Protein AF-0000000066938805 (afdb_homodimer)

pLDDT: mean 71.46, std 30.14, range [12.84, 98.56]

Nearest PDB structures (foldseek):
  2pu8-assembly1_B  TM=1.704E-01  e=6.527E+00  Bacillus subtilis
  2pu8-assembly1_B  TM=1.738E-01  e=5.780E+00  Bacillus subtilis

Sequence (1362 aa):
MWCHLALTVESNSSAASTFCGMSAHVGRLLPENTRTILTVGRYADLLSRHFRLSHFQLRDVVPVEESKEDLHELSDFDGNRTTTDDPDLFFDPQLFMQDMLPPTLFDSDTNVPFTFVSARSQPPGPTDFPHFSSHLPDLDGAERQQSTDEDHGGAFTDHTRILPWSFSESAYEGFCLEVESYSAVLPHDWRLPSRNSLSRNLESYFRCAQESLPFLHSATFSVAKSDIELLLAAAATGALNRFETSCSSSLYHMSKAILLENLGRHELESSSDILSSQNQPAPQRRNGLGKIQTLILLVAYASWAQKDMLPDAIFLGQRLSTLVIQFGITDTLESTYVDGSLMSVTAKEQAWCKWVAAEERRRTLFSAYVLHNLQHFAYDVPLELKSGDICLALPSCEESWKASSPSQWLRSNFHGRRGLQATLMSLLHGRVYPVSSFANYVLIHSLLQEFTLLNGDGIRRPLDPGTANTLETALRTWQLSWERTYESTLDPLSEKGPLGLNATALLRWAYIRLSSNMAPCRILWSREVNDLVLERSCLDRSSRLDRAILHAAHALSIPVRLGLELISHIRLPFRSIEYSLSSLECALLLRDWLAMIATITKSCGPDALRKTERKLLDIISGIIKETSLAETLDVPEDESSRYQRMATTTLRLWAQVFQGVHVLEIDTVIGSGLRLLVQTPMWCHLALTVESNSSAASTFCGMSAHVGRLLPENTRTILTVGRYADLLSRHFRLSHFQLRDVVPVEESKEDLHELSDFDGNRTTTDDPDLFFDPQLFMQDMLPPTLFDSDTNVPFTFVSARSQPPGPTDFPHFSSHLPDLDGAERQQSTDEDHGGAFTDHTRILPWSFSESAYEGFCLEVESYSAVLPHDWRLPSRNSLSRNLESYFRCAQESLPFLHSATFSVAKSDIELLLAAAATGALNRFETSCSSSLYHMSKAILLENLGRHELESSSDILSSQNQPAPQRRNGLGKIQTLILLVAYASWAQKDMLPDAIFLGQRLSTLVIQFGITDTLESTYVDGSLMSVTAKEQAWCKWVAAEERRRTLFSAYVLHNLQHFAYDVPLELKSGDICLALPSCEESWKASSPSQWLRSNFHGRRGLQATLMSLLHGRVYPVSSFANYVLIHSLLQEFTLLNGDGIRRPLDPGTANTLETALRTWQLSWERTYESTLDPLSEKGPLGLNATALLRWAYIRLSSNMAPCRILWSREVNDLVLERSCLDRSSRLDRAILHAAHALSIPVRLGLELISHIRLPFRSIEYSLSSLECALLLRDWLAMIATITKSCGPDALRKTERKLLDIISGIIKETSLAETLDVPEDESSRYQRMATTTLRLWAQVFQGVHVLEIDTVIGSGLRLLVQTP

Secondary structure (DSSP, 8-state):
--------------------------------------------------------------------------------------------GGGGSS----S-GGG----------------------TTS-SS---HHHHHHTTSS-----S-----S---TTPPPHHHHHHHHHHHHTTTTTS-TT--PPPHHHHHHHHHHHHHTGGGGS--S-STT--TTTS-HHHHHHHHHHHHHHTT-HHHHHHHHHHHHHHHHHHHHHHHHHHHHHHHH------STTHHHHHHHHHHHHHHHHHHTS-GGGHHHHHHHHHHHHHHHHHH-SB--S------GGG--HHHHHHHHHHHHHHHHHHHHHHHHHHHHHHHHHHH-----S-GGG-B-BPP--HHHHT--SHHHHHHS------BHHHHHHHHHTT------HHHHHHHHHHHHHHHHHHH-SSS-----HHHHHHHHHHHHHHHHHHHH-TT--S-TT-TT-SHHHHHHHHHHHHHHHHH--PPPPHHHHH--GGGGTT--------HHHHHHHHHHHHHHHHHHHH-HHHHTTS--TT--HHHHHHHHHHHHHHHHHHHHHHHHHHHH-GGGS-HHHHHHHHHHHHHHHTSTTGGGG-S---HHHHHHHHHHHHHHHHHHHTTS--SSHHHHHHHHHHHHHHH--/--------------------------------------------------------------------------------------------GGGGG---S-S-GGG---------------------SS---SS---HHHHHHTTSS-----S-----S---TTPPPHHHHHHHHHHHHTTTTTS-TT--PPPHHHHHHHHHHHHHTGGGGS--S-STT--TTTS-HHHHHHHHHHHHHHTT-HHHHHHHHHHHHHHHHHHHHHHHHHHHHHHHHT-----STTHHHHHHHHHHHHHHHHHHTS-GGGHHHHHHHHHHHHHHHHHH-SB--S------GGG--HHHHHHHHHHHHHHHHHHHHHHHHHHHHHHHHHHH-----S-GGG-B-BPP--HHHHT--SHHHHHHS------BHHHHHHHHHTT------HHHHHHHHHHHHHHHHHHH-SSS-----HHHHHHHHHHHHHHHHHHHH-TT--S-TT-TT-SHHHHHHHHHHHHHHHHH--PPPPHHHHH--GGGGTT--------HHHHHHHHHHHHHHHHHHHH-HHHHTTS--TT--HHHHHHHHHHHHHHHHHHHHHHHHHHHH-GGGS-HHHHHHHHHHHHHHHTSTTGGGG-----HHHHHHHHHHHHHHHHHHHTTS--SSHHHHHHHHHHHHHHH--

Organism: NCBI:txid1442368

Solvent-accessible surface area (backbone atoms only — not comparable to full-atom values): 79645 Å² total; per-residue (Å²): 143,87,82,89,78,88,78,90,77,85,82,87,80,88,83,89,83,90,82,85,80,89,86,77,90,78,83,85,75,88,82,83,88,81,82,82,69,92,79,84,83,92,93,84,81,79,96,73,88,85,86,95,84,91,81,83,84,84,88,91,83,88,88,81,85,81,90,76,82,85,78,81,70,87,78,76,89,79,78,81,72,77,76,72,70,68,74,72,74,69,67,36,79,53,8,60,14,61,80,82,90,81,90,58,74,91,57,85,74,84,66,70,74,66,73,71,70,74,73,65,71,66,65,81,62,81,75,43,62,55,75,52,54,71,63,73,90,55,74,69,66,44,60,67,44,20,72,72,79,75,79,46,61,43,51,79,70,53,83,26,66,76,49,40,52,52,61,49,73,68,54,42,52,52,49,52,52,57,53,55,73,46,53,86,66,37,61,90,86,68,77,80,69,53,66,65,57,46,22,48,15,31,43,38,15,69,74,50,61,30,58,78,58,71,30,73,55,65,70,80,37,46,63,85,78,47,58,67,36,36,53,28,22,42,23,14,55,8,20,34,74,36,58,36,54,68,62,12,53,52,30,39,52,40,15,50,37,49,44,54,51,52,53,48,52,51,53,51,50,53,51,45,36,66,70,55,75,57,78,68,75,74,78,61,64,78,59,47,55,54,51,50,52,25,39,45,45,47,24,62,55,23,61,38,37,55,78,86,34,36,64,56,15,54,54,46,43,50,51,40,52,52,50,46,62,73,70,50,52,58,69,79,62,81,72,71,86,70,78,61,88,80,46,50,71,67,53,38,44,52,51,42,51,53,39,48,54,41,51,30,52,46,31,39,54,50,46,46,48,52,51,52,48,49,44,24,63,54,65,68,45,82,83,80,76,52,67,87,70,44,50,36,57,44,49,71,39,66,67,39,64,69,32,75,42,44,71,50,35,65,70,32,72,76,71,81,76,48,40,46,60,61,49,50,51,31,18,55,71,57,46,72,61,86,51,23,37,61,28,50,33,51,49,52,52,43,52,44,49,52,51,48,63,71,42,55,81,70,62,81,54,82,68,54,67,68,60,47,50,40,51,49,40,20,52,52,24,46,50,52,28,48,60,68,21,84,50,39,44,59,47,66,85,46,89,65,51,43,42,30,41,38,35,50,26,49,50,43,42,44,35,39,53,73,41,27,87,66,69,65,57,60,30,70,71,70,66,39,48,70,51,50,67,70,62,73,72,76,77,62,96,44,76,52,35,50,52,25,49,51,42,33,49,49,59,53,40,52,52,52,70,72,31,49,52,33,47,30,50,27,64,57,80,49,74,38,71,47,38,51,55,33,48,53,51,29,45,53,49,50,30,47,49,29,42,50,52,17,51,46,28,64,73,62,34,73,82,66,55,52,72,68,56,53,51,50,51,49,52,50,50,53,52,40,54,68,43,95,59,32,67,74,73,68,61,93,65,54,68,30,58,48,33,42,48,48,22,48,48,52,33,46,52,54,22,43,58,41,59,26,54,69,76,48,47,48,50,53,45,51,20,52,22,36,48,50,43,58,71,53,131,138,72,83,66,63,83,65,90,77,78,69,83,65,80,85,77,92,88,83,82,81,89,78,82,88,80,84,84,86,87,91,90,88,88,92,87,91,92,88,91,92,87,90,94,89,93,98,90,98,88,95,85,91,98,84,94,85,89,95,83,85,89,80,86,84,83,83,87,85,77,86,82,78,88,82,78,88,79,81,81,75,77,76,73,71,70,75,72,76,65,69,35,81,55,13,66,7,78,80,77,88,80,90,56,78,85,54,84,74,83,65,71,75,68,71,67,72,77,75,63,70,67,67,81,66,83,76,34,58,100,51,57,55,66,60,71,90,58,77,70,68,38,65,66,38,21,72,72,78,74,80,44,64,46,51,80,73,63,82,36,64,77,39,39,54,53,63,50,72,68,54,43,52,52,49,51,53,57,55,54,74,45,54,85,65,38,61,90,86,69,77,80,71,53,66,66,54,46,22,48,16,31,43,39,16,70,74,51,60,29,58,77,57,71,30,73,54,65,69,79,39,44,64,84,80,46,56,66,37,35,52,28,23,43,23,13,54,8,20,34,74,34,57,34,53,70,61,13,52,51,29,39,53,42,14,50,38,50,43,54,51,53,53,50,51,50,52,52,50,51,51,46,35,66,68,57,74,56,77,69,76,71,78,61,63,78,59,47,56,54,52,49,53,26,38,46,47,46,24,63,55,23,62,39,38,55,77,87,33,35,63,56,14,54,55,44,42,51,52,41,52,53,49,46,62,72,70,51,54,57,70,79,63,81,70,70,87,69,79,61,87,81,47,49,71,66,53,37,44,51,51,41,51,53,39,49,54,42,50,32,51,46,31,38,54,51,46,46,47,53,50,51,48,50,45,24,61,52,65,67,44,82,83,80,75,53,67,87,70,42,49,35,57,44,50,71,38,65,66,38,65,68,32,72,42,46,69,47,33,68,70,32,73,75,72,80,77,49,41,47,59,61,51,52,52,30,18,54,70,57,46,71,60,88,52,25,39,62,27,51,33,50,50,51,52,43,52,44,49,52,51,48,62,71,43,55,80,70,62,83,53,83,68,55,67,68,61,48,51,39,52,50,40,20,53,52,26,45,50,53,28,49,61,68,20,84,50,38,44,61,46,65,85,46,90,66,50,42,43,30,43,38,34,50,26,49,49,41,43,44,36,40,51,74,41,26,86,69,69,66,57,58,31,72,70,70,65,38,49,68,51,50,66,69,61,74,74,76,80,62,98,44,73,51,34,51,51,26,48,51,42,34,49,48,58,55,41,52,53,51,71,71,31,49,54,35,46,28,50,28,64,55,80,48,74,38,70,48,40,52,56,32,48,54,52,29,45,52,50,48,30,47,48,28,43,48,52,16,50,46,27,64,75,62,35,72,81,66,56,51,72,68,56,52,51,51,50,49,52,50,51,54,51,41,55,68,44,96,60,31,69,72,74,70,58,95,65,55,68,32,58,47,32,44,47,47,21,48,49,53,34,45,52,54,22,43,57,41,58,25,54,69,76,49,47,48,48,52,47,51,20,53,20,37,48,51,42,58,71,52,130

InterPro domains:
  IPR007219 Xylanolytic transcriptional activator, regulatory domain [PF04082] (202-413)
  IPR051059 Transcription factor verF-like [PTHR40626] (97-602)

Structure (mmCIF, N/CA/C/O backbone):
data_AF-0000000066938805-model_v1
#
loop_
_entity.id
_entity.type
_entity.pdbx_description
1 polymer 'Unplaced genomic scaffold supercont1.1, whole genome shotgun sequence'
#
loop_
_atom_site.group_PDB
_atom_site.id
_atom_site.type_symbol
_atom_site.label_atom_id
_atom_site.label_alt_id
_atom_site.label_comp_id
_atom_site.label_asym_id
_atom_site.label_entity_id
_atom_site.label_seq_id
_atom_site.pdbx_PDB_ins_code
_atom_site.Cartn_x
_atom_site.Cartn_y
_atom_site.Cartn_z
_atom_site.occupancy
_atom_site.B_iso_or_equiv
_atom_site.auth_seq_id
_atom_site.auth_comp_id
_atom_site.auth_asym_id
_atom_site.auth_atom_id
_atom_site.pdbx_PDB_model_num
ATOM 1 N N . MET A 1 1 ? 32.781 2.477 -44.875 1 15.27 1 MET A N 1
ATOM 2 C CA . MET A 1 1 ? 32.562 3.221 -46.125 1 15.27 1 MET A CA 1
ATOM 3 C C . MET A 1 1 ? 31.156 3.807 -46.156 1 15.27 1 MET A C 1
ATOM 5 O O . MET A 1 1 ? 30.219 3.215 -45.625 1 15.27 1 MET A O 1
ATOM 9 N N . TRP A 1 2 ? 30.875 4.996 -46.906 1 16.75 2 TRP A N 1
ATOM 10 C CA . TRP A 1 2 ? 30.5 6.398 -46.75 1 16.75 2 TRP A CA 1
ATOM 11 C C . TRP A 1 2 ? 28.984 6.57 -46.844 1 16.75 2 TRP A C 1
ATOM 13 O O . TRP A 1 2 ? 28.359 7.18 -45.969 1 16.75 2 TRP A O 1
ATOM 23 N N . CYS A 1 3 ? 28.297 6.449 -48.156 1 14.7 3 CYS A N 1
ATOM 24 C CA . CYS A 1 3 ? 27.984 7.695 -48.844 1 14.7 3 CYS A CA 1
ATOM 25 C C . CYS A 1 3 ? 26.562 8.156 -48.531 1 14.7 3 CYS A C 1
ATOM 27 O O . CYS A 1 3 ? 26.344 9.305 -48.156 1 14.7 3 CYS A O 1
ATOM 29 N N . HIS A 1 4 ? 25.484 7.613 -49.156 1 15.26 4 HIS A N 1
ATOM 30 C CA . HIS A 1 4 ? 24.688 8.25 -50.188 1 15.26 4 HIS A CA 1
ATOM 31 C C . HIS A 1 4 ? 23.297 8.617 -49.656 1 15.26 4 HIS A C 1
ATOM 33 O O . HIS A 1 4 ? 22.453 7.75 -49.469 1 15.26 4 HIS A O 1
ATOM 39 N N . LEU A 1 5 ? 23.016 9.586 -48.594 1 17.02 5 LEU A N 1
ATOM 40 C CA . LEU A 1 5 ? 22.141 10.156 -47.562 1 17.02 5 LEU A CA 1
ATOM 41 C C . LEU A 1 5 ? 20.969 10.891 -48.219 1 17.02 5 LEU A C 1
ATOM 43 O O . LEU A 1 5 ? 21.109 12.023 -48.656 1 17.02 5 LEU A O 1
ATOM 47 N N . ALA A 1 6 ? 20.156 10.266 -49.188 1 15.69 6 ALA A N 1
ATOM 48 C CA . ALA A 1 6 ? 19.516 10.969 -50.312 1 15.69 6 ALA A CA 1
ATOM 49 C C . ALA A 1 6 ? 18.422 11.906 -49.812 1 15.69 6 ALA A C 1
ATOM 51 O O . ALA A 1 6 ? 17.547 11.492 -49.062 1 15.69 6 ALA A O 1
ATOM 52 N N . LEU A 1 7 ? 18.406 13.438 -50.031 1 15.28 7 LEU A N 1
ATOM 53 C CA . LEU A 1 7 ? 18.156 14.836 -49.688 1 15.28 7 LEU A CA 1
ATOM 54 C C . LEU A 1 7 ? 16.766 15.266 -50.125 1 15.28 7 LEU A C 1
ATOM 56 O O . LEU A 1 7 ? 16.219 16.25 -49.594 1 15.28 7 LEU A O 1
ATOM 60 N N . THR A 1 8 ? 16.047 14.75 -51.25 1 14.55 8 THR A N 1
ATOM 61 C CA . THR A 1 8 ? 15.664 15.758 -52.219 1 14.55 8 THR A CA 1
ATOM 62 C C . THR A 1 8 ? 14.461 16.562 -51.75 1 14.55 8 THR A C 1
ATOM 64 O O . THR A 1 8 ? 13.578 16.016 -51.062 1 14.55 8 THR A O 1
ATOM 67 N N . VAL A 1 9 ? 14.43 18.078 -51.875 1 15.52 9 VAL A N 1
ATOM 68 C CA . VAL A 1 9 ? 13.992 19.453 -51.625 1 15.52 9 VAL A CA 1
ATOM 69 C C . VAL A 1 9 ? 12.688 19.719 -52.375 1 15.52 9 VAL A C 1
ATOM 71 O O . VAL A 1 9 ? 12.016 20.719 -52.125 1 15.52 9 VAL A O 1
ATOM 74 N N . GLU A 1 10 ? 12.25 18.938 -53.375 1 14.45 10 GLU A N 1
ATOM 75 C CA . GLU A 1 10 ? 11.82 19.766 -54.5 1 14.45 10 GLU A CA 1
ATOM 76 C C . GLU A 1 10 ? 10.617 20.625 -54.125 1 14.45 10 GLU A C 1
ATOM 78 O O . GLU A 1 10 ? 9.906 20.312 -53.156 1 14.45 10 GLU A O 1
ATOM 83 N N . SER A 1 11 ? 10.141 21.391 -55.25 1 14.16 11 SER A N 1
ATOM 84 C CA . SER A 1 11 ? 9.797 22.688 -55.844 1 14.16 11 SER A CA 1
ATOM 85 C C . SER A 1 11 ? 8.305 22.969 -55.719 1 14.16 11 SER A C 1
ATOM 87 O O . SER A 1 11 ? 7.91 24.078 -55.344 1 14.16 11 SER A O 1
ATOM 89 N N . ASN A 1 12 ? 7.336 22.219 -56.312 1 14.01 12 ASN A N 1
ATOM 90 C CA . ASN A 1 12 ? 6.684 22.797 -57.469 1 14.01 12 ASN A CA 1
ATOM 91 C C . ASN A 1 12 ? 5.5 23.688 -57.062 1 14.01 12 ASN A C 1
ATOM 93 O O . ASN A 1 12 ? 5.004 23.578 -55.938 1 14.01 12 ASN A O 1
ATOM 97 N N . SER A 1 13 ? 4.48 23.641 -57.969 1 13.95 13 SER A N 1
ATOM 98 C CA . SER A 1 13 ? 3.898 24.531 -58.969 1 13.95 13 SER A CA 1
ATOM 99 C C . SER A 1 13 ? 2.627 25.188 -58.469 1 13.95 13 SER A C 1
ATOM 101 O O . SER A 1 13 ? 2.494 26.422 -58.531 1 13.95 13 SER A O 1
ATOM 103 N N . SER A 1 14 ? 1.451 24.719 -58.906 1 14.31 14 SER A N 1
ATOM 104 C CA . SER A 1 14 ? 0.65 25.344 -59.938 1 14.31 14 SER A CA 1
ATOM 105 C C . SER A 1 14 ? -0.413 26.266 -59.344 1 14.31 14 SER A C 1
ATOM 107 O O . SER A 1 14 ? -0.757 26.141 -58.188 1 14.31 14 SER A O 1
ATOM 109 N N . ALA A 1 15 ? -1.276 26.75 -60.312 1 13.64 15 ALA A N 1
ATOM 110 C CA . ALA A 1 15 ? -1.88 27.922 -60.938 1 13.64 15 ALA A CA 1
ATOM 111 C C . ALA A 1 15 ? -3.229 28.25 -60.312 1 13.64 15 ALA A C 1
ATOM 113 O O . ALA A 1 15 ? -3.48 29.406 -59.938 1 13.64 15 ALA A O 1
ATOM 114 N N . ALA A 1 16 ? -4.383 27.578 -60.781 1 13.8 16 ALA A N 1
ATOM 115 C CA . ALA A 1 16 ? -5.312 28.297 -61.656 1 13.8 16 ALA A CA 1
ATOM 116 C C . ALA A 1 16 ? -6.309 29.125 -60.844 1 13.8 16 ALA A C 1
ATOM 118 O O . ALA A 1 16 ? -6.539 28.844 -59.656 1 13.8 16 ALA A O 1
ATOM 119 N N . SER A 1 17 ? -7.445 29.594 -61.594 1 13.42 17 SER A N 1
ATOM 120 C CA . SER A 1 17 ? -8.07 30.797 -62.094 1 13.42 17 SER A CA 1
ATOM 121 C C . SER A 1 17 ? -9.273 31.203 -61.25 1 13.42 17 SER A C 1
ATOM 123 O O . SER A 1 17 ? -9.375 32.344 -60.812 1 13.42 17 SER A O 1
ATOM 125 N N . THR A 1 18 ? -10.492 30.625 -61.531 1 13.71 18 THR A N 1
ATOM 126 C CA . THR A 1 18 ? -11.5 31.422 -62.188 1 13.71 18 THR A CA 1
ATOM 127 C C . THR A 1 18 ? -12.344 32.188 -61.188 1 13.71 18 THR A C 1
ATOM 129 O O . THR A 1 18 ? -12.438 31.812 -60.031 1 13.71 18 THR A O 1
ATOM 132 N N . PHE A 1 19 ? -13.508 32.781 -61.75 1 13.34 19 PHE A N 1
ATOM 133 C CA . PHE A 1 19 ? -14.117 34.062 -61.969 1 13.34 19 PHE A CA 1
ATOM 134 C C . PHE A 1 19 ? -15.141 34.406 -60.906 1 13.34 19 PHE A C 1
ATOM 136 O O . PHE A 1 19 ? -15.086 35.469 -60.281 1 13.34 19 PHE A O 1
ATOM 143 N N . CYS A 1 20 ? -16.469 33.969 -61.094 1 13.12 20 CYS A N 1
ATOM 144 C CA . CYS A 1 20 ? -17.406 35 -61.531 1 13.12 20 CYS A CA 1
ATOM 145 C C . CYS A 1 20 ? -18.062 35.688 -60.312 1 13.12 20 CYS A C 1
ATOM 147 O O . CYS A 1 20 ? -17.812 35.312 -59.188 1 13.12 20 CYS A O 1
ATOM 149 N N . GLY A 1 21 ? -19.406 35.656 -60.344 1 13.1 21 GLY A N 1
ATOM 150 C CA . GLY A 1 21 ? -20.328 36.75 -60.625 1 13.1 21 GLY A CA 1
ATOM 151 C C . GLY A 1 21 ? -20.828 37.438 -59.344 1 13.1 21 GLY A C 1
ATOM 152 O O . GLY A 1 21 ? -20.219 38.375 -58.875 1 13.1 21 GLY A O 1
ATOM 153 N N . MET A 1 22 ? -22.203 37.219 -59.125 1 13.48 22 MET A N 1
ATOM 154 C CA . MET A 1 22 ? -23.125 38.375 -59.219 1 13.48 22 MET A CA 1
ATOM 155 C C . MET A 1 22 ? -23.219 39.094 -57.875 1 13.48 22 MET A C 1
ATOM 157 O O . MET A 1 22 ? -22.844 38.531 -56.844 1 13.48 22 MET A O 1
ATOM 161 N N . SER A 1 23 ? -24.312 39.781 -57.75 1 13.01 23 SER A N 1
ATOM 162 C CA . SER A 1 23 ? -24.844 41.125 -57.656 1 13.01 23 SER A CA 1
ATOM 163 C C . SER A 1 23 ? -25.188 41.469 -56.219 1 13.01 23 SER A C 1
ATOM 165 O O . SER A 1 23 ? -25.422 40.594 -55.375 1 13.01 23 SER A O 1
ATOM 167 N N . ALA A 1 24 ? -25.266 42.812 -55.938 1 13.48 24 ALA A N 1
ATOM 168 C CA . ALA A 1 24 ? -25.094 43.938 -55 1 13.48 24 ALA A CA 1
ATOM 169 C C . ALA A 1 24 ? -26.312 44.094 -54.094 1 13.48 24 ALA A C 1
ATOM 171 O O . ALA A 1 24 ? -26.219 44.688 -53 1 13.48 24 ALA A O 1
ATOM 172 N N . HIS A 1 25 ? -27.531 43.656 -54.438 1 12.91 25 HIS A N 1
ATOM 173 C CA . HIS A 1 25 ? -28.438 44.812 -54.312 1 12.91 25 HIS A CA 1
ATOM 174 C C . HIS A 1 25 ? -28.609 45.188 -52.844 1 12.91 25 HIS A C 1
ATOM 176 O O . HIS A 1 25 ? -28.547 44.344 -51.938 1 12.91 25 HIS A O 1
ATOM 182 N N . VAL A 1 26 ? -28.797 46.625 -52.656 1 13.52 26 VAL A N 1
ATOM 183 C CA . VAL A 1 26 ? -28.734 47.844 -51.812 1 13.52 26 VAL A CA 1
ATOM 184 C C . VAL A 1 26 ? -29.906 47.812 -50.812 1 13.52 26 VAL A C 1
ATOM 186 O O . VAL A 1 26 ? -29.719 48.125 -49.625 1 13.52 26 VAL A O 1
ATOM 189 N N . GLY A 1 27 ? -31.188 47.875 -51.344 1 12.92 27 GLY A N 1
ATOM 190 C CA . GLY A 1 27 ? -31.875 49.125 -51.062 1 12.92 27 GLY A CA 1
ATOM 191 C C . GLY A 1 27 ? -32.281 49.25 -49.625 1 12.92 27 GLY A C 1
ATOM 192 O O . GLY A 1 27 ? -31.781 50.125 -48.906 1 12.92 27 GLY A O 1
ATOM 193 N N . ARG A 1 28 ? -33.719 49.469 -49.531 1 13.83 28 ARG A N 1
ATOM 194 C CA . ARG A 1 28 ? -34.531 50.625 -49.219 1 13.83 28 ARG A CA 1
ATOM 195 C C . ARG A 1 28 ? -34.906 50.688 -47.75 1 13.83 28 ARG A C 1
ATOM 197 O O . ARG A 1 28 ? -34.781 49.688 -47.031 1 13.83 28 ARG A O 1
ATOM 204 N N . LEU A 1 29 ? -36.188 51.156 -47.594 1 13.23 29 LEU A N 1
ATOM 205 C CA . LEU A 1 29 ? -36.844 52.281 -46.938 1 13.23 29 LEU A CA 1
ATOM 206 C C . LEU A 1 29 ? -37.375 51.875 -45.562 1 13.23 29 LEU A C 1
ATOM 208 O O . LEU A 1 29 ? -37.375 52.688 -44.625 1 13.23 29 LEU A O 1
ATOM 212 N N . LEU A 1 30 ? -37.969 50.719 -45.406 1 12.88 30 LEU A N 1
ATOM 213 C CA . LEU A 1 30 ? -39.312 51.062 -44.906 1 12.88 30 LEU A CA 1
ATOM 214 C C . LEU A 1 30 ? -39.25 51.625 -43.5 1 12.88 30 LEU A C 1
ATOM 216 O O . LEU A 1 30 ? -38.375 51.281 -42.719 1 12.88 30 LEU A O 1
ATOM 220 N N . PRO A 1 31 ? -40.406 52.344 -43.125 1 13.67 31 PRO A N 1
ATOM 221 C CA . PRO A 1 31 ? -41 53.5 -42.438 1 13.67 31 PRO A CA 1
ATOM 222 C C . PRO A 1 31 ? -41.094 53.281 -40.906 1 13.67 31 PRO A C 1
ATOM 224 O O . PRO A 1 31 ? -40.594 54.125 -40.156 1 13.67 31 PRO A O 1
ATOM 227 N N . GLU A 1 32 ? -42.375 53 -40.469 1 13.54 32 GLU A N 1
ATOM 228 C CA . GLU A 1 32 ? -43.312 53.906 -39.812 1 13.54 32 GLU A CA 1
ATOM 229 C C . GLU A 1 32 ? -43.156 53.875 -38.312 1 13.54 32 GLU A C 1
ATOM 231 O O . GLU A 1 32 ? -42.969 54.938 -37.656 1 13.54 32 GLU A O 1
ATOM 236 N N . ASN A 1 33 ? -44.281 53.562 -37.625 1 13.66 33 ASN A N 1
ATOM 237 C CA . ASN A 1 33 ? -45.156 54.438 -36.875 1 13.66 33 ASN A CA 1
ATOM 238 C C . ASN A 1 33 ? -44.812 54.438 -35.375 1 13.66 33 ASN A C 1
ATOM 240 O O . ASN A 1 33 ? -44.094 53.531 -34.906 1 13.66 33 ASN A O 1
ATOM 244 N N . THR A 1 34 ? -45.875 54.438 -34.594 1 13.68 34 THR A N 1
ATOM 245 C CA . THR A 1 34 ? -46.531 55.438 -33.75 1 13.68 34 THR A CA 1
ATOM 246 C C . THR A 1 34 ? -46.156 55.25 -32.281 1 13.68 34 THR A C 1
ATOM 248 O O . THR A 1 34 ? -45.719 56.219 -31.656 1 13.68 34 THR A O 1
ATOM 251 N N . ARG A 1 35 ? -47.219 55.031 -31.344 1 14.76 35 ARG A N 1
ATOM 252 C CA . ARG A 1 35 ? -47.781 56.031 -30.438 1 14.76 35 ARG A CA 1
ATOM 253 C C . ARG A 1 35 ? -47.125 55.938 -29.047 1 14.76 35 ARG A C 1
ATOM 255 O O . ARG A 1 35 ? -46.656 56.938 -28.516 1 14.76 35 ARG A O 1
ATOM 262 N N . THR A 1 36 ? -48.031 55.625 -28.109 1 13.31 36 THR A N 1
ATOM 263 C CA . THR A 1 36 ? -48.562 56.562 -27.141 1 13.31 36 THR A CA 1
ATOM 264 C C . THR A 1 36 ? -47.812 56.469 -25.828 1 13.31 36 THR A C 1
ATOM 266 O O . THR A 1 36 ? -47.312 57.5 -25.297 1 13.31 36 THR A O 1
ATOM 269 N N . ILE A 1 37 ? -48.469 55.812 -24.734 1 13.42 37 ILE A N 1
ATOM 270 C CA . ILE A 1 37 ? -49.094 56.594 -23.672 1 13.42 37 ILE A CA 1
ATOM 271 C C . ILE A 1 37 ? -48.156 56.625 -22.453 1 13.42 37 ILE A C 1
ATOM 273 O O . ILE A 1 37 ? -48.188 57.594 -21.672 1 13.42 37 ILE A O 1
ATOM 277 N N . LEU A 1 38 ? -47.406 55.5 -22.219 1 12.84 38 LEU A N 1
ATOM 278 C CA . LEU A 1 38 ? -47.656 55.25 -20.797 1 12.84 38 LEU A CA 1
ATOM 279 C C . LEU A 1 38 ? -46.875 56.219 -19.922 1 12.84 38 LEU A C 1
ATOM 281 O O . LEU A 1 38 ? -45.656 56.25 -19.953 1 12.84 38 LEU A O 1
ATOM 285 N N . THR A 1 39 ? -47.406 57.344 -19.609 1 13.15 39 THR A N 1
ATOM 286 C CA . THR A 1 39 ? -47.062 58.562 -18.906 1 13.15 39 THR A CA 1
ATOM 287 C C . THR A 1 39 ? -46.281 58.25 -17.625 1 13.15 39 THR A C 1
ATOM 289 O O . THR A 1 39 ? -46.281 57.125 -17.172 1 13.15 39 THR A O 1
ATOM 292 N N . VAL A 1 40 ? -46.062 59.375 -16.719 1 13.95 40 VAL A N 1
ATOM 293 C CA . VAL A 1 40 ? -45.156 60.312 -16.047 1 13.95 40 VAL A CA 1
ATOM 294 C C . VAL A 1 40 ? -45.094 60 -14.562 1 13.95 40 VAL A C 1
ATOM 296 O O . VAL A 1 40 ? -44.031 59.938 -13.969 1 13.95 40 VAL A O 1
ATOM 299 N N . GLY A 1 41 ? -46.25 60.094 -13.703 1 13.25 41 GLY A N 1
ATOM 300 C CA . GLY A 1 41 ? -46.344 61.219 -12.758 1 13.25 41 GLY A CA 1
ATOM 301 C C . GLY A 1 41 ? -45.531 61 -11.508 1 13.25 41 GLY A C 1
ATOM 302 O O . GLY A 1 41 ? -44.688 61.844 -11.148 1 13.25 41 GLY A O 1
ATOM 303 N N . ARG A 1 42 ? -46.156 60.594 -10.289 1 14.19 42 ARG A N 1
ATOM 304 C CA . ARG A 1 42 ? -46.469 61.469 -9.156 1 14.19 42 ARG A CA 1
ATOM 305 C C . ARG A 1 42 ? -45.312 61.5 -8.164 1 14.19 42 ARG A C 1
ATOM 307 O O . ARG A 1 42 ? -44.469 60.625 -8.141 1 14.19 42 ARG A O 1
ATOM 314 N N . TYR A 1 43 ? -45.531 62.281 -6.797 1 13.82 43 TYR A N 1
ATOM 315 C CA . TYR A 1 43 ? -45.344 63.375 -5.848 1 13.82 43 TYR A CA 1
ATOM 316 C C . TYR A 1 43 ? -44.406 62.938 -4.699 1 13.82 43 TYR A C 1
ATOM 318 O O . TYR A 1 43 ? -44.156 61.75 -4.523 1 13.82 43 TYR A O 1
ATOM 326 N N . ALA A 1 44 ? -44.75 63.469 -3.379 1 13.68 44 ALA A N 1
ATOM 327 C CA . ALA A 1 44 ? -44.375 64.5 -2.398 1 13.68 44 ALA A CA 1
ATOM 328 C C . ALA A 1 44 ? -43.594 63.906 -1.245 1 13.68 44 ALA A C 1
ATOM 330 O O . ALA A 1 44 ? -42.5 64.375 -0.921 1 13.68 44 ALA A O 1
ATOM 331 N N . ASP A 1 45 ? -44.156 63.906 0.007 1 13.58 45 ASP A N 1
ATOM 332 C CA . ASP A 1 45 ? -44.062 64.812 1.136 1 13.58 45 ASP A CA 1
ATOM 333 C C . ASP A 1 45 ? -43.062 64.312 2.168 1 13.58 45 ASP A C 1
ATOM 335 O O . ASP A 1 45 ? -42.156 65 2.611 1 13.58 45 ASP A O 1
ATOM 339 N N . LEU A 1 46 ? -43.531 63.531 3.264 1 13.55 46 LEU A N 1
ATOM 340 C CA . LEU A 1 46 ? -43.656 64.125 4.586 1 13.55 46 LEU A CA 1
ATOM 341 C C . LEU A 1 46 ? -42.375 63.969 5.398 1 13.55 46 LEU A C 1
ATOM 343 O O . LEU A 1 46 ? -41.875 64.938 5.984 1 13.55 46 LEU A O 1
ATOM 347 N N . LEU A 1 47 ? -42.188 62.969 6.391 1 13.84 47 LEU A N 1
ATOM 348 C CA . LEU A 1 47 ? -42.188 63.312 7.805 1 13.84 47 LEU A CA 1
ATOM 349 C C . LEU A 1 47 ? -40.781 63.625 8.273 1 13.84 47 LEU A C 1
ATOM 351 O O . LEU A 1 47 ? -39.812 62.906 7.918 1 13.84 47 LEU A O 1
ATOM 355 N N . SER A 1 48 ? -40.406 64.75 9.18 1 13.3 48 SER A N 1
ATOM 356 C CA . SER A 1 48 ? -39.688 65.875 9.797 1 13.3 48 SER A CA 1
ATOM 357 C C . SER A 1 48 ? -38.688 65.375 10.812 1 13.3 48 SER A C 1
ATOM 359 O O . SER A 1 48 ? -37.656 66.062 11.047 1 13.3 48 SER A O 1
ATOM 361 N N . ARG A 1 49 ? -38.75 64.438 11.719 1 14.3 49 ARG A N 1
ATOM 362 C CA . ARG A 1 49 ? -38.562 65 13.055 1 14.3 49 ARG A CA 1
ATOM 363 C C . ARG A 1 49 ? -37.125 65.438 13.242 1 14.3 49 ARG A C 1
ATOM 365 O O . ARG A 1 49 ? -36.188 64.938 12.617 1 14.3 49 ARG A O 1
ATOM 372 N N . HIS A 1 50 ? -36.781 66.375 14.328 1 13.91 50 HIS A N 1
ATOM 373 C CA . HIS A 1 50 ? -36.219 67.562 14.852 1 13.91 50 HIS A CA 1
ATOM 374 C C . HIS A 1 50 ? -34.75 67.438 15.211 1 13.91 50 HIS A C 1
ATOM 376 O O . HIS A 1 50 ? -34.219 66.312 15.25 1 13.91 50 HIS A O 1
ATOM 382 N N . PHE A 1 51 ? -34.312 68 16.547 1 13.98 51 PHE A N 1
ATOM 383 C CA . PHE A 1 51 ? -33.719 69.25 16.984 1 13.98 51 PHE A CA 1
ATOM 384 C C . PHE A 1 51 ? -32.25 69.062 17.328 1 13.98 51 PHE A C 1
ATOM 386 O O . PHE A 1 51 ? -31.75 67.938 17.312 1 13.98 51 PHE A O 1
ATOM 393 N N . ARG A 1 52 ? -31.656 69.312 18.703 1 14.98 52 ARG A N 1
ATOM 394 C CA . ARG A 1 52 ? -30.969 70.5 19.172 1 14.98 52 ARG A CA 1
ATOM 395 C C . ARG A 1 52 ? -29.469 70.312 19.281 1 14.98 52 ARG A C 1
ATOM 397 O O . ARG A 1 52 ? -29.031 69.125 19.344 1 14.98 52 ARG A O 1
ATOM 404 N N . LEU A 1 53 ? -28.578 71.188 20.266 1 14.55 53 LEU A N 1
ATOM 405 C CA . LEU A 1 53 ? -27.703 72.375 20.344 1 14.55 53 LEU A CA 1
ATOM 406 C C . LEU A 1 53 ? -26.344 72 20.922 1 14.55 53 LEU A C 1
ATOM 408 O O . LEU A 1 53 ? -25.328 72.625 20.531 1 14.55 53 LEU A O 1
ATOM 412 N N . SER A 1 54 ? -26 71.125 22.016 1 15.34 54 SER A N 1
ATOM 413 C CA . SER A 1 54 ? -25.359 71.75 23.125 1 15.34 54 SER A CA 1
ATOM 414 C C . SER A 1 54 ? -23.859 71.938 22.891 1 15.34 54 SER A C 1
ATOM 416 O O . SER A 1 54 ? -23.25 71.062 22.234 1 15.34 54 SER A O 1
ATOM 418 N N . HIS A 1 55 ? -23.047 73 23.484 1 15.06 55 HIS A N 1
ATOM 419 C CA . HIS A 1 55 ? -21.969 73.938 23.453 1 15.06 55 HIS A CA 1
ATOM 420 C C . HIS A 1 55 ? -20.688 73.375 24.078 1 15.06 55 HIS A C 1
ATOM 422 O O . HIS A 1 55 ? -20.703 72.938 25.219 1 15.06 55 HIS A O 1
ATOM 428 N N . PHE A 1 56 ? -19.688 73 23.391 1 14.99 56 PHE A N 1
ATOM 429 C CA . PHE A 1 56 ? -18.375 72.438 23.75 1 14.99 56 PHE A CA 1
ATOM 430 C C . PHE A 1 56 ? -17.469 73.5 24.312 1 14.99 56 PHE A C 1
ATOM 432 O O . PHE A 1 56 ? -16.766 74.188 23.562 1 14.99 56 PHE A O 1
ATOM 439 N N . GLN A 1 57 ? -17.734 74.062 25.391 1 14.56 57 GLN A N 1
ATOM 440 C CA . GLN A 1 57 ? -16.938 75.25 25.688 1 14.56 57 GLN A CA 1
ATOM 441 C C . GLN A 1 57 ? -15.461 74.875 25.844 1 14.56 57 GLN A C 1
ATOM 443 O O . GLN A 1 57 ? -15.117 73.688 26.031 1 14.56 57 GLN A O 1
ATOM 448 N N . LEU A 1 58 ? -14.539 75.75 26.875 1 15.13 58 LEU A N 1
ATOM 449 C CA . LEU A 1 58 ? -13.57 76.812 26.812 1 15.13 58 LEU A CA 1
ATOM 450 C C . LEU A 1 58 ? -12.195 76.375 27.266 1 15.13 58 LEU A C 1
ATOM 452 O O . LEU A 1 58 ? -11.172 76.812 26.719 1 15.13 58 LEU A O 1
ATOM 456 N N . ARG A 1 59 ? -11.781 75.625 28.453 1 15.4 59 ARG A N 1
ATOM 457 C CA . ARG A 1 59 ? -10.938 76.375 29.359 1 15.4 59 ARG A CA 1
ATOM 458 C C . ARG A 1 59 ? -9.469 76.312 28.953 1 15.4 59 ARG A C 1
ATOM 460 O O . ARG A 1 59 ? -9.07 75.375 28.266 1 15.4 59 ARG A O 1
ATOM 467 N N . ASP A 1 60 ? -8.438 76.938 29.812 1 15.56 60 ASP A N 1
ATOM 468 C CA . ASP A 1 60 ? -7.309 77.875 29.797 1 15.56 60 ASP A CA 1
ATOM 469 C C . ASP A 1 60 ? -5.984 77.125 29.656 1 15.56 60 ASP A C 1
ATOM 471 O O . ASP A 1 60 ? -5.934 75.875 29.828 1 15.56 60 ASP A O 1
ATOM 475 N N . VAL A 1 61 ? -4.828 77.562 30.516 1 15.59 61 VAL A N 1
ATOM 476 C CA . VAL A 1 61 ? -3.635 78.375 30.266 1 15.59 61 VAL A CA 1
ATOM 477 C C . VAL A 1 61 ? -2.391 77.438 30.359 1 15.59 61 VAL A C 1
ATOM 479 O O . VAL A 1 61 ? -1.508 77.562 29.5 1 15.59 61 VAL A O 1
ATOM 482 N N . VAL A 1 62 ? -1.963 76.625 31.5 1 16.5 62 VAL A N 1
ATOM 483 C CA . VAL A 1 62 ? -0.757 77.188 32.125 1 16.5 62 VAL A CA 1
ATOM 484 C C . VAL A 1 62 ? 0.478 76.625 31.391 1 16.5 62 VAL A C 1
ATOM 486 O O . VAL A 1 62 ? 0.442 75.562 30.812 1 16.5 62 VAL A O 1
ATOM 489 N N . PRO A 1 63 ? 1.836 77.125 31.844 1 16.25 63 PRO A N 1
ATOM 490 C CA . PRO A 1 63 ? 3.107 77.562 31.281 1 16.25 63 PRO A CA 1
ATOM 491 C C . PRO A 1 63 ? 4.113 76.438 31.109 1 16.25 63 PRO A C 1
ATOM 493 O O . PRO A 1 63 ? 4.016 75.438 31.781 1 16.25 63 PRO A O 1
ATOM 496 N N . VAL A 1 64 ? 5.129 76.562 30.25 1 16.14 64 VAL A N 1
ATOM 497 C CA . VAL A 1 64 ? 6.133 76 29.359 1 16.14 64 VAL A CA 1
ATOM 498 C C . VAL A 1 64 ? 7.406 75.688 30.125 1 16.14 64 VAL A C 1
ATOM 500 O O . VAL A 1 64 ? 8.367 75.188 29.578 1 16.14 64 VAL A O 1
ATOM 503 N N . GLU A 1 65 ? 7.586 76 31.469 1 15.45 65 GLU A N 1
ATOM 504 C CA . GLU A 1 65 ? 8.961 76.5 31.516 1 15.45 65 GLU A CA 1
ATOM 505 C C . GLU A 1 65 ? 9.953 75.438 31.188 1 15.45 65 GLU A C 1
ATOM 507 O O . GLU A 1 65 ? 9.586 74.25 31.125 1 15.45 65 GLU A O 1
ATOM 512 N N . GLU A 1 66 ? 11.164 75.312 32.062 1 15.69 66 GLU A N 1
ATOM 513 C CA . GLU A 1 66 ? 12.562 75.688 31.938 1 15.69 66 GLU A CA 1
ATOM 514 C C . GLU A 1 66 ? 13.469 74.5 31.703 1 15.69 66 GLU A C 1
ATOM 516 O O . GLU A 1 66 ? 14.305 74.5 30.797 1 15.69 66 GLU A O 1
ATOM 521 N N . SER A 1 67 ? 13.703 73.5 32.781 1 16.62 67 SER A N 1
ATOM 522 C CA . SER A 1 67 ? 15.086 73.5 33.25 1 16.62 67 SER A CA 1
ATOM 523 C C . SER A 1 67 ? 15.93 72.5 32.406 1 16.62 67 SER A C 1
ATOM 525 O O . SER A 1 67 ? 15.461 71.438 32.031 1 16.62 67 SER A O 1
ATOM 527 N N . LYS A 1 68 ? 17.219 72.875 32.062 1 16.91 68 LYS A N 1
ATOM 528 C CA . LYS A 1 68 ? 18.375 72.75 31.188 1 16.91 68 LYS A CA 1
ATOM 529 C C . LYS A 1 68 ? 19.25 71.625 31.594 1 16.91 68 LYS A C 1
ATOM 531 O O . LYS A 1 68 ? 20.359 71.438 31.062 1 16.91 68 LYS A O 1
ATOM 536 N N . GLU A 1 69 ? 18.922 70.75 32.562 1 16.53 69 GLU A N 1
ATOM 537 C CA . GLU A 1 69 ? 20.172 70.312 33.188 1 16.53 69 GLU A CA 1
ATOM 538 C C . GLU A 1 69 ? 21.078 69.625 32.219 1 16.53 69 GLU A C 1
ATOM 540 O O . GLU A 1 69 ? 20.625 69.125 31.188 1 16.53 69 GLU A O 1
ATOM 545 N N . ASP A 1 70 ? 22.266 69 32.781 1 16.66 70 ASP A N 1
ATOM 546 C CA . ASP A 1 70 ? 23.719 68.938 32.656 1 16.66 70 ASP A CA 1
ATOM 547 C C . ASP A 1 70 ? 24.125 67.75 31.797 1 16.66 70 ASP A C 1
ATOM 549 O O . ASP A 1 70 ? 23.594 66.625 31.938 1 16.66 70 ASP A O 1
ATOM 553 N N . LEU A 1 71 ? 24.844 68 30.734 1 16.17 71 LEU A N 1
ATOM 554 C CA . LEU A 1 71 ? 25.469 67.5 29.531 1 16.17 71 LEU A CA 1
ATOM 555 C C . LEU A 1 71 ? 26.641 66.562 29.906 1 16.17 71 LEU A C 1
ATOM 557 O O . LEU A 1 71 ? 27.469 66.25 29.062 1 16.17 71 LEU A O 1
ATOM 561 N N . HIS A 1 72 ? 26.641 65.812 31.094 1 16.77 72 HIS A N 1
ATOM 562 C CA . HIS A 1 72 ? 28 65.375 31.406 1 16.77 72 HIS A CA 1
ATOM 563 C C . HIS A 1 72 ? 28.562 64.562 30.266 1 16.77 72 HIS A C 1
ATOM 565 O O . HIS A 1 72 ? 27.828 63.812 29.594 1 16.77 72 HIS A O 1
ATOM 571 N N . GLU A 1 73 ? 29.875 64.688 29.984 1 16.97 73 GLU A N 1
ATOM 572 C CA . GLU A 1 73 ? 30.953 64.562 29.016 1 16.97 73 GLU A CA 1
ATOM 573 C C . GLU A 1 73 ? 31.453 63.125 28.938 1 16.97 73 GLU A C 1
ATOM 575 O O . GLU A 1 73 ? 32.594 62.875 28.5 1 16.97 73 GLU A O 1
ATOM 580 N N . LEU A 1 74 ? 30.688 62.062 29.047 1 16.59 74 LEU A N 1
ATOM 581 C CA . LEU A 1 74 ? 31.391 60.812 29.281 1 16.59 74 LEU A CA 1
ATOM 582 C C . LEU A 1 74 ? 32.375 60.531 28.141 1 16.59 74 LEU A C 1
ATOM 584 O O . LEU A 1 74 ? 31.953 60.469 26.969 1 16.59 74 LEU A O 1
ATOM 588 N N . SER A 1 75 ? 33.656 60.688 28.375 1 16.03 75 SER A N 1
ATOM 589 C CA . SER A 1 75 ? 34.938 60.75 27.703 1 16.03 75 SER A CA 1
ATOM 590 C C . SER A 1 75 ? 35.156 59.469 26.859 1 16.03 75 SER A C 1
ATOM 592 O O . SER A 1 75 ? 34.375 58.562 26.906 1 16.03 75 SER A O 1
ATOM 594 N N . ASP A 1 76 ? 36.5 58.844 26.891 1 16.86 76 ASP A N 1
ATOM 595 C CA . ASP A 1 76 ? 37.656 58.688 26 1 16.86 76 ASP A CA 1
ATOM 596 C C . ASP A 1 76 ? 37.781 57.25 25.516 1 16.86 76 ASP A C 1
ATOM 598 O O . ASP A 1 76 ? 38.688 56.906 24.766 1 16.86 76 ASP A O 1
ATOM 602 N N . PHE A 1 77 ? 37.156 56.188 26.078 1 18.38 77 PHE A N 1
ATOM 603 C CA . PHE A 1 77 ? 37.969 54.969 26.078 1 18.38 77 PHE A CA 1
ATOM 604 C C . PHE A 1 77 ? 38.344 54.562 24.672 1 18.38 77 PHE A C 1
ATOM 606 O O . PHE A 1 77 ? 37.5 54.594 23.766 1 18.38 77 PHE A O 1
ATOM 613 N N . ASP A 1 78 ? 39.625 54.281 24.406 1 17.83 78 ASP A N 1
ATOM 614 C CA . ASP A 1 78 ? 40.656 54.031 23.406 1 17.83 78 ASP A CA 1
ATOM 615 C C . ASP A 1 78 ? 40.344 52.75 22.609 1 17.83 78 ASP A C 1
ATOM 617 O O . ASP A 1 78 ? 39.75 51.812 23.156 1 17.83 78 ASP A O 1
ATOM 621 N N . GLY A 1 79 ? 40.531 52.75 21.188 1 17.12 79 GLY A N 1
ATOM 622 C CA . GLY A 1 79 ? 40.219 52.094 19.922 1 17.12 79 GLY A CA 1
ATOM 623 C C . GLY A 1 79 ? 40.969 50.781 19.734 1 17.12 79 GLY A C 1
ATOM 624 O O . GLY A 1 79 ? 41.031 50.281 18.625 1 17.12 79 GLY A O 1
ATOM 625 N N . ASN A 1 80 ? 41.688 50.281 20.828 1 19.16 80 ASN A N 1
ATOM 626 C CA . ASN A 1 80 ? 42.719 49.406 20.344 1 19.16 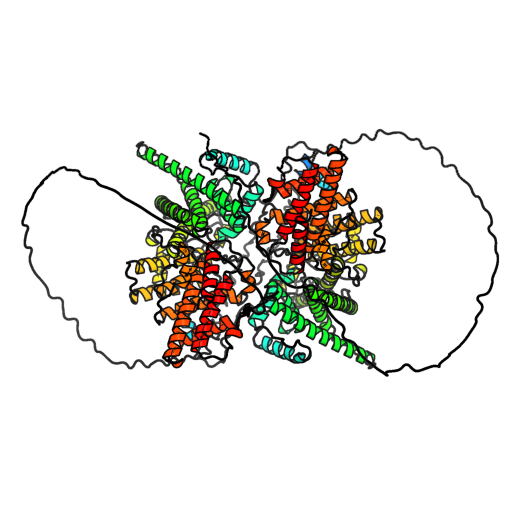80 ASN A CA 1
ATOM 627 C C . ASN A 1 80 ? 42.188 48.312 19.438 1 19.16 80 ASN A C 1
ATOM 629 O O . ASN A 1 80 ? 41.156 47.719 19.75 1 19.16 80 ASN A O 1
ATOM 633 N N . ARG A 1 81 ? 42.781 48.188 18.172 1 17.88 81 ARG A N 1
ATOM 634 C CA . ARG A 1 81 ? 42.562 47.562 16.859 1 17.88 81 ARG A CA 1
ATOM 635 C C . ARG A 1 81 ? 42.719 46.062 16.938 1 17.88 81 ARG A C 1
ATOM 637 O O . ARG A 1 81 ? 43.719 45.5 16.469 1 17.88 81 ARG A O 1
ATOM 644 N N . THR A 1 82 ? 42.469 45.438 18.156 1 18.73 82 THR A N 1
ATOM 645 C CA . THR A 1 82 ? 43 44.094 18.141 1 18.73 82 THR A CA 1
ATOM 646 C C . THR A 1 82 ? 42.5 43.344 16.922 1 18.73 82 THR A C 1
ATOM 648 O O . THR A 1 82 ? 41.312 43.406 16.562 1 18.73 82 THR A O 1
ATOM 651 N N . THR A 1 83 ? 43.5 43.031 16 1 19.23 83 THR A N 1
ATOM 652 C CA . THR A 1 83 ? 43.625 42.344 14.727 1 19.23 83 THR A CA 1
ATOM 653 C C . THR A 1 83 ? 42.875 41 14.75 1 19.23 83 THR A C 1
ATOM 655 O O . THR A 1 83 ? 43.219 40.094 15.508 1 19.23 83 THR A O 1
ATOM 658 N N . THR A 1 84 ? 41.531 41.156 14.734 1 19.02 84 THR A N 1
ATOM 659 C CA . THR A 1 84 ? 40.656 39.969 14.859 1 19.02 84 THR A CA 1
ATOM 660 C C . THR A 1 84 ? 41 38.906 13.836 1 19.02 84 THR A C 1
ATOM 662 O O . THR A 1 84 ? 40.938 39.156 12.625 1 19.02 84 THR A O 1
ATOM 665 N N . ASP A 1 85 ? 42.156 38.25 14.172 1 19.67 85 ASP A N 1
ATOM 666 C CA . ASP A 1 85 ? 42.625 37.094 13.406 1 19.67 85 ASP A CA 1
ATOM 667 C C . ASP A 1 85 ? 41.469 36.25 12.875 1 19.67 85 ASP A C 1
ATOM 669 O O . ASP A 1 85 ? 40.625 35.812 13.648 1 19.67 85 ASP A O 1
ATOM 673 N N . ASP A 1 86 ? 41.156 36.656 11.703 1 19.12 86 ASP A N 1
ATOM 674 C CA . ASP A 1 86 ? 40.062 36.188 10.875 1 19.12 86 ASP A CA 1
ATOM 675 C C . ASP A 1 86 ? 40.031 34.656 10.844 1 19.12 86 ASP A C 1
ATOM 677 O O . ASP A 1 86 ? 40.969 34.031 10.375 1 19.12 86 ASP A O 1
ATOM 681 N N . PRO A 1 87 ? 39.688 34.125 12.094 1 20.61 87 PRO A N 1
ATOM 682 C CA . PRO A 1 87 ? 39.781 32.688 12.164 1 20.61 87 PRO A CA 1
ATOM 683 C C . PRO A 1 87 ? 39.281 31.984 10.898 1 20.61 87 PRO A C 1
ATOM 685 O O . PRO A 1 87 ? 38.219 32.344 10.375 1 20.61 87 PRO A O 1
ATOM 688 N N . ASP A 1 88 ? 40.344 31.766 10.039 1 20.02 88 ASP A N 1
ATOM 689 C CA . ASP A 1 88 ? 40.344 31.125 8.734 1 20.02 88 ASP A CA 1
ATOM 690 C C . ASP A 1 88 ? 39.375 29.953 8.695 1 20.02 88 ASP A C 1
ATOM 692 O O . ASP A 1 88 ? 39.406 29.062 9.547 1 20.02 88 ASP A O 1
ATOM 696 N N . LEU A 1 89 ? 38.281 30.344 8.219 1 20.06 89 LEU A N 1
ATOM 697 C CA . LEU A 1 89 ? 37 29.656 8.055 1 20.06 89 LEU A CA 1
ATOM 698 C C . LEU A 1 89 ? 37.188 28.328 7.332 1 20.06 89 LEU A C 1
ATOM 700 O O . LEU A 1 89 ? 37.344 28.297 6.105 1 20.06 89 LEU A O 1
ATOM 704 N N . PHE A 1 90 ? 38.312 27.656 7.906 1 20.8 90 PHE A N 1
ATOM 705 C CA . PHE A 1 90 ? 38.75 26.422 7.262 1 20.8 90 PHE A CA 1
ATOM 706 C C . PHE A 1 90 ? 37.562 25.5 6.973 1 20.8 90 PHE A C 1
ATOM 708 O O . PHE A 1 90 ? 37.031 24.875 7.883 1 20.8 90 PHE A O 1
ATOM 715 N N . PHE A 1 91 ? 36.75 26.078 6.164 1 21.48 91 PHE A N 1
ATOM 716 C CA . PHE A 1 91 ? 35.531 25.453 5.691 1 21.48 91 PHE A CA 1
ATOM 717 C C . PHE A 1 91 ? 35.812 24.125 5.008 1 21.48 91 PHE A C 1
ATOM 719 O O . PHE A 1 91 ? 36.312 24.094 3.883 1 21.48 91 PHE A O 1
ATOM 726 N N . ASP A 1 92 ? 36.531 23.312 5.762 1 22.55 92 ASP A N 1
ATOM 727 C CA . ASP A 1 92 ? 36.812 22.094 5.02 1 22.55 92 ASP A CA 1
ATOM 728 C C . ASP A 1 92 ? 35.531 21.453 4.488 1 22.55 92 ASP A C 1
ATOM 730 O O . ASP A 1 92 ? 34.656 21.094 5.262 1 22.55 92 ASP A O 1
ATOM 734 N N . PRO A 1 93 ? 35.188 21.719 3.258 1 22.11 93 PRO A N 1
ATOM 735 C CA . PRO A 1 93 ? 33.969 21.281 2.592 1 22.11 93 PRO A CA 1
ATOM 736 C C . PRO A 1 93 ? 33.625 19.828 2.895 1 22.11 93 PRO A C 1
ATOM 738 O O . PRO A 1 93 ? 32.531 19.359 2.551 1 22.11 93 PRO A O 1
ATOM 741 N N . GLN A 1 94 ? 34.656 19.078 3.232 1 25.23 94 GLN A N 1
ATOM 742 C CA . GLN A 1 94 ? 34.562 17.641 3.387 1 25.23 94 GLN A CA 1
ATOM 743 C C . GLN A 1 94 ? 33.688 17.266 4.59 1 25.23 94 GLN A C 1
ATOM 745 O O . GLN A 1 94 ? 33.406 16.094 4.816 1 25.23 94 GLN A O 1
ATOM 750 N N . LEU A 1 95 ? 33.656 18.188 5.496 1 22.64 95 LEU A N 1
ATOM 751 C CA . LEU A 1 95 ? 33.156 18.016 6.848 1 22.64 95 LEU A CA 1
ATOM 752 C C . LEU A 1 95 ? 31.656 17.688 6.82 1 22.64 95 LEU A C 1
ATOM 754 O O . LEU A 1 95 ? 31.094 17.312 7.84 1 22.64 95 LEU A O 1
ATOM 758 N N . PHE A 1 96 ? 30.984 18.312 5.969 1 21.84 96 PHE A N 1
ATOM 759 C CA . PHE A 1 96 ? 29.562 18.016 6.02 1 21.84 96 PHE A CA 1
ATOM 760 C C . PHE A 1 96 ? 29.312 16.531 5.785 1 21.84 96 PHE A C 1
ATOM 762 O O . PHE A 1 96 ? 28.156 16.109 5.645 1 21.84 96 PHE A O 1
ATOM 769 N N . MET A 1 97 ? 30.312 15.641 5.422 1 25.16 97 MET A N 1
ATOM 770 C CA . MET A 1 97 ? 30.391 14.211 5.121 1 25.16 97 MET A CA 1
ATOM 771 C C . MET A 1 97 ? 30.312 13.383 6.395 1 25.16 97 MET A C 1
ATOM 773 O O . MET A 1 97 ? 29.875 12.227 6.363 1 25.16 97 MET A O 1
ATOM 777 N N . GLN A 1 98 ? 31.125 13.484 7.629 1 21.91 98 GLN A N 1
ATOM 778 C CA . GLN A 1 98 ? 31.688 12.555 8.602 1 21.91 98 GLN A CA 1
ATOM 779 C C . GLN A 1 98 ? 30.641 12.109 9.617 1 21.91 98 GLN A C 1
ATOM 781 O O . GLN A 1 98 ? 30.438 10.906 9.836 1 21.91 98 GLN A O 1
ATOM 786 N N . ASP A 1 99 ? 30.891 12.617 11.086 1 21.28 99 ASP A N 1
ATOM 787 C CA . ASP A 1 99 ? 30.984 12.102 12.445 1 21.28 99 ASP A CA 1
ATOM 788 C C . ASP A 1 99 ? 29.594 11.711 12.969 1 21.28 99 ASP A C 1
ATOM 790 O O . ASP A 1 99 ? 29.438 10.648 13.578 1 21.28 99 ASP A O 1
ATOM 794 N N . MET A 1 100 ? 28.812 12.383 13.961 1 23.34 100 MET A N 1
ATOM 795 C CA . MET A 1 100 ? 29.328 12.656 15.297 1 23.34 100 MET A CA 1
ATOM 796 C C . MET A 1 100 ? 29.109 11.453 16.219 1 23.34 100 MET A C 1
ATOM 798 O O . MET A 1 100 ? 29.953 11.141 17.047 1 23.34 100 MET A O 1
ATOM 802 N N . LEU A 1 101 ? 27.812 10.914 17 1 21.59 101 LEU A N 1
ATOM 803 C CA . LEU A 1 101 ? 27.875 10.602 18.422 1 21.59 101 LEU A CA 1
ATOM 804 C C . LEU A 1 101 ? 28.531 9.242 18.656 1 21.59 101 LEU A C 1
ATOM 806 O O . LEU A 1 101 ? 28.5 8.375 17.781 1 21.59 101 LEU A O 1
ATOM 810 N N . PRO A 1 102 ? 29.391 9.086 19.953 1 22.42 102 PRO A N 1
ATOM 811 C CA . PRO A 1 102 ? 30.156 7.945 20.469 1 22.42 102 PRO A CA 1
ATOM 812 C C . PRO A 1 102 ? 29.281 6.707 20.688 1 22.42 102 PRO A C 1
ATOM 814 O O . PRO A 1 102 ? 28.078 6.828 20.891 1 22.42 102 PRO A O 1
ATOM 817 N N . PRO A 1 103 ? 29.797 5.477 20.578 1 23.59 103 PRO A N 1
ATOM 818 C CA . PRO A 1 103 ? 29.234 4.129 20.703 1 23.59 103 PRO A CA 1
ATOM 819 C C . PRO A 1 103 ? 28.75 3.82 22.125 1 23.59 103 PRO A C 1
ATOM 821 O O . PRO A 1 103 ? 28.219 2.742 22.375 1 23.59 103 PRO A O 1
ATOM 824 N N . THR A 1 104 ? 29.312 4.508 23.266 1 22.22 104 THR A N 1
ATOM 825 C CA . THR A 1 104 ? 29.391 3.934 24.609 1 22.22 104 THR A CA 1
ATOM 826 C C . THR A 1 104 ? 28 3.908 25.25 1 22.22 104 THR A C 1
ATOM 828 O O . THR A 1 104 ? 27.828 3.34 26.328 1 22.22 104 THR A O 1
ATOM 831 N N . LEU A 1 105 ? 27.359 4.961 25.172 1 21.52 105 LEU A N 1
ATOM 832 C CA . LEU A 1 105 ? 26.531 5.121 26.375 1 21.52 105 LEU A CA 1
ATOM 833 C C . LEU A 1 105 ? 25.578 3.938 26.531 1 21.52 105 LEU A C 1
ATOM 835 O O . LEU A 1 105 ? 24.953 3.775 27.578 1 21.52 105 LEU A O 1
ATOM 839 N N . PHE A 1 106 ? 24.984 3.395 25.625 1 23.2 106 PHE A N 1
ATOM 840 C CA . PHE A 1 106 ? 24 2.461 26.172 1 23.2 106 PHE A CA 1
ATOM 841 C C . PHE A 1 106 ? 24.688 1.193 26.672 1 23.2 106 PHE A C 1
ATOM 843 O O . PHE A 1 106 ? 24.609 0.144 26.031 1 23.2 106 PHE A O 1
ATOM 850 N N . ASP A 1 107 ? 25.953 1.389 27.312 1 22.23 107 ASP A N 1
ATOM 851 C CA . ASP A 1 107 ? 26.688 0.268 27.906 1 22.23 107 ASP A CA 1
ATOM 852 C C . ASP A 1 107 ? 25.906 -0.351 29.062 1 22.23 107 ASP A C 1
ATOM 854 O O . ASP A 1 107 ? 26.375 -1.306 29.688 1 22.23 107 ASP A O 1
ATOM 858 N N . SER A 1 108 ? 25.344 0.477 30.109 1 20.67 108 SER A N 1
ATOM 859 C CA . SER A 1 108 ? 25.234 -0.092 31.453 1 20.67 108 SER A CA 1
ATOM 860 C C . SER A 1 108 ? 24.609 -1.488 31.406 1 20.67 108 SER A C 1
ATOM 862 O O . SER A 1 108 ? 23.688 -1.741 30.641 1 20.67 108 SER A O 1
ATOM 864 N N . ASP A 1 109 ? 25.375 -2.553 32.094 1 22.36 109 ASP A N 1
ATOM 865 C CA . ASP A 1 109 ? 25.266 -3.881 32.688 1 22.36 109 ASP A CA 1
ATOM 866 C C . ASP A 1 109 ? 24.062 -3.975 33.625 1 22.36 109 ASP A C 1
ATOM 868 O O . ASP A 1 109 ? 23.969 -4.906 34.406 1 22.36 109 ASP A O 1
ATOM 872 N N . THR A 1 110 ? 23.641 -2.881 34.344 1 21.38 110 THR A N 1
ATOM 873 C CA . THR A 1 110 ? 22.859 -3.223 35.531 1 21.38 110 THR A CA 1
ATOM 874 C C . THR A 1 110 ? 21.75 -4.223 35.188 1 21.38 110 THR A C 1
ATOM 876 O O . THR A 1 110 ? 21.031 -4.035 34.219 1 21.38 110 THR A O 1
ATOM 879 N N . ASN A 1 111 ? 21.859 -5.422 35.812 1 21.16 111 ASN A N 1
ATOM 880 C CA . ASN A 1 111 ? 21.234 -6.719 36.031 1 21.16 111 ASN A CA 1
ATOM 881 C C . ASN A 1 111 ? 19.781 -6.566 36.438 1 21.16 111 ASN A C 1
ATOM 883 O O . ASN A 1 111 ? 19.219 -7.434 37.125 1 21.16 111 ASN A O 1
ATOM 887 N N . VAL A 1 112 ? 19.328 -5.316 36.656 1 21.86 112 VAL A N 1
ATOM 888 C CA . VAL A 1 112 ? 18.141 -5.531 37.469 1 21.86 112 VAL A CA 1
ATOM 889 C C . VAL A 1 112 ? 17.266 -6.605 36.844 1 21.86 112 VAL A C 1
ATOM 891 O O . VAL A 1 112 ? 17.094 -6.637 35.594 1 21.86 112 VAL A O 1
ATOM 894 N N . PRO A 1 113 ? 17 -7.621 37.688 1 20.06 113 PRO A N 1
ATOM 895 C CA . PRO A 1 113 ? 16.281 -8.852 37.344 1 20.06 113 PRO A CA 1
ATOM 896 C C . PRO A 1 113 ? 14.945 -8.578 36.656 1 20.06 113 PRO A C 1
ATOM 898 O O . PRO A 1 113 ? 14.039 -7.988 37.25 1 20.06 113 PRO A O 1
ATOM 901 N N . PHE A 1 114 ? 15.156 -7.793 35.625 1 18.78 114 PHE A N 1
ATOM 902 C CA . PHE A 1 114 ? 13.875 -7.422 35.031 1 18.78 114 PHE A CA 1
ATOM 903 C C . PHE A 1 114 ? 12.938 -8.625 35 1 18.78 114 PHE A C 1
ATOM 905 O O . PHE A 1 114 ? 13.297 -9.672 34.438 1 18.78 114 PHE A O 1
ATOM 912 N N . THR A 1 115 ? 12.336 -8.703 36.094 1 17.58 115 THR A N 1
ATOM 913 C CA . THR A 1 115 ? 11.273 -9.703 36.219 1 17.58 115 THR A CA 1
ATOM 914 C C . THR A 1 115 ? 10.477 -9.812 34.938 1 17.58 115 THR A C 1
ATOM 916 O O . THR A 1 115 ? 10.117 -8.805 34.312 1 17.58 115 THR A O 1
ATOM 919 N N . PHE A 1 116 ? 10.812 -10.773 34.25 1 18.17 116 PHE A N 1
ATOM 920 C CA . PHE A 1 116 ? 10.352 -11.43 33.031 1 18.17 116 PHE A CA 1
ATOM 921 C C . PHE A 1 116 ? 8.836 -11.336 32.906 1 18.17 116 PHE A C 1
ATOM 923 O O . PHE A 1 116 ? 8.125 -12.305 33.188 1 18.17 116 PHE A O 1
ATOM 930 N N . VAL A 1 117 ? 8.32 -10.164 33.5 1 17.73 117 VAL A N 1
ATOM 931 C CA . VAL A 1 117 ? 6.891 -10.422 33.438 1 17.73 117 VAL A CA 1
ATOM 932 C C . VAL A 1 117 ? 6.488 -10.82 32.031 1 17.73 117 VAL A C 1
ATOM 934 O O . VAL A 1 117 ? 7.008 -10.273 31.047 1 17.73 117 VAL A O 1
ATOM 937 N N . SER A 1 118 ? 5.84 -11.875 31.938 1 18.27 118 SER A N 1
ATOM 938 C CA . SER A 1 118 ? 5.215 -12.758 30.953 1 18.27 118 SER A CA 1
ATOM 939 C C . SER A 1 118 ? 4.438 -11.961 29.906 1 18.27 118 SER A C 1
ATOM 941 O O . SER A 1 118 ? 3.529 -11.203 30.25 1 18.27 118 SER A O 1
ATOM 943 N N . ALA A 1 119 ? 5.156 -11.648 28.922 1 21.34 119 ALA A N 1
ATOM 944 C CA . ALA A 1 119 ? 4.879 -10.867 27.734 1 21.34 119 ALA A CA 1
ATOM 945 C C . ALA A 1 119 ? 3.482 -11.164 27.188 1 21.34 119 ALA A C 1
ATOM 947 O O . ALA A 1 119 ? 3.199 -10.93 26.016 1 21.34 119 ALA A O 1
ATOM 948 N N . ARG A 1 120 ? 2.766 -11.898 27.781 1 20.64 120 ARG A N 1
ATOM 949 C CA . ARG A 1 120 ? 1.763 -12.703 27.078 1 20.64 120 ARG A CA 1
ATOM 950 C C . ARG A 1 120 ? 0.712 -11.812 26.422 1 20.64 120 ARG A C 1
ATOM 952 O O . ARG A 1 120 ? -0.363 -12.289 26.047 1 20.64 120 ARG A O 1
ATOM 959 N N . SER A 1 121 ? 0.895 -10.539 26.75 1 21.3 121 SER A N 1
ATOM 960 C CA . SER A 1 121 ? -0.397 -10.039 26.297 1 21.3 121 SER A CA 1
ATOM 961 C C . SER A 1 121 ? -0.551 -10.195 24.797 1 21.3 121 SER A C 1
ATOM 963 O O . SER A 1 121 ? 0.321 -9.781 24.031 1 21.3 121 SER A O 1
ATOM 965 N N . GLN A 1 122 ? -1.164 -11.117 24.266 1 22.8 122 GLN A N 1
ATOM 966 C CA . GLN A 1 122 ? -1.564 -11.625 22.953 1 22.8 122 GLN A CA 1
ATOM 967 C C . GLN A 1 122 ? -1.998 -10.5 22.031 1 22.8 122 GLN A C 1
ATOM 969 O O . GLN A 1 122 ? -2.842 -9.68 22.391 1 22.8 122 GLN A O 1
ATOM 974 N N . PRO A 1 123 ? -0.978 -9.875 21.359 1 25.05 123 PRO A N 1
ATOM 975 C CA . PRO A 1 123 ? -1.438 -8.766 20.516 1 25.05 123 PRO A CA 1
ATOM 976 C C . PRO A 1 123 ? -2.844 -8.984 19.969 1 25.05 123 PRO A C 1
ATOM 978 O O . PRO A 1 123 ? -3.285 -10.125 19.828 1 25.05 123 PRO A O 1
ATOM 981 N N . PRO A 1 124 ? -3.676 -8.023 20.156 1 25 124 PRO A N 1
ATOM 982 C CA . PRO A 1 124 ? -5 -8.5 19.75 1 25 124 PRO A CA 1
ATOM 983 C C . PRO A 1 124 ? -4.969 -9.281 18.438 1 25 124 PRO A C 1
ATOM 985 O O . PRO A 1 124 ? -4.043 -9.109 17.641 1 25 124 PRO A O 1
ATOM 988 N N . GLY A 1 125 ? -5.332 -10.398 18.406 1 25.19 125 GLY A N 1
ATOM 989 C CA . GLY A 1 125 ? -5.52 -11.422 17.391 1 25.19 125 GLY A CA 1
ATOM 990 C C . GLY A 1 125 ? -5.871 -10.852 16.031 1 25.19 125 GLY A C 1
ATOM 991 O O . GLY A 1 125 ? -6.266 -9.695 15.914 1 25.19 125 GLY A O 1
ATOM 992 N N . PRO A 1 126 ? -5.109 -11.312 15.07 1 26.53 126 PRO A N 1
ATOM 993 C CA . PRO A 1 126 ? -5.348 -10.945 13.672 1 26.53 126 PRO A CA 1
ATOM 994 C C . PRO A 1 126 ? -6.801 -10.57 13.398 1 26.53 126 PRO A C 1
ATOM 996 O O . PRO A 1 126 ? -7.715 -11.312 13.766 1 26.53 126 PRO A O 1
ATOM 999 N N . THR A 1 127 ? -7.027 -9.344 13.805 1 25.92 127 THR A N 1
ATOM 1000 C CA . THR A 1 127 ? -8.367 -8.836 13.547 1 25.92 127 THR A CA 1
ATOM 1001 C C . THR A 1 127 ? -8.883 -9.312 12.195 1 25.92 127 THR A C 1
ATOM 1003 O O . THR A 1 127 ? -8.32 -8.969 11.156 1 25.92 127 THR A O 1
ATOM 1006 N N . ASP A 1 128 ? -9.227 -10.492 12.188 1 27.92 128 ASP A N 1
ATOM 1007 C CA . ASP A 1 128 ? -9.898 -11.25 11.133 1 27.92 128 ASP A CA 1
ATOM 1008 C C . ASP A 1 128 ? -11.016 -10.43 10.5 1 27.92 128 ASP A C 1
ATOM 1010 O O . ASP A 1 128 ? -12.016 -10.117 11.156 1 27.92 128 ASP A O 1
ATOM 1014 N N . PHE A 1 129 ? -10.797 -9.312 10.141 1 28.02 129 PHE A N 1
ATOM 1015 C CA . PHE A 1 129 ? -11.93 -8.766 9.398 1 28.02 129 PHE A CA 1
ATOM 1016 C C . PHE A 1 129 ? -12.703 -9.867 8.688 1 28.02 129 PHE A C 1
ATOM 1018 O O . PHE A 1 129 ? -12.109 -10.688 7.98 1 28.02 129 PHE A O 1
ATOM 1025 N N . PRO A 1 130 ? -13.844 -10.18 9.031 1 35.75 130 PRO A N 1
ATOM 1026 C CA . PRO A 1 130 ? -14.547 -11.414 8.688 1 35.75 130 PRO A CA 1
ATOM 1027 C C . PRO A 1 130 ? -14.523 -11.711 7.188 1 35.75 130 PRO A C 1
ATOM 1029 O O . PRO A 1 130 ? -15.383 -12.438 6.684 1 35.75 130 PRO A O 1
ATOM 1032 N N . HIS A 1 131 ? -13.953 -10.844 6.383 1 39.28 131 HIS A N 1
ATOM 1033 C CA . HIS A 1 131 ? -14.32 -10.719 4.977 1 39.28 131 HIS A CA 1
ATOM 1034 C C . HIS A 1 131 ? -13.953 -11.984 4.199 1 39.28 131 HIS A C 1
ATOM 1036 O O . HIS A 1 131 ? -14.664 -12.375 3.273 1 39.28 131 HIS A O 1
ATOM 1042 N N . PHE A 1 132 ? -12.672 -12.188 4.34 1 37.53 132 PHE A N 1
ATOM 1043 C CA . PHE A 1 132 ? -12.305 -13.367 3.562 1 37.53 132 PHE A CA 1
ATOM 1044 C C . PHE A 1 132 ? -12.328 -14.617 4.426 1 37.53 132 PHE A C 1
ATOM 1046 O O . PHE A 1 132 ? -11.758 -14.641 5.52 1 37.53 132 PHE A O 1
ATOM 1053 N N . SER A 1 133 ? -13.477 -15.273 4.367 1 40.91 133 SER A N 1
ATOM 1054 C CA . SER A 1 133 ? -13.531 -16.562 5.047 1 40.91 133 SER A CA 1
ATOM 1055 C C . SER A 1 133 ? -12.25 -17.359 4.82 1 40.91 133 SER A C 1
ATOM 1057 O O . SER A 1 133 ? -11.586 -17.203 3.797 1 40.91 133 SER A O 1
ATOM 1059 N N . SER A 1 134 ? -11.57 -17.688 5.809 1 40.5 134 SER A N 1
ATOM 1060 C CA . SER A 1 134 ? -10.414 -18.562 5.676 1 40.5 134 SER A CA 1
ATOM 1061 C C . SER A 1 134 ? -10.805 -19.891 5.023 1 40.5 134 SER A C 1
ATOM 1063 O O . SER A 1 134 ? -9.977 -20.797 4.922 1 40.5 134 SER A O 1
ATOM 1065 N N . HIS A 1 135 ? -12.195 -20.031 4.691 1 43.94 135 HIS A N 1
ATOM 1066 C CA . HIS A 1 135 ? -12.562 -21.328 4.129 1 43.94 135 HIS A CA 1
ATOM 1067 C C . HIS A 1 135 ? -12.727 -21.25 2.613 1 43.94 135 HIS A C 1
ATOM 1069 O O . HIS A 1 135 ? -13.219 -20.25 2.092 1 43.94 135 HIS A O 1
ATOM 1075 N N . LEU A 1 136 ? -12.055 -22.156 2.037 1 52.12 136 LEU A N 1
ATOM 1076 C CA . LEU A 1 136 ? -12.211 -22.281 0.593 1 52.12 136 LEU A CA 1
ATOM 1077 C C . LEU A 1 136 ? -13.602 -22.812 0.242 1 52.12 136 LEU A C 1
ATOM 1079 O O . LEU A 1 136 ? -14.234 -23.484 1.056 1 52.12 136 LEU A O 1
ATOM 1083 N N . PRO A 1 137 ? -14.234 -22.359 -0.738 1 47.69 137 PRO A N 1
ATOM 1084 C CA . PRO A 1 137 ? -15.602 -22.734 -1.109 1 47.69 137 PRO A CA 1
ATOM 1085 C C . PRO A 1 137 ? -15.805 -24.25 -1.17 1 47.69 137 PRO A C 1
ATOM 1087 O O . PRO A 1 137 ? -14.906 -24.984 -1.594 1 47.69 137 PRO A O 1
ATOM 1090 N N . ASP A 1 138 ? -16.625 -24.875 -0.207 1 45.81 138 ASP A N 1
ATOM 1091 C CA . ASP A 1 138 ? -17.016 -26.281 -0.289 1 45.81 138 ASP A CA 1
ATOM 1092 C C . ASP A 1 138 ? -18.484 -26.422 -0.709 1 45.81 138 ASP A C 1
ATOM 1094 O O . ASP A 1 138 ? -19.375 -25.891 -0.05 1 45.81 138 ASP A O 1
ATOM 1098 N N . LEU A 1 139 ? -18.766 -26.906 -1.868 1 41.47 139 LEU A N 1
ATOM 1099 C CA . LEU A 1 139 ? -20.125 -27.109 -2.367 1 41.47 139 LEU A CA 1
ATOM 1100 C C . LEU A 1 139 ? -20.906 -28.016 -1.428 1 41.47 139 LEU A C 1
ATOM 1102 O O . LEU A 1 139 ? -22.109 -27.812 -1.229 1 41.47 139 LEU A O 1
ATOM 1106 N N . ASP A 1 140 ? -20.344 -29.172 -0.874 1 46.81 140 ASP A N 1
ATOM 1107 C CA . ASP A 1 140 ? -21.047 -30.172 -0.066 1 46.81 140 ASP A CA 1
ATOM 1108 C C . ASP A 1 140 ? -21.484 -29.578 1.272 1 46.81 140 ASP A C 1
ATOM 1110 O O . ASP A 1 140 ? -22.547 -29.938 1.793 1 46.81 140 ASP A O 1
ATOM 1114 N N . GLY A 1 141 ? -20.781 -28.812 1.931 1 40.53 141 GLY A N 1
ATOM 1115 C CA . GLY A 1 141 ? -21.156 -28.141 3.166 1 40.53 141 GLY A CA 1
ATOM 1116 C C . GLY A 1 141 ? -22.266 -27.125 2.98 1 40.53 141 GLY A C 1
ATOM 1117 O O . GLY A 1 141 ? -22.969 -26.797 3.932 1 40.53 141 GLY A O 1
ATOM 1118 N N . ALA A 1 142 ? -22.5 -26.609 1.807 1 38.38 142 ALA A N 1
ATOM 1119 C CA . ALA A 1 142 ? -23.641 -25.797 1.42 1 38.38 142 ALA A CA 1
ATOM 1120 C C . ALA A 1 142 ? -24.906 -26.656 1.337 1 38.38 142 ALA A C 1
ATOM 1122 O O . ALA A 1 142 ? -26 -26.188 1.657 1 38.38 142 ALA A O 1
ATOM 1123 N N . GLU A 1 143 ? -24.969 -27.938 1.176 1 37.75 143 GLU A N 1
ATOM 1124 C CA . GLU A 1 143 ? -26.094 -28.859 1.118 1 37.75 143 GLU A CA 1
ATOM 1125 C C . GLU A 1 143 ? -26.516 -29.297 2.518 1 37.75 143 GLU A C 1
ATOM 1127 O O . GLU A 1 143 ? -27.719 -29.516 2.768 1 37.75 143 GLU A O 1
ATOM 1132 N N . ARG A 1 144 ? -25.781 -29.547 3.57 1 37.16 144 ARG A N 1
ATOM 1133 C CA . ARG A 1 144 ? -26.156 -30.031 4.895 1 37.16 144 ARG A CA 1
ATOM 1134 C C . ARG A 1 144 ? -26.844 -28.953 5.707 1 37.16 144 ARG A C 1
ATOM 1136 O O . ARG A 1 144 ? -27.594 -29.234 6.645 1 37.16 144 ARG A O 1
ATOM 1143 N N . GLN A 1 145 ? -26.734 -27.703 5.699 1 34.53 145 GLN A N 1
ATOM 1144 C CA . GLN A 1 145 ? -27.328 -26.703 6.578 1 34.53 145 GLN A CA 1
ATOM 1145 C C . GLN A 1 145 ? -28.812 -26.516 6.262 1 34.53 145 GLN A C 1
ATOM 1147 O O . GLN A 1 145 ? -29.516 -25.781 6.961 1 34.53 145 GLN A O 1
ATOM 1152 N N . GLN A 1 146 ? -29.516 -27.031 5.367 1 31.47 146 GLN A N 1
ATOM 1153 C CA . GLN A 1 146 ? -30.953 -26.828 5.207 1 31.47 146 GLN A CA 1
ATOM 1154 C C . GLN A 1 146 ? -31.75 -27.625 6.242 1 31.47 146 GLN A C 1
ATOM 1156 O O . GLN A 1 146 ? -32.969 -27.453 6.359 1 31.47 146 GLN A O 1
ATOM 1161 N N . SER A 1 147 ? -31.578 -28.797 6.914 1 30.08 147 SER A N 1
ATOM 1162 C CA . SER A 1 147 ? -32.625 -29.422 7.691 1 30.08 147 SER A CA 1
ATOM 1163 C C . SER A 1 147 ? -32.969 -28.609 8.938 1 30.08 147 SER A C 1
ATOM 1165 O O . SER A 1 147 ? -34.031 -28.812 9.555 1 30.08 147 SER A O 1
ATOM 1167 N N . THR A 1 148 ? -32.219 -28.281 9.938 1 29 148 THR A N 1
ATOM 1168 C CA . THR A 1 148 ? -32.812 -27.656 11.125 1 29 148 THR A CA 1
ATOM 1169 C C . THR A 1 148 ? -33.344 -26.266 10.797 1 29 148 THR A C 1
ATOM 1171 O O . THR A 1 148 ? -32.719 -25.516 10.039 1 29 148 THR A O 1
ATOM 1174 N N . ASP A 1 149 ? -34.688 -25.938 11.023 1 28.2 149 ASP A N 1
ATOM 1175 C CA . ASP A 1 149 ? -35.656 -24.844 10.922 1 28.2 149 ASP A CA 1
ATOM 1176 C C . ASP A 1 149 ? -35.031 -23.5 11.281 1 28.2 149 ASP A C 1
ATOM 1178 O O . ASP A 1 149 ? -35.719 -22.5 11.383 1 28.2 149 ASP A O 1
ATOM 1182 N N . GLU A 1 150 ? -34.219 -23.422 12.352 1 27.09 150 GLU A N 1
ATOM 1183 C CA . GLU A 1 150 ? -34 -22.047 12.805 1 27.09 150 GLU A CA 1
ATOM 1184 C C . GLU A 1 150 ? -33.5 -21.172 11.672 1 27.09 150 GLU A C 1
ATOM 1186 O O . GLU A 1 150 ? -32.719 -21.609 10.844 1 27.09 150 GLU A O 1
ATOM 1191 N N . ASP A 1 151 ? -34.219 -20.094 11.234 1 27 151 ASP A N 1
ATOM 1192 C CA . ASP A 1 151 ? -34.25 -18.922 10.352 1 27 151 ASP A CA 1
ATOM 1193 C C . ASP A 1 151 ? -32.875 -18.344 10.164 1 27 151 ASP A C 1
ATOM 1195 O O . ASP A 1 151 ? -32.656 -17.141 10.305 1 27 151 ASP A O 1
ATOM 1199 N N . HIS A 1 152 ? -31.875 -19.125 10.531 1 27 152 HIS A N 1
ATOM 1200 C CA . HIS A 1 152 ? -30.672 -18.297 10.492 1 27 152 HIS A CA 1
ATOM 1201 C C . HIS A 1 152 ? -30.328 -17.875 9.062 1 27 152 HIS A C 1
ATOM 1203 O O . HIS A 1 152 ? -30.172 -18.719 8.188 1 27 152 HIS A O 1
ATOM 1209 N N . GLY A 1 153 ? -30.984 -16.844 8.531 1 25.45 153 GLY A N 1
ATOM 1210 C CA . GLY A 1 153 ? -30.609 -16.016 7.391 1 25.45 153 GLY A CA 1
ATOM 1211 C C . GLY A 1 153 ? -29.141 -16.156 7.023 1 25.45 153 GLY A C 1
ATOM 1212 O O . GLY A 1 153 ? -28.281 -16.25 7.902 1 25.45 153 GLY A O 1
ATOM 1213 N N . GLY A 1 154 ? -28.844 -16.891 5.965 1 28.83 154 GLY A N 1
ATOM 1214 C CA . GLY A 1 154 ? -27.578 -17.359 5.41 1 28.83 154 GLY A CA 1
ATOM 1215 C C . GLY A 1 154 ? -26.469 -16.344 5.523 1 28.83 154 GLY A C 1
ATOM 1216 O O . GLY A 1 154 ? -25.609 -16.25 4.645 1 28.83 154 GLY A O 1
ATOM 1217 N N . ALA A 1 155 ? -26.719 -15.344 6.293 1 26.11 155 ALA A N 1
ATOM 1218 C CA . ALA A 1 155 ? -25.75 -14.297 6.605 1 26.11 155 ALA A CA 1
ATOM 1219 C C . ALA A 1 155 ? -24.469 -14.891 7.172 1 26.11 155 ALA A C 1
ATOM 1221 O O . ALA A 1 155 ? -24.5 -15.828 7.973 1 26.11 155 ALA A O 1
ATOM 1222 N N . PHE A 1 156 ? -23.312 -14.922 6.449 1 29.34 156 PHE A N 1
ATOM 1223 C CA . PHE A 1 156 ? -21.922 -15.102 6.848 1 29.34 156 PHE A CA 1
ATOM 1224 C C . PHE A 1 156 ? -21.75 -14.789 8.328 1 29.34 156 PHE A C 1
ATOM 1226 O O . PHE A 1 156 ? -21.906 -13.641 8.75 1 29.34 156 PHE A O 1
ATOM 1233 N N . THR A 1 157 ? -22.297 -15.609 9.172 1 29.12 157 THR A N 1
ATOM 1234 C CA . THR A 1 157 ? -22.094 -15.375 10.594 1 29.12 157 THR A CA 1
ATOM 1235 C C . THR A 1 157 ? -20.609 -15.227 10.914 1 29.12 157 THR A C 1
ATOM 1237 O O . THR A 1 157 ? -19.828 -16.172 10.719 1 29.12 157 THR A O 1
ATOM 1240 N N . ASP A 1 158 ? -19.922 -14.219 10.773 1 32.09 158 ASP A N 1
ATOM 1241 C CA . ASP A 1 158 ? -18.625 -13.594 11.031 1 32.09 158 ASP A CA 1
ATOM 1242 C C . ASP A 1 158 ? -18.141 -13.898 12.445 1 32.09 158 ASP A C 1
ATOM 1244 O O . ASP A 1 158 ? -18.688 -13.367 13.422 1 32.09 158 ASP A O 1
ATOM 1248 N N . HIS A 1 159 ? -18.125 -15.055 12.859 1 31.62 159 HIS A N 1
ATOM 1249 C CA . HIS A 1 159 ? -17.516 -15.203 14.18 1 31.62 159 HIS A CA 1
ATOM 1250 C C . HIS A 1 159 ? -16.281 -14.32 14.328 1 31.62 159 HIS A C 1
ATOM 1252 O O . HIS A 1 159 ? -15.242 -14.766 14.805 1 31.62 159 HIS A O 1
ATOM 1258 N N . THR A 1 160 ? -15.93 -13.484 13.359 1 36.72 160 THR A N 1
ATOM 1259 C CA . THR A 1 160 ? -14.922 -12.43 13.312 1 36.72 160 THR A CA 1
ATOM 1260 C C . THR A 1 160 ? -14.844 -11.695 14.648 1 36.72 160 THR A C 1
ATOM 1262 O O . THR A 1 160 ? -15.867 -11.391 15.258 1 36.72 160 THR A O 1
ATOM 1265 N N . ARG A 1 161 ? -13.875 -11.969 15.445 1 40.59 161 ARG A N 1
ATOM 1266 C CA . ARG A 1 161 ? -13.719 -10.938 16.469 1 40.59 161 ARG A CA 1
ATOM 1267 C C . ARG A 1 161 ? -14.492 -9.68 16.109 1 40.59 161 ARG A C 1
ATOM 1269 O O . ARG A 1 161 ? -14.398 -9.188 14.977 1 40.59 161 ARG A O 1
ATOM 1276 N N . ILE A 1 162 ? -15.633 -9.633 16.594 1 52.91 162 ILE A N 1
ATOM 1277 C CA . ILE A 1 162 ? -16.516 -8.477 16.406 1 52.91 162 ILE A CA 1
ATOM 1278 C C . ILE A 1 162 ? -15.688 -7.199 16.344 1 52.91 162 ILE A C 1
ATOM 1280 O O . ILE A 1 162 ? -15.094 -6.785 17.344 1 52.91 162 ILE A O 1
ATOM 1284 N N . LEU A 1 163 ? -15.203 -6.961 15.117 1 72.81 163 LEU A N 1
ATOM 1285 C CA . LEU A 1 163 ? -14.578 -5.656 14.938 1 72.81 163 LEU A CA 1
ATOM 1286 C C . LEU A 1 163 ? -15.508 -4.539 15.406 1 72.81 163 LEU A C 1
ATOM 1288 O O . LEU A 1 163 ? -16.719 -4.582 15.156 1 72.81 163 LEU A O 1
ATOM 1292 N N . PRO A 1 164 ? -15.016 -3.842 16.281 1 78.44 164 PRO A N 1
ATOM 1293 C CA . PRO A 1 164 ? -15.812 -2.766 16.875 1 78.44 164 PRO A CA 1
ATOM 1294 C C . PRO A 1 164 ? -16.578 -1.956 15.844 1 78.44 164 PRO A C 1
ATOM 1296 O O . PRO A 1 164 ? -17.609 -1.354 16.156 1 78.44 164 PRO A O 1
ATOM 1299 N N . TRP A 1 165 ? -16.234 -2.006 14.555 1 86.88 165 TRP A N 1
ATOM 1300 C CA . TRP A 1 165 ? -16.875 -1.165 13.547 1 86.88 165 TRP A CA 1
ATOM 1301 C C . TRP A 1 165 ? -17.75 -1.995 12.625 1 86.88 165 TRP A C 1
ATOM 1303 O O . TRP A 1 165 ? -18.359 -1.464 11.688 1 86.88 165 TRP A O 1
ATOM 1313 N N . SER A 1 166 ? -17.906 -3.246 12.953 1 87.31 166 SER A N 1
ATOM 1314 C CA . SER A 1 166 ? -18.75 -4.105 12.133 1 87.31 166 SER A CA 1
ATOM 1315 C C . SER A 1 166 ? -20.203 -4.059 12.594 1 87.31 166 SER A C 1
ATOM 1317 O O . SER A 1 166 ? -20.484 -4.039 13.797 1 87.31 166 SER A O 1
ATOM 1319 N N . PHE A 1 167 ? -21.109 -3.936 11.625 1 90.38 167 PHE A N 1
ATOM 1320 C CA . PHE A 1 167 ? -22.531 -3.926 11.922 1 90.38 167 PHE A CA 1
ATOM 1321 C C . PHE A 1 167 ? -23.078 -5.344 12 1 90.38 167 PHE A C 1
ATOM 1323 O O . PHE A 1 167 ? -22.875 -6.148 11.086 1 90.38 167 PHE A O 1
ATOM 1330 N N . SER A 1 168 ? -23.688 -5.617 13.117 1 86.5 168 SER A N 1
ATOM 1331 C CA . SER A 1 168 ? -24.562 -6.781 13.117 1 86.5 168 SER A CA 1
ATOM 1332 C C . SER A 1 168 ? -25.859 -6.504 12.352 1 86.5 168 SER A C 1
ATOM 1334 O O . SER A 1 168 ? -26.156 -5.355 12.016 1 86.5 168 SER A O 1
ATOM 1336 N N . GLU A 1 169 ? -26.672 -7.461 12.047 1 87.62 169 GLU A N 1
ATOM 1337 C CA . GLU A 1 169 ? -27.922 -7.273 11.32 1 87.62 169 GLU A CA 1
ATOM 1338 C C . GLU A 1 169 ? -28.891 -6.395 12.109 1 87.62 169 GLU A C 1
ATOM 1340 O O . GLU A 1 169 ? -29.516 -5.488 11.547 1 87.62 169 GLU A O 1
ATOM 1345 N N . SER A 1 170 ? -28.953 -6.688 13.367 1 89.81 170 SER A N 1
ATOM 1346 C CA . SER A 1 170 ? -29.859 -5.922 14.211 1 89.81 170 SER A CA 1
ATOM 1347 C C . SER A 1 170 ? -29.391 -4.477 14.352 1 89.81 170 SER A C 1
ATOM 1349 O O . SER A 1 170 ? -30.203 -3.551 14.312 1 89.81 170 SER A O 1
ATOM 1351 N N . ALA A 1 171 ? -28.109 -4.332 14.5 1 91.19 171 ALA A N 1
ATOM 1352 C CA . ALA A 1 171 ? -27.547 -2.988 14.633 1 91.19 171 ALA A CA 1
ATOM 1353 C C . ALA A 1 171 ? -27.766 -2.176 13.359 1 91.19 171 ALA A C 1
ATOM 1355 O O . ALA A 1 171 ? -28.047 -0.976 13.422 1 91.19 171 ALA A O 1
ATOM 1356 N N . TYR A 1 172 ? -27.641 -2.863 12.242 1 94 172 TYR A N 1
ATOM 1357 C CA . TYR A 1 172 ? -27.812 -2.189 10.961 1 94 172 TYR A CA 1
ATOM 1358 C C . TYR A 1 172 ? -29.281 -1.787 10.758 1 94 172 TYR A C 1
ATOM 1360 O O . TYR A 1 172 ? -29.562 -0.694 10.266 1 94 172 TYR A O 1
ATOM 1368 N N . GLU A 1 173 ? -30.203 -2.648 11.117 1 94.06 173 GLU A N 1
ATOM 1369 C CA . GLU A 1 173 ? -31.625 -2.322 11.008 1 94.06 173 GLU A CA 1
ATOM 1370 C C . GLU A 1 173 ? -31.984 -1.125 11.883 1 94.06 173 GLU A C 1
ATOM 1372 O O . GLU A 1 173 ? -32.75 -0.254 11.469 1 94.06 173 GLU A O 1
ATOM 1377 N N . GLY A 1 174 ? -31.469 -1.167 13.102 1 94.19 174 GLY A N 1
ATOM 1378 C CA . GLY A 1 174 ? -31.672 -0.025 13.977 1 94.19 174 GLY A CA 1
ATOM 1379 C C . GLY A 1 174 ? -31.094 1.265 13.422 1 94.19 174 GLY A C 1
ATOM 1380 O O . GLY A 1 174 ? -31.734 2.32 13.508 1 94.19 174 GLY A O 1
ATOM 1381 N N . PHE A 1 175 ? -29.969 1.164 12.867 1 95.81 175 PHE A N 1
ATOM 1382 C CA . PHE A 1 175 ? -29.297 2.293 12.227 1 95.81 175 PHE A CA 1
ATOM 1383 C C . PHE A 1 175 ? -30.156 2.85 11.086 1 95.81 175 PHE A C 1
ATOM 1385 O O . PHE A 1 175 ? -30.344 4.062 10.984 1 95.81 175 PHE A O 1
ATOM 1392 N N . CYS A 1 176 ? -30.656 1.972 10.242 1 95.69 176 CYS A N 1
ATOM 1393 C CA . CYS A 1 176 ? -31.469 2.373 9.102 1 95.69 176 CYS A CA 1
ATOM 1394 C C . CYS A 1 176 ? -32.75 3.074 9.562 1 95.69 176 CYS A C 1
ATOM 1396 O O . CYS A 1 176 ? -33.156 4.09 8.984 1 95.69 176 CYS A O 1
ATOM 1398 N N . LEU A 1 177 ? -33.312 2.49 10.594 1 95.5 177 LEU A N 1
ATOM 1399 C CA . LEU A 1 177 ? -34.531 3.068 11.117 1 95.5 177 LEU A CA 1
ATOM 1400 C C . LEU A 1 177 ? -34.281 4.465 11.672 1 95.5 177 LEU A C 1
ATOM 1402 O O . LEU A 1 177 ? -35.094 5.367 11.492 1 95.5 177 LEU A O 1
ATOM 1406 N N . GLU A 1 178 ? -33.219 4.617 12.344 1 96.12 178 GLU A N 1
ATOM 1407 C CA . GLU A 1 178 ? -32.875 5.922 12.914 1 96.12 178 GLU A CA 1
ATOM 1408 C C . GLU A 1 178 ? -32.625 6.949 11.82 1 96.12 178 GLU A C 1
ATOM 1410 O O . GLU A 1 178 ? -33.031 8.109 11.93 1 96.12 178 GLU A O 1
ATOM 1415 N N . VAL A 1 179 ? -31.938 6.586 10.789 1 96.81 179 VAL A N 1
ATOM 1416 C CA . VAL A 1 179 ? -31.656 7.492 9.68 1 96.81 179 VAL A CA 1
ATOM 1417 C C . VAL A 1 179 ? -32.969 7.879 8.984 1 96.81 179 VAL A C 1
ATOM 1419 O O . VAL A 1 179 ? -33.125 9.031 8.586 1 96.81 179 VAL A O 1
ATOM 1422 N N . GLU A 1 180 ? -33.781 6.902 8.859 1 95.56 180 GLU A N 1
ATOM 1423 C CA . GLU A 1 180 ? -35.062 7.145 8.203 1 95.56 180 GLU A CA 1
ATOM 1424 C C . GLU A 1 180 ? -35.906 8.172 8.977 1 95.56 180 GLU A C 1
ATOM 1426 O O . GLU A 1 180 ? -36.688 8.898 8.383 1 95.56 180 GLU A O 1
ATOM 1431 N N . SER A 1 181 ? -35.688 8.188 10.25 1 95.31 181 SER A N 1
ATOM 1432 C CA . SER A 1 181 ? -36.406 9.156 11.07 1 95.31 181 SER A CA 1
ATOM 1433 C C . SER A 1 181 ? -36.031 10.586 10.703 1 95.31 181 SER A C 1
ATOM 1435 O O . SER A 1 181 ? -36.75 11.531 11 1 95.31 181 SER A O 1
ATOM 1437 N N . TYR A 1 182 ? -34.906 10.773 10.039 1 96.06 182 TYR A N 1
ATOM 1438 C CA . TYR A 1 182 ? -34.469 12.094 9.609 1 96.06 182 TYR A CA 1
ATOM 1439 C C . TYR A 1 182 ? -34.75 12.305 8.125 1 96.06 182 TYR A C 1
ATOM 1441 O O . TYR A 1 182 ? -34.156 13.195 7.5 1 96.06 182 TYR A O 1
ATOM 1449 N N . SER A 1 183 ? -35.562 11.539 7.504 1 94.12 183 SER A N 1
ATOM 1450 C CA . SER A 1 183 ? -35.844 11.547 6.066 1 94.12 183 SER A CA 1
ATOM 1451 C C . SER A 1 183 ? -36.25 12.93 5.582 1 94.12 183 SER A C 1
ATOM 1453 O O . SER A 1 183 ? -36 13.297 4.438 1 94.12 183 SER A O 1
ATOM 1455 N N . ALA A 1 184 ? -36.781 13.703 6.438 1 93.81 184 ALA A N 1
ATOM 1456 C CA . ALA A 1 184 ? -37.312 15.016 6.059 1 93.81 184 ALA A CA 1
ATOM 1457 C C . ALA A 1 184 ? -36.156 15.977 5.738 1 93.81 184 ALA A C 1
ATOM 1459 O O . ALA A 1 184 ? -36.312 16.891 4.926 1 93.81 184 ALA A O 1
ATOM 1460 N N . VAL A 1 185 ? -35 15.828 6.375 1 95.12 185 VAL A N 1
ATOM 1461 C CA . VAL A 1 185 ? -33.906 16.781 6.227 1 95.12 185 VAL A CA 1
ATOM 1462 C C . VAL A 1 185 ? -32.844 16.203 5.281 1 95.12 185 VAL A C 1
ATOM 1464 O O . VAL A 1 185 ? -31.969 16.938 4.809 1 95.12 185 VAL A O 1
ATOM 1467 N N . LEU A 1 186 ? -33 14.93 4.93 1 95.94 186 LEU A N 1
ATOM 1468 C CA . LEU A 1 186 ? -32 14.281 4.082 1 95.94 186 LEU A CA 1
ATOM 1469 C C . LEU A 1 186 ? -32.156 14.711 2.627 1 95.94 186 LEU A C 1
ATOM 1471 O O . LEU A 1 186 ? -33.219 15.172 2.229 1 95.94 186 LEU A O 1
ATOM 1475 N N . PRO A 1 187 ? -31.078 14.617 1.869 1 92.56 187 PRO A N 1
ATOM 1476 C CA . PRO A 1 187 ? -31.188 14.945 0.445 1 92.56 187 PRO A CA 1
ATOM 1477 C C . PRO A 1 187 ? -32.156 14.039 -0.302 1 92.56 187 PRO A C 1
ATOM 1479 O O . PRO A 1 187 ? -32.5 12.961 0.181 1 92.56 187 PRO A O 1
ATOM 1482 N N . HIS A 1 188 ? -32.656 14.438 -1.348 1 88.88 188 HIS A N 1
ATOM 1483 C CA . HIS A 1 188 ? -33.688 13.766 -2.096 1 88.88 188 HIS A CA 1
ATOM 1484 C C . HIS A 1 188 ? -33.281 12.359 -2.51 1 88.88 188 HIS A C 1
ATOM 1486 O O . HIS A 1 188 ? -34.062 11.422 -2.451 1 88.88 188 HIS A O 1
ATOM 1492 N N . ASP A 1 189 ? -32.094 12.211 -2.961 1 87 189 ASP A N 1
ATOM 1493 C CA . ASP A 1 189 ? -31.688 10.914 -3.48 1 87 189 ASP A CA 1
ATOM 1494 C C . ASP A 1 189 ? -30.703 10.227 -2.527 1 87 189 ASP A C 1
ATOM 1496 O O . ASP A 1 189 ? -29.734 9.609 -2.967 1 87 189 ASP A O 1
ATOM 1500 N N . TRP A 1 190 ? -31.219 10.266 -1.193 1 89.88 190 TRP A N 1
ATOM 1501 C CA . TRP A 1 190 ? -30.281 9.656 -0.245 1 89.88 190 TRP A CA 1
ATOM 1502 C C . TRP A 1 190 ? -30.438 8.141 -0.237 1 89.88 190 TRP A C 1
ATOM 1504 O O . TRP A 1 190 ? -31.547 7.621 -0.438 1 89.88 190 TRP A O 1
ATOM 1514 N N . ARG A 1 191 ? -29.359 7.402 -0.228 1 87.38 191 ARG A N 1
ATOM 1515 C CA . ARG A 1 191 ? -29.328 5.945 -0.15 1 87.38 191 ARG A CA 1
ATOM 1516 C C . ARG A 1 191 ? -28.266 5.469 0.826 1 87.38 191 ARG A C 1
ATOM 1518 O O . ARG A 1 191 ? -27.172 6.047 0.892 1 87.38 191 ARG A O 1
ATOM 1525 N N . LEU A 1 192 ? -28.703 4.449 1.592 1 91.56 192 LEU A N 1
ATOM 1526 C CA . LEU A 1 192 ? -27.719 3.867 2.508 1 91.56 192 LEU A CA 1
ATOM 1527 C C . LEU A 1 192 ? -26.984 2.703 1.851 1 91.56 192 LEU A C 1
ATOM 1529 O O . LEU A 1 192 ? -27.594 1.927 1.104 1 91.56 192 LEU A O 1
ATOM 1533 N N . PRO A 1 193 ? -25.719 2.701 2.08 1 89.31 193 PRO A N 1
ATOM 1534 C CA . PRO A 1 193 ? -24.984 1.527 1.59 1 89.31 193 PRO A CA 1
ATOM 1535 C C . PRO A 1 193 ? -25.406 0.239 2.299 1 89.31 193 PRO A C 1
ATOM 1537 O O . PRO A 1 193 ? -26.062 0.287 3.342 1 89.31 193 PRO A O 1
ATOM 1540 N N . SER A 1 194 ? -25.062 -0.889 1.702 1 86.06 194 SER A N 1
ATOM 1541 C CA . SER A 1 194 ? -25.328 -2.182 2.326 1 86.06 194 SER A CA 1
ATOM 1542 C C . SER A 1 194 ? -24.594 -2.316 3.654 1 86.06 194 SER A C 1
ATOM 1544 O O . SER A 1 194 ? -23.672 -1.549 3.941 1 86.06 194 SER A O 1
ATOM 1546 N N . ARG A 1 195 ? -25.062 -3.215 4.496 1 89.75 195 ARG A N 1
ATOM 1547 C CA . ARG A 1 195 ? -24.469 -3.477 5.797 1 89.75 195 ARG A CA 1
ATOM 1548 C C . ARG A 1 195 ? -22.969 -3.734 5.66 1 89.75 195 ARG A C 1
ATOM 1550 O O . ARG A 1 195 ? -22.156 -3.158 6.398 1 89.75 195 ARG A O 1
ATOM 1557 N N . ASN A 1 196 ? -22.594 -4.5 4.684 1 83.38 196 ASN A N 1
ATOM 1558 C CA . ASN A 1 196 ? -21.188 -4.844 4.473 1 83.38 196 ASN A CA 1
ATOM 1559 C C . ASN A 1 196 ? -20.391 -3.648 3.963 1 83.38 196 ASN A C 1
ATOM 1561 O O . ASN A 1 196 ? -19.234 -3.449 4.363 1 83.38 196 ASN A O 1
ATOM 1565 N N . SER A 1 197 ? -21.031 -2.934 3.115 1 85.81 197 SER A N 1
ATOM 1566 C CA . SER A 1 197 ? -20.359 -1.755 2.576 1 85.81 197 SER A CA 1
ATOM 1567 C C . SER A 1 197 ? -20.125 -0.712 3.664 1 85.81 197 SER A C 1
ATOM 1569 O O . SER A 1 197 ? -19.047 -0.091 3.711 1 85.81 197 SER A O 1
ATOM 1571 N N . LEU A 1 198 ? -21.094 -0.544 4.461 1 92.62 198 LEU A N 1
ATOM 1572 C CA . LEU A 1 198 ? -20.969 0.413 5.555 1 92.62 198 LEU A CA 1
ATOM 1573 C C . LEU A 1 198 ? -19.875 -0.023 6.535 1 92.62 198 LEU A C 1
ATOM 1575 O O . LEU A 1 198 ? -19.078 0.798 6.988 1 92.62 198 LEU A O 1
ATOM 1579 N N . SER A 1 199 ? -19.828 -1.285 6.848 1 90.81 199 SER A N 1
ATOM 1580 C CA . SER A 1 199 ? -18.812 -1.831 7.738 1 90.81 199 SER A CA 1
ATOM 1581 C C . SER A 1 199 ? -17.422 -1.688 7.137 1 90.81 199 SER A C 1
ATOM 1583 O O . SER A 1 199 ? -16.469 -1.377 7.844 1 90.81 199 SER A O 1
ATOM 1585 N N . ARG A 1 200 ? -17.375 -1.884 5.914 1 88.31 200 ARG A N 1
ATOM 1586 C CA . ARG A 1 200 ? -16.094 -1.752 5.215 1 88.31 200 ARG A CA 1
ATOM 1587 C C . ARG A 1 200 ? -15.617 -0.307 5.23 1 88.31 200 ARG A C 1
ATOM 1589 O O . ARG A 1 200 ? -14.422 -0.049 5.395 1 88.31 200 ARG A O 1
ATOM 1596 N N . ASN A 1 201 ? -16.516 0.569 4.984 1 92.56 201 ASN A N 1
ATOM 1597 C CA . ASN A 1 201 ? -16.156 1.981 5.016 1 92.56 201 ASN A CA 1
ATOM 1598 C C . ASN A 1 201 ? -15.688 2.408 6.406 1 92.56 201 ASN A C 1
ATOM 1600 O O . ASN A 1 201 ? -14.719 3.16 6.539 1 92.56 201 ASN A O 1
ATOM 1604 N N . LEU A 1 202 ? -16.344 1.922 7.406 1 94.81 202 LEU A N 1
ATOM 1605 C CA . LEU A 1 202 ? -15.93 2.232 8.766 1 94.81 202 LEU A CA 1
ATOM 1606 C C . LEU A 1 202 ? -14.57 1.611 9.078 1 94.81 202 LEU A C 1
ATOM 1608 O O . LEU A 1 202 ? -13.742 2.227 9.75 1 94.81 202 LEU A O 1
ATOM 1612 N N . GLU A 1 203 ? -14.375 0.48 8.578 1 89.94 203 GLU A N 1
ATOM 1613 C CA . GLU A 1 203 ? -13.078 -0.165 8.75 1 89.94 203 GLU A CA 1
ATOM 1614 C C . GLU A 1 203 ? -11.961 0.658 8.109 1 89.94 203 GLU A C 1
ATOM 1616 O O . GLU A 1 203 ? -10.891 0.824 8.695 1 89.94 203 GLU A O 1
ATOM 1621 N N . SER A 1 204 ? -12.258 1.096 6.898 1 90.31 204 SER A N 1
ATOM 1622 C CA . SER A 1 204 ? -11.281 1.928 6.199 1 90.31 204 SER A CA 1
ATOM 1623 C C . SER A 1 204 ? -10.961 3.188 6.996 1 90.31 204 SER A C 1
ATOM 1625 O O . SER A 1 204 ? -9.812 3.641 7.016 1 90.31 204 SER A O 1
ATOM 1627 N N . TYR A 1 205 ? -11.898 3.736 7.613 1 94.94 205 TYR A N 1
ATOM 1628 C CA . TYR A 1 205 ? -11.648 4.895 8.461 1 94.94 205 TYR A CA 1
ATOM 1629 C C . TYR A 1 205 ? -10.719 4.535 9.617 1 94.94 205 TYR A C 1
ATOM 1631 O O . TYR A 1 205 ? -9.719 5.219 9.852 1 94.94 205 TYR A O 1
ATOM 1639 N N . PHE A 1 206 ? -10.984 3.533 10.32 1 92.31 206 PHE A N 1
ATOM 1640 C CA . PHE A 1 206 ? -10.273 3.207 11.555 1 92.31 206 PHE A CA 1
ATOM 1641 C C . PHE A 1 206 ? -8.883 2.674 11.25 1 92.31 206 PHE A C 1
ATOM 1643 O O . PHE A 1 206 ? -7.949 2.887 12.023 1 92.31 206 PHE A O 1
ATOM 1650 N N . ARG A 1 207 ? -8.727 2.102 10.133 1 83.94 207 ARG A N 1
ATOM 1651 C CA . ARG A 1 207 ? -7.438 1.484 9.844 1 83.94 207 ARG A CA 1
ATOM 1652 C C . ARG A 1 207 ? -6.539 2.438 9.07 1 83.94 207 ARG A C 1
ATOM 1654 O O . ARG A 1 207 ? -5.312 2.328 9.125 1 83.94 207 ARG A O 1
ATOM 1661 N N . CYS A 1 208 ? -7.176 3.369 8.398 1 86 208 CYS A N 1
ATOM 1662 C CA . CYS A 1 208 ? -6.363 4.184 7.5 1 86 208 CYS A CA 1
ATOM 1663 C C . CYS A 1 208 ? -6.527 5.668 7.809 1 86 208 CYS A C 1
ATOM 1665 O O . CYS A 1 208 ? -5.605 6.305 8.312 1 86 208 CYS A O 1
ATOM 1667 N N . ALA A 1 209 ? -7.668 6.152 7.738 1 87.62 209 ALA A N 1
ATOM 1668 C CA . ALA A 1 209 ? -7.895 7.598 7.766 1 87.62 209 ALA A CA 1
ATOM 1669 C C . ALA A 1 209 ? -7.652 8.164 9.164 1 87.62 209 ALA A C 1
ATOM 1671 O O . ALA A 1 209 ? -7.203 9.305 9.305 1 87.62 209 ALA A O 1
ATOM 1672 N N . GLN A 1 210 ? -7.914 7.398 10.102 1 92.19 210 GLN A N 1
ATOM 1673 C CA . GLN A 1 210 ? -7.867 7.918 11.461 1 92.19 210 GLN A CA 1
ATOM 1674 C C . GLN A 1 210 ? -6.434 8.195 11.898 1 92.19 210 GLN A C 1
ATOM 1676 O O . GLN A 1 210 ? -6.199 8.953 12.844 1 92.19 210 GLN A O 1
ATOM 1681 N N . GLU A 1 211 ? -5.465 7.648 11.297 1 88.81 211 GLU A N 1
ATOM 1682 C CA . GLU A 1 211 ? -4.066 7.777 11.695 1 88.81 211 GLU A CA 1
ATOM 1683 C C . GLU A 1 211 ? -3.6 9.227 11.602 1 88.81 211 GLU A C 1
ATOM 1685 O O . GLU A 1 211 ? -2.689 9.641 12.328 1 88.81 211 GLU A O 1
ATOM 1690 N N . SER A 1 212 ? -4.266 9.977 10.82 1 89.12 212 SER A N 1
ATOM 1691 C CA . SER A 1 212 ? -3.885 11.375 10.68 1 89.12 212 SER A CA 1
ATOM 1692 C C . SER A 1 212 ? -4.445 12.227 11.812 1 89.12 212 SER A C 1
ATOM 1694 O O . SER A 1 212 ? -3.883 13.266 12.148 1 89.12 212 SER A O 1
ATOM 1696 N N . LEU A 1 213 ? -5.562 11.867 12.289 1 94.12 213 LEU A N 1
ATOM 1697 C CA . LEU A 1 213 ? -6.195 12.508 13.438 1 94.12 213 LEU A CA 1
ATOM 1698 C C . LEU A 1 213 ? -6.812 11.469 14.367 1 94.12 213 LEU A C 1
ATOM 1700 O O . LEU A 1 213 ? -8.031 11.297 14.383 1 94.12 213 LEU A O 1
ATOM 1704 N N . PRO A 1 214 ? -5.965 10.852 15.18 1 95.38 214 PRO A N 1
ATOM 1705 C CA . PRO A 1 214 ? -6.441 9.727 15.992 1 95.38 214 PRO A CA 1
ATOM 1706 C C . PRO A 1 214 ? -7.191 10.18 17.234 1 95.38 214 PRO A C 1
ATOM 1708 O O . PRO A 1 214 ? -6.613 10.219 18.328 1 95.38 214 PRO A O 1
ATOM 1711 N N . PHE A 1 215 ? -8.516 10.398 17.172 1 97.31 215 PHE A N 1
ATOM 1712 C CA . PHE A 1 215 ? -9.242 10.898 18.328 1 97.31 215 PHE A CA 1
ATOM 1713 C C . PHE A 1 215 ? -10.375 9.953 18.703 1 97.31 215 PHE A C 1
ATOM 1715 O O . PHE A 1 215 ? -10.969 10.086 19.781 1 97.31 215 PHE A O 1
ATOM 1722 N N . LEU A 1 216 ? -10.742 9.016 17.859 1 96.69 216 LEU A N 1
ATOM 1723 C CA . LEU A 1 216 ? -11.688 7.957 18.219 1 96.69 216 LEU A CA 1
ATOM 1724 C C . LEU A 1 216 ? -10.945 6.695 18.656 1 96.69 216 LEU A C 1
ATOM 1726 O O . LEU A 1 216 ? -10.07 6.203 17.938 1 96.69 216 LEU A O 1
ATOM 1730 N N . HIS A 1 217 ? -11.211 6.27 19.797 1 95.75 217 HIS A N 1
ATOM 1731 C CA . HIS A 1 217 ? -10.523 5.086 20.297 1 95.75 217 HIS A CA 1
ATOM 1732 C C . HIS A 1 217 ? -11.055 3.818 19.641 1 95.75 217 HIS A C 1
ATOM 1734 O O . HIS A 1 217 ? -12.195 3.424 19.875 1 95.75 217 HIS A O 1
ATOM 1740 N N . SER A 1 218 ? -10.305 3.129 18.969 1 93.5 218 SER A N 1
ATOM 1741 C CA . SER A 1 218 ? -10.727 2.01 18.125 1 93.5 218 SER A CA 1
ATOM 1742 C C . SER A 1 218 ? -11.125 0.804 18.969 1 93.5 218 SER A C 1
ATOM 1744 O O . SER A 1 218 ? -12.102 0.119 18.656 1 93.5 218 SER A O 1
ATOM 1746 N N . ALA A 1 219 ? -10.406 0.583 20.094 1 91.56 219 ALA A N 1
ATOM 1747 C CA . ALA A 1 219 ? -10.609 -0.641 20.859 1 91.56 219 ALA A CA 1
ATOM 1748 C C . ALA A 1 219 ? -11.938 -0.605 21.609 1 91.56 219 ALA A C 1
ATOM 1750 O O . ALA A 1 219 ? -12.555 -1.648 21.859 1 91.56 219 ALA A O 1
ATOM 1751 N N . THR A 1 220 ? -12.375 0.534 21.969 1 91.69 220 THR A N 1
ATOM 1752 C CA . THR A 1 220 ? -13.602 0.629 22.766 1 91.69 220 THR A CA 1
ATOM 1753 C C . THR A 1 220 ? -14.742 1.211 21.938 1 91.69 220 THR A C 1
ATOM 1755 O O . THR A 1 220 ? -15.812 1.51 22.469 1 91.69 220 THR A O 1
ATOM 1758 N N . PHE A 1 221 ? -14.547 1.342 20.656 1 93.12 221 PHE A N 1
ATOM 1759 C CA . PHE A 1 221 ? -15.562 1.891 19.766 1 93.12 221 PHE A CA 1
ATOM 1760 C C . PHE A 1 221 ? -16.719 0.904 19.594 1 93.12 221 PHE A C 1
ATOM 1762 O O . PHE A 1 221 ? -16.5 -0.309 19.562 1 93.12 221 PHE A O 1
ATOM 1769 N N . SER A 1 222 ? -17.906 1.46 19.547 1 90.56 222 SER A N 1
ATOM 1770 C CA . SER A 1 222 ? -19.078 0.633 19.312 1 90.56 222 SER A CA 1
ATOM 1771 C C . SER A 1 222 ? -20.062 1.331 18.375 1 90.56 222 SER A C 1
ATOM 1773 O O . SER A 1 222 ? -20.469 2.467 18.641 1 90.56 222 SER A O 1
ATOM 1775 N N . VAL A 1 223 ? -20.484 0.626 17.375 1 92.56 223 VAL A N 1
ATOM 1776 C CA . VAL A 1 223 ? -21.438 1.178 16.406 1 92.56 223 VAL A CA 1
ATOM 1777 C C . VAL A 1 223 ? -22.781 1.412 17.078 1 92.56 223 VAL A C 1
ATOM 1779 O O . VAL A 1 223 ? -23.469 2.393 16.781 1 92.56 223 VAL A O 1
ATOM 1782 N N . ALA A 1 224 ? -23.078 0.595 18.016 1 88.12 224 ALA A N 1
ATOM 1783 C CA . ALA A 1 224 ? -24.375 0.656 18.688 1 88.12 224 ALA A CA 1
ATOM 1784 C C . ALA A 1 224 ? -24.453 1.861 19.625 1 88.12 224 ALA A C 1
ATOM 1786 O O . ALA A 1 224 ? -25.547 2.414 19.844 1 88.12 224 ALA A O 1
ATOM 1787 N N . LYS A 1 225 ? -23.328 2.301 20.094 1 88.06 225 LYS A N 1
ATOM 1788 C CA . LYS A 1 225 ? -23.312 3.365 21.094 1 88.06 225 LYS A CA 1
ATOM 1789 C C . LYS A 1 225 ? -23.016 4.719 20.453 1 88.06 225 LYS A C 1
ATOM 1791 O O . LYS A 1 225 ? -23.141 5.758 21.094 1 88.06 225 LYS A O 1
ATOM 1796 N N . SER A 1 226 ? -22.688 4.719 19.188 1 93.38 226 SER A N 1
ATOM 1797 C CA . SER A 1 226 ? -22.281 5.953 18.531 1 93.38 226 SER A CA 1
ATOM 1798 C C . SER A 1 226 ? -23.469 6.621 17.828 1 93.38 226 SER A C 1
ATOM 1800 O O . SER A 1 226 ? -24.391 5.941 17.391 1 93.38 226 SER A O 1
ATOM 1802 N N . ASP A 1 227 ? -23.406 7.941 17.781 1 94.56 227 ASP A N 1
ATOM 1803 C CA . ASP A 1 227 ? -24.422 8.695 17.062 1 94.56 227 ASP A CA 1
ATOM 1804 C C . ASP A 1 227 ? -24.391 8.359 15.57 1 94.56 227 ASP A C 1
ATOM 1806 O O . ASP A 1 227 ? -23.328 8.109 15.008 1 94.56 227 ASP A O 1
ATOM 1810 N N . ILE A 1 228 ? -25.547 8.367 14.945 1 96.62 228 ILE A N 1
ATOM 1811 C CA . ILE A 1 228 ? -25.641 7.965 13.547 1 96.62 228 ILE A CA 1
ATOM 1812 C C . ILE A 1 228 ? -24.906 8.969 12.664 1 96.62 228 ILE A C 1
ATOM 1814 O O . ILE A 1 228 ? -24.297 8.594 11.656 1 96.62 228 ILE A O 1
ATOM 1818 N N . GLU A 1 229 ? -24.969 10.297 13 1 97.56 229 GLU A N 1
ATOM 1819 C CA . GLU A 1 229 ? -24.25 11.289 12.195 1 97.56 229 GLU A CA 1
ATOM 1820 C C . GLU A 1 229 ? -22.75 11.078 12.258 1 97.56 229 GLU A C 1
ATOM 1822 O O . GLU A 1 229 ? -22.031 11.328 11.289 1 97.56 229 GLU A O 1
ATOM 1827 N N . LEU A 1 230 ? -22.234 10.664 13.438 1 97.94 230 LEU A N 1
ATOM 1828 C CA . LEU A 1 230 ? -20.812 10.352 13.562 1 97.94 230 LEU A CA 1
ATOM 1829 C C . LEU A 1 230 ? -20.438 9.141 12.711 1 97.94 230 LEU A C 1
ATOM 1831 O O . LEU A 1 230 ? -19.406 9.141 12.039 1 97.94 230 LEU A O 1
ATOM 1835 N N . LEU A 1 231 ? -21.281 8.094 12.75 1 97.94 231 LEU A N 1
ATOM 1836 C CA . LEU A 1 231 ? -21.047 6.895 11.953 1 97.94 231 LEU A CA 1
ATOM 1837 C C . LEU A 1 231 ? -21.047 7.23 10.461 1 97.94 231 LEU A C 1
ATOM 1839 O O . LEU A 1 231 ? -20.188 6.742 9.719 1 97.94 231 LEU A O 1
ATOM 1843 N N . LEU A 1 232 ? -21.969 8.07 10.047 1 98.44 232 LEU A N 1
ATOM 1844 C CA . LEU A 1 232 ? -22.047 8.469 8.648 1 98.44 232 LEU A CA 1
ATOM 1845 C C . LEU A 1 232 ? -20.828 9.281 8.242 1 98.44 232 LEU A C 1
ATOM 1847 O O . LEU A 1 232 ? -20.281 9.086 7.152 1 98.44 232 LEU A O 1
ATOM 1851 N N . ALA A 1 233 ? -20.359 10.188 9.102 1 98.56 233 ALA A N 1
ATOM 1852 C CA . ALA A 1 233 ? -19.188 11.008 8.805 1 98.56 233 ALA A CA 1
ATOM 1853 C C . ALA A 1 233 ? -17.922 10.148 8.703 1 98.56 233 ALA A C 1
ATOM 1855 O O . ALA A 1 233 ? -17.109 10.336 7.797 1 98.56 233 ALA A O 1
ATOM 1856 N N . ALA A 1 234 ? -17.766 9.227 9.68 1 98.12 234 ALA A N 1
ATOM 1857 C CA . ALA A 1 234 ? -16.625 8.32 9.656 1 98.12 234 ALA A CA 1
ATOM 1858 C C . ALA A 1 234 ? -16.656 7.438 8.406 1 98.12 234 ALA A C 1
ATOM 1860 O O . ALA A 1 234 ? -15.625 7.227 7.766 1 98.12 234 ALA A O 1
ATOM 1861 N N . ALA A 1 235 ? -17.828 6.941 8.078 1 97.88 235 ALA A N 1
ATOM 1862 C CA . ALA A 1 235 ? -17.969 6.113 6.879 1 97.88 235 ALA A CA 1
ATOM 1863 C C . ALA A 1 235 ? -17.703 6.918 5.617 1 97.88 235 ALA A C 1
ATOM 1865 O O . ALA A 1 235 ? -17.156 6.391 4.641 1 97.88 235 ALA A O 1
ATOM 1866 N N . ALA A 1 236 ? -18.109 8.195 5.613 1 97.81 236 ALA A N 1
ATOM 1867 C CA . ALA A 1 236 ? -17.828 9.062 4.473 1 97.81 236 ALA A CA 1
ATOM 1868 C C . ALA A 1 236 ? -16.312 9.211 4.258 1 97.81 236 ALA A C 1
ATOM 1870 O O . ALA A 1 236 ? -15.836 9.125 3.127 1 97.81 236 ALA A O 1
ATOM 1871 N N . THR A 1 237 ? -15.602 9.43 5.32 1 96.5 237 THR A N 1
ATOM 1872 C CA . THR A 1 237 ? -14.148 9.555 5.25 1 96.5 237 THR A CA 1
ATOM 1873 C C . THR A 1 237 ? -13.516 8.242 4.805 1 96.5 237 THR A C 1
ATOM 1875 O O . THR A 1 237 ? -12.57 8.234 4.016 1 96.5 237 THR A O 1
ATOM 1878 N N . GLY A 1 238 ? -14.047 7.129 5.355 1 94.56 238 GLY A N 1
ATOM 1879 C CA . GLY A 1 238 ? -13.562 5.82 4.938 1 94.56 238 GLY A CA 1
ATOM 1880 C C . GLY A 1 238 ? -13.805 5.535 3.469 1 94.56 238 GLY A C 1
ATOM 1881 O O . GLY A 1 238 ? -12.922 5.027 2.775 1 94.56 238 GLY A O 1
ATOM 1882 N N . ALA A 1 239 ? -14.984 5.859 3 1 93.62 239 ALA A N 1
ATOM 1883 C CA . ALA A 1 239 ? -15.328 5.66 1.595 1 93.62 239 ALA A CA 1
ATOM 1884 C C . ALA A 1 239 ? -14.438 6.504 0.689 1 93.62 239 ALA A C 1
ATOM 1886 O O . ALA A 1 239 ? -14.047 6.066 -0.397 1 93.62 239 ALA A O 1
ATOM 1887 N N . LEU A 1 240 ? -14.148 7.668 1.145 1 92.69 240 LEU A N 1
ATOM 1888 C CA . LEU A 1 240 ? -13.258 8.539 0.38 1 92.69 240 LEU A CA 1
ATOM 1889 C C . LEU A 1 240 ? -11.883 7.906 0.224 1 92.69 240 LEU A C 1
ATOM 1891 O O . LEU A 1 240 ? -11.281 7.969 -0.854 1 92.69 240 LEU A O 1
ATOM 1895 N N . ASN A 1 241 ? -11.406 7.301 1.257 1 88.88 241 ASN A N 1
ATOM 1896 C CA . ASN A 1 241 ? -10.102 6.656 1.244 1 88.88 241 ASN A CA 1
ATOM 1897 C C . ASN A 1 241 ? -10.094 5.41 0.365 1 88.88 241 ASN A C 1
ATOM 1899 O O . ASN A 1 241 ? -9.031 4.926 -0.027 1 88.88 241 ASN A O 1
ATOM 1903 N N . ARG A 1 242 ? -11.188 4.938 0.104 1 87.38 242 ARG A N 1
ATOM 1904 C CA . ARG A 1 242 ? -11.328 3.785 -0.78 1 87.38 242 ARG A CA 1
ATOM 1905 C C . ARG A 1 242 ? -11.672 4.223 -2.199 1 87.38 242 ARG A C 1
ATOM 1907 O O . ARG A 1 242 ? -11.969 3.387 -3.057 1 87.38 242 ARG A O 1
ATOM 1914 N N . PHE A 1 243 ? -11.852 5.52 -2.445 1 86.88 243 PHE A N 1
ATOM 1915 C CA . PHE A 1 243 ? -12.086 6.141 -3.742 1 86.88 243 PHE A CA 1
ATOM 1916 C C . PHE A 1 243 ? -13.516 5.906 -4.207 1 86.88 243 PHE A C 1
ATOM 1918 O O . PHE A 1 243 ? -13.797 5.93 -5.406 1 86.88 243 PHE A O 1
ATOM 1925 N N . GLU A 1 244 ? -14.32 5.555 -3.246 1 88.5 244 GLU A N 1
ATOM 1926 C CA . GLU A 1 244 ? -15.758 5.527 -3.523 1 88.5 244 GLU A CA 1
ATOM 1927 C C . GLU A 1 244 ? -16.375 6.918 -3.385 1 88.5 244 GLU A C 1
ATOM 1929 O O . GLU A 1 244 ? -17.156 7.168 -2.465 1 88.5 244 GLU A O 1
ATOM 1934 N N . THR A 1 245 ? -16.141 7.727 -4.348 1 89.25 245 THR A N 1
ATOM 1935 C CA . THR A 1 245 ? -16.391 9.164 -4.258 1 89.25 245 THR A CA 1
ATOM 1936 C C . THR A 1 245 ? -17.891 9.453 -4.172 1 89.25 245 THR A C 1
ATOM 1938 O O . THR A 1 245 ? -18.312 10.312 -3.406 1 89.25 245 THR A O 1
ATOM 1941 N N . SER A 1 246 ? -18.688 8.727 -4.977 1 88.94 246 SER A N 1
ATOM 1942 C CA . SER A 1 246 ? -20.125 8.977 -4.961 1 88.94 246 SER A CA 1
ATOM 1943 C C . SER A 1 246 ? -20.734 8.586 -3.619 1 88.94 246 SER A C 1
ATOM 1945 O O . SER A 1 246 ? -21.516 9.344 -3.047 1 88.94 246 SER A O 1
ATOM 1947 N N . CYS A 1 247 ? -20.344 7.422 -3.186 1 90.56 247 CYS A N 1
ATOM 1948 C CA . CYS A 1 247 ? -20.812 6.965 -1.885 1 90.56 247 CYS A CA 1
ATOM 1949 C C . CYS A 1 247 ? -20.344 7.895 -0.773 1 90.56 247 CYS A C 1
ATOM 1951 O O . CYS A 1 247 ? -21.125 8.25 0.115 1 90.56 247 CYS A O 1
ATOM 1953 N N . SER A 1 248 ? -19.141 8.281 -0.832 1 94.94 248 SER A N 1
ATOM 1954 C CA . SER A 1 248 ? -18.547 9.172 0.162 1 94.94 248 SER A CA 1
ATOM 1955 C C . SER A 1 248 ? -19.297 10.492 0.233 1 94.94 248 SER A C 1
ATOM 1957 O O . SER A 1 248 ? -19.641 10.969 1.321 1 94.94 248 SER A O 1
ATOM 1959 N N . SER A 1 249 ? -19.578 11.094 -0.919 1 94.44 249 SER A N 1
ATOM 1960 C CA . SER A 1 249 ? -20.281 12.375 -0.985 1 94.44 249 SER A CA 1
ATOM 1961 C C . SER A 1 249 ? -21.688 12.258 -0.403 1 94.44 249 SER A C 1
ATOM 1963 O O . SER A 1 249 ? -22.125 13.133 0.342 1 94.44 249 SER A O 1
ATOM 1965 N N . SER A 1 250 ? -22.344 11.18 -0.753 1 95.06 250 SER A N 1
ATOM 1966 C CA . SER A 1 250 ? -23.688 10.961 -0.236 1 95.06 250 SER A CA 1
ATOM 1967 C C . SER A 1 250 ? -23.688 10.852 1.285 1 95.06 250 SER A C 1
ATOM 1969 O O . SER A 1 250 ? -24.5 11.484 1.959 1 95.06 250 SER A O 1
ATOM 1971 N N . LEU A 1 251 ? -22.797 10.047 1.829 1 97.62 251 LEU A N 1
ATOM 1972 C CA . LEU A 1 251 ? -22.703 9.859 3.271 1 97.62 251 LEU A CA 1
ATOM 1973 C C . LEU A 1 251 ? -22.359 11.164 3.971 1 97.62 251 LEU A C 1
ATOM 1975 O O . LEU A 1 251 ? -22.875 11.453 5.051 1 97.62 251 LEU A O 1
ATOM 1979 N N . TYR A 1 252 ? -21.484 11.969 3.395 1 97.62 252 TYR A N 1
ATOM 1980 C CA . TYR A 1 252 ? -21.109 13.266 3.934 1 97.62 252 TYR A CA 1
ATOM 1981 C C . TYR A 1 252 ? -22.312 14.18 4.07 1 97.62 252 TYR A C 1
ATOM 1983 O O . TYR A 1 252 ? -22.531 14.773 5.129 1 97.62 252 TYR A O 1
ATOM 1991 N N . HIS A 1 253 ? -23.109 14.281 3 1 97.62 253 HIS A N 1
ATOM 1992 C CA . HIS A 1 253 ? -24.25 15.188 2.996 1 97.62 253 HIS A CA 1
ATOM 1993 C C . HIS A 1 253 ? -25.328 14.711 3.965 1 97.62 253 HIS A C 1
ATOM 1995 O O . HIS A 1 253 ? -26.016 15.531 4.586 1 97.62 253 HIS A O 1
ATOM 2001 N N . MET A 1 254 ? -25.469 13.406 4.062 1 98.12 254 MET A N 1
ATOM 2002 C CA . MET A 1 254 ? -26.422 12.867 5.027 1 98.12 254 MET A CA 1
ATOM 2003 C C . MET A 1 254 ? -26 13.195 6.453 1 98.12 254 MET A C 1
ATOM 2005 O O . MET A 1 254 ? -26.812 13.648 7.258 1 98.12 254 MET A O 1
ATOM 2009 N N . SER A 1 255 ? -24.75 12.953 6.762 1 98.38 255 SER A N 1
ATOM 2010 C CA . SER A 1 255 ? -24.219 13.234 8.094 1 98.38 255 SER A CA 1
ATOM 2011 C C . SER A 1 255 ? -24.375 14.711 8.438 1 98.38 255 SER A C 1
ATOM 2013 O O . SER A 1 255 ? -24.797 15.055 9.539 1 98.38 255 SER A O 1
ATOM 2015 N N . LYS A 1 256 ? -24.016 15.57 7.512 1 97.94 256 LYS A N 1
ATOM 2016 C CA . LYS A 1 256 ? -24.109 17.016 7.707 1 97.94 256 LYS A CA 1
ATOM 2017 C C . LYS A 1 256 ? -25.547 17.438 8.008 1 97.94 256 LYS A C 1
ATOM 2019 O O . LYS A 1 256 ? -25.797 18.188 8.945 1 97.94 256 LYS A O 1
ATOM 2024 N N . ALA A 1 257 ? -26.453 16.906 7.207 1 97.69 257 ALA A N 1
ATOM 2025 C CA . ALA A 1 257 ? -27.859 17.25 7.379 1 97.69 257 ALA A CA 1
ATOM 2026 C C . ALA A 1 257 ? -28.375 16.828 8.758 1 97.69 257 ALA A C 1
ATOM 2028 O O . ALA A 1 257 ? -29.062 17.609 9.43 1 97.69 257 ALA A O 1
ATOM 2029 N N . ILE A 1 258 ? -28.062 15.664 9.172 1 97.69 258 ILE A N 1
ATOM 2030 C CA . ILE A 1 258 ? -28.516 15.133 10.453 1 97.69 258 ILE A CA 1
ATOM 2031 C C . ILE A 1 258 ? -27.875 15.914 11.602 1 97.69 258 ILE A C 1
ATOM 2033 O O . ILE A 1 258 ? -28.547 16.281 12.57 1 97.69 258 ILE A O 1
ATOM 2037 N N . LEU A 1 259 ? -26.594 16.188 11.492 1 97.31 259 LEU A N 1
ATOM 2038 C CA . LEU A 1 259 ? -25.875 16.922 12.531 1 97.31 259 LEU A CA 1
ATOM 2039 C C . LEU A 1 259 ? -26.469 18.312 12.711 1 97.31 259 LEU A C 1
ATOM 2041 O O . LEU A 1 259 ? -26.703 18.766 13.836 1 97.31 259 LEU A O 1
ATOM 2045 N N . LEU A 1 260 ? -26.672 19.016 11.586 1 96.19 260 LEU A N 1
ATOM 2046 C CA . LEU A 1 260 ? -27.203 20.375 11.656 1 96.19 260 LEU A CA 1
ATOM 2047 C C . LEU A 1 260 ? -28.594 20.375 12.266 1 96.19 260 LEU A C 1
ATOM 2049 O O . LEU A 1 260 ? -28.953 21.281 13.016 1 96.19 260 LEU A O 1
ATOM 2053 N N . GLU A 1 261 ? -29.359 19.359 11.922 1 95.38 261 GLU A N 1
ATOM 2054 C CA . GLU A 1 261 ? -30.688 19.219 12.531 1 95.38 261 GLU A CA 1
ATOM 2055 C C . GLU A 1 261 ? -30.578 19.031 14.039 1 95.38 261 GLU A C 1
ATOM 2057 O O . GLU A 1 261 ? -31.312 19.656 14.805 1 95.38 261 GLU A O 1
ATOM 2062 N N . ASN A 1 262 ? -29.719 18.219 14.438 1 93.44 262 ASN A N 1
ATOM 2063 C CA . ASN A 1 262 ? -29.531 17.938 15.859 1 93.44 262 ASN A CA 1
ATOM 2064 C C . ASN A 1 262 ? -28.984 19.141 16.609 1 93.44 262 ASN A C 1
ATOM 2066 O O . ASN A 1 262 ? -29.359 19.391 17.75 1 93.44 262 ASN A O 1
ATOM 2070 N N . LEU A 1 263 ? -28.047 19.844 16 1 91.94 263 LEU A N 1
ATOM 2071 C CA . LEU A 1 263 ? -27.516 21.062 16.609 1 91.94 263 LEU A CA 1
ATOM 2072 C C . LEU A 1 263 ? -28.609 22.125 16.75 1 91.94 263 LEU A C 1
ATOM 2074 O O . LEU A 1 263 ? -28.656 22.844 17.75 1 91.94 263 LEU A O 1
ATOM 2078 N N . GLY A 1 264 ? -29.438 22.188 15.742 1 89.56 264 GLY A N 1
ATOM 2079 C CA . GLY A 1 264 ? -30.547 23.125 15.805 1 89.56 264 GLY A CA 1
ATOM 2080 C C . GLY A 1 264 ? -31.547 22.812 16.906 1 89.56 264 GLY A C 1
ATOM 2081 O O . GLY A 1 264 ? -32 23.719 17.609 1 89.56 264 GLY A O 1
ATOM 2082 N N . ARG A 1 265 ? -31.828 21.609 17.047 1 86.5 265 ARG A N 1
ATOM 2083 C CA . ARG A 1 265 ? -32.719 21.172 18.094 1 86.5 265 ARG A CA 1
ATOM 2084 C C . ARG A 1 265 ? -32.156 21.484 19.484 1 86.5 265 ARG A C 1
ATOM 2086 O O . ARG A 1 265 ? -32.875 21.906 20.375 1 86.5 265 ARG A O 1
ATOM 2093 N N . HIS A 1 266 ? -30.953 21.266 19.641 1 82.88 266 HIS A N 1
ATOM 2094 C CA . HIS A 1 266 ? -30.281 21.531 20.906 1 82.88 266 HIS A CA 1
ATOM 2095 C C . HIS A 1 266 ? -30.297 23.016 21.234 1 82.88 266 HIS A C 1
ATOM 2097 O O . HIS A 1 266 ? -30.453 23.391 22.406 1 82.88 266 HIS A O 1
ATOM 2103 N N . GLU A 1 267 ? -30.062 23.812 20.266 1 81.5 267 GLU A N 1
ATOM 2104 C CA . GLU A 1 267 ? -30.078 25.266 20.469 1 81.5 267 GLU A CA 1
ATOM 2105 C C . GLU A 1 267 ? -31.469 25.75 20.859 1 81.5 267 GLU A C 1
ATOM 2107 O O . GLU A 1 267 ? -31.609 26.641 21.703 1 81.5 267 GLU A O 1
ATOM 2112 N N . LEU A 1 268 ? -32.406 25.156 20.219 1 78.56 268 LEU A N 1
ATOM 2113 C CA . LEU A 1 268 ? -33.781 25.516 20.531 1 78.56 268 LEU A CA 1
ATOM 2114 C C . LEU A 1 268 ? -34.156 25.109 21.953 1 78.56 268 LEU A C 1
ATOM 2116 O O . LEU A 1 268 ? -34.844 25.859 22.672 1 78.56 268 LEU A O 1
ATOM 2120 N N . GLU A 1 269 ? -33.719 24 22.297 1 77.06 269 GLU A N 1
ATOM 2121 C CA . GLU A 1 269 ? -34 23.5 23.656 1 77.06 269 GLU A CA 1
ATOM 2122 C C . GLU A 1 269 ? -33.312 24.375 24.703 1 77.06 269 GLU A C 1
ATOM 2124 O O . GLU A 1 269 ? -33.875 24.656 25.75 1 77.06 269 GLU A O 1
ATOM 2129 N N . SER A 1 270 ? -32.094 24.703 24.469 1 75.19 270 SER A N 1
ATOM 2130 C CA . SER A 1 270 ? -31.344 25.547 25.391 1 75.19 270 SER A CA 1
ATOM 2131 C C . SER A 1 270 ? -31.984 26.922 25.531 1 75.19 270 SER A C 1
ATOM 2133 O O . SER A 1 270 ? -32 27.484 26.625 1 75.19 270 SER A O 1
ATOM 2135 N N . SER A 1 271 ? -32.438 27.406 24.422 1 72.06 271 SER A N 1
ATOM 2136 C CA . SER A 1 271 ? -33.125 28.703 24.469 1 72.06 271 SER A CA 1
ATOM 2137 C C . SER A 1 271 ? -34.438 28.625 25.25 1 72.06 271 SER A C 1
ATOM 2139 O O . SER A 1 271 ? -34.781 29.547 26 1 72.06 271 SER A O 1
ATOM 2141 N N . SER A 1 272 ? -35.094 27.547 25.047 1 69 272 SER A N 1
ATOM 2142 C CA . SER A 1 272 ? -36.344 27.359 25.781 1 69 272 SER A CA 1
ATOM 2143 C C . SER A 1 272 ? -36.094 27.203 27.281 1 69 272 SER A C 1
ATOM 2145 O O . SER A 1 272 ? -36.875 27.688 28.094 1 69 272 SER A O 1
ATOM 2147 N N . ASP A 1 273 ? -35.031 26.484 27.531 1 65.62 273 ASP A N 1
ATOM 2148 C CA . ASP A 1 273 ? -34.656 26.312 28.938 1 65.62 273 ASP A CA 1
ATOM 2149 C C . ASP A 1 273 ? -34.344 27.656 29.594 1 65.62 273 ASP A C 1
ATOM 2151 O O . ASP A 1 273 ? -34.688 27.891 30.75 1 65.62 273 ASP A O 1
ATOM 2155 N N . ILE A 1 274 ? -33.562 28.391 28.906 1 59.25 274 ILE A N 1
ATOM 2156 C CA . ILE A 1 274 ? -33.219 29.719 29.422 1 59.25 274 ILE A CA 1
ATOM 2157 C C . ILE A 1 274 ? -34.5 30.531 29.625 1 59.25 274 ILE A C 1
ATOM 2159 O O . ILE A 1 274 ? -34.625 31.25 30.609 1 59.25 274 ILE A O 1
ATOM 2163 N N . LEU A 1 275 ? -35.438 30.344 28.703 1 59.44 275 LEU A N 1
ATOM 2164 C CA . LEU A 1 275 ? -36.719 31.047 28.828 1 59.44 275 LEU A CA 1
ATOM 2165 C C . LEU A 1 275 ? -37.562 30.453 29.938 1 59.44 275 LEU A C 1
ATOM 2167 O O . LEU A 1 275 ? -38.312 31.172 30.609 1 59.44 275 LEU A O 1
ATOM 2171 N N . SER A 1 276 ? -37.5 29.078 29.906 1 57.78 276 SER A N 1
ATOM 2172 C CA . SER A 1 276 ? -38.312 28.453 30.953 1 57.78 276 SER A CA 1
ATOM 2173 C C . SER A 1 276 ? -37.562 28.406 32.281 1 57.78 276 SER A C 1
ATOM 2175 O O . SER A 1 276 ? -38.156 28.016 33.312 1 57.78 276 SER A O 1
ATOM 2177 N N . SER A 1 277 ? -37.062 29.422 33.031 1 50.19 277 SER A N 1
ATOM 2178 C CA . SER A 1 277 ? -36.438 29.578 34.344 1 50.19 277 SER A CA 1
ATOM 2179 C C . SER A 1 277 ? -35.938 28.234 34.875 1 50.19 277 SER A C 1
ATOM 2181 O O . SER A 1 277 ? -35.531 28.109 36.031 1 50.19 277 SER A O 1
ATOM 2183 N N . GLN A 1 278 ? -36.281 27.094 34.438 1 43.5 278 GLN A N 1
ATOM 2184 C CA . GLN A 1 278 ? -35.938 25.844 35.094 1 43.5 278 GLN A CA 1
ATOM 2185 C C . GLN A 1 278 ? -34.469 25.484 34.844 1 43.5 278 GLN A C 1
ATOM 2187 O O . GLN A 1 278 ? -34.031 25.422 33.688 1 43.5 278 GLN A O 1
ATOM 2192 N N . ASN A 1 279 ? -33.469 25.75 35.75 1 40.59 279 ASN A N 1
ATOM 2193 C CA . ASN A 1 279 ? -32.062 25.453 35.938 1 40.59 279 ASN A CA 1
ATOM 2194 C C . ASN A 1 279 ? -31.734 24 35.625 1 40.59 279 ASN A C 1
ATOM 2196 O O . ASN A 1 279 ? -31.109 23.312 36.438 1 40.59 279 ASN A O 1
ATOM 2200 N N . GLN A 1 280 ? -32.625 23.094 35.281 1 41 280 GLN A N 1
ATOM 2201 C CA . GLN A 1 280 ? -32.094 21.734 35.281 1 41 280 GLN A CA 1
ATOM 2202 C C . GLN A 1 280 ? -30.844 21.609 34.406 1 41 280 GLN A C 1
ATOM 2204 O O . GLN A 1 280 ? -30.828 22.078 33.281 1 41 280 GLN A O 1
ATOM 2209 N N . PRO A 1 281 ? -29.719 21.406 35.094 1 41.44 281 PRO A N 1
ATOM 2210 C CA . PRO A 1 281 ? -28.484 21.109 34.375 1 41.44 281 PRO A CA 1
ATOM 2211 C C . PRO A 1 281 ? -28.703 20.141 33.219 1 41.44 281 PRO A C 1
ATOM 2213 O O . PRO A 1 281 ? -29.328 19.109 33.375 1 41.44 281 PRO A O 1
ATOM 2216 N N . ALA A 1 282 ? -28.984 20.5 32.156 1 37.94 282 ALA A N 1
ATOM 2217 C CA . ALA A 1 282 ? -29.172 19.672 30.953 1 37.94 282 ALA A CA 1
ATOM 2218 C C . ALA A 1 282 ? -28.172 18.516 30.938 1 37.94 282 ALA A C 1
ATOM 2220 O O . ALA A 1 282 ? -26.969 18.734 30.953 1 37.94 282 ALA A O 1
ATOM 2221 N N . PRO A 1 283 ? -28.328 17.391 31.531 1 40.28 283 PRO A N 1
ATOM 2222 C CA . PRO A 1 283 ? -27.5 16.172 31.516 1 40.28 283 PRO A CA 1
ATOM 2223 C C . PRO A 1 283 ? -26.781 15.977 30.188 1 40.28 283 PRO A C 1
ATOM 2225 O O . PRO A 1 283 ? -26.141 14.938 29.969 1 40.28 283 PRO A O 1
ATOM 2228 N N . GLN A 1 284 ? -27.031 16.484 29.062 1 41.5 284 GLN A N 1
ATOM 2229 C CA . GLN A 1 284 ? -26.719 15.984 27.719 1 41.5 284 GLN A CA 1
ATOM 2230 C C . GLN A 1 284 ? -25.266 16.266 27.359 1 41.5 284 GLN A C 1
ATOM 2232 O O . GLN A 1 284 ? -24.953 16.531 26.203 1 41.5 284 GLN A O 1
ATOM 2237 N N . ARG A 1 285 ? -24.438 16.469 28.375 1 41.72 285 ARG A N 1
ATOM 2238 C CA . ARG A 1 285 ? -23.016 16.75 28.188 1 41.72 285 ARG A CA 1
ATOM 2239 C C . ARG A 1 285 ? -22.375 15.695 27.297 1 41.72 285 ARG A C 1
ATOM 2241 O O . ARG A 1 285 ? -21.328 15.953 26.688 1 41.72 285 ARG A O 1
ATOM 2248 N N . ARG A 1 286 ? -22.703 14.375 27.656 1 44.66 286 ARG A N 1
ATOM 2249 C CA . ARG A 1 286 ? -22.125 13.273 26.891 1 44.66 286 ARG A CA 1
ATOM 2250 C C . ARG A 1 286 ? -22.312 13.484 25.391 1 44.66 286 ARG A C 1
ATOM 2252 O O . ARG A 1 286 ? -21.469 13.086 24.594 1 44.66 286 ARG A O 1
ATOM 2259 N N . ASN A 1 287 ? -23.375 14.352 25.094 1 58.97 287 ASN A N 1
ATOM 2260 C CA . ASN A 1 287 ? -23.938 14.484 23.75 1 58.97 287 ASN A CA 1
ATOM 2261 C C . ASN A 1 287 ? -23.188 15.547 22.953 1 58.97 287 ASN A C 1
ATOM 2263 O O . ASN A 1 287 ? -23.203 15.516 21.719 1 58.97 287 ASN A O 1
ATOM 2267 N N . GLY A 1 288 ? -22.156 16.078 23.703 1 84.56 288 GLY A N 1
ATOM 2268 C CA . GLY A 1 288 ? -21.484 17.156 22.984 1 84.56 288 GLY A CA 1
ATOM 2269 C C . GLY A 1 288 ? -20.219 16.703 22.281 1 84.56 288 GLY A C 1
ATOM 2270 O O . GLY A 1 288 ? -19.922 17.172 21.172 1 84.56 288 GLY A O 1
ATOM 2271 N N . LEU A 1 289 ? -19.578 15.695 22.906 1 92.31 289 LEU A N 1
ATOM 2272 C CA . LEU A 1 289 ? -18.328 15.242 22.328 1 92.31 289 LEU A CA 1
ATOM 2273 C C . LEU A 1 289 ? -18.547 14.594 20.969 1 92.31 289 LEU A C 1
ATOM 2275 O O . LEU A 1 289 ? -17.766 14.805 20.031 1 92.31 289 LEU A O 1
ATOM 2279 N N . GLY A 1 290 ? -19.641 13.836 20.891 1 94.56 290 GLY A N 1
ATOM 2280 C CA . GLY A 1 290 ? -19.984 13.195 19.641 1 94.56 290 GLY A CA 1
ATOM 2281 C C . GLY A 1 290 ? -20.234 14.188 18.516 1 94.56 290 GLY A C 1
ATOM 2282 O O . GLY A 1 290 ? -19.844 13.938 17.359 1 94.56 290 GLY A O 1
ATOM 2283 N N . LYS A 1 291 ? -20.844 15.297 18.875 1 95.94 291 LYS A N 1
ATOM 2284 C CA . LYS A 1 291 ? -21.094 16.328 17.875 1 95.94 291 LYS A CA 1
ATOM 2285 C C . LYS A 1 291 ? -19.797 16.984 17.422 1 95.94 291 LYS A C 1
ATOM 2287 O O . LYS A 1 291 ? -19.625 17.281 16.234 1 95.94 291 LYS A O 1
ATOM 2292 N N . ILE A 1 292 ? -18.906 17.234 18.375 1 97.38 292 ILE A N 1
ATOM 2293 C CA . ILE A 1 292 ? -17.609 17.812 18.047 1 97.38 292 ILE A CA 1
ATOM 2294 C C . ILE A 1 292 ? -16.828 16.844 17.141 1 97.38 292 ILE A C 1
ATOM 2296 O O . ILE A 1 292 ? -16.25 17.266 16.141 1 97.38 292 ILE A O 1
ATOM 2300 N N . GLN A 1 293 ? -16.891 15.57 17.531 1 98.06 293 GLN A N 1
ATOM 2301 C CA . GLN A 1 293 ? -16.188 14.555 16.75 1 98.06 293 GLN A CA 1
ATOM 2302 C C . GLN A 1 293 ? -16.75 14.484 15.328 1 98.06 293 GLN A C 1
ATOM 2304 O O . GLN A 1 293 ? -15.984 14.359 14.359 1 98.06 293 GLN A O 1
ATOM 2309 N N . THR A 1 294 ? -18.031 14.57 15.18 1 98.31 294 THR A N 1
ATOM 2310 C CA . THR A 1 294 ? -18.656 14.562 13.867 1 98.31 294 THR A CA 1
ATOM 2311 C C . THR A 1 294 ? -18.234 15.781 13.055 1 98.31 294 THR A C 1
ATOM 2313 O O . THR A 1 294 ? -17.922 15.664 11.867 1 98.31 294 THR A O 1
ATOM 2316 N N . LEU A 1 295 ? -18.219 16.922 13.719 1 98.31 295 LEU A N 1
ATOM 2317 C CA . LEU A 1 295 ? -17.812 18.156 13.047 1 98.31 295 LEU A CA 1
ATOM 2318 C C . LEU A 1 295 ? -16.375 18.078 12.578 1 98.31 295 LEU A C 1
ATOM 2320 O O . LEU A 1 295 ? -16.047 18.531 11.484 1 98.31 295 LEU A O 1
ATOM 2324 N N . ILE A 1 296 ? -15.477 17.516 13.383 1 98.44 296 ILE A N 1
ATOM 2325 C CA . ILE A 1 296 ? -14.078 17.375 13.008 1 98.44 296 ILE A CA 1
ATOM 2326 C C . ILE A 1 296 ? -13.977 16.594 11.695 1 98.44 296 ILE A C 1
ATOM 2328 O O . ILE A 1 296 ? -13.266 17.016 10.773 1 98.44 296 ILE A O 1
ATOM 2332 N N . LEU A 1 297 ? -14.656 15.516 11.617 1 98.38 297 LEU A N 1
ATOM 2333 C CA . LEU A 1 297 ? -14.594 14.672 10.43 1 98.38 297 LEU A CA 1
ATOM 2334 C C . LEU A 1 297 ? -15.164 15.391 9.219 1 98.38 297 LEU A C 1
ATOM 2336 O O . LEU A 1 297 ? -14.594 15.328 8.125 1 98.38 297 LEU A O 1
ATOM 2340 N N . LEU A 1 298 ? -16.297 16.094 9.406 1 98.56 298 LEU A N 1
ATOM 2341 C CA . LEU A 1 298 ? -16.938 16.797 8.305 1 98.56 298 LEU A CA 1
ATOM 2342 C C . LEU A 1 298 ? -16.062 17.953 7.816 1 98.56 298 LEU A C 1
ATOM 2344 O O . LEU A 1 298 ? -15.922 18.156 6.609 1 98.56 298 LEU A O 1
ATOM 2348 N N . VAL A 1 299 ? -15.492 18.672 8.719 1 98.25 299 VAL A N 1
ATOM 2349 C CA . VAL A 1 299 ? -14.625 19.781 8.352 1 98.25 299 VAL A CA 1
ATOM 2350 C C . VAL A 1 299 ? -13.375 19.266 7.648 1 98.25 299 VAL A C 1
ATOM 2352 O O . VAL A 1 299 ? -12.961 19.812 6.625 1 98.25 299 VAL A O 1
ATOM 2355 N N . ALA A 1 300 ? -12.766 18.234 8.203 1 96.69 300 ALA A N 1
ATOM 2356 C CA . ALA A 1 300 ? -11.586 17.625 7.586 1 96.69 300 ALA A CA 1
ATOM 2357 C C . ALA A 1 300 ? -11.898 17.141 6.176 1 96.69 300 ALA A C 1
ATOM 2359 O O . ALA A 1 300 ? -11.055 17.234 5.277 1 96.69 300 ALA A O 1
ATOM 2360 N N . TYR A 1 301 ? -13.055 16.547 6.008 1 96.44 301 TYR A N 1
ATOM 2361 C CA . TYR A 1 301 ? -13.508 16.047 4.715 1 96.44 301 TYR A CA 1
ATOM 2362 C C . TYR A 1 301 ? -13.688 17.188 3.719 1 96.44 301 TYR A C 1
ATOM 2364 O O . TYR A 1 301 ? -13.172 17.141 2.604 1 96.44 301 TYR A O 1
ATOM 2372 N N . ALA A 1 302 ? -14.305 18.266 4.074 1 97.19 302 ALA A N 1
ATOM 2373 C CA . ALA A 1 302 ? -14.734 19.328 3.166 1 97.19 302 ALA A CA 1
ATOM 2374 C C . ALA A 1 302 ? -13.594 20.297 2.877 1 97.19 302 ALA A C 1
ATOM 2376 O O . ALA A 1 302 ? -13.539 20.906 1.805 1 97.19 302 ALA A O 1
ATOM 2377 N N . SER A 1 303 ? -12.672 20.484 3.732 1 96.38 303 SER A N 1
ATOM 2378 C CA . SER A 1 303 ? -11.633 21.5 3.627 1 96.38 303 SER A CA 1
ATOM 2379 C C . SER A 1 303 ? -10.758 21.266 2.404 1 96.38 303 SER A C 1
ATOM 2381 O O . SER A 1 303 ? -10.219 22.219 1.829 1 96.38 303 SER A O 1
ATOM 2383 N N . TRP A 1 304 ? -10.594 20.047 2.023 1 94.5 304 TRP A N 1
ATOM 2384 C CA . TRP A 1 304 ? -9.609 19.719 0.994 1 94.5 304 TRP A CA 1
ATOM 2385 C C . TRP A 1 304 ? -10.281 19.094 -0.221 1 94.5 304 TRP A C 1
ATOM 2387 O O . TRP A 1 304 ? -9.602 18.562 -1.103 1 94.5 304 TRP A O 1
ATOM 2397 N N . ALA A 1 305 ? -11.594 19.031 -0.203 1 92.62 305 ALA A N 1
ATOM 2398 C CA . ALA A 1 305 ? -12.375 18.453 -1.297 1 92.62 305 ALA A CA 1
ATOM 2399 C C . ALA A 1 305 ? -12.5 19.438 -2.459 1 92.62 305 ALA A C 1
ATOM 2401 O O . ALA A 1 305 ? -11.609 20.266 -2.672 1 92.62 305 ALA A O 1
ATOM 2402 N N . GLN A 1 306 ? -13.492 19.359 -3.254 1 91.19 306 GLN A N 1
ATOM 2403 C CA . GLN A 1 306 ? -13.703 20.203 -4.426 1 91.19 306 GLN A CA 1
ATOM 2404 C C . GLN A 1 306 ? -14.039 21.641 -4.023 1 91.19 306 GLN A C 1
ATOM 2406 O O . GLN A 1 306 ? -14.477 21.891 -2.898 1 91.19 306 GLN A O 1
ATOM 2411 N N . LYS A 1 307 ? -13.859 22.5 -4.91 1 90.94 307 LYS A N 1
ATOM 2412 C CA . LYS A 1 307 ? -14.031 23.938 -4.676 1 90.94 307 LYS A CA 1
ATOM 2413 C C . LYS A 1 307 ? -15.414 24.234 -4.113 1 90.94 307 LYS A C 1
ATOM 2415 O O . LYS A 1 307 ? -15.562 25.078 -3.232 1 90.94 307 LYS A O 1
ATOM 2420 N N . ASP A 1 308 ? -16.391 23.516 -4.559 1 92.44 308 ASP A N 1
ATOM 2421 C CA . ASP A 1 308 ? -17.766 23.781 -4.172 1 92.44 308 ASP A CA 1
ATOM 2422 C C . ASP A 1 308 ? -18.016 23.422 -2.709 1 92.44 308 ASP A C 1
ATOM 2424 O O . ASP A 1 308 ? -19 23.859 -2.109 1 92.44 308 ASP A O 1
ATOM 2428 N N . MET A 1 309 ? -17.141 22.703 -2.088 1 94.81 309 MET A N 1
ATOM 2429 C CA . MET A 1 309 ? -17.328 22.25 -0.713 1 94.81 309 MET A CA 1
ATOM 2430 C C . MET A 1 309 ? -16.609 23.172 0.27 1 94.81 309 MET A C 1
ATOM 2432 O O . MET A 1 309 ? -16.844 23.094 1.479 1 94.81 309 MET A O 1
ATOM 2436 N N . LEU A 1 310 ? -15.805 24.078 -0.169 1 93.62 310 LEU A N 1
ATOM 2437 C CA . LEU A 1 310 ? -14.969 24.906 0.694 1 93.62 310 LEU A CA 1
ATOM 2438 C C . LEU A 1 310 ? -15.828 25.812 1.575 1 93.62 310 LEU A C 1
ATOM 2440 O O . LEU A 1 310 ? -15.547 25.969 2.766 1 93.62 310 LEU A O 1
ATOM 2444 N N . PRO A 1 311 ? -16.875 26.406 1.009 1 93.88 311 PRO A N 1
ATOM 2445 C CA . PRO A 1 311 ? -17.719 27.219 1.885 1 93.88 311 PRO A CA 1
ATOM 2446 C C . PRO A 1 311 ? -18.312 26.406 3.039 1 93.88 311 PRO A C 1
ATOM 2448 O O . PRO A 1 311 ? -18.406 26.922 4.164 1 93.88 311 PRO A O 1
ATOM 2451 N N . ASP A 1 312 ? -18.688 25.172 2.68 1 94.62 312 ASP A N 1
ATOM 2452 C CA . ASP A 1 312 ? -19.188 24.281 3.729 1 94.62 312 ASP A CA 1
ATOM 2453 C C . ASP A 1 312 ? -18.109 24.031 4.789 1 94.62 312 ASP A C 1
ATOM 2455 O O . ASP A 1 312 ? -18.422 24 5.984 1 94.62 312 ASP A O 1
ATOM 2459 N N . ALA A 1 313 ? -16.953 23.875 4.391 1 96.44 313 ALA A N 1
ATOM 2460 C CA . ALA A 1 313 ? -15.836 23.609 5.297 1 96.44 313 ALA A CA 1
ATOM 2461 C C . ALA A 1 313 ? -15.617 24.781 6.254 1 96.44 313 ALA A C 1
ATOM 2463 O O . ALA A 1 313 ? -15.406 24.578 7.453 1 96.44 313 ALA A O 1
ATOM 2464 N N . ILE A 1 314 ? -15.695 26.016 5.727 1 95.69 314 ILE A N 1
ATOM 2465 C CA . ILE A 1 314 ? -15.477 27.203 6.535 1 95.69 314 ILE A CA 1
ATOM 2466 C C . ILE A 1 314 ? -16.641 27.391 7.5 1 95.69 314 ILE A C 1
ATOM 2468 O O . ILE A 1 314 ? -16.438 27.672 8.688 1 95.69 314 ILE A O 1
ATOM 2472 N N . PHE A 1 315 ? -17.875 27.219 6.992 1 96.69 315 PHE A N 1
ATOM 2473 C CA . PHE A 1 315 ? -19.062 27.328 7.812 1 96.69 315 PHE A CA 1
ATOM 2474 C C . PHE A 1 315 ? -19.031 26.328 8.961 1 96.69 315 PHE A C 1
ATOM 2476 O O . PHE A 1 315 ? -19.25 26.703 10.117 1 96.69 315 PHE A O 1
ATOM 2483 N N . LEU A 1 316 ? -18.797 25.047 8.656 1 97.81 316 LEU A N 1
ATOM 2484 C CA . LEU A 1 316 ? -18.75 24 9.672 1 97.81 316 LEU A CA 1
ATOM 2485 C C . LEU A 1 316 ? -17.562 24.203 10.617 1 97.81 316 LEU A C 1
ATOM 2487 O O . LEU A 1 316 ? -17.656 23.875 11.805 1 97.81 316 LEU A O 1
ATOM 2491 N N . GLY A 1 317 ? -16.484 24.719 10.055 1 97.38 317 GLY A N 1
ATOM 2492 C CA . GLY A 1 317 ? -15.328 25.031 10.883 1 97.38 317 GLY A CA 1
ATOM 2493 C C . GLY A 1 317 ? -15.625 26.062 11.953 1 97.38 317 GLY A C 1
ATOM 2494 O O . GLY A 1 317 ? -15.156 25.938 13.086 1 97.38 317 GLY A O 1
ATOM 2495 N N . GLN A 1 318 ? -16.375 26.984 11.609 1 95.5 318 GLN A N 1
ATOM 2496 C CA . GLN A 1 318 ? -16.781 28 12.578 1 95.5 318 GLN A CA 1
ATOM 2497 C C . GLN A 1 318 ? -17.688 27.406 13.648 1 95.5 318 GLN A C 1
ATOM 2499 O O . GLN A 1 318 ? -17.562 27.734 14.828 1 95.5 318 GLN A O 1
ATOM 2504 N N . ARG A 1 319 ? -18.594 26.609 13.18 1 94.88 319 ARG A N 1
ATOM 2505 C CA . ARG A 1 319 ? -19.453 25.922 14.133 1 94.88 319 ARG A CA 1
ATOM 2506 C C . ARG A 1 319 ? -18.641 25.047 15.078 1 94.88 319 ARG A C 1
ATOM 2508 O O . ARG A 1 319 ? -18.984 24.922 16.266 1 94.88 319 ARG A O 1
ATOM 2515 N N . LEU A 1 320 ? -17.672 24.391 14.57 1 97.06 320 LEU A N 1
ATOM 2516 C CA . LEU A 1 320 ? -16.781 23.547 15.359 1 97.06 320 LEU A CA 1
ATOM 2517 C C . LEU A 1 320 ? -16.078 24.359 16.438 1 97.06 320 LEU A C 1
ATOM 2519 O O . LEU A 1 320 ? -16.062 23.969 17.609 1 97.06 320 LEU A O 1
ATOM 2523 N N . SER A 1 321 ? -15.492 25.5 16.094 1 95.69 321 SER A N 1
ATOM 2524 C CA . SER A 1 321 ? -14.781 26.328 17.047 1 95.69 321 SER A CA 1
ATOM 2525 C C . SER A 1 321 ? -15.711 26.828 18.156 1 95.69 321 SER A C 1
ATOM 2527 O O . SER A 1 321 ? -15.336 26.828 19.328 1 95.69 321 SER A O 1
ATOM 2529 N N . THR A 1 322 ? -16.891 27.172 17.734 1 93 322 THR A N 1
ATOM 2530 C CA . THR A 1 322 ? -17.859 27.641 18.719 1 93 322 THR A CA 1
ATOM 2531 C C . THR A 1 322 ? -18.234 26.547 19.703 1 93 322 THR A C 1
ATOM 2533 O O . THR A 1 322 ? -18.281 26.781 20.906 1 93 322 THR A O 1
ATOM 2536 N N . LEU A 1 323 ? -18.484 25.406 19.188 1 93.12 323 LEU A N 1
ATOM 2537 C CA . LEU A 1 323 ? -18.891 24.281 20.031 1 93.12 323 LEU A CA 1
ATOM 2538 C C . LEU A 1 323 ? -17.75 23.875 20.969 1 93.12 323 LEU A C 1
ATOM 2540 O O . LEU A 1 323 ? -17.984 23.5 22.109 1 93.12 323 LEU A O 1
ATOM 2544 N N . VAL A 1 324 ? -16.531 23.891 20.516 1 95.44 324 VAL A N 1
ATOM 2545 C CA . VAL A 1 324 ? -15.367 23.516 21.312 1 95.44 324 VAL A CA 1
ATOM 2546 C C . VAL A 1 324 ? -15.203 24.5 22.469 1 95.44 324 VAL A C 1
ATOM 2548 O O . VAL A 1 324 ? -14.93 24.094 23.594 1 95.44 324 VAL A O 1
ATOM 2551 N N . ILE A 1 325 ? -15.367 25.766 22.203 1 92.94 325 ILE A N 1
ATOM 2552 C CA . ILE A 1 325 ? -15.25 26.797 23.219 1 92.94 325 ILE A CA 1
ATOM 2553 C C . ILE A 1 325 ? -16.344 26.609 24.266 1 92.94 325 ILE A C 1
ATOM 2555 O O . ILE A 1 325 ? -16.078 26.672 25.469 1 92.94 325 ILE A O 1
ATOM 2559 N N . GLN A 1 326 ? -17.578 26.281 23.812 1 87.94 326 GLN A N 1
ATOM 2560 C CA . GLN A 1 326 ? -18.688 26.047 24.734 1 87.94 326 GLN A CA 1
ATOM 2561 C C . GLN A 1 326 ? -18.469 24.797 25.578 1 87.94 326 GLN A C 1
ATOM 2563 O O . GLN A 1 326 ? -18.859 24.75 26.734 1 87.94 326 GLN A O 1
ATOM 2568 N N . PHE A 1 327 ? -17.938 23.797 24.938 1 88.62 327 PHE A N 1
ATOM 2569 C CA . PHE A 1 327 ? -17.688 22.531 25.594 1 88.62 327 PHE A CA 1
ATOM 2570 C C . PHE A 1 327 ? -16.594 22.672 26.656 1 88.62 327 PHE A C 1
ATOM 2572 O O . PHE A 1 327 ? -16.594 21.953 27.656 1 88.62 327 PHE A O 1
ATOM 2579 N N . GLY A 1 328 ? -15.648 23.594 26.5 1 88.62 328 GLY A N 1
ATOM 2580 C CA . GLY A 1 328 ? -14.555 23.844 27.422 1 88.62 328 GLY A CA 1
ATOM 2581 C C . GLY A 1 328 ? -13.273 23.109 27.047 1 88.62 328 GLY A C 1
ATOM 2582 O O . GLY A 1 328 ? -13.289 21.906 26.781 1 88.62 328 GLY A O 1
ATOM 2583 N N . ILE A 1 329 ? -12.211 23.734 27.031 1 90.62 329 ILE A N 1
ATOM 2584 C CA . ILE A 1 329 ? -10.914 23.188 26.625 1 90.62 329 ILE A CA 1
ATOM 2585 C C . ILE A 1 329 ? -10.016 23.062 27.859 1 90.62 329 ILE A C 1
ATOM 2587 O O . ILE A 1 329 ? -8.875 23.531 27.844 1 90.62 329 ILE A O 1
ATOM 2591 N N . THR A 1 330 ? -10.562 22.516 28.938 1 86.81 330 THR A N 1
ATOM 2592 C CA . THR A 1 330 ? -9.859 22.266 30.188 1 86.81 330 THR A CA 1
ATOM 2593 C C . THR A 1 330 ? -9.969 20.797 30.594 1 86.81 330 THR A C 1
ATOM 2595 O O . THR A 1 330 ? -10.945 20.125 30.234 1 86.81 330 THR A O 1
ATOM 2598 N N . ASP A 1 331 ? -8.906 20.312 31.203 1 79.44 331 ASP A N 1
ATOM 2599 C CA . ASP A 1 331 ? -8.93 18.922 31.656 1 79.44 331 ASP A CA 1
ATOM 2600 C C . ASP A 1 331 ? -9.883 18.734 32.844 1 79.44 331 ASP A C 1
ATOM 2602 O O . ASP A 1 331 ? -9.727 19.391 33.875 1 79.44 331 ASP A O 1
ATOM 2606 N N . THR A 1 332 ? -10.875 18.125 32.625 1 65.56 332 THR A N 1
ATOM 2607 C CA . THR A 1 332 ? -11.852 17.922 33.688 1 65.56 332 THR A CA 1
ATOM 2608 C C . THR A 1 332 ? -11.703 16.516 34.312 1 65.56 332 THR A C 1
ATOM 2610 O O . THR A 1 332 ? -12.102 16.297 35.438 1 65.56 332 THR A O 1
ATOM 2613 N N . LEU A 1 333 ? -11.133 15.656 33.5 1 60.03 333 LEU A N 1
ATOM 2614 C CA . LEU A 1 333 ? -11.125 14.273 33.969 1 60.03 333 LEU A CA 1
ATOM 2615 C C . LEU A 1 333 ? -9.75 13.898 34.531 1 60.03 333 LEU A C 1
ATOM 2617 O O . LEU A 1 333 ? -8.727 14.219 33.938 1 60.03 333 LEU A O 1
ATOM 2621 N N . GLU A 1 334 ? -9.555 13.719 35.844 1 56.31 334 GLU A N 1
ATOM 2622 C CA . GLU A 1 334 ? -8.32 13.344 36.531 1 56.31 334 GLU A CA 1
ATOM 2623 C C . GLU A 1 334 ? -7.848 11.961 36.094 1 56.31 334 GLU A C 1
ATOM 2625 O O . GLU A 1 334 ? -8.625 11 36.094 1 56.31 334 GLU A O 1
ATOM 2630 N N . SER A 1 335 ? -6.973 11.805 35.125 1 56.16 335 SER A N 1
ATOM 2631 C CA . SER A 1 335 ? -6.43 10.477 34.875 1 56.16 335 SER A CA 1
ATOM 2632 C C . SER A 1 335 ? -5.523 10 36 1 56.16 335 SER A C 1
ATOM 2634 O O . SER A 1 335 ? -4.539 10.672 36.312 1 56.16 335 SER A O 1
ATOM 2636 N N . THR A 1 336 ? -6.094 9.32 36.969 1 53.25 336 THR A N 1
ATOM 2637 C CA . THR A 1 336 ? -5.316 8.805 38.094 1 53.25 336 THR A CA 1
ATOM 2638 C C . THR A 1 336 ? -4.41 7.664 37.656 1 53.25 336 THR A C 1
ATOM 2640 O O . THR A 1 336 ? -4.844 6.77 36.906 1 53.25 336 THR A O 1
ATOM 2643 N N . TYR A 1 337 ? -3.131 7.957 37.656 1 54.81 337 TYR A N 1
ATOM 2644 C CA . TYR A 1 337 ? -2.207 6.836 37.531 1 54.81 337 TYR A CA 1
ATOM 2645 C C . TYR A 1 337 ? -2.602 5.699 38.469 1 54.81 337 TYR A C 1
ATOM 2647 O O . TYR A 1 337 ? -2.879 5.93 39.656 1 54.81 337 TYR A O 1
ATOM 2655 N N . VAL A 1 338 ? -3.092 4.605 37.938 1 57.34 338 VAL A N 1
ATOM 2656 C CA . VAL A 1 338 ? -3.471 3.488 38.812 1 57.34 338 VAL A CA 1
ATOM 2657 C C . VAL A 1 338 ? -2.371 2.43 38.781 1 57.34 338 VAL A C 1
ATOM 2659 O O . VAL A 1 338 ? -1.891 2.035 37.719 1 57.34 338 VAL A O 1
ATOM 2662 N N . ASP A 1 339 ? -1.659 2.264 39.906 1 57.47 339 ASP A N 1
ATOM 2663 C CA . ASP A 1 339 ? -0.79 1.105 40.094 1 57.47 339 ASP A CA 1
ATOM 2664 C C . ASP A 1 339 ? -1.573 -0.197 39.938 1 57.47 339 ASP A C 1
ATOM 2666 O O . ASP A 1 339 ? -2.449 -0.499 40.75 1 57.47 339 ASP A O 1
ATOM 2670 N N . GLY A 1 340 ? -1.565 -0.794 38.781 1 57.41 340 GLY A N 1
ATOM 2671 C CA . GLY A 1 340 ? -2.326 -1.951 38.344 1 57.41 340 GLY A CA 1
ATOM 2672 C C . GLY A 1 340 ? -2.043 -3.201 39.156 1 57.41 340 GLY A C 1
ATOM 2673 O O . GLY A 1 340 ? -2.742 -4.207 39 1 57.41 340 GLY A O 1
ATOM 2674 N N . SER A 1 341 ? -0.905 -3.297 39.906 1 59 341 SER A N 1
ATOM 2675 C CA . SER A 1 341 ? -0.496 -4.57 40.469 1 59 341 SER A CA 1
ATOM 2676 C C . SER A 1 341 ? -1.521 -5.07 41.5 1 59 341 SER A C 1
ATOM 2678 O O . SER A 1 341 ? -1.752 -6.277 41.594 1 59 341 SER A O 1
ATOM 2680 N N . LEU A 1 342 ? -2.209 -4.215 42.125 1 66.62 342 LEU A N 1
ATOM 2681 C CA . LEU A 1 342 ? -3.07 -4.688 43.188 1 66.62 342 LEU A CA 1
ATOM 2682 C C . LEU A 1 342 ? -4.539 -4.504 42.844 1 66.62 342 LEU A C 1
ATOM 2684 O O . LEU A 1 342 ? -5.422 -4.75 43.656 1 66.62 342 LEU A O 1
ATOM 2688 N N . MET A 1 343 ? -4.727 -4.336 41.562 1 72.5 343 MET A N 1
ATOM 2689 C CA . MET A 1 343 ? -6.105 -4.012 41.219 1 72.5 343 MET A CA 1
ATOM 2690 C C . MET A 1 343 ? -6.848 -5.25 40.719 1 72.5 343 MET A C 1
ATOM 2692 O O . MET A 1 343 ? -6.246 -6.129 40.094 1 72.5 343 MET A O 1
ATOM 2696 N N . SER A 1 344 ? -8.055 -5.367 41.156 1 80.06 344 SER A N 1
ATOM 2697 C CA . SER A 1 344 ? -8.93 -6.391 40.625 1 80.06 344 SER A CA 1
ATOM 2698 C C . SER A 1 344 ? -9.125 -6.195 39.125 1 80.06 344 SER A C 1
ATOM 2700 O O . SER A 1 344 ? -8.812 -5.129 38.562 1 80.06 344 SER A O 1
ATOM 2702 N N . VAL A 1 345 ? -9.508 -7.234 38.5 1 82.12 345 VAL A N 1
ATOM 2703 C CA . VAL A 1 345 ? -9.75 -7.207 37.062 1 82.12 345 VAL A CA 1
ATOM 2704 C C . VAL A 1 345 ? -10.781 -6.129 36.75 1 82.12 345 VAL A C 1
ATOM 2706 O O . VAL A 1 345 ? -10.617 -5.379 35.781 1 82.12 345 VAL A O 1
ATOM 2709 N N . THR A 1 346 ? -11.766 -6.055 37.562 1 85.44 346 THR A N 1
ATOM 2710 C CA . THR A 1 346 ? -12.82 -5.074 37.344 1 85.44 346 THR A CA 1
ATOM 2711 C C . THR A 1 346 ? -12.305 -3.658 37.594 1 85.44 346 THR A C 1
ATOM 2713 O O . THR A 1 346 ? -12.695 -2.729 36.875 1 85.44 346 THR A O 1
ATOM 2716 N N . ALA A 1 347 ? -11.516 -3.564 38.5 1 85 347 ALA A N 1
ATOM 2717 C CA . ALA A 1 347 ? -10.93 -2.258 38.781 1 85 347 ALA A CA 1
ATOM 2718 C C . ALA A 1 347 ? -10.008 -1.811 37.656 1 85 347 ALA A C 1
ATOM 2720 O O . ALA A 1 347 ? -9.961 -0.625 37.312 1 85 347 ALA A O 1
ATOM 2721 N N . LYS A 1 348 ? -9.328 -2.756 37.156 1 86.12 348 LYS A N 1
ATOM 2722 C CA . LYS A 1 348 ? -8.453 -2.467 36 1 86.12 348 LYS A CA 1
ATOM 2723 C C . LYS A 1 348 ? -9.266 -2.021 34.781 1 86.12 348 LYS A C 1
ATOM 2725 O O . LYS A 1 348 ? -8.875 -1.088 34.094 1 86.12 348 LYS A O 1
ATOM 2730 N N . GLU A 1 349 ? -10.312 -2.643 34.594 1 89.31 349 GLU A N 1
ATOM 2731 C CA . GLU A 1 349 ? -11.18 -2.311 33.5 1 89.31 349 GLU A CA 1
ATOM 2732 C C . GLU A 1 349 ? -11.797 -0.922 33.656 1 89.31 349 GLU A C 1
ATOM 2734 O O . GLU A 1 349 ? -11.883 -0.157 32.688 1 89.31 349 GLU A O 1
ATOM 2739 N N . GLN A 1 350 ? -12.203 -0.669 34.844 1 88.25 350 GLN A N 1
ATOM 2740 C CA . GLN A 1 350 ? -12.797 0.639 35.094 1 88.25 350 GLN A CA 1
ATOM 2741 C C . GLN A 1 350 ? -11.766 1.75 34.938 1 88.25 350 GLN A C 1
ATOM 2743 O O . GLN A 1 350 ? -12.07 2.824 34.438 1 88.25 350 GLN A O 1
ATOM 2748 N N . ALA A 1 351 ? -10.609 1.477 35.406 1 88.31 351 ALA A N 1
ATOM 2749 C CA . ALA A 1 351 ? -9.539 2.457 35.25 1 88.31 351 ALA A CA 1
ATOM 2750 C C . ALA A 1 351 ? -9.195 2.703 33.812 1 88.31 351 ALA A C 1
ATOM 2752 O O . ALA A 1 351 ? -8.961 3.844 33.406 1 88.31 351 ALA A O 1
ATOM 2753 N N . TRP A 1 352 ? -9.164 1.65 33.094 1 91.5 352 TRP A N 1
ATOM 2754 C CA . TRP A 1 352 ? -8.883 1.756 31.672 1 91.5 352 TRP A CA 1
ATOM 2755 C C . TRP A 1 352 ? -9.961 2.562 30.953 1 91.5 352 TRP A C 1
ATOM 2757 O O . TRP A 1 352 ? -9.664 3.451 30.156 1 91.5 352 TRP A O 1
ATOM 2767 N N . CYS A 1 353 ? -11.18 2.332 31.281 1 90.94 353 CYS A N 1
ATOM 2768 C CA . CYS A 1 353 ? -12.289 3.025 30.625 1 90.94 353 CYS A CA 1
ATOM 2769 C C . CYS A 1 353 ? -12.281 4.512 30.969 1 90.94 353 CYS A C 1
ATOM 2771 O O . CYS A 1 353 ? -12.555 5.352 30.109 1 90.94 353 CYS A O 1
ATOM 2773 N N . LYS A 1 354 ? -11.977 4.809 32.156 1 90 354 LYS A N 1
ATOM 2774 C CA . LYS A 1 354 ? -11.898 6.203 32.594 1 90 354 LYS A CA 1
ATOM 2775 C C . LYS A 1 354 ? -10.758 6.926 31.875 1 90 354 LYS A C 1
ATOM 2777 O O . LYS A 1 354 ? -10.906 8.078 31.453 1 90 354 LYS A O 1
ATOM 2782 N N . TRP A 1 355 ? -9.656 6.234 31.766 1 91.5 355 TRP A N 1
ATOM 2783 C CA . TRP A 1 355 ? -8.523 6.82 31.062 1 91.5 355 TRP A CA 1
ATOM 2784 C C . TRP A 1 355 ? -8.867 7.062 29.594 1 91.5 355 TRP A C 1
ATOM 2786 O O . TRP A 1 355 ? -8.547 8.117 29.031 1 91.5 355 TRP A O 1
ATOM 2796 N N . VAL A 1 356 ? -9.5 6.086 28.969 1 93.12 356 VAL A N 1
ATOM 2797 C CA . VAL A 1 356 ? -9.867 6.18 27.562 1 93.12 356 VAL A CA 1
ATOM 2798 C C . VAL A 1 356 ? -10.797 7.371 27.359 1 93.12 356 VAL A C 1
ATOM 2800 O O . VAL A 1 356 ? -10.633 8.125 26.391 1 93.12 356 VAL A O 1
ATOM 2803 N N . ALA A 1 357 ? -11.727 7.531 28.219 1 92.44 357 ALA A N 1
ATOM 2804 C CA . ALA A 1 357 ? -12.672 8.633 28.094 1 92.44 357 ALA A CA 1
ATOM 2805 C C . ALA A 1 357 ? -11.969 9.984 28.188 1 92.44 357 ALA A C 1
ATOM 2807 O O . ALA A 1 357 ? -12.25 10.898 27.406 1 92.44 357 ALA A O 1
ATOM 2808 N N . ALA A 1 358 ? -11.062 10.086 29.062 1 91.69 358 ALA A N 1
ATOM 2809 C CA . ALA A 1 358 ? -10.32 11.336 29.25 1 91.69 358 ALA A CA 1
ATOM 2810 C C . ALA A 1 358 ? -9.406 11.609 28.062 1 91.69 358 ALA A C 1
ATOM 2812 O O . ALA A 1 358 ? -9.32 12.742 27.578 1 91.69 358 ALA A O 1
ATOM 2813 N N . GLU A 1 359 ? -8.68 10.523 27.641 1 93.88 359 GLU A N 1
ATOM 2814 C CA . GLU A 1 359 ? -7.754 10.664 26.531 1 93.88 359 GLU A CA 1
ATOM 2815 C C . GLU A 1 359 ? -8.5 10.961 25.234 1 93.88 359 GLU A C 1
ATOM 2817 O O . GLU A 1 359 ? -8.031 11.75 24.406 1 93.88 359 GLU A O 1
ATOM 2822 N N . GLU A 1 360 ? -9.617 10.352 25.047 1 95.12 360 GLU A N 1
ATOM 2823 C CA . GLU A 1 360 ? -10.43 10.602 23.859 1 95.12 360 GLU A CA 1
ATOM 2824 C C . GLU A 1 360 ? -10.906 12.055 23.812 1 95.12 360 GLU A C 1
ATOM 2826 O O . GLU A 1 360 ? -10.93 12.672 22.75 1 95.12 360 GLU A O 1
ATOM 2831 N N . ARG A 1 361 ? -11.336 12.523 24.922 1 94.62 361 ARG A N 1
ATOM 2832 C CA . ARG A 1 361 ? -11.742 13.922 25 1 94.62 361 ARG A CA 1
ATOM 2833 C C . ARG A 1 361 ? -10.586 14.852 24.656 1 94.62 361 ARG A C 1
ATOM 2835 O O . ARG A 1 361 ? -10.742 15.773 23.844 1 94.62 361 ARG A O 1
ATOM 2842 N N . ARG A 1 362 ? -9.461 14.633 25.203 1 94.75 362 ARG A N 1
ATOM 2843 C CA . ARG A 1 362 ? -8.281 15.453 24.953 1 94.75 362 ARG A CA 1
ATOM 2844 C C . ARG A 1 362 ? -7.902 15.414 23.484 1 94.75 362 ARG A C 1
ATOM 2846 O O . ARG A 1 362 ? -7.684 16.469 22.859 1 94.75 362 ARG A O 1
ATOM 2853 N N . ARG A 1 363 ? -7.797 14.203 22.891 1 96.5 363 ARG A N 1
ATOM 2854 C CA . ARG A 1 363 ? -7.41 14.039 21.484 1 96.5 363 ARG A CA 1
ATOM 2855 C C . ARG A 1 363 ? -8.422 14.695 20.562 1 96.5 363 ARG A C 1
ATOM 2857 O O . ARG A 1 363 ? -8.055 15.234 19.516 1 96.5 363 ARG A O 1
ATOM 2864 N N . THR A 1 364 ? -9.672 14.602 20.969 1 97.31 364 THR A N 1
ATOM 2865 C CA . THR A 1 364 ? -10.711 15.227 20.172 1 97.31 364 THR A CA 1
ATOM 2866 C C . THR A 1 364 ? -10.539 16.75 20.141 1 97.31 364 THR A C 1
ATOM 2868 O O . THR A 1 364 ? -10.57 17.359 19.078 1 97.31 364 THR A O 1
ATOM 2871 N N . LEU A 1 365 ? -10.32 17.328 21.281 1 96.75 365 LEU A N 1
ATOM 2872 C CA . LEU A 1 365 ? -10.18 18.781 21.375 1 96.75 365 LEU A CA 1
ATOM 2873 C C . LEU A 1 365 ? -8.922 19.25 20.656 1 96.75 365 LEU A C 1
ATOM 2875 O O . LEU A 1 365 ? -8.938 20.266 19.953 1 96.75 365 LEU A O 1
ATOM 2879 N N . PHE A 1 366 ? -7.836 18.5 20.781 1 97.25 366 PHE A N 1
ATOM 2880 C CA . PHE A 1 366 ? -6.609 18.844 20.062 1 97.25 366 PHE A CA 1
ATOM 2881 C C . PHE A 1 366 ? -6.785 18.672 18.562 1 97.25 366 PHE A C 1
ATOM 2883 O O . PHE A 1 366 ? -6.211 19.422 17.781 1 97.25 366 PHE A O 1
ATOM 2890 N N . SER A 1 367 ? -7.539 17.656 18.156 1 97.62 367 SER A N 1
ATOM 2891 C CA . SER A 1 367 ? -7.797 17.469 16.734 1 97.62 367 SER A CA 1
ATOM 2892 C C . SER A 1 367 ? -8.578 18.641 16.156 1 97.62 367 SER A C 1
ATOM 2894 O O . SER A 1 367 ? -8.32 19.062 15.016 1 97.62 367 SER A O 1
ATOM 2896 N N . ALA A 1 368 ? -9.516 19.141 16.922 1 97.5 368 ALA A N 1
ATOM 2897 C CA . ALA A 1 368 ? -10.234 20.344 16.5 1 97.5 368 ALA A CA 1
ATOM 2898 C C . ALA A 1 368 ? -9.289 21.531 16.375 1 97.5 368 ALA A C 1
ATOM 2900 O O . ALA A 1 368 ? -9.359 22.297 15.406 1 97.5 368 ALA A O 1
ATOM 2901 N N . TYR A 1 369 ? -8.461 21.688 17.312 1 97.38 369 TYR A N 1
ATOM 2902 C CA . TYR A 1 369 ? -7.496 22.781 17.344 1 97.38 369 TYR A CA 1
ATOM 2903 C C . TYR A 1 369 ? -6.574 22.734 16.141 1 97.38 369 TYR A C 1
ATOM 2905 O O . TYR A 1 369 ? -6.371 23.75 15.469 1 97.38 369 TYR A O 1
ATOM 2913 N N . VAL A 1 370 ? -5.992 21.531 15.82 1 97.06 370 VAL A N 1
ATOM 2914 C CA . VAL A 1 370 ? -5.039 21.422 14.727 1 97.06 370 VAL A CA 1
ATOM 2915 C C . VAL A 1 370 ? -5.754 21.641 13.391 1 97.06 370 VAL A C 1
ATOM 2917 O O . VAL A 1 370 ? -5.207 22.266 12.484 1 97.06 370 VAL A O 1
ATOM 2920 N N . LEU A 1 371 ? -6.941 21.094 13.297 1 96.88 371 LEU A N 1
ATOM 2921 C CA . LEU A 1 371 ? -7.719 21.281 12.078 1 96.88 371 LEU A CA 1
ATOM 2922 C C . LEU A 1 371 ? -8.016 22.766 11.852 1 96.88 371 LEU A C 1
ATOM 2924 O O . LEU A 1 371 ? -7.949 23.25 10.719 1 96.88 371 LEU A O 1
ATOM 2928 N N . HIS A 1 372 ? -8.367 23.422 12.898 1 96.31 372 HIS A N 1
ATOM 2929 C CA . HIS A 1 372 ? -8.602 24.859 12.828 1 96.31 372 HIS A CA 1
ATOM 2930 C C . HIS A 1 372 ? -7.352 25.609 12.367 1 96.31 372 HIS A C 1
ATOM 2932 O O . HIS A 1 372 ? -7.438 26.516 11.547 1 96.31 372 HIS A O 1
ATOM 2938 N N . ASN A 1 373 ? -6.246 25.25 12.883 1 95.19 373 ASN A N 1
ATOM 2939 C CA . ASN A 1 373 ? -4.984 25.859 12.477 1 95.19 373 ASN A CA 1
ATOM 2940 C C . ASN A 1 373 ? -4.699 25.609 10.992 1 95.19 373 ASN A C 1
ATOM 2942 O O . ASN A 1 373 ? -4.238 26.516 10.289 1 95.19 373 ASN A O 1
ATOM 2946 N N . LEU A 1 374 ? -4.941 24.406 10.547 1 95.06 374 LEU A N 1
ATOM 2947 C CA . LEU A 1 374 ? -4.691 24.078 9.156 1 95.06 374 LEU A CA 1
ATOM 2948 C C . LEU A 1 374 ? -5.555 24.922 8.227 1 95.06 374 LEU A C 1
ATOM 2950 O O . LEU A 1 374 ? -5.09 25.375 7.18 1 95.06 374 LEU A O 1
ATOM 2954 N N . GLN A 1 375 ? -6.809 25.141 8.586 1 94.38 375 GLN A N 1
ATOM 2955 C CA . GLN A 1 375 ? -7.676 26 7.793 1 94.38 375 GLN A CA 1
ATOM 2956 C C . GLN A 1 375 ? -7.145 27.438 7.766 1 94.38 375 GLN A C 1
ATOM 2958 O O . GLN A 1 375 ? -7.238 28.109 6.742 1 94.38 375 GLN A O 1
ATOM 2963 N N . HIS A 1 376 ? -6.648 27.812 8.891 1 92.06 376 HIS A N 1
ATOM 2964 C CA . HIS A 1 376 ? -6.066 29.156 8.953 1 92.06 376 HIS A CA 1
ATOM 2965 C C . HIS A 1 376 ? -4.852 29.266 8.039 1 92.06 376 HIS A C 1
ATOM 2967 O O . HIS A 1 376 ? -4.723 30.234 7.285 1 92.06 376 HIS A O 1
ATOM 2973 N N . PHE A 1 377 ? -3.984 28.328 8.109 1 88.25 377 PHE A N 1
ATOM 2974 C CA . PHE A 1 377 ? -2.746 28.359 7.336 1 88.25 377 PHE A CA 1
ATOM 2975 C C . PHE A 1 377 ? -3.039 28.266 5.844 1 88.25 377 PHE A C 1
ATOM 2977 O O . PHE A 1 377 ? -2.34 28.875 5.031 1 88.25 377 PHE A O 1
ATOM 2984 N N . ALA A 1 378 ? -4.008 27.484 5.449 1 90.94 378 ALA A N 1
ATOM 2985 C CA . ALA A 1 378 ? -4.289 27.219 4.043 1 90.94 378 ALA A CA 1
ATOM 2986 C C . ALA A 1 378 ? -5.176 28.312 3.449 1 90.94 378 ALA A C 1
ATOM 2988 O O . ALA A 1 378 ? -5 28.703 2.293 1 90.94 378 ALA A O 1
ATOM 2989 N N . TYR A 1 379 ? -6.164 28.828 4.25 1 91.38 379 TYR A N 1
ATOM 2990 C CA . TYR A 1 379 ? -7.199 29.672 3.67 1 91.38 379 TYR A CA 1
ATOM 2991 C C . TYR A 1 379 ? -7.277 31.016 4.391 1 91.38 379 TYR A C 1
ATOM 2993 O O . TYR A 1 379 ? -8.125 31.844 4.07 1 91.38 379 TYR A O 1
ATOM 3001 N N . ASP A 1 380 ? -6.504 31.266 5.398 1 87.81 380 ASP A N 1
ATOM 3002 C CA . ASP A 1 380 ? -6.434 32.5 6.16 1 87.81 380 ASP A CA 1
ATOM 3003 C C . ASP A 1 380 ? -7.742 32.75 6.906 1 87.81 380 ASP A C 1
ATOM 3005 O O . ASP A 1 380 ? -8.234 33.906 6.93 1 87.81 380 ASP A O 1
ATOM 3009 N N . VAL A 1 381 ? -8.289 31.688 7.367 1 90.88 381 VAL A N 1
ATOM 3010 C CA . VAL A 1 381 ? -9.469 31.812 8.219 1 90.88 381 VAL A CA 1
ATOM 3011 C C . VAL A 1 381 ? -9.07 32.406 9.57 1 90.88 381 VAL A C 1
ATOM 3013 O O . VAL A 1 381 ? -7.977 32.125 10.07 1 90.88 381 VAL A O 1
ATOM 3016 N N . PRO A 1 382 ? -9.945 33.188 10.164 1 89.25 382 PRO A N 1
ATOM 3017 C CA . PRO A 1 382 ? -9.609 33.781 11.461 1 89.25 382 PRO A CA 1
ATOM 3018 C C . PRO A 1 382 ? -9.352 32.719 12.539 1 89.25 382 PRO A C 1
ATOM 3020 O O . PRO A 1 382 ? -10.031 31.703 12.57 1 89.25 382 PRO A O 1
ATOM 3023 N N . LEU A 1 383 ? -8.445 33.062 13.367 1 90.75 383 LEU A N 1
ATOM 3024 C CA . LEU A 1 383 ? -8.07 32.125 14.438 1 90.75 383 LEU A CA 1
ATOM 3025 C C . LEU A 1 383 ? -8.977 32.312 15.648 1 90.75 383 LEU A C 1
ATOM 3027 O O . LEU A 1 383 ? -8.805 33.25 16.422 1 90.75 383 LEU A O 1
ATOM 3031 N N . GLU A 1 384 ? -9.852 31.391 15.805 1 92 384 GLU A N 1
ATOM 3032 C CA . GLU A 1 384 ? -10.781 31.438 16.938 1 92 384 GLU A CA 1
ATOM 3033 C C . GLU A 1 384 ? -10.25 30.625 18.109 1 92 384 GLU A C 1
ATOM 3035 O O . GLU A 1 384 ? -10.531 30.953 19.266 1 92 384 GLU A O 1
ATOM 3040 N N . LEU A 1 385 ? -9.539 29.578 17.828 1 93.81 385 LEU A N 1
ATOM 3041 C CA . LEU A 1 385 ? -8.945 28.734 18.859 1 93.81 385 LEU A CA 1
ATOM 3042 C C . LEU A 1 385 ? -7.465 29.047 19.016 1 93.81 385 LEU A C 1
ATOM 3044 O O . LEU A 1 385 ? -6.648 28.641 18.188 1 93.81 385 LEU A O 1
ATOM 3048 N N . LYS A 1 386 ? -7.141 29.641 20.109 1 93 386 LYS A N 1
ATOM 3049 C CA . LYS A 1 386 ? -5.75 30.016 20.359 1 93 386 LYS A CA 1
ATOM 3050 C C . LYS A 1 386 ? -5.094 29.062 21.359 1 93 386 LYS A C 1
ATOM 3052 O O . LYS A 1 386 ? -5.754 28.547 22.25 1 93 386 LYS A O 1
ATOM 3057 N N . SER A 1 387 ? -3.795 28.875 21.125 1 93.12 387 SER A N 1
ATOM 3058 C CA . SER A 1 387 ? -3.051 27.969 22 1 93.12 387 SER A CA 1
ATOM 3059 C C . SER A 1 387 ? -3.107 28.422 23.453 1 93.12 387 SER A C 1
ATOM 3061 O O . SER A 1 387 ? -3.104 27.594 24.359 1 93.12 387 SER A O 1
ATOM 3063 N N . GLY A 1 388 ? -3.191 29.719 23.672 1 90 388 GLY A N 1
ATOM 3064 C CA . GLY A 1 388 ? -3.201 30.266 25.016 1 90 388 GLY A CA 1
ATOM 3065 C C . GLY A 1 388 ? -4.457 29.922 25.797 1 90 388 GLY A C 1
ATOM 3066 O O . GLY A 1 388 ? -4.449 29.906 27.031 1 90 388 GLY A O 1
ATOM 3067 N N . ASP A 1 389 ? -5.5 29.578 25.109 1 89.75 389 ASP A N 1
ATOM 3068 C CA . ASP A 1 389 ? -6.781 29.297 25.75 1 89.75 389 ASP A CA 1
ATOM 3069 C C . ASP A 1 389 ? -6.898 27.812 26.094 1 89.75 389 ASP A C 1
ATOM 3071 O O . ASP A 1 389 ? -7.82 27.406 26.812 1 89.75 389 ASP A O 1
ATOM 3075 N N . ILE A 1 390 ? -5.969 27.047 25.625 1 93.38 390 ILE A N 1
ATOM 3076 C CA . ILE A 1 390 ? -6.074 25.594 25.797 1 93.38 390 ILE A CA 1
ATOM 3077 C C . ILE A 1 390 ? -5.379 25.172 27.078 1 93.38 390 ILE A C 1
ATOM 3079 O O . ILE A 1 390 ? -4.176 25.391 27.25 1 93.38 390 ILE A O 1
ATOM 3083 N N . CYS A 1 391 ? -6.156 24.656 28.016 1 92.31 391 CYS A N 1
ATOM 3084 C CA . CYS A 1 391 ? -5.633 24.141 29.281 1 92.31 391 CYS A CA 1
ATOM 3085 C C . CYS A 1 391 ? -5.781 22.625 29.359 1 92.31 391 CYS A C 1
ATOM 3087 O O . CYS A 1 391 ? -6.492 22.125 30.234 1 92.31 391 CYS A O 1
ATOM 3089 N N . LEU A 1 392 ? -5.113 21.969 28.547 1 94 392 LEU A N 1
ATOM 3090 C CA . LEU A 1 392 ? -5.16 20.516 28.453 1 94 392 LEU A CA 1
ATOM 3091 C C . LEU A 1 392 ? -3.766 19.906 28.578 1 94 392 LEU A C 1
ATOM 3093 O O . LEU A 1 392 ? -2.777 20.531 28.203 1 94 392 LEU A O 1
ATOM 3097 N N . ALA A 1 393 ? -3.746 18.719 29.125 1 93.06 393 ALA A N 1
ATOM 3098 C CA . ALA A 1 393 ? -2.52 17.938 29.047 1 93.06 393 ALA A CA 1
ATOM 3099 C C . ALA A 1 393 ? -2.281 17.422 27.625 1 93.06 393 ALA A C 1
ATOM 3101 O O . ALA A 1 393 ? -3.232 17.188 26.875 1 93.06 393 ALA A O 1
ATOM 3102 N N . LEU A 1 394 ? -1.043 17.297 27.297 1 94.56 394 LEU A N 1
ATOM 3103 C CA . LEU A 1 394 ? -0.699 16.797 25.969 1 94.56 394 LEU A CA 1
ATOM 3104 C C . LEU A 1 394 ? -1.111 15.344 25.797 1 94.56 394 LEU A C 1
ATOM 3106 O O . LEU A 1 394 ? -1.17 14.602 26.781 1 94.56 394 LEU A O 1
ATOM 3110 N N . PRO A 1 395 ? -1.466 14.906 24.562 1 93.75 395 PRO A N 1
ATOM 3111 C CA . PRO A 1 395 ? -1.896 13.523 24.328 1 93.75 395 PRO A CA 1
ATOM 3112 C C . PRO A 1 395 ? -0.814 12.508 24.688 1 93.75 395 PRO A C 1
ATOM 3114 O O . PRO A 1 395 ? 0.376 12.773 24.5 1 93.75 395 PRO A O 1
ATOM 3117 N N . SER A 1 396 ? -1.232 11.352 25.062 1 92.25 396 SER A N 1
ATOM 3118 C CA . SER A 1 396 ? -0.338 10.266 25.453 1 92.25 396 SER A CA 1
ATOM 3119 C C . SER A 1 396 ? 0.24 9.555 24.234 1 92.25 396 SER A C 1
ATOM 3121 O O . SER A 1 396 ? -0.119 9.875 23.094 1 92.25 396 SER A O 1
ATOM 3123 N N . CYS A 1 397 ? 1.122 8.633 24.5 1 91.06 397 CYS A N 1
ATOM 3124 C CA . CYS A 1 397 ? 1.812 7.898 23.438 1 91.06 397 CYS A CA 1
ATOM 3125 C C . CYS A 1 397 ? 0.861 6.945 22.719 1 91.06 397 CYS A C 1
ATOM 3127 O O . CYS A 1 397 ? -0.185 6.586 23.266 1 91.06 397 CYS A O 1
ATOM 3129 N N . GLU A 1 398 ? 1.261 6.562 21.578 1 90.75 398 GLU A N 1
ATOM 3130 C CA . GLU A 1 398 ? 0.444 5.695 20.734 1 90.75 398 GLU A CA 1
ATOM 3131 C C . GLU A 1 398 ? 0.294 4.305 21.359 1 90.75 398 GLU A C 1
ATOM 3133 O O . GLU A 1 398 ? -0.745 3.662 21.203 1 90.75 398 GLU A O 1
ATOM 3138 N N . GLU A 1 399 ? 1.293 3.85 22.062 1 89.25 399 GLU A N 1
ATOM 3139 C CA . GLU A 1 399 ? 1.262 2.516 22.656 1 89.25 399 GLU A CA 1
ATOM 3140 C C . GLU A 1 399 ? 0.102 2.375 23.641 1 89.25 399 GLU A C 1
ATOM 3142 O O . GLU A 1 399 ? -0.632 1.385 23.594 1 89.25 399 GLU A O 1
ATOM 3147 N N . SER A 1 400 ? -0.076 3.332 24.484 1 91 400 SER A N 1
ATOM 3148 C CA . SER A 1 400 ? -1.165 3.301 25.453 1 91 400 SER A CA 1
ATOM 3149 C C . SER A 1 400 ? -2.516 3.506 24.766 1 91 400 SER A C 1
ATOM 3151 O O . SER A 1 400 ? -3.51 2.889 25.156 1 91 400 SER A O 1
ATOM 3153 N N . TRP A 1 401 ? -2.555 4.336 23.766 1 93.25 401 TRP A N 1
ATOM 3154 C CA . TRP A 1 401 ? -3.795 4.672 23.078 1 93.25 401 TRP A CA 1
ATOM 3155 C C . TRP A 1 401 ? -4.297 3.486 22.266 1 93.25 401 TRP A C 1
ATOM 3157 O O . TRP A 1 401 ? -5.504 3.258 22.172 1 93.25 401 TRP A O 1
ATOM 3167 N N . LYS A 1 402 ? -3.389 2.699 21.703 1 91.44 402 LYS A N 1
ATOM 3168 C CA . LYS A 1 402 ? -3.75 1.592 20.828 1 91.44 402 LYS A CA 1
ATOM 3169 C C . LYS A 1 402 ? -3.949 0.302 21.609 1 91.44 402 LYS A C 1
ATOM 3171 O O . LYS A 1 402 ? -4.289 -0.736 21.047 1 91.44 402 LYS A O 1
ATOM 3176 N N . ALA A 1 403 ? -3.787 0.388 22.969 1 92.44 403 ALA A N 1
ATOM 3177 C CA . ALA A 1 403 ? -3.986 -0.807 23.781 1 92.44 403 ALA A CA 1
ATOM 3178 C C . ALA A 1 403 ? -5.418 -1.326 23.656 1 92.44 403 ALA A C 1
ATOM 3180 O O . ALA A 1 403 ? -6.375 -0.554 23.75 1 92.44 403 ALA A O 1
ATOM 3181 N N . SER A 1 404 ? -5.578 -2.609 23.469 1 90.06 404 SER A N 1
ATOM 3182 C CA . SER A 1 404 ? -6.891 -3.203 23.219 1 90.06 404 SER A CA 1
ATOM 3183 C C . SER A 1 404 ? -7.457 -3.836 24.484 1 90.06 404 SER A C 1
ATOM 3185 O O . SER A 1 404 ? -8.555 -4.398 24.469 1 90.06 404 SER A O 1
ATOM 3187 N N . SER A 1 405 ? -6.68 -3.818 25.562 1 90.62 405 SER A N 1
ATOM 3188 C CA . SER A 1 405 ? -7.121 -4.398 26.828 1 90.62 405 SER A CA 1
ATOM 3189 C C . SER A 1 405 ? -6.539 -3.645 28.016 1 90.62 405 SER A C 1
ATOM 3191 O O . SER A 1 405 ? -5.527 -2.953 27.875 1 90.62 405 SER A O 1
ATOM 3193 N N . PRO A 1 406 ? -7.207 -3.791 29.141 1 89.94 406 PRO A N 1
ATOM 3194 C CA . PRO A 1 406 ? -6.684 -3.129 30.344 1 89.94 406 PRO A CA 1
ATOM 3195 C C . PRO A 1 406 ? -5.281 -3.604 30.703 1 89.94 406 PRO A C 1
ATOM 3197 O O . PRO A 1 406 ? -4.457 -2.807 31.172 1 89.94 406 PRO A O 1
ATOM 3200 N N . SER A 1 407 ? -5.039 -4.898 30.469 1 87.94 407 SER A N 1
ATOM 3201 C CA . SER A 1 407 ? -3.729 -5.449 30.797 1 87.94 407 SER A CA 1
ATOM 3202 C C . SER A 1 407 ? -2.639 -4.859 29.906 1 87.94 407 SER A C 1
ATOM 3204 O O . SER A 1 407 ? -1.55 -4.531 30.391 1 87.94 407 SER A O 1
ATOM 3206 N N . GLN A 1 408 ? -2.967 -4.711 28.641 1 89.69 408 GLN A N 1
ATOM 3207 C CA . GLN A 1 408 ? -2.016 -4.109 27.719 1 89.69 408 GLN A CA 1
ATOM 3208 C C . GLN A 1 408 ? -1.777 -2.641 28.047 1 89.69 408 GLN A C 1
ATOM 3210 O O . GLN A 1 408 ? -0.658 -2.143 27.922 1 89.69 408 GLN A O 1
ATOM 3215 N N . TRP A 1 409 ? -2.822 -2.021 28.484 1 90.44 409 TRP A N 1
ATOM 3216 C CA . TRP A 1 409 ? -2.756 -0.607 28.828 1 90.44 409 TRP A CA 1
ATOM 3217 C C . TRP A 1 409 ? -1.876 -0.395 30.062 1 90.44 409 TRP A C 1
ATOM 3219 O O . TRP A 1 409 ? -1.059 0.527 30.094 1 90.44 409 TRP A O 1
ATOM 3229 N N . LEU A 1 410 ? -1.921 -1.251 31 1 87 410 LEU A N 1
ATOM 3230 C CA . LEU A 1 410 ? -1.154 -1.125 32.219 1 87 410 LEU A CA 1
ATOM 3231 C C . LEU A 1 410 ? 0.33 -1.367 31.969 1 87 410 LEU A C 1
ATOM 3233 O O . LEU A 1 410 ? 1.182 -0.834 32.688 1 87 410 LEU A O 1
ATOM 3237 N N . ARG A 1 411 ? 0.601 -2.08 30.938 1 84.38 411 ARG A N 1
ATOM 3238 C CA . ARG A 1 411 ? 1.987 -2.396 30.609 1 84.38 411 ARG A CA 1
ATOM 3239 C C . ARG A 1 411 ? 2.613 -1.298 29.75 1 84.38 411 ARG A C 1
ATOM 3241 O O . ARG A 1 411 ? 3.838 -1.238 29.609 1 84.38 411 ARG A O 1
ATOM 3248 N N . SER A 1 412 ? 1.771 -0.455 29.281 1 84.62 412 SER A N 1
ATOM 3249 C CA . SER A 1 412 ? 2.26 0.572 28.375 1 84.62 412 SER A CA 1
ATOM 3250 C C . SER A 1 412 ? 2.982 1.684 29.125 1 84.62 412 SER A C 1
ATOM 3252 O O . SER A 1 412 ? 2.801 1.841 30.328 1 84.62 412 SER A O 1
ATOM 3254 N N . ASN A 1 413 ? 3.877 2.354 28.375 1 71.44 413 ASN A N 1
ATOM 3255 C CA . ASN A 1 413 ? 4.648 3.459 28.938 1 71.44 413 ASN A CA 1
ATOM 3256 C C . ASN A 1 413 ? 3.797 4.719 29.078 1 71.44 413 ASN A C 1
ATOM 3258 O O . ASN A 1 413 ? 3.154 5.148 28.125 1 71.44 413 ASN A O 1
ATOM 3262 N N . PHE A 1 414 ? 3.701 5.082 30.328 1 67.88 414 PHE A N 1
ATOM 3263 C CA . PHE A 1 414 ? 2.965 6.316 30.562 1 67.88 414 PHE A CA 1
ATOM 3264 C C . PHE A 1 414 ? 3.922 7.48 30.797 1 67.88 414 PHE A C 1
ATOM 3266 O O . PHE A 1 414 ? 4.84 7.387 31.609 1 67.88 414 PHE A O 1
ATOM 3273 N N . HIS A 1 415 ? 4.18 8.211 29.766 1 62.16 415 HIS A N 1
ATOM 3274 C CA . HIS A 1 415 ? 4.961 9.414 30.031 1 62.16 415 HIS A CA 1
ATOM 3275 C C . HIS A 1 415 ? 4.168 10.422 30.859 1 62.16 415 HIS A C 1
ATOM 3277 O O . HIS A 1 415 ? 2.938 10.445 30.797 1 62.16 415 HIS A O 1
ATOM 3283 N N . GLY A 1 416 ? 4.82 11 31.781 1 64.56 416 GLY A N 1
ATOM 3284 C CA . GLY A 1 416 ? 4.207 12.062 32.562 1 64.56 416 GLY A CA 1
ATOM 3285 C C . GLY A 1 416 ? 3.439 13.062 31.734 1 64.56 416 GLY A C 1
ATOM 3286 O O . GLY A 1 416 ? 3.863 13.398 30.625 1 64.56 416 GLY A O 1
ATOM 3287 N N . ARG A 1 417 ? 2.27 13.32 32.156 1 75.75 417 ARG A N 1
ATOM 3288 C CA . ARG A 1 417 ? 1.377 14.203 31.406 1 75.75 417 ARG A CA 1
ATOM 3289 C C . ARG A 1 417 ? 1.725 15.664 31.641 1 75.75 417 ARG A C 1
ATOM 3291 O O . ARG A 1 417 ? 1.646 16.156 32.781 1 75.75 417 ARG A O 1
ATOM 3298 N N . ARG A 1 418 ? 2.312 16.312 30.719 1 86.88 418 ARG A N 1
ATOM 3299 C CA . ARG A 1 418 ? 2.615 17.734 30.766 1 86.88 418 ARG A CA 1
ATOM 3300 C C . ARG A 1 418 ? 1.565 18.531 30 1 86.88 418 ARG A C 1
ATOM 3302 O O . ARG A 1 418 ? 0.979 18.047 29.031 1 86.88 418 ARG A O 1
ATOM 3309 N N . GLY A 1 419 ? 1.346 19.734 30.547 1 92.06 419 GLY A N 1
ATOM 3310 C CA . GLY A 1 419 ? 0.389 20.609 29.891 1 92.06 419 GLY A CA 1
ATOM 3311 C C . GLY A 1 419 ? 0.939 21.266 28.641 1 92.06 419 GLY A C 1
ATOM 3312 O O . GLY A 1 419 ? 2.152 21.422 28.5 1 92.06 419 GLY A O 1
ATOM 3313 N N . LEU A 1 420 ? 0.076 21.656 27.812 1 95.31 420 LEU A N 1
ATOM 3314 C CA . LEU A 1 420 ? 0.46 22.297 26.547 1 95.31 420 LEU A CA 1
ATOM 3315 C C . LEU A 1 420 ? 1.239 23.578 26.812 1 95.31 420 LEU A C 1
ATOM 3317 O O . LEU A 1 420 ? 2.336 23.766 26.281 1 95.31 420 LEU A O 1
ATOM 3321 N N . GLN A 1 421 ? 0.757 24.469 27.688 1 93 421 GLN A N 1
ATOM 3322 C CA . GLN A 1 421 ? 1.358 25.781 27.922 1 93 421 GLN A CA 1
ATOM 3323 C C . GLN A 1 421 ? 2.727 25.641 28.594 1 93 421 GLN A C 1
ATOM 3325 O O . GLN A 1 421 ? 3.672 26.344 28.219 1 93 421 GLN A O 1
ATOM 3330 N N . ALA A 1 422 ? 2.748 24.781 29.484 1 92.88 422 ALA A N 1
ATOM 3331 C CA . ALA A 1 422 ? 4.016 24.578 30.172 1 92.88 422 ALA A CA 1
ATOM 3332 C C . ALA A 1 422 ? 5.078 24.031 29.219 1 92.88 422 ALA A C 1
ATOM 3334 O O . ALA A 1 422 ? 6.242 24.438 29.281 1 92.88 422 ALA A O 1
ATOM 3335 N N . THR A 1 423 ? 4.695 23.156 28.391 1 95 423 THR A N 1
ATOM 3336 C CA . THR A 1 423 ? 5.645 22.578 27.453 1 95 423 THR A CA 1
ATOM 3337 C C . THR A 1 423 ? 6.047 23.594 26.391 1 95 423 THR A C 1
ATOM 3339 O O . THR A 1 423 ? 7.203 23.625 25.969 1 95 423 THR A O 1
ATOM 3342 N N . LEU A 1 424 ? 5.102 24.406 25.953 1 94.31 424 LEU A N 1
ATOM 3343 C CA . LEU A 1 424 ? 5.398 25.453 25 1 94.31 424 LEU A CA 1
ATOM 3344 C C . LEU A 1 424 ? 6.402 26.453 25.578 1 94.31 424 LEU A C 1
ATOM 3346 O O . LEU A 1 424 ? 7.336 26.875 24.891 1 94.31 424 LEU A O 1
ATOM 3350 N N . MET A 1 425 ? 6.219 26.781 26.781 1 93.25 425 MET A N 1
ATOM 3351 C CA . MET A 1 425 ? 7.141 27.688 27.453 1 93.25 425 MET A CA 1
ATOM 3352 C C . MET A 1 425 ? 8.531 27.078 27.562 1 93.25 425 MET A C 1
ATOM 3354 O O . MET A 1 425 ? 9.539 27.766 27.422 1 93.25 425 MET A O 1
ATOM 3358 N N . SER A 1 426 ? 8.523 25.828 27.812 1 94.25 426 SER A N 1
ATOM 3359 C CA . SER A 1 426 ? 9.797 25.125 27.891 1 94.25 426 SER A CA 1
ATOM 3360 C C . SER A 1 426 ? 10.523 25.156 26.562 1 94.25 426 SER A C 1
ATOM 3362 O O . SER A 1 426 ? 11.75 25.281 26.516 1 94.25 426 SER A O 1
ATOM 3364 N N . LEU A 1 427 ? 9.836 24.984 25.484 1 94.19 427 LEU A N 1
ATOM 3365 C CA . LEU A 1 427 ? 10.438 25.047 24.156 1 94.19 427 LEU A CA 1
ATOM 3366 C C . LEU A 1 427 ? 11.031 26.422 23.891 1 94.19 427 LEU A C 1
ATOM 3368 O O . LEU A 1 427 ? 12.125 26.531 23.328 1 94.19 427 LEU A O 1
ATOM 3372 N N . LEU A 1 428 ? 10.336 27.5 24.312 1 91.75 428 LEU A N 1
ATOM 3373 C CA . LEU A 1 428 ? 10.789 28.859 24.109 1 91.75 428 LEU A CA 1
ATOM 3374 C C . LEU A 1 428 ? 12.062 29.141 24.906 1 91.75 428 LEU A C 1
ATOM 3376 O O . LEU A 1 428 ? 12.883 29.969 24.516 1 91.75 428 LEU A O 1
ATOM 3380 N N . HIS A 1 429 ? 12.258 28.344 25.969 1 92.19 429 HIS A N 1
ATOM 3381 C CA . HIS A 1 429 ? 13.422 28.531 26.828 1 92.19 429 HIS A CA 1
ATOM 3382 C C . HIS A 1 429 ? 14.523 27.531 26.5 1 92.19 429 HIS A C 1
ATOM 3384 O O . HIS A 1 429 ? 15.516 27.438 27.234 1 92.19 429 HIS A O 1
ATOM 3390 N N . GLY A 1 430 ? 14.297 26.703 25.562 1 92.44 430 GLY A N 1
ATOM 3391 C CA . GLY A 1 430 ? 15.336 25.797 25.094 1 92.44 430 GLY A CA 1
ATOM 3392 C C . GLY A 1 430 ? 15.43 24.516 25.906 1 92.44 430 GLY A C 1
ATOM 3393 O O . GLY A 1 430 ? 16.484 23.891 25.969 1 92.44 430 GLY A O 1
ATOM 3394 N N . ARG A 1 431 ? 14.383 24.125 26.594 1 93.38 431 ARG A N 1
ATOM 3395 C CA . ARG A 1 431 ? 14.359 22.906 27.391 1 93.38 431 ARG A CA 1
ATOM 3396 C C . ARG A 1 431 ? 13.562 21.812 26.703 1 93.38 431 ARG A C 1
ATOM 3398 O O . ARG A 1 431 ? 12.438 22.047 26.25 1 93.38 431 ARG A O 1
ATOM 3405 N N . VAL A 1 432 ? 14.141 20.641 26.625 1 91.5 432 VAL A N 1
ATOM 3406 C CA . VAL A 1 432 ? 13.523 19.531 25.891 1 91.5 432 VAL A CA 1
ATOM 3407 C C . VAL A 1 432 ? 12.898 18.547 26.891 1 91.5 432 VAL A C 1
ATOM 3409 O O . VAL A 1 432 ? 13.516 18.188 27.891 1 91.5 432 VAL A O 1
ATOM 3412 N N . TYR A 1 433 ? 11.703 18.203 26.641 1 86.62 433 TYR A N 1
ATOM 3413 C CA . TYR A 1 433 ? 11.023 17.141 27.391 1 86.62 433 TYR A CA 1
ATOM 3414 C C . TYR A 1 433 ? 10.5 16.062 26.469 1 86.62 433 TYR A C 1
ATOM 3416 O O . TYR A 1 433 ? 10.086 16.359 25.344 1 86.62 433 TYR A O 1
ATOM 3424 N N . PRO A 1 434 ? 10.539 14.922 26.969 1 85.38 434 PRO A N 1
ATOM 3425 C CA . PRO A 1 434 ? 9.984 13.844 26.141 1 85.38 434 PRO A CA 1
ATOM 3426 C C . PRO A 1 434 ? 8.469 13.914 26.031 1 85.38 434 PRO A C 1
ATOM 3428 O O . PRO A 1 434 ? 7.777 14.094 27.047 1 85.38 434 PRO A O 1
ATOM 3431 N N . VAL A 1 435 ? 7.977 13.922 24.859 1 91.81 435 VAL A N 1
ATOM 3432 C CA . VAL A 1 435 ? 6.539 13.945 24.625 1 91.81 435 VAL A CA 1
ATOM 3433 C C . VAL A 1 435 ? 6.188 12.961 23.516 1 91.81 435 VAL A C 1
ATOM 3435 O O . VAL A 1 435 ? 7.078 12.43 22.844 1 91.81 435 VAL A O 1
ATOM 3438 N N . SER A 1 436 ? 4.91 12.625 23.359 1 92.44 436 SER A N 1
ATOM 3439 C CA . SER A 1 436 ? 4.441 11.727 22.312 1 92.44 436 SER A CA 1
ATOM 3440 C C . SER A 1 436 ? 4.508 12.391 20.938 1 92.44 436 SER A C 1
ATOM 3442 O O . SER A 1 436 ? 4.715 13.602 20.844 1 92.44 436 SER A O 1
ATOM 3444 N N . SER A 1 437 ? 4.43 11.609 19.875 1 93.19 437 SER A N 1
ATOM 3445 C CA . SER A 1 437 ? 4.43 12.148 18.516 1 93.19 437 SER A CA 1
ATOM 3446 C C . SER A 1 437 ? 3.23 13.062 18.281 1 93.19 437 SER A C 1
ATOM 3448 O O . SER A 1 437 ? 3.354 14.102 17.625 1 93.19 437 SER A O 1
ATOM 3450 N N . PHE A 1 438 ? 2.066 12.727 18.844 1 95.38 438 PHE A N 1
ATOM 3451 C CA . PHE A 1 438 ? 0.897 13.586 18.719 1 95.38 438 PHE A CA 1
ATOM 3452 C C . PHE A 1 438 ? 1.118 14.898 19.453 1 95.38 438 PHE A C 1
ATOM 3454 O O . PHE A 1 438 ? 0.691 15.961 18.984 1 95.38 438 PHE A O 1
ATOM 3461 N N . ALA A 1 439 ? 1.746 14.805 20.578 1 95.5 439 ALA A N 1
ATOM 3462 C CA . ALA A 1 439 ? 2.07 16.016 21.328 1 95.5 439 ALA A CA 1
ATOM 3463 C C . ALA A 1 439 ? 2.982 16.938 20.531 1 95.5 439 ALA A C 1
ATOM 3465 O O . ALA A 1 439 ? 2.766 18.156 20.484 1 95.5 439 ALA A O 1
ATOM 3466 N N . ASN A 1 440 ? 3.998 16.344 19.938 1 95.56 440 ASN A N 1
ATOM 3467 C CA . ASN A 1 440 ? 4.898 17.141 19.109 1 95.56 440 ASN A CA 1
ATOM 3468 C C . ASN A 1 440 ? 4.164 17.766 17.938 1 95.56 440 ASN A C 1
ATOM 3470 O O . ASN A 1 440 ? 4.496 18.875 17.5 1 95.56 440 ASN A O 1
ATOM 3474 N N . TYR A 1 441 ? 3.26 17.031 17.422 1 96.94 441 TYR A N 1
ATOM 3475 C CA . TYR A 1 441 ? 2.428 17.531 16.328 1 96.94 441 TYR A CA 1
ATOM 3476 C C . TYR A 1 441 ? 1.627 18.75 16.781 1 96.94 441 TYR A C 1
ATOM 3478 O O . TYR A 1 441 ? 1.565 19.75 16.062 1 96.94 441 TYR A O 1
ATOM 3486 N N . VAL A 1 442 ? 1.059 18.688 17.922 1 97.12 442 VAL A N 1
ATOM 3487 C CA . VAL A 1 442 ? 0.278 19.797 18.469 1 97.12 442 VAL A CA 1
ATOM 3488 C C . VAL A 1 442 ? 1.195 20.969 18.781 1 97.12 442 VAL A C 1
ATOM 3490 O O . VAL A 1 442 ? 0.847 22.125 18.5 1 97.12 442 VAL A O 1
ATOM 3493 N N . LEU A 1 443 ? 2.318 20.688 19.312 1 96.94 443 LEU A N 1
ATOM 3494 C CA . LEU A 1 443 ? 3.252 21.734 19.719 1 96.94 443 LEU A CA 1
ATOM 3495 C C . LEU A 1 443 ? 3.727 22.547 18.531 1 96.94 443 LEU A C 1
ATOM 3497 O O . LEU A 1 443 ? 3.852 23.766 18.609 1 96.94 443 LEU A O 1
ATOM 3501 N N . ILE A 1 444 ? 4.027 21.844 17.406 1 96.88 444 ILE A N 1
ATOM 3502 C CA . ILE A 1 444 ? 4.504 22.578 16.234 1 96.88 444 ILE A CA 1
ATOM 3503 C C . ILE A 1 444 ? 3.375 23.438 15.68 1 96.88 444 ILE A C 1
ATOM 3505 O O . ILE A 1 444 ? 3.619 24.531 15.164 1 96.88 444 ILE A O 1
ATOM 3509 N N . HIS A 1 445 ? 2.16 23 15.75 1 96.75 445 HIS A N 1
ATOM 3510 C CA . HIS A 1 445 ? 1.025 23.828 15.391 1 96.75 445 HIS A CA 1
ATOM 3511 C C . HIS A 1 445 ? 0.971 25.094 16.25 1 96.75 445 HIS A C 1
ATOM 3513 O O . HIS A 1 445 ? 0.708 26.188 15.75 1 96.75 445 HIS A O 1
ATOM 3519 N N . SER A 1 446 ? 1.176 24.922 17.516 1 96.25 446 SER A N 1
ATOM 3520 C CA . SER A 1 446 ? 1.136 26.047 18.438 1 96.25 446 SER A CA 1
ATOM 3521 C C . SER A 1 446 ? 2.246 27.047 18.156 1 96.25 446 SER A C 1
ATOM 3523 O O . SER A 1 446 ? 2.027 28.266 18.219 1 96.25 446 SER A O 1
ATOM 3525 N N . LEU A 1 447 ? 3.4 26.547 17.844 1 93.62 447 LEU A N 1
ATOM 3526 C CA . LEU A 1 447 ? 4.508 27.438 17.5 1 93.62 447 LEU A CA 1
ATOM 3527 C C . LEU A 1 447 ? 4.207 28.219 16.219 1 93.62 447 LEU A C 1
ATOM 3529 O O . LEU A 1 447 ? 4.48 29.406 16.141 1 93.62 447 LEU A O 1
ATOM 3533 N N . LEU A 1 448 ? 3.658 27.5 15.266 1 91.56 448 LEU A N 1
ATOM 3534 C CA . LEU A 1 448 ? 3.299 28.156 14.008 1 91.56 448 LEU A CA 1
ATOM 3535 C C . LEU A 1 448 ? 2.23 29.219 14.234 1 91.56 448 LEU A C 1
ATOM 3537 O O . LEU A 1 448 ? 2.24 30.266 13.586 1 91.56 448 LEU A O 1
ATOM 3541 N N . GLN A 1 449 ? 1.332 28.891 15.078 1 90.56 449 GLN A N 1
ATOM 3542 C CA . GLN A 1 449 ? 0.302 29.859 15.406 1 90.56 449 GLN A CA 1
ATOM 3543 C C . GLN A 1 449 ? 0.91 31.109 16.047 1 90.56 449 GLN A C 1
ATOM 3545 O O . GLN A 1 449 ? 0.493 32.219 15.758 1 90.56 449 GLN A O 1
ATOM 3550 N N . GLU A 1 450 ? 1.86 30.922 16.875 1 84.19 450 GLU A N 1
ATOM 3551 C CA . GLU A 1 450 ? 2.559 32.031 17.5 1 84.19 450 GLU A CA 1
ATOM 3552 C C . GLU A 1 450 ? 3.268 32.906 16.469 1 84.19 450 GLU A C 1
ATOM 3554 O O . GLU A 1 450 ? 3.293 34.125 16.578 1 84.19 450 GLU A O 1
ATOM 3559 N N . PHE A 1 451 ? 3.777 32.25 15.492 1 80.12 451 PHE A N 1
ATOM 3560 C CA . PHE A 1 451 ? 4.43 32.938 14.398 1 80.12 451 PHE A CA 1
ATOM 3561 C C . PHE A 1 451 ? 3.439 33.844 13.672 1 80.12 451 PHE A C 1
ATOM 3563 O O . PHE A 1 451 ? 3.748 35 13.375 1 80.12 451 PHE A O 1
ATOM 3570 N N . THR A 1 452 ? 2.34 33.344 13.438 1 78.12 452 THR A N 1
ATOM 3571 C CA . THR A 1 452 ? 1.334 34.062 12.672 1 78.12 452 THR A CA 1
ATOM 3572 C C . THR A 1 452 ? 0.766 35.25 13.484 1 78.12 452 THR A C 1
ATOM 3574 O O . THR A 1 452 ? 0.452 36.281 12.93 1 78.12 452 THR A O 1
ATOM 3577 N N . LEU A 1 453 ? 0.641 35.062 14.727 1 78.06 453 LEU A N 1
ATOM 3578 C CA . LEU A 1 453 ? 0.093 36.094 15.586 1 78.06 453 LEU A CA 1
ATOM 3579 C C . LEU A 1 453 ? 1.076 37.25 15.727 1 78.06 453 LEU A C 1
ATOM 3581 O O . LEU A 1 453 ? 0.667 38.406 15.859 1 78.06 453 LEU A O 1
ATOM 3585 N N . LEU A 1 454 ? 2.273 36.906 15.695 1 75.56 454 LEU A N 1
ATOM 3586 C CA . LEU A 1 454 ? 3.307 37.938 15.805 1 75.56 454 LEU A CA 1
ATOM 3587 C C . LEU A 1 454 ? 3.43 38.719 14.508 1 75.56 454 LEU A C 1
ATOM 3589 O O . LEU A 1 454 ? 3.73 39.906 14.531 1 75.56 454 LEU A O 1
ATOM 3593 N N . ASN A 1 455 ? 3.203 38 13.32 1 67 455 ASN A N 1
ATOM 3594 C CA . ASN A 1 455 ? 3.281 38.688 12.023 1 67 455 ASN A CA 1
ATOM 3595 C C . ASN A 1 455 ? 2 39.438 11.703 1 67 455 ASN A C 1
ATOM 3597 O O . ASN A 1 455 ? 1.964 40.219 10.758 1 67 455 ASN A O 1
ATOM 3601 N N . GLY A 1 456 ? 0.834 39.062 12.086 1 57.66 456 GLY A N 1
ATOM 3602 C CA . GLY A 1 456 ? -0.502 39.5 11.727 1 57.66 456 GLY A CA 1
ATOM 3603 C C . GLY A 1 456 ? -0.728 40.969 12 1 57.66 456 GLY A C 1
ATOM 3604 O O . GLY A 1 456 ? -1.826 41.5 11.773 1 57.66 456 GLY A O 1
ATOM 3605 N N . ASP A 1 457 ? -0.024 41.688 12.867 1 46.56 457 ASP A N 1
ATOM 3606 C CA . ASP A 1 457 ? -0.497 43.062 12.875 1 46.56 457 ASP A CA 1
ATOM 3607 C C . ASP A 1 457 ? -0.426 43.656 11.477 1 46.56 457 ASP A C 1
ATOM 3609 O O . ASP A 1 457 ? -0.468 44.906 11.328 1 46.56 457 ASP A O 1
ATOM 3613 N N . GLY A 1 458 ? -0.72 42.938 10.414 1 44.66 458 GLY A N 1
ATOM 3614 C CA . GLY A 1 458 ? -0.909 43.469 9.078 1 44.66 458 GLY A CA 1
ATOM 3615 C C . GLY A 1 458 ? 0.395 43.812 8.383 1 44.66 458 GLY A C 1
ATOM 3616 O O . GLY A 1 458 ? 0.464 43.812 7.148 1 44.66 458 GLY A O 1
ATOM 3617 N N . ILE A 1 459 ? 1.196 44.594 8.992 1 43.69 459 ILE A N 1
ATOM 3618 C CA . ILE A 1 459 ? 2.393 45.125 8.352 1 43.69 459 ILE A CA 1
ATOM 3619 C C . ILE A 1 459 ? 3.516 44.094 8.406 1 43.69 459 ILE A C 1
ATOM 3621 O O . ILE A 1 459 ? 4.008 43.781 9.484 1 43.69 459 ILE A O 1
ATOM 3625 N N . ARG A 1 460 ? 3.523 43.125 7.438 1 53.06 460 ARG A N 1
ATOM 3626 C CA . ARG A 1 460 ? 4.566 42.125 7.238 1 53.06 460 ARG A CA 1
ATOM 3627 C C . ARG A 1 460 ? 5.945 42.688 7.531 1 53.06 460 ARG A C 1
ATOM 3629 O O . ARG A 1 460 ? 6.648 43.125 6.621 1 53.06 460 ARG A O 1
ATOM 3636 N N . ARG A 1 461 ? 6.117 43.281 8.688 1 55.44 461 ARG A N 1
ATOM 3637 C CA . ARG A 1 461 ? 7.402 43.812 9.109 1 55.44 461 ARG A CA 1
ATOM 3638 C C . ARG A 1 461 ? 8.328 42.719 9.609 1 55.44 461 ARG A C 1
ATOM 3640 O O . ARG A 1 461 ? 7.871 41.719 10.172 1 55.44 461 ARG A O 1
ATOM 3647 N N . PRO A 1 462 ? 9.469 42.719 9.039 1 63.75 462 PRO A N 1
ATOM 3648 C CA . PRO A 1 462 ? 10.477 41.781 9.547 1 63.75 462 PRO A CA 1
ATOM 3649 C C . PRO A 1 462 ? 10.461 41.688 11.07 1 63.75 462 PRO A C 1
ATOM 3651 O O . PRO A 1 462 ? 10.266 42.688 11.766 1 63.75 462 PRO A O 1
ATOM 3654 N N . LEU A 1 463 ? 10.242 40.5 11.617 1 72.44 463 LEU A N 1
ATOM 3655 C CA . LEU A 1 463 ? 10.25 40.219 13.055 1 72.44 463 LEU A CA 1
ATOM 3656 C C . LEU A 1 463 ? 11.477 40.844 13.719 1 72.44 463 LEU A C 1
ATOM 3658 O O . LEU A 1 463 ? 12.555 40.875 13.125 1 72.44 463 LEU A O 1
ATOM 3662 N N . ASP A 1 464 ? 11.242 41.438 14.82 1 77.75 464 ASP A N 1
ATOM 3663 C CA . ASP A 1 464 ? 12.375 41.875 15.617 1 77.75 464 ASP A CA 1
ATOM 3664 C C . ASP A 1 464 ? 13.391 40.75 15.805 1 77.75 464 ASP A C 1
ATOM 3666 O O . ASP A 1 464 ? 13.008 39.594 16 1 77.75 464 ASP A O 1
ATOM 3670 N N . PRO A 1 465 ? 14.609 41.062 15.625 1 79.5 465 PRO A N 1
ATOM 3671 C CA . PRO A 1 465 ? 15.656 40.031 15.711 1 79.5 465 PRO A CA 1
ATOM 3672 C C . PRO A 1 465 ? 15.594 39.25 17.016 1 79.5 465 PRO A C 1
ATOM 3674 O O . PRO A 1 465 ? 15.875 38.031 17.016 1 79.5 465 PRO A O 1
ATOM 3677 N N . GLY A 1 466 ? 15.242 39.875 18.109 1 82.75 466 GLY A N 1
ATOM 3678 C CA . GLY A 1 466 ? 15.125 39.156 19.375 1 82.75 466 GLY A CA 1
ATOM 3679 C C . GLY A 1 466 ? 14.031 38.125 19.375 1 82.75 466 GLY A C 1
ATOM 3680 O O . GLY A 1 466 ? 14.258 36.969 19.797 1 82.75 466 GLY A O 1
ATOM 3681 N N . THR A 1 467 ? 12.914 38.531 18.906 1 84.81 467 THR A N 1
ATOM 3682 C CA . THR A 1 467 ? 11.781 37.625 18.812 1 84.81 467 THR A CA 1
ATOM 3683 C C . THR A 1 467 ? 12.07 36.5 17.828 1 84.81 467 THR A C 1
ATOM 3685 O O . THR A 1 467 ? 11.727 35.344 18.078 1 84.81 467 THR A O 1
ATOM 3688 N N . ALA A 1 468 ? 12.734 36.844 16.75 1 83.88 468 ALA A N 1
ATOM 3689 C CA . ALA A 1 468 ? 13.078 35.844 15.734 1 83.88 468 ALA A CA 1
ATOM 3690 C C . ALA A 1 468 ? 14.023 34.812 16.297 1 83.88 468 ALA A C 1
ATOM 3692 O O . ALA A 1 468 ? 13.883 33.625 16.016 1 83.88 468 ALA A O 1
ATOM 3693 N N . ASN A 1 469 ? 14.922 35.25 17.078 1 86.12 469 ASN A N 1
ATOM 3694 C CA . ASN A 1 469 ? 15.875 34.312 17.688 1 86.12 469 ASN A CA 1
ATOM 3695 C C . ASN A 1 469 ? 15.195 33.406 18.688 1 86.12 469 ASN A C 1
ATOM 3697 O O . ASN A 1 469 ? 15.562 32.219 18.812 1 86.12 469 ASN A O 1
ATOM 3701 N N . THR A 1 470 ? 14.305 34 19.406 1 88.69 470 THR A N 1
ATOM 3702 C CA . THR A 1 470 ? 13.562 33.188 20.375 1 88.69 470 THR A CA 1
ATOM 3703 C C . THR A 1 470 ? 12.758 32.094 19.656 1 88.69 470 THR A C 1
ATOM 3705 O O . THR A 1 470 ? 12.703 30.953 20.125 1 88.69 470 THR A O 1
ATOM 3708 N N . LEU A 1 471 ? 12.148 32.438 18.594 1 87.81 471 LEU A N 1
ATOM 3709 C CA . LEU A 1 471 ? 11.352 31.5 17.812 1 87.81 471 LEU A CA 1
ATOM 3710 C C . LEU A 1 471 ? 12.234 30.438 17.188 1 87.81 471 LEU A C 1
ATOM 3712 O O . LEU A 1 471 ? 11.844 29.266 17.109 1 87.81 471 LEU A O 1
ATOM 3716 N N . GLU A 1 472 ? 13.375 30.812 16.781 1 87.81 472 GLU A N 1
ATOM 3717 C CA . GLU A 1 472 ? 14.32 29.859 16.219 1 87.81 472 GLU A CA 1
ATOM 3718 C C . GLU A 1 472 ? 14.797 28.859 17.281 1 87.81 472 GLU A C 1
ATOM 3720 O O . GLU A 1 472 ? 14.984 27.672 16.984 1 87.81 472 GLU A O 1
ATOM 3725 N N . THR A 1 473 ? 15.047 29.422 18.406 1 90.5 473 THR A N 1
ATOM 3726 C CA . THR A 1 473 ? 15.43 28.547 19.516 1 90.5 473 THR A CA 1
ATOM 3727 C C . THR A 1 473 ? 14.328 27.547 19.828 1 90.5 473 THR A C 1
ATOM 3729 O O . THR A 1 473 ? 14.602 26.375 20.078 1 90.5 473 THR A O 1
ATOM 3732 N N . ALA A 1 474 ? 13.125 28.031 19.812 1 94.12 474 ALA A N 1
ATOM 3733 C CA . ALA A 1 474 ? 11.984 27.156 20.062 1 94.12 474 ALA A CA 1
ATOM 3734 C C . ALA A 1 474 ? 11.906 26.047 19.016 1 94.12 474 ALA A C 1
ATOM 3736 O O . ALA A 1 474 ? 11.641 24.891 19.344 1 94.12 474 ALA A O 1
ATOM 3737 N N . LEU A 1 475 ? 12.125 26.344 17.734 1 93 475 LEU A N 1
ATOM 3738 C CA . LEU A 1 475 ? 12.07 25.375 16.641 1 93 475 LEU A CA 1
ATOM 3739 C C . LEU A 1 475 ? 13.188 24.344 16.781 1 93 475 LEU A C 1
ATOM 3741 O O . LEU A 1 475 ? 12.969 23.141 16.547 1 93 475 LEU A O 1
ATOM 3745 N N . ARG A 1 476 ? 14.32 24.797 17.156 1 91.5 476 ARG A N 1
ATOM 3746 C CA . ARG A 1 476 ? 15.445 23.891 17.359 1 91.5 476 ARG A CA 1
ATOM 3747 C C . ARG A 1 476 ? 15.172 22.938 18.531 1 91.5 476 ARG A C 1
ATOM 3749 O O . ARG A 1 476 ? 15.484 21.75 18.453 1 91.5 476 ARG A O 1
ATOM 3756 N N . THR A 1 477 ? 14.688 23.531 19.547 1 94.12 477 THR A N 1
ATOM 3757 C CA . THR A 1 477 ? 14.352 22.719 20.719 1 94.12 477 THR A CA 1
ATOM 3758 C C . THR A 1 477 ? 13.273 21.703 20.359 1 94.12 477 THR A C 1
ATOM 3760 O O . THR A 1 477 ? 13.32 20.547 20.828 1 94.12 477 THR A O 1
ATOM 3763 N N . TRP A 1 478 ? 12.281 22.125 19.656 1 95.69 478 TRP A N 1
ATOM 3764 C CA . TRP A 1 478 ? 11.242 21.219 19.188 1 95.69 478 TRP A CA 1
ATOM 3765 C C . TRP A 1 478 ? 11.844 20.078 18.375 1 95.69 478 TRP A C 1
ATOM 3767 O O . TRP A 1 478 ? 11.438 18.922 18.516 1 95.69 478 TRP A O 1
ATOM 3777 N N . GLN A 1 479 ? 12.766 20.406 17.5 1 92.5 479 GLN A N 1
ATOM 3778 C CA . GLN A 1 479 ? 13.43 19.406 16.672 1 92.5 479 GLN A CA 1
ATOM 3779 C C . GLN A 1 479 ? 14.141 18.359 17.531 1 92.5 479 GLN A C 1
ATOM 3781 O O . GLN A 1 479 ? 14.094 17.172 17.219 1 92.5 479 GLN A O 1
ATOM 3786 N N . LEU A 1 480 ? 14.742 18.828 18.547 1 90.88 480 LEU A N 1
ATOM 3787 C CA . LEU A 1 480 ? 15.422 17.922 19.469 1 90.88 480 LEU A CA 1
ATOM 3788 C C . LEU A 1 480 ? 14.422 17 20.156 1 90.88 480 LEU A C 1
ATOM 3790 O O . LEU A 1 480 ? 14.688 15.812 20.344 1 90.88 480 LEU A O 1
ATOM 3794 N N . SER A 1 481 ? 13.336 17.609 20.531 1 92.25 481 SER A N 1
ATOM 3795 C CA . SER A 1 481 ? 12.281 16.797 21.141 1 92.25 481 SER A CA 1
ATOM 3796 C C . SER A 1 481 ? 11.766 15.742 20.172 1 92.25 481 SER A C 1
ATOM 3798 O O . SER A 1 481 ? 11.562 14.586 20.562 1 92.25 481 SER A O 1
ATOM 3800 N N . TRP A 1 482 ? 11.531 16.109 18.922 1 92.94 482 TRP A N 1
ATOM 3801 C CA . TRP A 1 482 ? 11.07 15.203 17.875 1 92.94 482 TRP A CA 1
ATOM 3802 C C . TRP A 1 482 ? 12.047 14.047 17.672 1 92.94 482 TRP A C 1
ATOM 3804 O O . TRP A 1 482 ? 11.641 12.891 17.547 1 92.94 482 TRP A O 1
ATOM 3814 N N . GLU A 1 483 ? 13.312 14.289 17.734 1 87.38 483 GLU A N 1
ATOM 3815 C CA . GLU A 1 483 ? 14.352 13.289 17.5 1 87.38 483 GLU A CA 1
ATOM 3816 C C . GLU A 1 483 ? 14.43 12.297 18.656 1 87.38 483 GLU A C 1
ATOM 3818 O O . GLU A 1 483 ? 14.797 11.141 18.453 1 87.38 483 GLU A O 1
ATOM 3823 N N . ARG A 1 484 ? 14 12.75 19.781 1 85.81 484 ARG A N 1
ATOM 3824 C CA . ARG A 1 484 ? 14.086 11.906 20.969 1 85.81 484 ARG A CA 1
ATOM 3825 C C . ARG A 1 484 ? 12.828 11.062 21.125 1 85.81 484 ARG A C 1
ATOM 3827 O O . ARG A 1 484 ? 12.812 10.102 21.906 1 85.81 484 ARG A O 1
ATOM 3834 N N . THR A 1 485 ? 11.859 11.438 20.422 1 87.12 485 THR A N 1
ATOM 3835 C CA . THR A 1 485 ? 10.594 10.719 20.531 1 87.12 485 THR A CA 1
ATOM 3836 C C . THR A 1 485 ? 10.648 9.422 19.719 1 87.12 485 THR A C 1
ATOM 3838 O O . THR A 1 485 ? 10.898 9.445 18.516 1 87.12 485 THR A O 1
ATOM 3841 N N . TYR A 1 486 ? 10.359 8.297 20.312 1 81.06 486 TYR A N 1
ATOM 3842 C CA . TYR A 1 486 ? 10.438 6.977 19.703 1 81.06 486 TYR A CA 1
ATOM 3843 C C . TYR A 1 486 ? 9.484 6.863 18.516 1 81.06 486 TYR A C 1
ATOM 3845 O O . TYR A 1 486 ? 9.82 6.246 17.516 1 81.06 486 TYR A O 1
ATOM 3853 N N . GLU A 1 487 ? 8.375 7.492 18.578 1 86.44 487 GLU A N 1
ATOM 3854 C CA . GLU A 1 487 ? 7.316 7.352 17.594 1 86.44 487 GLU A CA 1
ATOM 3855 C C . GLU A 1 487 ? 7.617 8.18 16.344 1 86.44 487 GLU A C 1
ATOM 3857 O O . GLU A 1 487 ? 6.918 8.07 15.328 1 86.44 487 GLU A O 1
ATOM 3862 N N . SER A 1 488 ? 8.609 8.984 16.406 1 85 488 SER A N 1
ATOM 3863 C CA . SER A 1 488 ? 8.898 9.883 15.289 1 85 488 SER A CA 1
ATOM 3864 C C . SER A 1 488 ? 9.75 9.188 14.234 1 85 488 SER A C 1
ATOM 3866 O O . SER A 1 488 ? 10.664 8.43 14.562 1 85 488 SER A O 1
ATOM 3868 N N . THR A 1 489 ? 9.305 9.32 12.922 1 82.38 489 THR A N 1
ATOM 3869 C CA . THR A 1 489 ? 10.062 8.75 11.812 1 82.38 489 THR A CA 1
ATOM 3870 C C . THR A 1 489 ? 9.938 9.617 10.562 1 82.38 489 THR A C 1
ATOM 3872 O O . THR A 1 489 ? 8.938 10.312 10.383 1 82.38 489 THR A O 1
ATOM 3875 N N . LEU A 1 490 ? 10.969 9.633 9.781 1 79.25 490 LEU A N 1
ATOM 3876 C CA . LEU A 1 490 ? 10.938 10.328 8.5 1 79.25 490 LEU A CA 1
ATOM 3877 C C . LEU A 1 490 ? 10.57 9.375 7.371 1 79.25 490 LEU A C 1
ATOM 3879 O O . LEU A 1 490 ? 10.375 9.805 6.23 1 79.25 490 LEU A O 1
ATOM 3883 N N . ASP A 1 491 ? 10.414 8.125 7.734 1 73.94 491 ASP A N 1
ATOM 3884 C CA . ASP A 1 491 ? 10.047 7.105 6.754 1 73.94 491 ASP A CA 1
ATOM 3885 C C . ASP A 1 491 ? 8.531 7.059 6.547 1 73.94 491 ASP A C 1
ATOM 3887 O O . ASP A 1 491 ? 7.789 6.684 7.453 1 73.94 491 ASP A O 1
ATOM 3891 N N . PRO A 1 492 ? 8.141 7.387 5.367 1 77.12 492 PRO A N 1
ATOM 3892 C CA . PRO A 1 492 ? 6.699 7.383 5.117 1 77.12 492 PRO A CA 1
ATOM 3893 C C . PRO A 1 492 ? 6.086 5.988 5.203 1 77.12 492 PRO A C 1
ATOM 3895 O O . PRO A 1 492 ? 4.871 5.852 5.352 1 77.12 492 PRO A O 1
ATOM 3898 N N . LEU A 1 493 ? 6.883 4.98 5.059 1 69.81 493 LEU A N 1
ATOM 3899 C CA . LEU A 1 493 ? 6.367 3.617 5.035 1 69.81 493 LEU A CA 1
ATOM 3900 C C . LEU A 1 493 ? 6.461 2.975 6.414 1 69.81 493 LEU A C 1
ATOM 3902 O O . LEU A 1 493 ? 6.117 1.803 6.582 1 69.81 493 LEU A O 1
ATOM 3906 N N . SER A 1 494 ? 6.777 3.828 7.371 1 73.62 494 SER A N 1
ATOM 3907 C CA . SER A 1 494 ? 6.938 3.305 8.727 1 73.62 494 SER A CA 1
ATOM 3908 C C . SER A 1 494 ? 5.59 2.959 9.344 1 73.62 494 SER A C 1
ATOM 3910 O O . SER A 1 494 ? 4.582 3.617 9.07 1 73.62 494 SER A O 1
ATOM 3912 N N . GLU A 1 495 ? 5.586 1.995 10.227 1 74.5 495 GLU A N 1
ATOM 3913 C CA . GLU A 1 495 ? 4.379 1.575 10.93 1 74.5 495 GLU A CA 1
ATOM 3914 C C . GLU A 1 495 ? 4.055 2.523 12.086 1 74.5 495 GLU A C 1
ATOM 3916 O O . GLU A 1 495 ? 2.969 2.459 12.664 1 74.5 495 GLU A O 1
ATOM 3921 N N . LYS A 1 496 ? 4.957 3.463 12.344 1 80.38 496 LYS A N 1
ATOM 3922 C CA . LYS A 1 496 ? 4.781 4.371 13.477 1 80.38 496 LYS A CA 1
ATOM 3923 C C . LYS A 1 496 ? 3.746 5.449 13.156 1 80.38 496 LYS A C 1
ATOM 3925 O O . LYS A 1 496 ? 3.359 6.227 14.031 1 80.38 496 LYS A O 1
ATOM 3930 N N . GLY A 1 497 ? 3.189 5.484 12.008 1 80.88 497 GLY A N 1
ATOM 3931 C CA . GLY A 1 497 ? 2.131 6.418 11.664 1 80.88 497 GLY A CA 1
ATOM 3932 C C . GLY A 1 497 ? 2.646 7.676 10.984 1 80.88 497 GLY A C 1
ATOM 3933 O O . GLY A 1 497 ? 3.854 7.914 10.945 1 80.88 497 GLY A O 1
ATOM 3934 N N . PRO A 1 498 ? 1.77 8.539 10.664 1 88.81 498 PRO A N 1
ATOM 3935 C CA . PRO A 1 498 ? 2.168 9.68 9.836 1 88.81 498 PRO A CA 1
ATOM 3936 C C . PRO A 1 498 ? 2.439 10.938 10.656 1 88.81 498 PRO A C 1
ATOM 3938 O O . PRO A 1 498 ? 2.986 11.914 10.133 1 88.81 498 PRO A O 1
ATOM 3941 N N . LEU A 1 499 ? 2.129 11.031 11.891 1 91.94 499 LEU A N 1
ATOM 3942 C CA . LEU A 1 499 ? 2.158 12.273 12.656 1 91.94 499 LEU A CA 1
ATOM 3943 C C . LEU A 1 499 ? 3.576 12.828 12.742 1 91.94 499 LEU A C 1
ATOM 3945 O O . LEU A 1 499 ? 3.775 14.039 12.711 1 91.94 499 LEU A O 1
ATOM 3949 N N . GLY A 1 500 ? 4.59 11.93 12.906 1 89.69 500 GLY A N 1
ATOM 3950 C CA . GLY A 1 500 ? 5.969 12.391 12.922 1 89.69 500 GLY A CA 1
ATOM 3951 C C . GLY A 1 500 ? 6.371 13.109 11.648 1 89.69 500 GLY A C 1
ATOM 3952 O O . GLY A 1 500 ? 6.965 14.188 11.695 1 89.69 500 GLY A O 1
ATOM 3953 N N . LEU A 1 501 ? 6.027 12.555 10.57 1 89.38 501 LEU A N 1
ATOM 3954 C CA . LEU A 1 501 ? 6.344 13.148 9.273 1 89.38 501 LEU A CA 1
ATOM 3955 C C . LEU A 1 501 ? 5.543 14.422 9.047 1 89.38 501 LEU A C 1
ATOM 3957 O O . LEU A 1 501 ? 6.062 15.398 8.508 1 89.38 501 LEU A O 1
ATOM 3961 N N . ASN A 1 502 ? 4.277 14.422 9.43 1 92.62 502 ASN A N 1
ATOM 3962 C CA . ASN A 1 502 ? 3.438 15.602 9.289 1 92.62 502 ASN A CA 1
ATOM 3963 C C . ASN A 1 502 ? 3.986 16.781 10.094 1 92.62 502 ASN A C 1
ATOM 3965 O O . ASN A 1 502 ? 3.939 17.922 9.641 1 92.62 502 ASN A O 1
ATOM 3969 N N . ALA A 1 503 ? 4.449 16.422 11.234 1 94.56 503 ALA A N 1
ATOM 3970 C CA . ALA A 1 503 ? 5.012 17.469 12.086 1 94.56 503 ALA A CA 1
ATOM 3971 C C . ALA A 1 503 ? 6.25 18.094 11.445 1 94.56 503 ALA A C 1
ATOM 3973 O O . ALA A 1 503 ? 6.48 19.297 11.562 1 94.56 503 ALA A O 1
ATOM 3974 N N . THR A 1 504 ? 7.07 17.312 10.742 1 92.88 504 THR A N 1
ATOM 3975 C CA . THR A 1 504 ? 8.266 17.844 10.086 1 92.88 504 THR A CA 1
ATOM 3976 C C . THR A 1 504 ? 7.883 18.75 8.914 1 92.88 504 THR A C 1
ATOM 3978 O O . THR A 1 504 ? 8.586 19.719 8.617 1 92.88 504 THR A O 1
ATOM 3981 N N . ALA A 1 505 ? 6.801 18.391 8.289 1 93.56 505 ALA A N 1
ATOM 3982 C CA . ALA A 1 505 ? 6.305 19.25 7.227 1 93.56 505 ALA A CA 1
ATOM 3983 C C . ALA A 1 505 ? 5.934 20.625 7.773 1 93.56 505 ALA A C 1
ATOM 3985 O O . ALA A 1 505 ? 6.199 21.656 7.137 1 93.56 505 ALA A O 1
ATOM 3986 N N . LEU A 1 506 ? 5.344 20.641 8.914 1 94.81 506 LEU A N 1
ATOM 3987 C CA . LEU A 1 506 ? 4.98 21.906 9.539 1 94.81 506 LEU A CA 1
ATOM 3988 C C . LEU A 1 506 ? 6.223 22.656 10.008 1 94.81 506 LEU A C 1
ATOM 3990 O O . LEU A 1 506 ? 6.25 23.891 9.984 1 94.81 506 LEU A O 1
ATOM 3994 N N . LEU A 1 507 ? 7.23 21.906 10.43 1 93.5 507 LEU A N 1
ATOM 3995 C CA . LEU A 1 507 ? 8.508 22.531 10.773 1 93.5 507 LEU A CA 1
ATOM 3996 C C . LEU A 1 507 ? 9.078 23.297 9.578 1 93.5 507 LEU A C 1
ATOM 3998 O O . LEU A 1 507 ? 9.555 24.422 9.719 1 93.5 507 LEU A O 1
ATOM 4002 N N . ARG A 1 508 ? 9.023 22.641 8.461 1 91.44 508 ARG A N 1
ATOM 4003 C CA . ARG A 1 508 ? 9.492 23.297 7.238 1 91.44 508 ARG A CA 1
ATOM 4004 C C . ARG A 1 508 ? 8.703 24.562 6.949 1 91.44 508 ARG A C 1
ATOM 4006 O O . ARG A 1 508 ? 9.273 25.578 6.562 1 91.44 508 ARG A O 1
ATOM 4013 N N . TRP A 1 509 ? 7.5 24.438 7.16 1 89.62 509 TRP A N 1
ATOM 4014 C CA . TRP A 1 509 ? 6.625 25.578 6.957 1 89.62 509 TRP A CA 1
ATOM 4015 C C . TRP A 1 509 ? 7 26.719 7.898 1 89.62 509 TRP A C 1
ATOM 4017 O O . TRP A 1 509 ? 6.965 27.891 7.512 1 89.62 509 TRP A O 1
ATOM 4027 N N . ALA A 1 510 ? 7.289 26.391 9.102 1 89.12 510 ALA A N 1
ATOM 4028 C CA . ALA A 1 510 ? 7.68 27.406 10.078 1 89.12 510 ALA A CA 1
ATOM 4029 C C . ALA A 1 510 ? 8.945 28.141 9.641 1 89.12 510 ALA A C 1
ATOM 4031 O O . ALA A 1 510 ? 9.023 29.359 9.734 1 89.12 510 ALA A O 1
ATOM 4032 N N . TYR A 1 511 ? 9.883 27.438 9.102 1 87.88 511 TYR A N 1
ATOM 4033 C CA . TYR A 1 511 ? 11.117 28.062 8.633 1 87.88 511 TYR A CA 1
ATOM 4034 C C . TYR A 1 511 ? 10.867 28.922 7.406 1 87.88 511 TYR A C 1
ATOM 4036 O O . TYR A 1 511 ? 11.492 29.969 7.238 1 87.88 511 TYR A O 1
ATOM 4044 N N . ILE A 1 512 ? 10 28.5 6.582 1 87.25 512 ILE A N 1
ATOM 4045 C CA . ILE A 1 512 ? 9.672 29.281 5.395 1 87.25 512 ILE A CA 1
ATOM 4046 C C . ILE A 1 512 ? 8.992 30.578 5.809 1 87.25 512 ILE A C 1
ATOM 4048 O O . ILE A 1 512 ? 9.328 31.656 5.301 1 87.25 512 ILE A O 1
ATOM 4052 N N . ARG A 1 513 ? 8.172 30.531 6.77 1 81.69 513 ARG A N 1
ATOM 4053 C CA . ARG A 1 513 ? 7.449 31.719 7.227 1 81.69 513 ARG A CA 1
ATOM 4054 C C . ARG A 1 513 ? 8.383 32.688 7.965 1 81.69 513 ARG A C 1
ATOM 4056 O O . ARG A 1 513 ? 8.195 33.875 7.914 1 81.69 513 ARG A O 1
ATOM 4063 N N . LEU A 1 514 ? 9.32 32.125 8.609 1 80.44 514 LEU A N 1
ATOM 4064 C CA . LEU A 1 514 ? 10.289 32.938 9.328 1 80.44 514 LEU A CA 1
ATOM 4065 C C . LEU A 1 514 ? 11.203 33.688 8.359 1 80.44 514 LEU A C 1
ATOM 4067 O O . LEU A 1 514 ? 11.703 34.781 8.664 1 80.44 514 LEU A O 1
ATOM 4071 N N . SER A 1 515 ? 11.406 33.031 7.234 1 78.75 515 SER A N 1
ATOM 4072 C CA . SER A 1 515 ? 12.406 33.562 6.32 1 78.75 515 SER A CA 1
ATOM 4073 C C . SER A 1 515 ? 11.766 34.438 5.234 1 78.75 515 SER A C 1
ATOM 4075 O O . SER A 1 515 ? 12.438 35.25 4.609 1 78.75 515 SER A O 1
ATOM 4077 N N . SER A 1 516 ? 10.602 34.031 4.961 1 69.38 516 SER A N 1
ATOM 4078 C CA . SER A 1 516 ? 9.984 34.688 3.82 1 69.38 516 SER A CA 1
ATOM 4079 C C . SER A 1 516 ? 8.602 35.219 4.172 1 69.38 516 SER A C 1
ATOM 4081 O O . SER A 1 516 ? 8 34.812 5.16 1 69.38 516 SER A O 1
ATOM 4083 N N . ASN A 1 517 ? 8.336 36.344 3.688 1 65.69 517 ASN A N 1
ATOM 4084 C CA . ASN A 1 517 ? 6.992 36.906 3.852 1 65.69 517 ASN A CA 1
ATOM 4085 C C . ASN A 1 517 ? 6.004 36.25 2.895 1 65.69 517 ASN A C 1
ATOM 4087 O O . ASN A 1 517 ? 5.246 36.938 2.209 1 65.69 517 ASN A O 1
ATOM 4091 N N . MET A 1 518 ? 6.145 35.031 2.82 1 65.62 518 MET A N 1
ATOM 4092 C CA . MET A 1 518 ? 5.258 34.344 1.872 1 65.62 518 MET A CA 1
ATOM 4093 C C . MET A 1 518 ? 3.844 34.25 2.432 1 65.62 518 MET A C 1
ATOM 4095 O O . MET A 1 518 ? 3.662 33.938 3.609 1 65.62 518 MET A O 1
ATOM 4099 N N . ALA A 1 519 ? 2.889 34.719 1.643 1 68.38 519 ALA A N 1
ATOM 4100 C CA . ALA A 1 519 ? 1.467 34.562 1.945 1 68.38 519 ALA A CA 1
ATOM 4101 C C . ALA A 1 519 ? 0.943 33.219 1.465 1 68.38 519 ALA A C 1
ATOM 4103 O O . ALA A 1 519 ? 1.607 32.531 0.687 1 68.38 519 ALA A O 1
ATOM 4104 N N . PRO A 1 520 ? -0.205 32.812 2.088 1 73.81 520 PRO A N 1
ATOM 4105 C CA . PRO A 1 520 ? -0.799 31.562 1.59 1 73.81 520 PRO A CA 1
ATOM 4106 C C . PRO A 1 520 ? -1.045 31.594 0.083 1 73.81 520 PRO A C 1
ATOM 4108 O O . PRO A 1 520 ? -1.396 32.625 -0.471 1 73.81 520 PRO A O 1
ATOM 4111 N N . CYS A 1 521 ? -0.846 30.516 -0.521 1 78.69 521 CYS A N 1
ATOM 4112 C CA . CYS A 1 521 ? -0.955 30.406 -1.972 1 78.69 521 CYS A CA 1
ATOM 4113 C C . CYS A 1 521 ? -2.404 30.547 -2.422 1 78.69 521 CYS A C 1
ATOM 4115 O O . CYS A 1 521 ? -3.27 29.781 -1.998 1 78.69 521 CYS A O 1
ATOM 4117 N N . ARG A 1 522 ? -2.648 31.438 -3.232 1 78.06 522 ARG A N 1
ATOM 4118 C CA . ARG A 1 522 ? -3.992 31.75 -3.707 1 78.06 522 ARG A CA 1
ATOM 4119 C C . ARG A 1 522 ? -4.625 30.547 -4.398 1 78.06 522 ARG A C 1
ATOM 4121 O O . ARG A 1 522 ? -5.848 30.406 -4.406 1 78.06 522 ARG A O 1
ATOM 4128 N N . ILE A 1 523 ? -3.828 29.766 -4.969 1 86.31 523 ILE A N 1
ATOM 4129 C CA . ILE A 1 523 ? -4.312 28.625 -5.734 1 86.31 523 ILE A CA 1
ATOM 4130 C C . ILE A 1 523 ? -5.129 27.703 -4.828 1 86.31 523 ILE A C 1
ATOM 4132 O O . ILE A 1 523 ? -6.031 27 -5.297 1 86.31 523 ILE A O 1
ATOM 4136 N N . LEU A 1 524 ? -4.859 27.688 -3.574 1 88.44 524 LEU A N 1
ATOM 4137 C CA . LEU A 1 524 ? -5.555 26.797 -2.648 1 88.44 524 LEU A CA 1
ATOM 4138 C C . LEU A 1 524 ? -7.023 27.203 -2.516 1 88.44 524 LEU A C 1
ATOM 4140 O O . LEU A 1 524 ? -7.898 26.328 -2.461 1 88.44 524 LEU A O 1
ATOM 4144 N N . TRP A 1 525 ? -7.207 28.5 -2.529 1 86.62 525 TRP A N 1
ATOM 4145 C CA . TRP A 1 525 ? -8.57 29.016 -2.396 1 86.62 525 TRP A CA 1
ATOM 4146 C C . TRP A 1 525 ? -9.281 29.016 -3.744 1 86.62 525 TRP A C 1
ATOM 4148 O O . TRP A 1 525 ? -10.422 28.578 -3.854 1 86.62 525 TRP A O 1
ATOM 4158 N N . SER A 1 526 ? -8.633 29.594 -4.73 1 87.94 526 SER A N 1
ATOM 4159 C CA . SER A 1 526 ? -9.266 29.812 -6.031 1 87.94 526 SER A CA 1
ATOM 4160 C C . SER A 1 526 ? -9.383 28.5 -6.816 1 87.94 526 SER A C 1
ATOM 4162 O O . SER A 1 526 ? -10.289 28.344 -7.629 1 87.94 526 SER A O 1
ATOM 4164 N N . ARG A 1 527 ? -8.516 27.562 -6.645 1 89.31 527 ARG A N 1
ATOM 4165 C CA . ARG A 1 527 ? -8.391 26.297 -7.375 1 89.31 527 ARG A CA 1
ATOM 4166 C C . ARG A 1 527 ? -8.141 26.547 -8.859 1 89.31 527 ARG A C 1
ATOM 4168 O O . ARG A 1 527 ? -8.477 25.719 -9.703 1 89.31 527 ARG A O 1
ATOM 4175 N N . GLU A 1 528 ? -7.656 27.766 -9.102 1 87.44 528 GLU A N 1
ATOM 4176 C CA . GLU A 1 528 ? -7.266 28.125 -10.461 1 87.44 528 GLU A CA 1
ATOM 4177 C C . GLU A 1 528 ? -5.762 27.969 -10.664 1 87.44 528 GLU A C 1
ATOM 4179 O O . GLU A 1 528 ? -4.973 28.719 -10.086 1 87.44 528 GLU A O 1
ATOM 4184 N N . VAL A 1 529 ? -5.449 27.156 -11.484 1 87.5 529 VAL A N 1
ATOM 4185 C CA . VAL A 1 529 ? -4.07 26.719 -11.672 1 87.5 529 VAL A CA 1
ATOM 4186 C C . VAL A 1 529 ? -3.211 27.891 -12.117 1 87.5 529 VAL A C 1
ATOM 4188 O O . VAL A 1 529 ? -2.033 27.984 -11.758 1 87.5 529 VAL A O 1
ATOM 4191 N N . ASN A 1 530 ? -3.793 28.875 -12.742 1 85.56 530 ASN A N 1
ATOM 4192 C CA . ASN A 1 530 ? -3.049 30.016 -13.273 1 85.56 530 ASN A CA 1
ATOM 4193 C C . ASN A 1 530 ? -2.572 30.953 -12.164 1 85.56 530 ASN A C 1
ATOM 4195 O O . ASN A 1 530 ? -1.652 31.75 -12.367 1 85.56 530 ASN A O 1
ATOM 4199 N N . ASP A 1 531 ? -3.193 30.875 -11.031 1 86.25 531 ASP A N 1
ATOM 4200 C CA . ASP A 1 531 ? -2.814 31.719 -9.906 1 86.25 531 ASP A CA 1
ATOM 4201 C C . ASP A 1 531 ? -1.418 31.359 -9.398 1 86.25 531 ASP A C 1
ATOM 4203 O O . ASP A 1 531 ? -0.757 32.188 -8.758 1 86.25 531 ASP A O 1
ATOM 4207 N N . LEU A 1 532 ? -0.991 30.172 -9.703 1 86.06 532 LEU A N 1
ATOM 4208 C CA . LEU A 1 532 ? 0.315 29.734 -9.219 1 86.06 532 LEU A CA 1
ATOM 4209 C C . LEU A 1 532 ? 1.435 30.359 -10.047 1 86.06 532 LEU A C 1
ATOM 4211 O O . LEU A 1 532 ? 2.529 30.609 -9.531 1 86.06 532 LEU A O 1
ATOM 4215 N N . VAL A 1 533 ? 1.171 30.672 -11.266 1 78.69 533 VAL A N 1
ATOM 4216 C CA . VAL A 1 533 ? 2.178 31.219 -12.18 1 78.69 533 VAL A CA 1
ATOM 4217 C C . VAL A 1 533 ? 2.543 32.625 -11.766 1 78.69 533 VAL A C 1
ATOM 4219 O O . VAL A 1 533 ? 3.693 33.062 -11.914 1 78.69 533 VAL A O 1
ATOM 4222 N N . LEU A 1 534 ? 1.654 33.25 -11.102 1 72.19 534 LEU A N 1
ATOM 4223 C CA . LEU A 1 534 ? 1.844 34.656 -10.758 1 72.19 534 LEU A CA 1
ATOM 4224 C C . LEU A 1 534 ? 2.506 34.781 -9.391 1 72.19 534 LEU A C 1
ATOM 4226 O O . LEU A 1 534 ? 2.986 35.844 -9.039 1 72.19 534 LEU A O 1
ATOM 4230 N N . GLU A 1 535 ? 2.643 33.719 -8.789 1 72.81 535 GLU A N 1
ATOM 4231 C CA . GLU A 1 535 ? 3.141 33.781 -7.422 1 72.81 535 GLU A CA 1
ATOM 4232 C C . GLU A 1 535 ? 4.664 33.844 -7.391 1 72.81 535 GLU A C 1
ATOM 4234 O O . GLU A 1 535 ? 5.344 33.031 -8.008 1 72.81 535 GLU A O 1
ATOM 4239 N N . ARG A 1 536 ? 5.168 35 -6.914 1 71.38 536 ARG A N 1
ATOM 4240 C CA . ARG A 1 536 ? 6.613 35.125 -6.738 1 71.38 536 ARG A CA 1
ATOM 4241 C C . ARG A 1 536 ? 6.953 35.562 -5.32 1 71.38 536 ARG A C 1
ATOM 4243 O O . ARG A 1 536 ? 6.215 36.344 -4.715 1 71.38 536 ARG A O 1
ATOM 4250 N N . SER A 1 537 ? 7.969 34.938 -4.816 1 71.94 537 SER A N 1
ATOM 4251 C CA . SER A 1 537 ? 8.414 35.281 -3.469 1 71.94 537 SER A CA 1
ATOM 4252 C C . SER A 1 537 ? 9.555 36.281 -3.506 1 71.94 537 SER A C 1
ATOM 4254 O O . SER A 1 537 ? 10.398 36.25 -4.41 1 71.94 537 SER A O 1
ATOM 4256 N N . CYS A 1 538 ? 9.391 37.25 -2.711 1 74.38 538 CYS A N 1
ATOM 4257 C CA . CYS A 1 538 ? 10.508 38.156 -2.52 1 74.38 538 CYS A CA 1
ATOM 4258 C C . CYS A 1 538 ? 11.484 37.625 -1.481 1 74.38 538 CYS A C 1
ATOM 4260 O O . CYS A 1 538 ? 11.141 37.5 -0.304 1 74.38 538 CYS A O 1
ATOM 4262 N N . LEU A 1 539 ? 12.664 37.219 -2.016 1 85.31 539 LEU A N 1
ATOM 4263 C CA . LEU A 1 539 ? 13.609 36.594 -1.115 1 85.31 539 LEU A CA 1
ATOM 4264 C C . LEU A 1 539 ? 14.805 37.5 -0.842 1 85.31 539 LEU A C 1
ATOM 4266 O O . LEU A 1 539 ? 15.273 38.188 -1.74 1 85.31 539 LEU A O 1
ATOM 4270 N N . ASP A 1 540 ? 15.062 37.656 0.408 1 84.06 540 ASP A N 1
ATOM 4271 C CA . ASP A 1 540 ? 16.281 38.344 0.818 1 84.06 540 ASP A CA 1
ATOM 4272 C C . ASP A 1 540 ? 17.328 37.344 1.305 1 84.06 540 ASP A C 1
ATOM 4274 O O . ASP A 1 540 ? 17.016 36.406 2.061 1 84.06 540 ASP A O 1
ATOM 4278 N N . ARG A 1 541 ? 18.547 37.656 0.833 1 88.44 541 ARG A N 1
ATOM 4279 C CA . ARG A 1 541 ? 19.641 36.781 1.211 1 88.44 541 ARG A CA 1
ATOM 4280 C C . ARG A 1 541 ? 19.938 36.875 2.703 1 88.44 541 ARG A C 1
ATOM 4282 O O . ARG A 1 541 ? 20.266 37.969 3.203 1 88.44 541 ARG A O 1
ATOM 4289 N N . SER A 1 542 ? 19.625 35.812 3.432 1 86.31 542 SER A N 1
ATOM 4290 C CA . SER A 1 542 ? 19.844 35.781 4.875 1 86.31 542 SER A CA 1
ATOM 4291 C C . SER A 1 542 ? 20.141 34.344 5.34 1 86.31 542 SER A C 1
ATOM 4293 O O . SER A 1 542 ? 19.922 33.406 4.598 1 86.31 542 SER A O 1
ATOM 4295 N N . SER A 1 543 ? 20.719 34.25 6.504 1 85.56 543 SER A N 1
ATOM 4296 C CA . SER A 1 543 ? 20.969 32.969 7.098 1 85.56 543 SER A CA 1
ATOM 4297 C C . SER A 1 543 ? 19.672 32.188 7.348 1 85.56 543 SER A C 1
ATOM 4299 O O . SER A 1 543 ? 19.641 30.969 7.309 1 85.56 543 SER A O 1
ATOM 4301 N N . ARG A 1 544 ? 18.641 32.938 7.594 1 84.69 544 ARG A N 1
ATOM 4302 C CA . ARG A 1 544 ? 17.344 32.312 7.812 1 84.69 544 ARG A CA 1
ATOM 4303 C C . ARG A 1 544 ? 16.812 31.688 6.531 1 84.69 544 ARG A C 1
ATOM 4305 O O . ARG A 1 544 ? 16.219 30.609 6.562 1 84.69 544 ARG A O 1
ATOM 4312 N N . LEU A 1 545 ? 17 32.375 5.492 1 89.88 545 LEU A N 1
ATOM 4313 C CA . LEU A 1 545 ? 16.594 31.828 4.203 1 89.88 545 LEU A CA 1
ATOM 4314 C C . LEU A 1 545 ? 17.375 30.547 3.883 1 89.88 545 LEU A C 1
ATOM 4316 O O . LEU A 1 545 ? 16.812 29.609 3.322 1 89.88 545 LEU A O 1
ATOM 4320 N N . ASP A 1 546 ? 18.656 30.531 4.27 1 91.31 546 ASP A N 1
ATOM 4321 C CA . ASP A 1 546 ? 19.469 29.344 4.035 1 91.31 546 ASP A CA 1
ATOM 4322 C C . ASP A 1 546 ? 18.875 28.125 4.73 1 91.31 546 ASP A C 1
ATOM 4324 O O . ASP A 1 546 ? 18.844 27.031 4.164 1 91.31 546 ASP A O 1
ATOM 4328 N N . ARG A 1 547 ? 18.422 28.344 5.902 1 88.81 547 ARG A N 1
ATOM 4329 C CA . ARG A 1 547 ? 17.828 27.25 6.656 1 88.81 547 ARG A CA 1
ATOM 4330 C C . ARG A 1 547 ? 16.531 26.766 6.004 1 88.81 547 ARG A C 1
ATOM 4332 O O . ARG A 1 547 ? 16.281 25.562 5.934 1 88.81 547 ARG A O 1
ATOM 4339 N N . ALA A 1 548 ? 15.742 27.703 5.602 1 91.12 548 ALA A N 1
ATOM 4340 C CA . ALA A 1 548 ? 14.492 27.359 4.914 1 91.12 548 ALA A CA 1
ATOM 4341 C C . ALA A 1 548 ? 14.773 26.562 3.648 1 91.12 548 ALA A C 1
ATOM 4343 O O . ALA A 1 548 ? 14.07 25.578 3.357 1 91.12 548 ALA A O 1
ATOM 4344 N N . ILE A 1 549 ? 15.836 26.953 2.895 1 93.69 549 ILE A N 1
ATOM 4345 C CA . ILE A 1 549 ? 16.188 26.266 1.653 1 93.69 549 ILE A CA 1
ATOM 4346 C C . ILE A 1 549 ? 16.672 24.859 1.96 1 93.69 549 ILE A C 1
ATOM 4348 O O . ILE A 1 549 ? 16.375 23.906 1.231 1 93.69 549 ILE A O 1
ATOM 4352 N N . LEU A 1 550 ? 17.422 24.734 3.01 1 91.81 550 LEU A N 1
ATOM 4353 C CA . LEU A 1 550 ? 17.891 23.422 3.416 1 91.81 550 LEU A CA 1
ATOM 4354 C C . LEU A 1 550 ? 16.719 22.484 3.713 1 91.81 550 LEU A C 1
ATOM 4356 O O . LEU A 1 550 ? 16.719 21.328 3.279 1 91.81 550 LEU A O 1
ATOM 4360 N N . HIS A 1 551 ? 15.734 22.984 4.414 1 90.69 551 HIS A N 1
ATOM 4361 C CA . HIS A 1 551 ? 14.555 22.188 4.742 1 90.69 551 HIS A CA 1
ATOM 4362 C C . HIS A 1 551 ? 13.758 21.859 3.488 1 90.69 551 HIS A C 1
ATOM 4364 O O . HIS A 1 551 ? 13.203 20.766 3.373 1 90.69 551 HIS A O 1
ATOM 4370 N N . ALA A 1 552 ? 13.664 22.797 2.611 1 93.25 552 ALA A N 1
ATOM 4371 C CA . ALA A 1 552 ? 12.961 22.547 1.358 1 93.25 552 ALA A CA 1
ATOM 4372 C C . ALA A 1 552 ? 13.664 21.484 0.534 1 93.25 552 ALA A C 1
ATOM 4374 O O . ALA A 1 552 ? 13.016 20.609 -0.048 1 93.25 552 ALA A O 1
ATOM 4375 N N . ALA A 1 553 ? 15 21.578 0.47 1 92.69 553 ALA A N 1
ATOM 4376 C CA . ALA A 1 553 ? 15.773 20.562 -0.24 1 92.69 553 ALA A CA 1
ATOM 4377 C C . ALA A 1 553 ? 15.594 19.188 0.396 1 92.69 553 ALA A C 1
ATOM 4379 O O . ALA A 1 553 ? 15.461 18.188 -0.309 1 92.69 553 ALA A O 1
ATOM 4380 N N . HIS A 1 554 ? 15.562 19.203 1.651 1 89.06 554 HIS A N 1
ATOM 4381 C CA . HIS A 1 554 ? 15.352 17.953 2.369 1 89.06 554 HIS A CA 1
ATOM 4382 C C . HIS A 1 554 ? 13.984 17.359 2.062 1 89.06 554 HIS A C 1
ATOM 4384 O O . HIS A 1 554 ? 13.844 16.141 1.931 1 89.06 554 HIS A O 1
ATOM 4390 N N . ALA A 1 555 ? 13.031 18.188 2.025 1 91.38 555 ALA A N 1
ATOM 4391 C CA . ALA A 1 555 ? 11.688 17.719 1.695 1 91.38 555 ALA A CA 1
ATOM 4392 C C . ALA A 1 555 ? 11.672 17 0.349 1 91.38 555 ALA A C 1
ATOM 4394 O O . ALA A 1 555 ? 11 15.969 0.193 1 91.38 555 ALA A O 1
ATOM 4395 N N . LEU A 1 556 ? 12.406 17.484 -0.592 1 92.12 556 LEU A N 1
ATOM 4396 C CA . LEU A 1 556 ? 12.461 16.906 -1.928 1 92.12 556 LEU A CA 1
ATOM 4397 C C . LEU A 1 556 ? 13.25 15.602 -1.92 1 92.12 556 LEU A C 1
ATOM 4399 O O . LEU A 1 556 ? 12.969 14.703 -2.715 1 92.12 556 LEU A O 1
ATOM 4403 N N . SER A 1 557 ? 14.172 15.5 -1.021 1 88.44 557 SER A N 1
ATOM 4404 C CA . SER A 1 557 ? 15.016 14.312 -0.97 1 88.44 557 SER A CA 1
ATOM 4405 C C . SER A 1 557 ? 14.227 13.078 -0.551 1 88.44 557 SER A C 1
ATOM 4407 O O . SER A 1 557 ? 14.578 11.953 -0.914 1 88.44 557 SER A O 1
ATOM 4409 N N . ILE A 1 558 ? 13.125 13.266 0.177 1 85.5 558 ILE A N 1
ATOM 4410 C CA . ILE A 1 558 ? 12.359 12.148 0.719 1 85.5 558 ILE A CA 1
ATOM 4411 C C . ILE A 1 558 ? 11.703 11.375 -0.42 1 85.5 558 ILE A C 1
ATOM 4413 O O . ILE A 1 558 ? 11.938 10.172 -0.58 1 85.5 558 ILE A O 1
ATOM 4417 N N . PRO A 1 559 ? 10.914 12.023 -1.249 1 86.56 559 PRO A N 1
ATOM 4418 C CA . PRO A 1 559 ? 10.328 11.258 -2.352 1 86.56 559 PRO A CA 1
ATOM 4419 C C . PRO A 1 559 ? 11.375 10.742 -3.332 1 86.56 559 PRO A C 1
ATOM 4421 O O . PRO A 1 559 ? 11.188 9.672 -3.928 1 86.56 559 PRO A O 1
ATOM 4424 N N . VAL A 1 560 ? 12.484 11.469 -3.537 1 87.12 560 VAL A N 1
ATOM 4425 C CA . VAL A 1 560 ? 13.531 11.039 -4.457 1 87.12 560 VAL A CA 1
ATOM 4426 C C . VAL A 1 560 ? 14.172 9.75 -3.941 1 87.12 560 VAL A C 1
ATOM 4428 O O . VAL A 1 560 ? 14.438 8.828 -4.715 1 87.12 560 VAL A O 1
ATOM 4431 N N . ARG A 1 561 ? 14.32 9.719 -2.717 1 80.38 561 ARG A N 1
ATOM 4432 C CA . ARG A 1 561 ? 14.906 8.523 -2.113 1 80.38 561 ARG A CA 1
ATOM 4433 C C . ARG A 1 561 ? 13.961 7.336 -2.225 1 80.38 561 ARG A C 1
ATOM 4435 O O . ARG A 1 561 ? 14.406 6.191 -2.357 1 80.38 561 ARG A O 1
ATOM 4442 N N . LEU A 1 562 ? 12.742 7.57 -2.09 1 79.12 562 LEU A N 1
ATOM 4443 C CA . LEU A 1 562 ? 11.75 6.508 -2.219 1 79.12 562 LEU A CA 1
ATOM 4444 C C . LEU A 1 562 ? 11.625 6.051 -3.67 1 79.12 562 LEU A C 1
ATOM 4446 O O . LEU A 1 562 ? 11.312 4.887 -3.934 1 79.12 562 LEU A O 1
ATOM 4450 N N . GLY A 1 563 ? 11.945 6.91 -4.625 1 82.94 563 GLY A N 1
ATOM 4451 C CA . GLY A 1 563 ? 11.742 6.668 -6.043 1 82.94 563 GLY A CA 1
ATOM 4452 C C . GLY A 1 563 ? 10.5 7.344 -6.594 1 82.94 563 GLY A C 1
ATOM 4453 O O . GLY A 1 563 ? 9.375 6.945 -6.277 1 82.94 563 GLY A O 1
ATOM 4454 N N . LEU A 1 564 ? 10.656 8.25 -7.395 1 86.12 564 LEU A N 1
ATOM 4455 C CA . LEU A 1 564 ? 9.57 9.094 -7.891 1 86.12 564 LEU A CA 1
ATOM 4456 C C . LEU A 1 564 ? 8.602 8.281 -8.75 1 86.12 564 LEU A C 1
ATOM 4458 O O . LEU A 1 564 ? 7.398 8.547 -8.75 1 86.12 564 LEU A O 1
ATOM 4462 N N . GLU A 1 565 ? 9.141 7.293 -9.406 1 83.38 565 GLU A N 1
ATOM 4463 C CA . GLU A 1 565 ? 8.266 6.449 -10.219 1 83.38 565 GLU A CA 1
ATOM 4464 C C . GLU A 1 565 ? 7.301 5.656 -9.344 1 83.38 565 GLU A C 1
ATOM 4466 O O . GLU A 1 565 ? 6.125 5.508 -9.68 1 83.38 565 GLU A O 1
ATOM 4471 N N . LEU A 1 566 ? 7.82 5.188 -8.312 1 81.06 566 LEU A N 1
ATOM 4472 C CA . LEU A 1 566 ? 6.98 4.441 -7.383 1 81.06 566 LEU A CA 1
ATOM 4473 C C . LEU A 1 566 ? 5.902 5.34 -6.785 1 81.06 566 LEU A C 1
ATOM 4475 O O . LEU A 1 566 ? 4.73 4.957 -6.734 1 81.06 566 LEU A O 1
ATOM 4479 N N . ILE A 1 567 ? 6.27 6.496 -6.367 1 80.31 567 ILE A N 1
ATOM 4480 C CA . ILE A 1 567 ? 5.371 7.43 -5.699 1 80.31 567 ILE A CA 1
ATOM 4481 C C . ILE A 1 567 ? 4.254 7.848 -6.656 1 80.31 567 ILE A C 1
ATOM 4483 O O . ILE A 1 567 ? 3.111 8.055 -6.234 1 80.31 567 ILE A O 1
ATOM 4487 N N . SER A 1 568 ? 4.566 7.891 -7.859 1 79.62 568 SER A N 1
ATOM 4488 C CA . SER A 1 568 ? 3.609 8.367 -8.852 1 79.62 568 SER A CA 1
ATOM 4489 C C . SER A 1 568 ? 2.57 7.293 -9.172 1 79.62 568 SER A C 1
ATOM 4491 O O . SER A 1 568 ? 1.553 7.578 -9.812 1 79.62 568 SER A O 1
ATOM 4493 N N . HIS A 1 569 ? 2.785 6.098 -8.633 1 77.06 569 HIS A N 1
ATOM 4494 C CA . HIS A 1 569 ? 1.881 5.023 -9.031 1 77.06 569 HIS A CA 1
ATOM 4495 C C . HIS A 1 569 ? 1.135 4.453 -7.828 1 77.06 569 HIS A C 1
ATOM 4497 O O . HIS A 1 569 ? 0.205 3.66 -7.988 1 77.06 569 HIS A O 1
ATOM 4503 N N . ILE A 1 570 ? 1.53 4.895 -6.711 1 70.31 570 ILE A N 1
ATOM 4504 C CA . ILE A 1 570 ? 0.904 4.262 -5.555 1 70.31 570 ILE A CA 1
ATOM 4505 C C . ILE A 1 570 ? 0.311 5.328 -4.641 1 70.31 570 ILE A C 1
ATOM 4507 O O . ILE A 1 570 ? 0.728 6.488 -4.68 1 70.31 570 ILE A O 1
ATOM 4511 N N . ARG A 1 571 ? -0.61 4.859 -3.916 1 71.38 571 ARG A N 1
ATOM 4512 C CA . ARG A 1 571 ? -1.133 5.695 -2.842 1 71.38 571 ARG A CA 1
ATOM 4513 C C . ARG A 1 571 ? -0.228 5.645 -1.616 1 71.38 571 ARG A C 1
ATOM 4515 O O . ARG A 1 571 ? 0.093 4.559 -1.12 1 71.38 571 ARG A O 1
ATOM 4522 N N . LEU A 1 572 ? 0.236 6.734 -1.293 1 64.19 572 LEU A N 1
ATOM 4523 C CA . LEU A 1 572 ? 1.158 6.75 -0.163 1 64.19 572 LEU A CA 1
ATOM 4524 C C . LEU A 1 572 ? 0.468 7.273 1.093 1 64.19 572 LEU A C 1
ATOM 4526 O O . LEU A 1 572 ? -0.301 8.234 1.03 1 64.19 572 LEU A O 1
ATOM 4530 N N . PRO A 1 573 ? 0.683 6.598 2.199 1 60.53 573 PRO A N 1
ATOM 4531 C CA . PRO A 1 573 ? 0.076 7.023 3.463 1 60.53 573 PRO A CA 1
ATOM 4532 C C . PRO A 1 573 ? 0.544 8.406 3.908 1 60.53 573 PRO A C 1
ATOM 4534 O O . PRO A 1 573 ? -0.147 9.078 4.68 1 60.53 573 PRO A O 1
ATOM 4537 N N . PHE A 1 574 ? 1.679 8.797 3.443 1 55.28 574 PHE A N 1
ATOM 4538 C CA . PHE A 1 574 ? 2.242 10.047 3.934 1 55.28 574 PHE A CA 1
ATOM 4539 C C . PHE A 1 574 ? 1.637 11.234 3.195 1 55.28 574 PHE A C 1
ATOM 4541 O O . PHE A 1 574 ? 1.905 12.391 3.539 1 55.28 574 PHE A O 1
ATOM 4548 N N . ARG A 1 575 ? 0.872 10.898 2.283 1 74.06 575 ARG A N 1
ATOM 4549 C CA . ARG A 1 575 ? 0.289 12.023 1.556 1 74.06 575 ARG A CA 1
ATOM 4550 C C . ARG A 1 575 ? -0.838 12.664 2.355 1 74.06 575 ARG A C 1
ATOM 4552 O O . ARG A 1 575 ? -2.012 12.539 1.998 1 74.06 575 ARG A O 1
ATOM 4559 N N . SER A 1 576 ? -0.305 13.289 3.439 1 87.94 576 SER A N 1
ATOM 4560 C CA . SER A 1 576 ? -1.188 14.094 4.273 1 87.94 576 SER A CA 1
ATOM 4561 C C . SER A 1 576 ? -1.282 15.531 3.756 1 87.94 576 SER A C 1
ATOM 4563 O O . SER A 1 576 ? -0.511 15.93 2.881 1 87.94 576 SER A O 1
ATOM 4565 N N . ILE A 1 577 ? -2.232 16.234 4.188 1 92.44 577 ILE A N 1
ATOM 4566 C CA . ILE A 1 577 ? -2.457 17.594 3.729 1 92.44 577 ILE A CA 1
ATOM 4567 C C . ILE A 1 577 ? -1.284 18.484 4.145 1 92.44 577 ILE A C 1
ATOM 4569 O O . ILE A 1 577 ? -0.911 19.406 3.424 1 92.44 577 ILE A O 1
ATOM 4573 N N . GLU A 1 578 ? -0.663 18.203 5.293 1 93.75 578 GLU A N 1
ATOM 4574 C CA . GLU A 1 578 ? 0.505 18.953 5.738 1 93.75 578 GLU A CA 1
ATOM 4575 C C . GLU A 1 578 ? 1.663 18.812 4.754 1 93.75 578 GLU A C 1
ATOM 4577 O O . GLU A 1 578 ? 2.326 19.797 4.422 1 93.75 578 GLU A O 1
ATOM 4582 N N . TYR A 1 579 ? 1.81 17.625 4.316 1 89.69 579 TYR A N 1
ATOM 4583 C CA . TYR A 1 579 ? 2.879 17.359 3.361 1 89.69 579 TYR A CA 1
ATOM 4584 C C . TYR A 1 579 ? 2.607 18.047 2.033 1 89.69 579 TYR A C 1
ATOM 4586 O O . TYR A 1 579 ? 3.521 18.594 1.409 1 89.69 579 TYR A O 1
ATOM 4594 N N . SER A 1 580 ? 1.377 18.016 1.613 1 92 580 SER A N 1
ATOM 4595 C CA . SER A 1 580 ? 1.007 18.625 0.337 1 92 580 SER A CA 1
ATOM 4596 C C . SER A 1 580 ? 1.193 20.141 0.365 1 92 580 SER A C 1
ATOM 4598 O O . SER A 1 580 ? 1.78 20.703 -0.554 1 92 580 SER A O 1
ATOM 4600 N N . LEU A 1 581 ? 0.72 20.734 1.405 1 91.88 581 LEU A N 1
ATOM 4601 C CA . LEU A 1 581 ? 0.82 22.172 1.526 1 91.88 581 LEU A CA 1
ATOM 4602 C C . LEU A 1 581 ? 2.275 22.609 1.66 1 91.88 581 LEU A C 1
ATOM 4604 O O . LEU A 1 581 ? 2.695 23.594 1.039 1 91.88 581 LEU A O 1
ATOM 4608 N N . SER A 1 582 ? 2.982 21.906 2.475 1 92.19 582 SER A N 1
ATOM 4609 C CA . SER A 1 582 ? 4.398 22.203 2.66 1 92.19 582 SER A CA 1
ATOM 4610 C C . SER A 1 582 ? 5.18 22.016 1.365 1 92.19 582 SER A C 1
ATOM 4612 O O . SER A 1 582 ? 6.062 22.812 1.042 1 92.19 582 SER A O 1
ATOM 4614 N N . SER A 1 583 ? 4.879 20.922 0.62 1 92.56 583 SER A N 1
ATOM 4615 C CA . SER A 1 583 ? 5.566 20.641 -0.636 1 92.56 583 SER A CA 1
ATOM 4616 C C . SER A 1 583 ? 5.332 21.75 -1.655 1 92.56 583 SER A C 1
ATOM 4618 O O . SER A 1 583 ? 6.234 22.109 -2.42 1 92.56 583 SER A O 1
ATOM 4620 N N . LEU A 1 584 ? 4.145 22.266 -1.692 1 93.19 584 LEU A N 1
ATOM 4621 C CA . LEU A 1 584 ? 3.836 23.359 -2.6 1 93.19 584 LEU A CA 1
ATOM 4622 C C . LEU A 1 584 ? 4.711 24.578 -2.307 1 93.19 584 LEU A C 1
ATOM 4624 O O . LEU A 1 584 ? 5.324 25.141 -3.217 1 93.19 584 LEU A O 1
ATOM 4628 N N . GLU A 1 585 ? 4.797 24.922 -1.104 1 91.88 585 GLU A N 1
ATOM 4629 C CA . GLU A 1 585 ? 5.59 26.078 -0.728 1 91.88 585 GLU A CA 1
ATOM 4630 C C . GLU A 1 585 ? 7.082 25.812 -0.905 1 91.88 585 GLU A C 1
ATOM 4632 O O . GLU A 1 585 ? 7.844 26.719 -1.258 1 91.88 585 GLU A O 1
ATOM 4637 N N . CYS A 1 586 ? 7.496 24.625 -0.617 1 93.25 586 CYS A N 1
ATOM 4638 C CA . CYS A 1 586 ? 8.891 24.266 -0.831 1 93.25 586 CYS A CA 1
ATOM 4639 C C . CYS A 1 586 ? 9.258 24.344 -2.307 1 93.25 586 CYS A C 1
ATOM 4641 O O . CYS A 1 586 ? 10.352 24.797 -2.652 1 93.25 586 CYS A O 1
ATOM 4643 N N . ALA A 1 587 ? 8.383 23.906 -3.143 1 94.31 587 ALA A N 1
ATOM 4644 C CA . ALA A 1 587 ? 8.617 23.953 -4.582 1 94.31 587 ALA A CA 1
ATOM 4645 C C . ALA A 1 587 ? 8.797 25.406 -5.051 1 94.31 587 ALA A C 1
ATOM 4647 O O . ALA A 1 587 ? 9.742 25.703 -5.789 1 94.31 587 ALA A O 1
ATOM 4648 N N . LEU A 1 588 ? 7.949 26.281 -4.578 1 92.38 588 LEU A N 1
ATOM 4649 C CA . LEU A 1 588 ? 8.016 27.688 -4.969 1 92.38 588 LEU A CA 1
ATOM 4650 C C . LEU A 1 588 ? 9.258 28.344 -4.387 1 92.38 588 LEU A C 1
ATOM 4652 O O . LEU A 1 588 ? 9.922 29.141 -5.07 1 92.38 588 LEU A O 1
ATOM 4656 N N . LEU A 1 589 ? 9.555 28.016 -3.17 1 92.69 589 LEU A N 1
ATOM 4657 C CA . LEU A 1 589 ? 10.719 28.578 -2.51 1 92.69 589 LEU A CA 1
ATOM 4658 C C . LEU A 1 589 ? 12 28.188 -3.238 1 92.69 589 LEU A C 1
ATOM 4660 O O . LEU A 1 589 ? 12.859 29.047 -3.486 1 92.69 589 LEU A O 1
ATOM 4664 N N . LEU A 1 590 ? 12.156 26.938 -3.564 1 94.06 590 LEU A N 1
ATOM 4665 C CA . LEU A 1 590 ? 13.352 26.453 -4.246 1 94.06 590 LEU A CA 1
ATOM 4666 C C . LEU A 1 590 ? 13.477 27.062 -5.637 1 94.06 590 LEU A C 1
ATOM 4668 O O . LEU A 1 590 ? 14.562 27.453 -6.059 1 94.06 590 LEU A O 1
ATOM 4672 N N . ARG A 1 591 ? 12.398 27.125 -6.312 1 93.56 591 ARG A N 1
ATOM 4673 C CA . ARG A 1 591 ? 12.391 27.734 -7.637 1 93.56 591 ARG A CA 1
ATOM 4674 C C . ARG A 1 591 ? 12.883 29.188 -7.57 1 93.56 591 ARG A C 1
ATOM 4676 O O . ARG A 1 591 ? 13.773 29.578 -8.328 1 93.56 591 ARG A O 1
ATOM 4683 N N . ASP A 1 592 ? 12.281 29.938 -6.688 1 92.75 592 ASP A N 1
ATOM 4684 C CA . ASP A 1 592 ? 12.594 31.359 -6.586 1 92.75 592 ASP A CA 1
ATOM 4685 C C . ASP A 1 592 ? 14.023 31.562 -6.082 1 92.75 592 ASP A C 1
ATOM 4687 O O . ASP A 1 592 ? 14.703 32.5 -6.496 1 92.75 592 ASP A O 1
ATOM 4691 N N . TRP A 1 593 ? 14.445 30.75 -5.16 1 94.94 593 TRP A N 1
ATOM 4692 C CA . TRP A 1 593 ? 15.805 30.859 -4.641 1 94.94 593 TRP A CA 1
ATOM 4693 C C . TRP A 1 593 ? 16.828 30.547 -5.727 1 94.94 593 TRP A C 1
ATOM 4695 O O . TRP A 1 593 ? 17.828 31.266 -5.875 1 94.94 593 TRP A O 1
ATOM 4705 N N . LEU A 1 594 ? 16.625 29.484 -6.477 1 96 594 LEU A N 1
ATOM 4706 C CA . LEU A 1 594 ? 17.547 29.125 -7.555 1 96 594 LEU A CA 1
ATOM 4707 C C . LEU A 1 594 ? 17.562 30.188 -8.633 1 96 594 LEU A C 1
ATOM 4709 O O . LEU A 1 594 ? 18.625 30.5 -9.195 1 96 594 LEU A O 1
ATOM 4713 N N . ALA A 1 595 ? 16.391 30.766 -8.914 1 93 595 ALA A N 1
ATOM 4714 C CA . ALA A 1 595 ? 16.328 31.875 -9.867 1 93 595 ALA A CA 1
ATOM 4715 C C . ALA A 1 595 ? 17.125 33.094 -9.359 1 93 595 ALA A C 1
ATOM 4717 O O . ALA A 1 595 ? 17.797 33.75 -10.141 1 93 595 ALA A O 1
ATOM 4718 N N . MET A 1 596 ? 16.984 33.344 -8.094 1 93.5 596 MET A N 1
ATOM 4719 C CA . MET A 1 596 ? 17.734 34.438 -7.484 1 93.5 596 MET A CA 1
ATOM 4720 C C . MET A 1 596 ? 19.234 34.188 -7.57 1 93.5 596 MET A C 1
ATOM 4722 O O . MET A 1 596 ? 19.984 35.094 -7.938 1 93.5 596 MET A O 1
ATOM 4726 N N . ILE A 1 597 ? 19.672 33 -7.262 1 95.69 597 ILE A N 1
ATOM 4727 C CA . ILE A 1 597 ? 21.078 32.656 -7.309 1 95.69 597 ILE A CA 1
ATOM 4728 C C . ILE A 1 597 ? 21.594 32.75 -8.742 1 95.69 597 ILE A C 1
ATOM 4730 O O . ILE A 1 597 ? 22.734 33.188 -8.977 1 95.69 597 ILE A O 1
ATOM 4734 N N . ALA A 1 598 ? 20.75 32.312 -9.688 1 95.25 598 ALA A N 1
ATOM 4735 C CA . ALA A 1 598 ? 21.125 32.406 -11.094 1 95.25 598 ALA A CA 1
ATOM 4736 C C . ALA A 1 598 ? 21.328 33.844 -11.508 1 95.25 598 ALA A C 1
ATOM 4738 O O . ALA A 1 598 ? 22.297 34.188 -12.219 1 95.25 598 ALA A O 1
ATOM 4739 N N . THR A 1 599 ? 20.5 34.75 -11.078 1 93.69 599 THR A N 1
ATOM 4740 C CA . THR A 1 599 ? 20.594 36.156 -11.406 1 93.69 599 THR A CA 1
ATOM 4741 C C . THR A 1 599 ? 21.844 36.781 -10.781 1 93.69 599 THR A C 1
ATOM 4743 O O . THR A 1 599 ? 22.531 37.562 -11.422 1 93.69 599 THR A O 1
ATOM 4746 N N . ILE A 1 600 ? 22.141 36.406 -9.586 1 94.69 600 ILE A N 1
ATOM 4747 C CA . ILE A 1 600 ? 23.312 36.938 -8.891 1 94.69 600 ILE A CA 1
ATOM 4748 C C . ILE A 1 600 ? 24.594 36.438 -9.586 1 94.69 600 ILE A C 1
ATOM 4750 O O . ILE A 1 600 ? 25.531 37.219 -9.766 1 94.69 600 ILE A O 1
ATOM 4754 N N . THR A 1 601 ? 24.578 35.219 -9.961 1 94.94 601 THR A N 1
ATOM 4755 C CA . THR A 1 601 ? 25.734 34.656 -10.633 1 94.94 601 THR A CA 1
ATOM 4756 C C . THR A 1 601 ? 25.938 35.281 -12.008 1 94.94 601 THR A C 1
ATOM 4758 O O . THR A 1 601 ? 27.062 35.469 -12.453 1 94.94 601 THR A O 1
ATOM 4761 N N . LYS A 1 602 ? 24.859 35.594 -12.656 1 94.19 602 LYS A N 1
ATOM 4762 C CA . LYS A 1 602 ? 24.938 36.25 -13.961 1 94.19 602 LYS A CA 1
ATOM 4763 C C . LYS A 1 602 ? 25.484 37.656 -13.828 1 94.19 602 LYS A C 1
ATOM 4765 O O . LYS A 1 602 ? 26.297 38.094 -14.641 1 94.19 602 LYS A O 1
ATOM 4770 N N . SER A 1 603 ? 25.078 38.375 -12.797 1 93.94 603 SER A N 1
ATOM 4771 C CA . SER A 1 603 ? 25.438 39.781 -12.625 1 93.94 603 SER A CA 1
ATOM 4772 C C . SER A 1 603 ? 26.812 39.906 -11.969 1 93.94 603 SER A C 1
ATOM 4774 O O . SER A 1 603 ? 27.594 40.781 -12.352 1 93.94 603 SER A O 1
ATOM 4776 N N . CYS A 1 604 ? 27.188 39.094 -10.953 1 93.38 604 CYS A N 1
ATOM 4777 C CA . CYS A 1 604 ? 28.375 39.344 -10.133 1 93.38 604 CYS A CA 1
ATOM 4778 C C . CYS A 1 604 ? 29.344 38.156 -10.234 1 93.38 604 CYS A C 1
ATOM 4780 O O . CYS A 1 604 ? 30.406 38.156 -9.625 1 93.38 604 CYS A O 1
ATOM 4782 N N . GLY A 1 605 ? 28.984 37.156 -11.008 1 89.56 605 GLY A N 1
ATOM 4783 C CA . GLY A 1 605 ? 29.859 36 -11.141 1 89.56 605 GLY A CA 1
ATOM 4784 C C . GLY A 1 605 ? 29.672 35 -10.023 1 89.56 605 GLY A C 1
ATOM 4785 O O . GLY A 1 605 ? 29.062 35.312 -9 1 89.56 605 GLY A O 1
ATOM 4786 N N . PRO A 1 606 ? 30.172 33.812 -10.094 1 88.19 606 PRO A N 1
ATOM 4787 C CA . PRO A 1 606 ? 30 32.719 -9.117 1 88.19 606 PRO A CA 1
ATOM 4788 C C . PRO A 1 606 ? 30.719 33.031 -7.793 1 88.19 606 PRO A C 1
ATOM 4790 O O . PRO A 1 606 ? 30.344 32.469 -6.758 1 88.19 606 PRO A O 1
ATOM 4793 N N . ASP A 1 607 ? 31.703 33.844 -7.824 1 90 607 ASP A N 1
ATOM 4794 C CA . ASP A 1 607 ? 32.469 34.156 -6.621 1 90 607 ASP A CA 1
ATOM 4795 C C . ASP A 1 607 ? 31.672 35 -5.66 1 90 607 ASP A C 1
ATOM 4797 O O . ASP A 1 607 ? 32.031 35.156 -4.488 1 90 607 ASP A O 1
ATOM 4801 N N . ALA A 1 608 ? 30.562 35.531 -6.188 1 92.94 608 ALA A N 1
ATOM 4802 C CA . ALA A 1 608 ? 29.703 36.375 -5.359 1 92.94 608 ALA A CA 1
ATOM 4803 C C . ALA A 1 608 ? 28.859 35.5 -4.406 1 92.94 608 ALA A C 1
ATOM 4805 O O . ALA A 1 608 ? 28.297 36.031 -3.441 1 92.94 608 ALA A O 1
ATOM 4806 N N . LEU A 1 609 ? 28.812 34.25 -4.578 1 94.25 609 LEU A N 1
ATOM 4807 C CA . LEU A 1 609 ? 28 33.375 -3.758 1 94.25 609 LEU A CA 1
ATOM 4808 C C . LEU A 1 609 ? 28.688 33.062 -2.436 1 94.25 609 LEU A C 1
ATOM 4810 O O . LEU A 1 609 ? 29.906 32.875 -2.396 1 94.25 609 LEU A O 1
ATOM 4814 N N . ARG A 1 610 ? 27.906 33.094 -1.419 1 93.38 610 ARG A N 1
ATOM 4815 C CA . ARG A 1 610 ? 28.406 32.719 -0.101 1 93.38 610 ARG A CA 1
ATOM 4816 C C . ARG A 1 610 ? 28.719 31.234 -0.039 1 93.38 610 ARG A C 1
ATOM 4818 O O . ARG A 1 610 ? 28.234 30.453 -0.864 1 93.38 610 ARG A O 1
ATOM 4825 N N . LYS A 1 611 ? 29.531 30.797 0.922 1 91.44 611 LYS A N 1
ATOM 4826 C CA . LYS A 1 611 ? 29.906 29.406 1.102 1 91.44 611 LYS A CA 1
ATOM 4827 C C . LYS A 1 611 ? 28.672 28.531 1.341 1 91.44 611 LYS A C 1
ATOM 4829 O O . LYS A 1 611 ? 28.578 27.422 0.806 1 91.44 611 LYS A O 1
ATOM 4834 N N . THR A 1 612 ? 27.75 29.016 2.184 1 91.62 612 THR A N 1
ATOM 4835 C CA . THR A 1 612 ? 26.547 28.266 2.506 1 91.62 612 THR A CA 1
ATOM 4836 C C . THR A 1 612 ? 25.688 28.062 1.259 1 91.62 612 THR A C 1
ATOM 4838 O O . THR A 1 612 ? 25.094 27 1.07 1 91.62 612 THR A O 1
ATOM 4841 N N . GLU A 1 613 ? 25.641 29.094 0.436 1 93.94 613 GLU A N 1
ATOM 4842 C CA . GLU A 1 613 ? 24.844 29.016 -0.787 1 93.94 613 GLU A CA 1
ATOM 4843 C C . GLU A 1 613 ? 25.422 27.969 -1.751 1 93.94 613 GLU A C 1
ATOM 4845 O O . GLU A 1 613 ? 24.672 27.25 -2.402 1 93.94 613 GLU A O 1
ATOM 4850 N N . ARG A 1 614 ? 26.719 27.891 -1.838 1 93.44 614 ARG A N 1
ATOM 4851 C CA . ARG A 1 614 ? 27.375 26.891 -2.684 1 93.44 614 ARG A CA 1
ATOM 4852 C C . ARG A 1 614 ? 27.094 25.484 -2.178 1 93.44 614 ARG A C 1
ATOM 4854 O O . ARG A 1 614 ? 26.875 24.562 -2.973 1 93.44 614 ARG A O 1
ATOM 4861 N N . LYS A 1 615 ? 27.094 25.375 -0.889 1 90.81 615 LYS A N 1
ATOM 4862 C CA . LYS A 1 615 ? 26.797 24.078 -0.288 1 90.81 615 LYS A CA 1
ATOM 4863 C C . LYS A 1 615 ? 25.359 23.641 -0.596 1 90.81 615 LYS A C 1
ATOM 4865 O O . LYS A 1 615 ? 25.109 22.469 -0.866 1 90.81 615 LYS A O 1
ATOM 4870 N N . LEU A 1 616 ? 24.469 24.547 -0.478 1 93.38 616 LEU A N 1
ATOM 4871 C CA . LEU A 1 616 ? 23.078 24.266 -0.776 1 93.38 616 LEU A CA 1
ATOM 4872 C C . LEU A 1 616 ? 22.906 23.844 -2.232 1 93.38 616 LEU A C 1
ATOM 4874 O O . LEU A 1 616 ? 22.141 22.922 -2.533 1 93.38 616 LEU A O 1
ATOM 4878 N N . LEU A 1 617 ? 23.641 24.547 -3.094 1 94.38 617 LEU A N 1
ATOM 4879 C CA . LEU A 1 617 ? 23.594 24.188 -4.512 1 94.38 617 LEU A CA 1
ATOM 4880 C C . LEU A 1 617 ? 24.109 22.781 -4.738 1 94.38 617 LEU A C 1
ATOM 4882 O O . LEU A 1 617 ? 23.547 22.031 -5.547 1 94.38 617 LEU A O 1
ATOM 4886 N N . ASP A 1 618 ? 25.062 22.375 -3.984 1 89.88 618 ASP A N 1
ATOM 4887 C CA . ASP A 1 618 ? 25.609 21.031 -4.082 1 89.88 618 ASP A CA 1
ATOM 4888 C C . ASP A 1 618 ? 24.594 19.984 -3.615 1 89.88 618 ASP A C 1
ATOM 4890 O O . ASP A 1 618 ? 24.469 18.922 -4.215 1 89.88 618 ASP A O 1
ATOM 4894 N N . ILE A 1 619 ? 23.906 20.297 -2.566 1 90.31 619 ILE A N 1
ATOM 4895 C CA .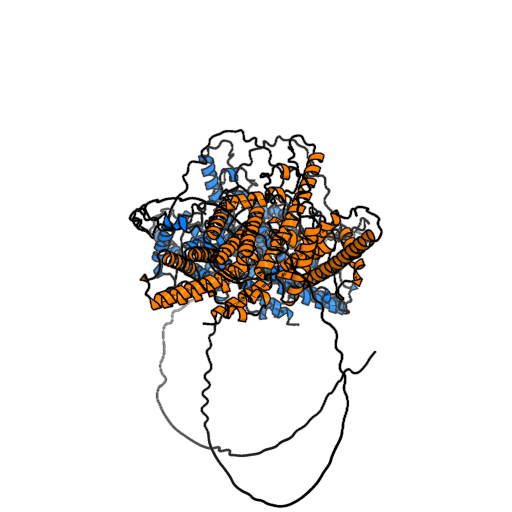 ILE A 1 619 ? 22.891 19.406 -2.016 1 90.31 619 ILE A CA 1
ATOM 4896 C C . ILE A 1 619 ? 21.781 19.188 -3.035 1 90.31 619 ILE A C 1
ATOM 4898 O O . ILE A 1 619 ? 21.375 18.062 -3.314 1 90.31 619 ILE A O 1
ATOM 4902 N N . ILE A 1 620 ? 21.359 20.266 -3.586 1 93.38 620 ILE A N 1
ATOM 4903 C CA . ILE A 1 620 ? 20.25 20.203 -4.543 1 93.38 620 ILE A CA 1
ATOM 4904 C C . ILE A 1 620 ? 20.703 19.438 -5.793 1 93.38 620 ILE A C 1
ATOM 4906 O O . ILE A 1 620 ? 19.969 18.625 -6.336 1 93.38 620 ILE A O 1
ATOM 4910 N N . SER A 1 621 ? 21.953 19.719 -6.234 1 92.56 621 SER A N 1
ATOM 4911 C CA . SER A 1 621 ? 22.516 19 -7.375 1 92.56 621 SER A CA 1
ATOM 4912 C C . SER A 1 621 ? 22.594 17.5 -7.09 1 92.56 621 SER A C 1
ATOM 4914 O O . SER A 1 621 ? 22.359 16.672 -7.973 1 92.56 621 SER A O 1
ATOM 4916 N N . GLY A 1 622 ? 22.953 17.172 -5.859 1 87.31 622 GLY A N 1
ATOM 4917 C CA . GLY A 1 622 ? 23.016 15.781 -5.453 1 87.31 622 GLY A CA 1
ATOM 4918 C C . GLY A 1 622 ? 21.656 15.094 -5.496 1 87.31 622 GLY A C 1
ATOM 4919 O O . GLY A 1 622 ? 21.562 13.922 -5.867 1 87.31 622 GLY A O 1
ATOM 4920 N N . ILE A 1 623 ? 20.609 15.766 -5.129 1 89.5 623 ILE A N 1
ATOM 4921 C CA . ILE A 1 623 ? 19.25 15.227 -5.156 1 89.5 623 ILE A CA 1
ATOM 4922 C C . ILE A 1 623 ? 18.844 14.961 -6.602 1 89.5 623 ILE A C 1
ATOM 4924 O O . ILE A 1 623 ? 18.297 13.898 -6.914 1 89.5 623 ILE A O 1
ATOM 4928 N N . ILE A 1 624 ? 19.188 15.898 -7.5 1 91.31 624 ILE A N 1
ATOM 4929 C CA . ILE A 1 624 ? 18.828 15.773 -8.906 1 91.31 624 ILE A CA 1
ATOM 4930 C C . ILE A 1 624 ? 19.578 14.602 -9.539 1 91.31 624 ILE A C 1
ATOM 4932 O O . ILE A 1 624 ? 19.016 13.859 -10.344 1 91.31 624 ILE A O 1
ATOM 4936 N N . LYS A 1 625 ? 20.75 14.359 -9.078 1 84.69 625 LYS A N 1
ATOM 4937 C CA . LYS A 1 625 ? 21.578 13.305 -9.641 1 84.69 625 LYS A CA 1
ATOM 4938 C C . LYS A 1 625 ? 20.984 11.93 -9.383 1 84.69 625 LYS A C 1
ATOM 4940 O O . LYS A 1 625 ? 21.266 10.977 -10.117 1 84.69 625 LYS A O 1
ATOM 4945 N N . GLU A 1 626 ? 20.125 11.844 -8.367 1 82.25 626 GLU A N 1
ATOM 4946 C CA . GLU A 1 626 ? 19.531 10.57 -7.98 1 82.25 626 GLU A CA 1
ATOM 4947 C C . GLU A 1 626 ? 18.234 10.312 -8.75 1 82.25 626 GLU A C 1
ATOM 4949 O O . GLU A 1 626 ? 17.594 9.281 -8.555 1 82.25 626 GLU A O 1
ATOM 4954 N N . THR A 1 627 ? 17.922 11.133 -9.578 1 86.12 627 THR A N 1
ATOM 4955 C CA . THR A 1 627 ? 16.656 10.992 -10.297 1 86.12 627 THR A CA 1
ATOM 4956 C C . THR A 1 627 ? 16.906 10.688 -11.773 1 86.12 627 THR A C 1
ATOM 4958 O O . THR A 1 627 ? 18.047 10.648 -12.219 1 86.12 627 THR A O 1
ATOM 4961 N N . SER A 1 628 ? 15.875 10.469 -12.562 1 82.25 628 SER A N 1
ATOM 4962 C CA . SER A 1 628 ? 15.953 10.211 -13.992 1 82.25 628 SER A CA 1
ATOM 4963 C C . SER A 1 628 ? 16.344 11.469 -14.758 1 82.25 628 SER A C 1
ATOM 4965 O O . SER A 1 628 ? 16.672 11.406 -15.945 1 82.25 628 SER A O 1
ATOM 4967 N N . LEU A 1 629 ? 16.375 12.633 -14.016 1 87.38 629 LEU A N 1
ATOM 4968 C CA . LEU A 1 629 ? 16.719 13.891 -14.664 1 87.38 629 LEU A CA 1
ATOM 4969 C C . LEU A 1 629 ? 18.156 14.273 -14.391 1 87.38 629 LEU A C 1
ATOM 4971 O O . LEU A 1 629 ? 18.547 15.438 -14.539 1 87.38 629 LEU A O 1
ATOM 4975 N N . ALA A 1 630 ? 18.938 13.352 -14.047 1 85 630 ALA A N 1
ATOM 4976 C CA . ALA A 1 630 ? 20.344 13.586 -13.742 1 85 630 ALA A CA 1
ATOM 4977 C C . ALA A 1 630 ? 21.078 14.188 -14.938 1 85 630 ALA A C 1
ATOM 4979 O O . ALA A 1 630 ? 21.984 15 -14.766 1 85 630 ALA A O 1
ATOM 4980 N N . GLU A 1 631 ? 20.656 13.875 -16.125 1 86 631 GLU A N 1
ATOM 4981 C CA . GLU A 1 631 ? 21.312 14.312 -17.344 1 86 631 GLU A CA 1
ATOM 4982 C C . GLU A 1 631 ? 21.188 15.82 -17.531 1 86 631 GLU A C 1
ATOM 4984 O O . GLU A 1 631 ? 21.984 16.422 -18.266 1 86 631 GLU A O 1
ATOM 4989 N N . THR A 1 632 ? 20.203 16.406 -16.859 1 87.69 632 THR A N 1
ATOM 4990 C CA . THR A 1 632 ? 20 17.844 -17 1 87.69 632 THR A CA 1
ATOM 4991 C C . THR A 1 632 ? 21.156 18.625 -16.375 1 87.69 632 THR A C 1
ATOM 4993 O O . THR A 1 632 ? 21.344 19.812 -16.672 1 87.69 632 THR A O 1
ATOM 4996 N N . LEU A 1 633 ? 21.922 18 -15.508 1 88.12 633 LEU A N 1
ATOM 4997 C CA . LEU A 1 633 ? 23.047 18.656 -14.836 1 88.12 633 LEU A CA 1
ATOM 4998 C C . LEU A 1 633 ? 24.266 18.688 -15.734 1 88.12 633 LEU A C 1
ATOM 5000 O O . LEU A 1 633 ? 25.188 19.469 -15.508 1 88.12 633 LEU A O 1
ATOM 5004 N N . ASP A 1 634 ? 24.344 17.797 -16.766 1 85.44 634 ASP A N 1
ATOM 5005 C CA . ASP A 1 634 ? 25.547 17.625 -17.562 1 85.44 634 ASP A CA 1
ATOM 5006 C C . ASP A 1 634 ? 25.5 18.453 -18.844 1 85.44 634 ASP A C 1
ATOM 5008 O O . ASP A 1 634 ? 26.391 18.359 -19.688 1 85.44 634 ASP A O 1
ATOM 5012 N N . VAL A 1 635 ? 24.641 19.344 -19 1 86.88 635 VAL A N 1
ATOM 5013 C CA . VAL A 1 635 ? 24.578 20.219 -20.172 1 86.88 635 VAL A CA 1
ATOM 5014 C C . VAL A 1 635 ? 25.688 21.25 -20.109 1 86.88 635 VAL A C 1
ATOM 5016 O O . VAL A 1 635 ? 25.859 21.922 -19.094 1 86.88 635 VAL A O 1
ATOM 5019 N N . PRO A 1 636 ? 26.562 21.203 -21.094 1 88.75 636 PRO A N 1
ATOM 5020 C CA . PRO A 1 636 ? 27.641 22.188 -21.109 1 88.75 636 PRO A CA 1
ATOM 5021 C C . PRO A 1 636 ? 27.141 23.625 -21.234 1 88.75 636 PRO A C 1
ATOM 5023 O O . PRO A 1 636 ? 26.781 24.062 -22.344 1 88.75 636 PRO A O 1
ATOM 5026 N N . GLU A 1 637 ? 26.906 24.375 -20.203 1 89.06 637 GLU A N 1
ATOM 5027 C CA . GLU A 1 637 ? 26.422 25.75 -20.156 1 89.06 637 GLU A CA 1
ATOM 5028 C C . GLU A 1 637 ? 27.109 26.516 -19.031 1 89.06 637 GLU A C 1
ATOM 5030 O O . GLU A 1 637 ? 27.906 25.969 -18.281 1 89.06 637 GLU A O 1
ATOM 5035 N N . ASP A 1 638 ? 26.828 27.797 -19.062 1 91.06 638 ASP A N 1
ATOM 5036 C CA . ASP A 1 638 ? 27.359 28.625 -17.984 1 91.06 638 ASP A CA 1
ATOM 5037 C C . ASP A 1 638 ? 26.656 28.312 -16.656 1 91.06 638 ASP A C 1
ATOM 5039 O O . ASP A 1 638 ? 25.562 27.75 -16.641 1 91.06 638 ASP A O 1
ATOM 5043 N N . GLU A 1 639 ? 27.266 28.672 -15.586 1 91.25 639 GLU A N 1
ATOM 5044 C CA . GLU A 1 639 ? 26.75 28.359 -14.25 1 91.25 639 GLU A CA 1
ATOM 5045 C C . GLU A 1 639 ? 25.375 28.969 -14.023 1 91.25 639 GLU A C 1
ATOM 5047 O O . GLU A 1 639 ? 24.516 28.359 -13.398 1 91.25 639 GLU A O 1
ATOM 5052 N N . SER A 1 640 ? 25.234 30.219 -14.453 1 93.56 640 SER A N 1
ATOM 5053 C CA . SER A 1 640 ? 23.953 30.891 -14.297 1 93.56 640 SER A CA 1
ATOM 5054 C C . SER A 1 640 ? 22.844 30.109 -15 1 93.56 640 SER A C 1
ATOM 5056 O O . SER A 1 640 ? 21.75 29.922 -14.438 1 93.56 640 SER A O 1
ATOM 5058 N N . SER A 1 641 ? 23.109 29.688 -16.203 1 93.69 641 SER A N 1
ATOM 5059 C CA . SER A 1 641 ? 22.141 28.906 -16.953 1 93.69 641 SER A CA 1
ATOM 5060 C C . SER A 1 641 ? 21.891 27.547 -16.297 1 93.69 641 SER A C 1
ATOM 5062 O O . SER A 1 641 ? 20.766 27.031 -16.344 1 93.69 641 SER A O 1
ATOM 5064 N N . ARG A 1 642 ? 22.891 27.016 -15.695 1 94.25 642 ARG A N 1
ATOM 5065 C CA . ARG A 1 642 ? 22.75 25.734 -14.992 1 94.25 642 ARG A CA 1
ATOM 5066 C C . ARG A 1 642 ? 21.812 25.859 -13.797 1 94.25 642 ARG A C 1
ATOM 5068 O O . ARG A 1 642 ? 20.969 25 -13.578 1 94.25 642 ARG A O 1
ATOM 5075 N N . TYR A 1 643 ? 22 26.938 -13.062 1 95.38 643 TYR A N 1
ATOM 5076 C CA . TYR A 1 643 ? 21.172 27.156 -11.891 1 95.38 643 TYR A CA 1
ATOM 5077 C C . TYR A 1 643 ? 19.719 27.406 -12.289 1 95.38 643 TYR A C 1
ATOM 5079 O O . TYR A 1 643 ? 18.797 26.969 -11.609 1 95.38 643 TYR A O 1
ATOM 5087 N N . GLN A 1 644 ? 19.516 28.141 -13.398 1 94.06 644 GLN A N 1
ATOM 5088 C CA . GLN A 1 644 ? 18.156 28.359 -13.914 1 94.06 644 GLN A CA 1
ATOM 5089 C C . GLN A 1 644 ? 17.516 27.031 -14.328 1 94.06 644 GLN A C 1
ATOM 5091 O O . GLN A 1 644 ? 16.328 26.812 -14.109 1 94.06 644 GLN A O 1
ATOM 5096 N N . ARG A 1 645 ? 18.297 26.203 -14.922 1 94.81 645 ARG A N 1
ATOM 5097 C CA . ARG A 1 645 ? 17.797 24.891 -15.312 1 94.81 645 ARG A CA 1
ATOM 5098 C C . ARG A 1 645 ? 17.484 24.031 -14.094 1 94.81 645 ARG A C 1
ATOM 5100 O O . ARG A 1 645 ? 16.531 23.25 -14.102 1 94.81 645 ARG A O 1
ATOM 5107 N N . MET A 1 646 ? 18.328 24.141 -13.078 1 96.06 646 MET A N 1
ATOM 5108 C CA . MET A 1 646 ? 18.062 23.422 -11.836 1 96.06 646 MET A CA 1
ATOM 5109 C C . MET A 1 646 ? 16.734 23.828 -11.234 1 96.06 646 MET A C 1
ATOM 5111 O O . MET A 1 646 ? 16.016 23 -10.664 1 96.06 646 MET A O 1
ATOM 5115 N N . ALA A 1 647 ? 16.375 25.094 -11.352 1 95.06 647 ALA A N 1
ATOM 5116 C CA . ALA A 1 647 ? 15.078 25.578 -10.867 1 95.06 647 ALA A CA 1
ATOM 5117 C C . ALA A 1 647 ? 13.922 24.891 -11.586 1 95.06 647 ALA A C 1
ATOM 5119 O O . ALA A 1 647 ? 12.977 24.438 -10.945 1 95.06 647 ALA A O 1
ATOM 5120 N N . THR A 1 648 ? 14.055 24.766 -12.875 1 94.56 648 THR A N 1
ATOM 5121 C CA . THR A 1 648 ? 13.023 24.109 -13.672 1 94.56 648 THR A CA 1
ATOM 5122 C C . THR A 1 648 ? 12.992 22.609 -13.375 1 94.56 648 THR A C 1
ATOM 5124 O O . THR A 1 648 ? 11.922 22 -13.312 1 94.56 648 THR A O 1
ATOM 5127 N N . THR A 1 649 ? 14.164 22.047 -13.211 1 95.81 649 THR A N 1
ATOM 5128 C CA . THR A 1 649 ? 14.258 20.609 -12.938 1 95.81 649 THR A CA 1
ATOM 5129 C C . THR A 1 649 ? 13.625 20.266 -11.594 1 95.81 649 THR A C 1
ATOM 5131 O O . THR A 1 649 ? 12.906 19.281 -11.477 1 95.81 649 THR A O 1
ATOM 5134 N N . THR A 1 650 ? 13.922 21.062 -10.555 1 96.12 650 THR A N 1
ATOM 5135 C CA . THR A 1 650 ? 13.328 20.812 -9.242 1 96.12 650 THR A CA 1
ATOM 5136 C C . THR A 1 650 ? 11.812 20.938 -9.305 1 96.12 650 THR A C 1
ATOM 5138 O O . THR A 1 650 ? 11.094 20.172 -8.656 1 96.12 650 THR A O 1
ATOM 5141 N N . LEU A 1 651 ? 11.297 21.891 -10.07 1 95.19 651 LEU A N 1
ATOM 5142 C CA . LEU A 1 651 ? 9.852 22.047 -10.242 1 95.19 651 LEU A CA 1
ATOM 5143 C C . LEU A 1 651 ? 9.258 20.812 -10.914 1 95.19 651 LEU A C 1
ATOM 5145 O O . LEU A 1 651 ? 8.156 20.375 -10.555 1 95.19 651 LEU A O 1
ATOM 5149 N N . ARG A 1 652 ? 9.961 20.297 -11.867 1 95.19 652 ARG A N 1
ATOM 5150 C CA . ARG A 1 652 ? 9.508 19.094 -12.555 1 95.19 652 ARG A CA 1
ATOM 5151 C C . ARG A 1 652 ? 9.461 17.906 -11.594 1 95.19 652 ARG A C 1
ATOM 5153 O O . ARG A 1 652 ? 8.547 17.078 -11.672 1 95.19 652 ARG A O 1
ATOM 5160 N N . LEU A 1 653 ? 10.461 17.844 -10.773 1 94.38 653 LEU A N 1
ATOM 5161 C CA . LEU A 1 653 ? 10.492 16.766 -9.781 1 94.38 653 LEU A CA 1
ATOM 5162 C C . LEU A 1 653 ? 9.305 16.859 -8.836 1 94.38 653 LEU A C 1
ATOM 5164 O O . LEU A 1 653 ? 8.656 15.859 -8.539 1 94.38 653 LEU A O 1
ATOM 5168 N N . TRP A 1 654 ? 8.992 18.047 -8.367 1 94.44 654 TRP A N 1
ATOM 5169 C CA . TRP A 1 654 ? 7.84 18.234 -7.492 1 94.44 654 TRP A CA 1
ATOM 5170 C C . TRP A 1 654 ? 6.543 17.906 -8.219 1 94.44 654 TRP A C 1
ATOM 5172 O O . TRP A 1 654 ? 5.621 17.328 -7.633 1 94.44 654 TRP A O 1
ATOM 5182 N N . ALA A 1 655 ? 6.453 18.297 -9.477 1 93.69 655 ALA A N 1
ATOM 5183 C CA . ALA A 1 655 ? 5.273 17.984 -10.273 1 93.69 655 ALA A CA 1
ATOM 5184 C C . ALA A 1 655 ? 5.09 16.469 -10.391 1 93.69 655 ALA A C 1
ATOM 5186 O O . ALA A 1 655 ? 3.963 15.969 -10.352 1 93.69 655 ALA A O 1
ATOM 5187 N N . GLN A 1 656 ? 6.184 15.781 -10.531 1 91.38 656 GLN A N 1
ATOM 5188 C CA . GLN A 1 656 ? 6.129 14.32 -10.625 1 91.38 656 GLN A CA 1
ATOM 5189 C C . GLN A 1 656 ? 5.617 13.711 -9.328 1 91.38 656 GLN A C 1
ATOM 5191 O O . GLN A 1 656 ? 4.918 12.695 -9.344 1 91.38 656 GLN A O 1
ATOM 5196 N N . VAL A 1 657 ? 6.023 14.281 -8.188 1 89.81 657 VAL A N 1
ATOM 5197 C CA . VAL A 1 657 ? 5.59 13.805 -6.879 1 89.81 657 VAL A CA 1
ATOM 5198 C C . VAL A 1 657 ? 4.066 13.852 -6.789 1 89.81 657 VAL A C 1
ATOM 5200 O O . VAL A 1 657 ? 3.443 12.977 -6.191 1 89.81 657 VAL A O 1
ATOM 5203 N N . PHE A 1 658 ? 3.396 14.789 -7.457 1 90.94 658 PHE A N 1
ATOM 5204 C CA . PHE A 1 658 ? 1.957 14.984 -7.34 1 90.94 658 PHE A CA 1
ATOM 5205 C C . PHE A 1 658 ? 1.223 14.305 -8.492 1 90.94 658 PHE A C 1
ATOM 5207 O O . PHE A 1 658 ? 0.018 14.5 -8.664 1 90.94 658 PHE A O 1
ATOM 5214 N N . GLN A 1 659 ? 1.847 13.5 -9.312 1 83.31 659 GLN A N 1
ATOM 5215 C CA . GLN A 1 659 ? 1.205 12.781 -10.406 1 83.31 659 GLN A CA 1
ATOM 5216 C C . GLN A 1 659 ? 0.616 11.461 -9.922 1 83.31 659 GLN A C 1
ATOM 5218 O O . GLN A 1 659 ? -0.171 10.828 -10.633 1 83.31 659 GLN A O 1
ATOM 5223 N N . GLY A 1 660 ? 0.726 11.086 -8.805 1 76.44 660 GLY A N 1
ATOM 5224 C CA . GLY A 1 660 ? 0.246 9.805 -8.305 1 76.44 660 GLY A CA 1
ATOM 5225 C C . GLY A 1 660 ? -1.226 9.82 -7.941 1 76.44 660 GLY A C 1
ATOM 5226 O O . GLY A 1 660 ? -1.969 10.703 -8.375 1 76.44 660 GLY A O 1
ATOM 5227 N N . VAL A 1 661 ? -1.667 8.727 -7.395 1 78.12 661 VAL A N 1
ATOM 5228 C CA . VAL A 1 661 ? -3.049 8.539 -6.965 1 78.12 661 VAL A CA 1
ATOM 5229 C C . VAL A 1 661 ? -3.303 9.328 -5.684 1 78.12 661 VAL A C 1
ATOM 5231 O O . VAL A 1 661 ? -2.592 9.164 -4.691 1 78.12 661 VAL A O 1
ATOM 5234 N N . HIS A 1 662 ? -4.25 10.305 -5.82 1 83.31 662 HIS A N 1
ATOM 5235 C CA . HIS A 1 662 ? -4.547 11.141 -4.66 1 83.31 662 HIS A CA 1
ATOM 5236 C C . HIS A 1 662 ? -5.988 10.961 -4.203 1 83.31 662 HIS A C 1
ATOM 5238 O O . HIS A 1 662 ? -6.887 10.766 -5.027 1 83.31 662 HIS A O 1
ATOM 5244 N N . VAL A 1 663 ? -6.125 11.031 -2.941 1 84.56 663 VAL A N 1
ATOM 5245 C CA . VAL A 1 663 ? -7.453 10.953 -2.35 1 84.56 663 VAL A CA 1
ATOM 5246 C C . VAL A 1 663 ? -8.07 12.344 -2.264 1 84.56 663 VAL A C 1
ATOM 5248 O O . VAL A 1 663 ? -9.25 12.531 -2.553 1 84.56 663 VAL A O 1
ATOM 5251 N N . LEU A 1 664 ? -7.215 13.312 -1.932 1 88.25 664 LEU A N 1
ATOM 5252 C CA . LEU A 1 664 ? -7.695 14.672 -1.737 1 88.25 664 LEU A CA 1
ATOM 5253 C C . LEU A 1 664 ? -7.656 15.453 -3.047 1 88.25 664 LEU A C 1
ATOM 5255 O O . LEU A 1 664 ? -6.641 15.461 -3.742 1 88.25 664 LEU A O 1
ATOM 5259 N N . GLU A 1 665 ? -8.703 16.172 -3.387 1 89.38 665 GLU A N 1
ATOM 5260 C CA . GLU A 1 665 ? -8.805 16.938 -4.629 1 89.38 665 GLU A CA 1
ATOM 5261 C C . GLU A 1 665 ? -7.762 18.047 -4.688 1 89.38 665 GLU A C 1
ATOM 5263 O O . GLU A 1 665 ? -7.273 18.391 -5.766 1 89.38 665 GLU A O 1
ATOM 5268 N N . ILE A 1 666 ? -7.453 18.594 -3.615 1 92 666 ILE A N 1
ATOM 5269 C CA . ILE A 1 666 ? -6.504 19.688 -3.541 1 92 666 ILE A CA 1
ATOM 5270 C C . ILE A 1 666 ? -5.156 19.266 -4.113 1 92 666 ILE A C 1
ATOM 5272 O O . ILE A 1 666 ? -4.43 20.062 -4.695 1 92 666 ILE A O 1
ATOM 5276 N N . ASP A 1 667 ? -4.758 18.016 -3.967 1 91.81 667 ASP A N 1
ATOM 5277 C CA . ASP A 1 667 ? -3.49 17.5 -4.484 1 91.81 667 ASP A CA 1
ATOM 5278 C C . ASP A 1 667 ? -3.477 17.516 -6.008 1 91.81 667 ASP A C 1
ATOM 5280 O O . ASP A 1 667 ? -2.438 17.766 -6.625 1 91.81 667 ASP A O 1
ATOM 5284 N N . THR A 1 668 ? -4.613 17.219 -6.555 1 90.44 668 THR A N 1
ATOM 5285 C CA . THR A 1 668 ? -4.723 17.266 -8.008 1 90.44 668 THR A CA 1
ATOM 5286 C C . THR A 1 668 ? -4.551 18.703 -8.516 1 90.44 668 THR A C 1
ATOM 5288 O O . THR A 1 668 ? -3.926 18.922 -9.555 1 90.44 668 THR A O 1
ATOM 5291 N N . VAL A 1 669 ? -5.098 19.625 -7.789 1 92.75 669 VAL A N 1
ATOM 5292 C CA . VAL A 1 669 ? -4.992 21.047 -8.148 1 92.75 669 VAL A CA 1
ATOM 5293 C C . VAL A 1 669 ? -3.541 21.5 -8.039 1 92.75 669 VAL A C 1
ATOM 5295 O O . VAL A 1 669 ? -3.023 22.172 -8.938 1 92.75 669 VAL A O 1
ATOM 5298 N N . ILE A 1 670 ? -2.904 21.109 -6.953 1 92.75 670 ILE A N 1
ATOM 5299 C CA . ILE A 1 670 ? -1.507 21.469 -6.742 1 92.75 670 ILE A CA 1
ATOM 5300 C C . ILE A 1 670 ? -0.646 20.859 -7.848 1 92.75 670 ILE A C 1
ATOM 5302 O O . ILE A 1 670 ? 0.2 21.547 -8.43 1 92.75 670 ILE A O 1
ATOM 5306 N N . GLY A 1 671 ? -0.899 19.578 -8.164 1 93.06 671 GLY A N 1
ATOM 5307 C CA . GLY A 1 671 ? -0.156 18.922 -9.227 1 93.06 671 GLY A CA 1
ATOM 5308 C C . GLY A 1 671 ? -0.315 19.594 -10.578 1 93.06 671 GLY A C 1
ATOM 5309 O O . GLY A 1 671 ? 0.667 19.812 -11.289 1 93.06 671 GLY A O 1
ATOM 5310 N N . SER A 1 672 ? -1.523 19.953 -10.914 1 92.19 672 SER A N 1
ATOM 5311 C CA . SER A 1 672 ? -1.795 20.625 -12.172 1 92.19 672 SER A CA 1
ATOM 5312 C C . SER A 1 672 ? -1.138 22 -12.211 1 92.19 672 SER A C 1
ATOM 5314 O O . SER A 1 672 ? -0.642 22.438 -13.25 1 92.19 672 SER A O 1
ATOM 5316 N N . GLY A 1 673 ? -1.226 22.625 -11.094 1 92.94 673 GLY A N 1
ATOM 5317 C CA . GLY A 1 673 ? -0.572 23.922 -11.008 1 92.94 673 GLY A CA 1
ATOM 5318 C C . GLY A 1 673 ? 0.931 23.844 -11.203 1 92.94 673 GLY A C 1
ATOM 5319 O O . GLY A 1 673 ? 1.507 24.656 -11.93 1 92.94 673 GLY A O 1
ATOM 5320 N N . LEU A 1 674 ? 1.587 22.906 -10.602 1 93.56 674 LEU A N 1
ATOM 5321 C CA . LEU A 1 674 ? 3.031 22.75 -10.719 1 93.56 674 LEU A CA 1
ATOM 5322 C C . LEU A 1 674 ? 3.418 22.344 -12.141 1 93.56 674 LEU A C 1
ATOM 5324 O O . LEU A 1 674 ? 4.449 22.797 -12.648 1 93.56 674 LEU A O 1
ATOM 5328 N N . ARG A 1 675 ? 2.605 21.562 -12.773 1 93.38 675 ARG A N 1
ATOM 5329 C CA . ARG A 1 675 ? 2.863 21.188 -14.164 1 93.38 675 ARG A CA 1
ATOM 5330 C C . ARG A 1 675 ? 2.807 22.406 -15.078 1 93.38 675 ARG A C 1
ATOM 5332 O O . ARG A 1 675 ? 3.621 22.531 -16 1 93.38 675 ARG A O 1
ATOM 5339 N N . LEU A 1 676 ? 1.851 23.219 -14.828 1 92.19 676 LEU A N 1
ATOM 5340 C CA . LEU A 1 676 ? 1.73 24.453 -15.617 1 92.19 676 LEU A CA 1
ATOM 5341 C C . LEU A 1 676 ? 2.936 25.359 -15.391 1 92.19 676 LEU A C 1
ATOM 5343 O O . LEU A 1 676 ? 3.426 25.984 -16.328 1 92.19 676 LEU A O 1
ATOM 5347 N N . LEU A 1 677 ? 3.34 25.422 -14.188 1 90.75 677 LEU A N 1
ATOM 5348 C CA . LEU A 1 677 ? 4.484 26.266 -13.836 1 90.75 677 LEU A CA 1
ATOM 5349 C C . LEU A 1 677 ? 5.738 25.797 -14.562 1 90.75 677 LEU A C 1
ATOM 5351 O O . LEU A 1 677 ? 6.602 26.609 -14.906 1 90.75 677 LEU A O 1
ATOM 5355 N N . VAL A 1 678 ? 5.906 24.5 -14.734 1 91.31 678 VAL A N 1
ATOM 5356 C CA . VAL A 1 678 ? 7.051 23.938 -15.438 1 91.31 678 VAL A CA 1
ATOM 5357 C C . VAL A 1 678 ? 7.027 24.359 -16.906 1 91.31 678 VAL A C 1
ATOM 5359 O O . VAL A 1 678 ? 8.078 24.578 -17.516 1 91.31 678 VAL A O 1
ATOM 5362 N N . GLN A 1 679 ? 5.883 24.516 -17.438 1 87.69 679 GLN A N 1
ATOM 5363 C CA . GLN A 1 679 ? 5.734 24.844 -18.844 1 87.69 679 GLN A CA 1
ATOM 5364 C C . GLN A 1 679 ? 5.844 26.344 -19.094 1 87.69 679 GLN A C 1
ATOM 5366 O O . GLN A 1 679 ? 6.02 26.781 -20.219 1 87.69 679 GLN A O 1
ATOM 5371 N N . THR A 1 680 ? 5.633 27.109 -18.078 1 78.5 680 THR A N 1
ATOM 5372 C CA . THR A 1 680 ? 5.652 28.562 -18.234 1 78.5 680 THR A CA 1
ATOM 5373 C C . THR A 1 680 ? 7.016 29.125 -17.859 1 78.5 680 THR A C 1
ATOM 5375 O O . THR A 1 680 ? 7.457 29 -16.719 1 78.5 680 THR A O 1
ATOM 5378 N N . PRO A 1 681 ? 7.891 29.547 -18.938 1 60.66 681 PRO A N 1
ATOM 5379 C CA . PRO A 1 681 ? 9.203 30.125 -18.625 1 60.66 681 PRO A CA 1
ATOM 5380 C C . PRO A 1 681 ? 9.102 31.422 -17.828 1 60.66 681 PRO A C 1
ATOM 5382 O O . PRO A 1 681 ? 8.109 32.156 -17.938 1 60.66 681 PRO A O 1
ATOM 5385 N N . MET B 1 1 ? -15.273 15.125 -14.5 1 12.86 1 MET B N 1
ATOM 5386 C CA . MET B 1 1 ? -16.625 15.273 -15.031 1 12.86 1 MET B CA 1
ATOM 5387 C C . MET B 1 1 ? -16.953 14.156 -16 1 12.86 1 MET B C 1
ATOM 5389 O O . MET B 1 1 ? -16.062 13.453 -16.484 1 12.86 1 MET B O 1
ATOM 5393 N N . TRP B 1 2 ? -17.109 14.844 -17.094 1 14.02 2 TRP B N 1
ATOM 5394 C CA . TRP B 1 2 ? -18.281 14.977 -17.953 1 14.02 2 TRP B CA 1
ATOM 5395 C C . TRP B 1 2 ? -18.109 14.141 -19.219 1 14.02 2 TRP B C 1
ATOM 5397 O O . TRP B 1 2 ? -17.234 14.422 -20.047 1 14.02 2 TRP B O 1
ATOM 5407 N N . CYS B 1 3 ? -18.609 12.945 -18.875 1 16.11 3 CYS B N 1
ATOM 5408 C CA . CYS B 1 3 ? -19.375 12.023 -19.703 1 16.11 3 CYS B CA 1
ATOM 5409 C C . CYS B 1 3 ? -20.609 12.695 -20.281 1 16.11 3 CYS B C 1
ATOM 5411 O O . CYS B 1 3 ? -21.719 12.43 -19.844 1 16.11 3 CYS B O 1
ATOM 5413 N N . HIS B 1 4 ? -19.797 13.984 -20.469 1 14.11 4 HIS B N 1
ATOM 5414 C CA . HIS B 1 4 ? -20.578 14.445 -21.609 1 14.11 4 HIS B CA 1
ATOM 5415 C C . HIS B 1 4 ? -20.328 13.578 -22.844 1 14.11 4 HIS B C 1
ATOM 5417 O O . HIS B 1 4 ? -19.188 13.344 -23.219 1 14.11 4 HIS B O 1
ATOM 5423 N N . LEU B 1 5 ? -21.422 12.836 -23.016 1 13.02 5 LEU B N 1
ATOM 5424 C CA . LEU B 1 5 ? -22.281 12.016 -23.859 1 13.02 5 LEU B CA 1
ATOM 5425 C C . LEU B 1 5 ? -22.391 12.602 -25.266 1 13.02 5 LEU B C 1
ATOM 5427 O O . LEU B 1 5 ? -23.094 12.047 -26.109 1 13.02 5 LEU B O 1
ATOM 5431 N N . ALA B 1 6 ? -21.578 13.75 -25.312 1 15.78 6 ALA B N 1
ATOM 5432 C CA . ALA B 1 6 ? -22.484 14.352 -26.281 1 15.78 6 ALA B CA 1
ATOM 5433 C C . ALA B 1 6 ? -22.344 13.711 -27.656 1 15.78 6 ALA B C 1
ATOM 5435 O O . ALA B 1 6 ? -21.219 13.469 -28.109 1 15.78 6 ALA B O 1
ATOM 5436 N N . LEU B 1 7 ? -23.344 13.203 -27.938 1 14.05 7 LEU B N 1
ATOM 5437 C CA . LEU B 1 7 ? -24.047 12.328 -28.875 1 14.05 7 LEU B CA 1
ATOM 5438 C C . LEU B 1 7 ? -23.766 12.742 -30.312 1 14.05 7 LEU B C 1
ATOM 5440 O O . LEU B 1 7 ? -23.438 13.898 -30.594 1 14.05 7 LEU B O 1
ATOM 5444 N N . THR B 1 8 ? -23.828 11.906 -30.891 1 16.12 8 THR B N 1
ATOM 5445 C CA . THR B 1 8 ? -23.844 11.492 -32.281 1 16.12 8 THR B CA 1
ATOM 5446 C C . THR B 1 8 ? -24.828 12.344 -33.094 1 16.12 8 THR B C 1
ATOM 5448 O O . THR B 1 8 ? -26 12.461 -32.75 1 16.12 8 THR B O 1
ATOM 5451 N N . VAL B 1 9 ? -24.375 13.234 -34.031 1 16.55 9 VAL B N 1
ATOM 5452 C CA . VAL B 1 9 ? -23.891 14.422 -34.719 1 16.55 9 VAL B CA 1
ATOM 5453 C C . VAL B 1 9 ? -24.516 14.484 -36.125 1 16.55 9 VAL B C 1
ATOM 5455 O O . VAL B 1 9 ? -23.875 14.133 -37.094 1 16.55 9 VAL B O 1
ATOM 5458 N N . GLU B 1 10 ? -25.859 14.18 -36.156 1 15.62 10 GLU B N 1
ATOM 5459 C CA . GLU B 1 10 ? -26.531 13.766 -37.375 1 15.62 10 GLU B CA 1
ATOM 5460 C C . GLU B 1 10 ? -26.609 14.914 -38.375 1 15.62 10 GLU B C 1
ATOM 5462 O O . GLU B 1 10 ? -27.172 15.969 -38.094 1 15.62 10 GLU B O 1
ATOM 5467 N N . SER B 1 11 ? -26.062 14.609 -39.406 1 14.99 11 SER B N 1
ATOM 5468 C CA . SER B 1 11 ? -25.5 15.57 -40.344 1 14.99 11 SER B CA 1
ATOM 5469 C C . SER B 1 11 ? -26.578 16.141 -41.281 1 14.99 11 SER B C 1
ATOM 5471 O O . SER B 1 11 ? -26.281 16.938 -42.156 1 14.99 11 SER B O 1
ATOM 5473 N N . ASN B 1 12 ? -27.797 16.234 -41.062 1 15.5 12 ASN B N 1
ATOM 5474 C CA . ASN B 1 12 ? -28.484 16.141 -42.344 1 15.5 12 ASN B CA 1
ATOM 5475 C C . ASN B 1 12 ? -28.516 17.484 -43.062 1 15.5 12 ASN B C 1
ATOM 5477 O O . ASN B 1 12 ? -29.109 18.453 -42.562 1 15.5 12 ASN B O 1
ATOM 5481 N N . SER B 1 13 ? -27.875 17.625 -44.062 1 14.8 13 SER B N 1
ATOM 5482 C CA . SER B 1 13 ? -27.391 18.844 -44.719 1 14.8 13 SER B CA 1
ATOM 5483 C C . SER B 1 13 ? -28.5 19.516 -45.5 1 14.8 13 SER B C 1
ATOM 5485 O O . SER B 1 13 ? -28.281 20.562 -46.125 1 14.8 13 SER B O 1
ATOM 5487 N N . SER B 1 14 ? -29.547 19.875 -45.469 1 15.08 14 SER B N 1
ATOM 5488 C CA . SER B 1 14 ? -30.094 19.844 -46.812 1 15.08 14 SER B CA 1
ATOM 5489 C C . SER B 1 14 ? -29.734 21.109 -47.594 1 15.08 14 SER B C 1
ATOM 5491 O O . SER B 1 14 ? -29.562 22.172 -47 1 15.08 14 SER B O 1
ATOM 5493 N N . ALA B 1 15 ? -29.812 21.438 -48.719 1 15.14 15 ALA B N 1
ATOM 5494 C CA . ALA B 1 15 ? -28.766 22.094 -49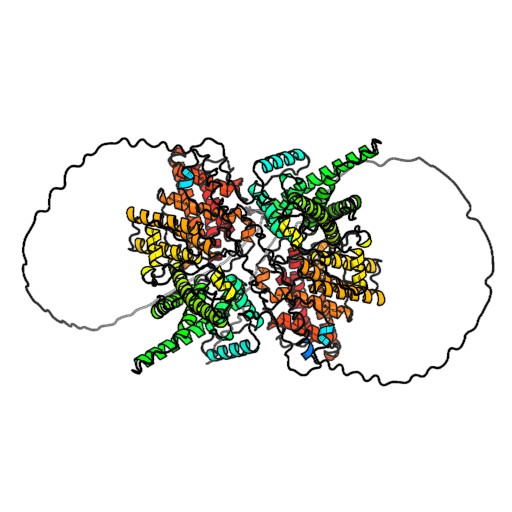.5 1 15.14 15 ALA B CA 1
ATOM 5495 C C . ALA B 1 15 ? -28.922 23.609 -49.469 1 15.14 15 ALA B C 1
ATOM 5497 O O . ALA B 1 15 ? -27.938 24.344 -49.406 1 15.14 15 ALA B O 1
ATOM 5498 N N . ALA B 1 16 ? -29.422 24.969 -49.469 1 13.58 16 ALA B N 1
ATOM 5499 C CA . ALA B 1 16 ? -30.406 25.141 -50.531 1 13.58 16 ALA B CA 1
ATOM 5500 C C . ALA B 1 16 ? -29.844 26.016 -51.656 1 13.58 16 ALA B C 1
ATOM 5502 O O . ALA B 1 16 ? -30.156 25.781 -52.812 1 13.58 16 ALA B O 1
ATOM 5503 N N . SER B 1 17 ? -29.203 27.297 -51.656 1 14.31 17 SER B N 1
ATOM 5504 C CA . SER B 1 17 ? -30.047 28.188 -52.469 1 14.31 17 SER B CA 1
ATOM 5505 C C . SER B 1 17 ? -29.766 28 -53.969 1 14.31 17 SER B C 1
ATOM 5507 O O . SER B 1 17 ? -28.859 27.266 -54.344 1 14.31 17 SER B O 1
ATOM 5509 N N . THR B 1 18 ? -29.594 29.266 -54.844 1 14.52 18 THR B N 1
ATOM 5510 C CA . THR B 1 18 ? -30.297 29.938 -55.938 1 14.52 18 THR B CA 1
ATOM 5511 C C . THR B 1 18 ? -29.578 29.703 -57.25 1 14.52 18 THR B C 1
ATOM 5513 O O . THR B 1 18 ? -30.172 29.234 -58.219 1 14.52 18 THR B O 1
ATOM 5516 N N . PHE B 1 19 ? -29.125 30.812 -58 1 14.01 19 PHE B N 1
ATOM 5517 C CA . PHE B 1 19 ? -29.594 31.453 -59.219 1 14.01 19 PHE B CA 1
ATOM 5518 C C . PHE B 1 19 ? -28.781 31 -60.406 1 14.01 19 PHE B C 1
ATOM 5520 O O . PHE B 1 19 ? -29.328 30.5 -61.375 1 14.01 19 PHE B O 1
ATOM 5527 N N . CYS B 1 20 ? -28.031 31.922 -61.188 1 14.07 20 CYS B N 1
ATOM 5528 C CA . CYS B 1 20 ? -28.406 32.562 -62.438 1 14.07 20 CYS B CA 1
ATOM 5529 C C . CYS B 1 20 ? -27.656 31.953 -63.625 1 14.07 20 CYS B C 1
ATOM 5531 O O . CYS B 1 20 ? -28.266 31.562 -64.625 1 14.07 20 CYS B O 1
ATOM 5533 N N . GLY B 1 21 ? -26.766 32.594 -64.188 1 13.86 21 GLY B N 1
ATOM 5534 C CA . GLY B 1 21 ? -26.844 33.219 -65.562 1 13.86 21 GLY B CA 1
ATOM 5535 C C . GLY B 1 21 ? -26.219 32.344 -66.625 1 13.86 21 GLY B C 1
ATOM 5536 O O . GLY B 1 21 ? -25.594 31.328 -66.312 1 13.86 21 GLY B O 1
ATOM 5537 N N . MET B 1 22 ? -25.375 32.844 -67.375 1 13.86 22 MET B N 1
ATOM 5538 C CA . MET B 1 22 ? -25.484 33.062 -68.812 1 13.86 22 MET B CA 1
ATOM 5539 C C . MET B 1 22 ? -24.891 31.891 -69.625 1 13.86 22 MET B C 1
ATOM 5541 O O . MET B 1 22 ? -24.203 31.047 -69 1 13.86 22 MET B O 1
ATOM 5545 N N . SER B 1 23 ? -24.281 32.156 -70.688 1 13.87 23 SER B N 1
ATOM 5546 C CA . SER B 1 23 ? -24.406 32.156 -72.125 1 13.87 23 SER B CA 1
ATOM 5547 C C . SER B 1 23 ? -23.469 31.141 -72.75 1 13.87 23 SER B C 1
ATOM 5549 O O . SER B 1 23 ? -23.906 30.297 -73.562 1 13.87 23 SER B O 1
ATOM 5551 N N . ALA B 1 24 ? -22.484 31.547 -73.375 1 13.52 24 ALA B N 1
ATOM 5552 C CA . ALA B 1 24 ? -22.391 31.484 -74.812 1 13.52 24 ALA B CA 1
ATOM 5553 C C . ALA B 1 24 ? -21.672 30.219 -75.25 1 13.52 24 ALA B C 1
ATOM 5555 O O . ALA B 1 24 ? -22.188 29.453 -76.062 1 13.52 24 ALA B O 1
ATOM 5556 N N . HIS B 1 25 ? -20.438 30.234 -75.688 1 13.5 25 HIS B N 1
ATOM 5557 C CA . HIS B 1 25 ? -20.062 30.188 -77.062 1 13.5 25 HIS B CA 1
ATOM 5558 C C . HIS B 1 25 ? -19.516 28.812 -77.438 1 13.5 25 HIS B C 1
ATOM 5560 O O . HIS B 1 25 ? -19.156 28.016 -76.562 1 13.5 25 HIS B O 1
ATOM 5566 N N . VAL B 1 26 ? -18.5 28.766 -78.25 1 13.73 26 VAL B N 1
ATOM 5567 C CA . VAL B 1 26 ? -18.328 28.438 -79.688 1 13.73 26 VAL B CA 1
ATOM 5568 C C . VAL B 1 26 ? -17.625 27.078 -79.812 1 13.73 26 VAL B C 1
ATOM 5570 O O . VAL B 1 26 ? -18.125 26.188 -80.5 1 13.73 26 VAL B O 1
ATOM 5573 N N . GLY B 1 27 ? -16.328 27.016 -80 1 13.17 27 GLY B N 1
ATOM 5574 C CA . GLY B 1 27 ? -15.867 26.703 -81.375 1 13.17 27 GLY B CA 1
ATOM 5575 C C . GLY B 1 27 ? -15.562 25.234 -81.562 1 13.17 27 GLY B C 1
ATOM 5576 O O . GLY B 1 27 ? -15.57 24.453 -80.625 1 13.17 27 GLY B O 1
ATOM 5577 N N . ARG B 1 28 ? -14.352 24.891 -82.125 1 14.08 28 ARG B N 1
ATOM 5578 C CA . ARG B 1 28 ? -14.031 24.438 -83.5 1 14.08 28 ARG B CA 1
ATOM 5579 C C . ARG B 1 28 ? -13.703 22.953 -83.5 1 14.08 28 ARG B C 1
ATOM 5581 O O . ARG B 1 28 ? -13.5 22.344 -82.438 1 14.08 28 ARG B O 1
ATOM 5588 N N . LEU B 1 29 ? -12.43 22.547 -84 1 13.42 29 LEU B N 1
ATOM 5589 C CA . LEU B 1 29 ? -12.109 21.891 -85.25 1 13.42 29 LEU B CA 1
ATOM 5590 C C . LEU B 1 29 ? -11.789 20.422 -85 1 13.42 29 LEU B C 1
ATOM 5592 O O . LEU B 1 29 ? -11.586 19.984 -83.875 1 13.42 29 LEU B O 1
ATOM 5596 N N . LEU B 1 30 ? -10.555 19.844 -85.562 1 13.69 30 LEU B N 1
ATOM 5597 C CA . LEU B 1 30 ? -10.344 19.047 -86.812 1 13.69 30 LEU B CA 1
ATOM 5598 C C . LEU B 1 30 ? -10.039 17.594 -86.438 1 13.69 30 LEU B C 1
ATOM 5600 O O . LEU B 1 30 ? -9.781 17.281 -85.25 1 13.69 30 LEU B O 1
ATOM 5604 N N . PRO B 1 31 ? -8.836 16.906 -87 1 14.41 31 PRO B N 1
ATOM 5605 C CA . PRO B 1 31 ? -8.711 15.914 -88.062 1 14.41 31 PRO B CA 1
ATOM 5606 C C . PRO B 1 31 ? -8.383 14.523 -87.5 1 14.41 31 PRO B C 1
ATOM 5608 O O . PRO B 1 31 ? -8.359 14.312 -86.312 1 14.41 31 PRO B O 1
ATOM 5611 N N . GLU B 1 32 ? -7.078 13.805 -87.938 1 14.06 32 GLU B N 1
ATOM 5612 C CA . GLU B 1 32 ? -6.73 12.82 -89 1 14.06 32 GLU B CA 1
ATOM 5613 C C . GLU B 1 32 ? -6.406 11.469 -88.375 1 14.06 32 GLU B C 1
ATOM 5615 O O . GLU B 1 32 ? -7.098 10.477 -88.625 1 14.06 32 GLU B O 1
ATOM 5620 N N . ASN B 1 33 ? -5.098 10.82 -88.562 1 13.87 33 ASN B N 1
ATOM 5621 C CA . ASN B 1 33 ? -4.652 9.789 -89.5 1 13.87 33 ASN B CA 1
ATOM 5622 C C . ASN B 1 33 ? -4.359 8.477 -88.812 1 13.87 33 ASN B C 1
ATOM 5624 O O . ASN B 1 33 ? -4.527 8.383 -87.562 1 13.87 33 ASN B O 1
ATOM 5628 N N . THR B 1 34 ? -3.021 7.867 -88.875 1 13.62 34 THR B N 1
ATOM 5629 C CA . THR B 1 34 ? -2.443 6.801 -89.688 1 13.62 34 THR B CA 1
ATOM 5630 C C . THR B 1 34 ? -2.207 5.551 -88.875 1 13.62 34 THR B C 1
ATOM 5632 O O . THR B 1 34 ? -2.248 5.605 -87.625 1 13.62 34 THR B O 1
ATOM 5635 N N . ARG B 1 35 ? -0.85 4.723 -88.938 1 14.65 35 ARG B N 1
ATOM 5636 C CA . ARG B 1 35 ? -0.367 3.586 -89.688 1 14.65 35 ARG B CA 1
ATOM 5637 C C . ARG B 1 35 ? -0.255 2.338 -88.812 1 14.65 35 ARG B C 1
ATOM 5639 O O . ARG B 1 35 ? -0.484 2.396 -87.625 1 14.65 35 ARG B O 1
ATOM 5646 N N . THR B 1 36 ? 1.058 1.594 -88.812 1 13.48 36 THR B N 1
ATOM 5647 C CA . THR B 1 36 ? 1.614 0.438 -89.5 1 13.48 36 THR B CA 1
ATOM 5648 C C . THR B 1 36 ? 1.787 -0.737 -88.562 1 13.48 36 THR B C 1
ATOM 5650 O O . THR B 1 36 ? 1.312 -1.842 -88.875 1 13.48 36 THR B O 1
ATOM 5653 N N . ILE B 1 37 ? 3.166 -1.33 -88.188 1 13.56 37 ILE B N 1
ATOM 5654 C CA . ILE B 1 37 ? 3.893 -2.441 -88.812 1 13.56 37 ILE B CA 1
ATOM 5655 C C . ILE B 1 37 ? 3.826 -3.66 -87.875 1 13.56 37 ILE B C 1
ATOM 5657 O O . ILE B 1 37 ? 3.549 -3.529 -86.688 1 13.56 37 ILE B O 1
ATOM 5661 N N . LEU B 1 38 ? 5.074 -4.523 -87.688 1 13.48 38 LEU B N 1
ATOM 5662 C CA . LEU B 1 38 ? 5.641 -5.758 -88.25 1 13.48 38 LEU B CA 1
ATOM 5663 C C . LEU B 1 38 ? 5.645 -6.859 -87.188 1 13.48 38 LEU B C 1
ATOM 5665 O O . LEU B 1 38 ? 5.492 -6.582 -86 1 13.48 38 LEU B O 1
ATOM 5669 N N . THR B 1 39 ? 6.844 -7.852 -87.062 1 13.56 39 THR B N 1
ATOM 5670 C CA . THR B 1 39 ? 7.258 -9.164 -87.562 1 13.56 39 THR B CA 1
ATOM 5671 C C . THR B 1 39 ? 7.418 -10.141 -86.375 1 13.56 39 THR B C 1
ATOM 5673 O O . THR B 1 39 ? 6.832 -11.219 -86.375 1 13.56 39 THR B O 1
ATOM 5676 N N . VAL B 1 40 ? 8.742 -10.633 -85.812 1 14 40 VAL B N 1
ATOM 5677 C CA . VAL B 1 40 ? 9.5 -11.82 -86.188 1 14 40 VAL B CA 1
ATOM 5678 C C . VAL B 1 40 ? 9.344 -12.891 -85.125 1 14 40 VAL B C 1
ATOM 5680 O O . VAL B 1 40 ? 8.977 -12.586 -84 1 14 40 VAL B O 1
ATOM 5683 N N . GLY B 1 41 ? 10.453 -14 -84.938 1 13.9 41 GLY B N 1
ATOM 5684 C CA . GLY B 1 41 ? 10.805 -15.383 -85.188 1 13.9 41 GLY B CA 1
ATOM 5685 C C . GLY B 1 41 ? 10.852 -16.234 -83.938 1 13.9 41 GLY B C 1
ATOM 5686 O O . GLY B 1 41 ? 10.641 -15.719 -82.812 1 13.9 41 GLY B O 1
ATOM 5687 N N . ARG B 1 42 ? 12.086 -17.156 -83.562 1 14.32 42 ARG B N 1
ATOM 5688 C CA . ARG B 1 42 ? 12.523 -18.531 -83.75 1 14.32 42 ARG B CA 1
ATOM 5689 C C . ARG B 1 42 ? 12.562 -19.281 -82.438 1 14.32 42 ARG B C 1
ATOM 5691 O O . ARG B 1 42 ? 12 -20.375 -82.312 1 14.32 42 ARG B O 1
ATOM 5698 N N . TYR B 1 43 ? 13.82 -19.594 -81.625 1 13.66 43 TYR B N 1
ATOM 5699 C CA . TYR B 1 43 ? 14.688 -20.766 -81.625 1 13.66 43 TYR B CA 1
ATOM 5700 C C . TYR B 1 43 ? 14.352 -21.719 -80.5 1 13.66 43 TYR B C 1
ATOM 5702 O O . TYR B 1 43 ? 13.734 -21.328 -79.5 1 13.66 43 TYR B O 1
ATOM 5710 N N . ALA B 1 44 ? 15.398 -22.703 -79.938 1 13.73 44 ALA B N 1
ATOM 5711 C CA . ALA B 1 44 ? 15.852 -24.094 -80.062 1 13.73 44 ALA B CA 1
ATOM 5712 C C . ALA B 1 44 ? 15.57 -24.859 -78.75 1 13.73 44 ALA B C 1
ATOM 5714 O O . ALA B 1 44 ? 15.266 -24.25 -77.75 1 13.73 44 ALA B O 1
ATOM 5715 N N . ASP B 1 45 ? 16.562 -25.891 -78.062 1 13.86 45 ASP B N 1
ATOM 5716 C CA . ASP B 1 45 ? 16.922 -27.312 -78.188 1 13.86 45 ASP B CA 1
ATOM 5717 C C . ASP B 1 45 ? 16.719 -28.031 -76.875 1 13.86 45 ASP B C 1
ATOM 5719 O O . ASP B 1 45 ? 16.062 -29.062 -76.812 1 13.86 45 ASP B O 1
ATOM 5723 N N . LEU B 1 46 ? 17.875 -28.438 -75.938 1 13.55 46 LEU B N 1
ATOM 5724 C CA . LEU B 1 46 ? 18.578 -29.719 -75.812 1 13.55 46 LEU B CA 1
ATOM 5725 C C . LEU B 1 46 ? 18.016 -30.547 -74.625 1 13.55 46 LEU B C 1
ATOM 5727 O O . LEU B 1 46 ? 17.359 -30 -73.75 1 13.55 46 LEU B O 1
ATOM 5731 N N . LEU B 1 47 ? 18.906 -31.609 -73.75 1 13.56 47 LEU B N 1
ATOM 5732 C CA . LEU B 1 47 ? 19.234 -33.031 -73.688 1 13.56 47 LEU B CA 1
ATOM 5733 C C . LEU B 1 47 ? 18.609 -33.688 -72.438 1 13.56 47 LEU B C 1
ATOM 5735 O O . LEU B 1 47 ? 18.219 -32.969 -71.5 1 13.56 47 LEU B O 1
ATOM 5739 N N . SER B 1 48 ? 19.094 -35.156 -71.812 1 14.11 48 SER B N 1
ATOM 5740 C CA . SER B 1 48 ? 18.891 -36.594 -71.812 1 14.11 48 SER B CA 1
ATOM 5741 C C . SER B 1 48 ? 18.656 -37.125 -70.375 1 14.11 48 SER B C 1
ATOM 5743 O O . SER B 1 48 ? 17.672 -37.812 -70.125 1 14.11 48 SER B O 1
ATOM 5745 N N . ARG B 1 49 ? 19.641 -37.688 -69.375 1 14.23 49 ARG B N 1
ATOM 5746 C CA . ARG B 1 49 ? 19.969 -39.094 -69.125 1 14.23 49 ARG B CA 1
ATOM 5747 C C . ARG B 1 49 ? 19.188 -39.656 -67.938 1 14.23 49 ARG B C 1
ATOM 5749 O O . ARG B 1 49 ? 18.719 -38.906 -67.062 1 14.23 49 ARG B O 1
ATOM 5756 N N . HIS B 1 50 ? 19.375 -41.344 -67.25 1 14.3 50 HIS B N 1
ATOM 5757 C CA . HIS B 1 50 ? 18.922 -42.75 -67.188 1 14.3 50 HIS B CA 1
ATOM 5758 C C . HIS B 1 50 ? 18.844 -43.188 -65.688 1 14.3 50 HIS B C 1
ATOM 5760 O O . HIS B 1 50 ? 17.875 -43.812 -65.312 1 14.3 50 HIS B O 1
ATOM 5766 N N . PHE B 1 51 ? 19.844 -43.25 -64.688 1 14.52 51 PHE B N 1
ATOM 5767 C CA . PHE B 1 51 ? 20.375 -44.531 -64.188 1 14.52 51 PHE B CA 1
ATOM 5768 C C . PHE B 1 51 ? 19.406 -45.188 -63.219 1 14.52 51 PHE B C 1
ATOM 5770 O O . PHE B 1 51 ? 18.641 -44.5 -62.531 1 14.52 51 PHE B O 1
ATOM 5777 N N . ARG B 1 52 ? 19.484 -46.75 -62.594 1 14.58 52 ARG B N 1
ATOM 5778 C 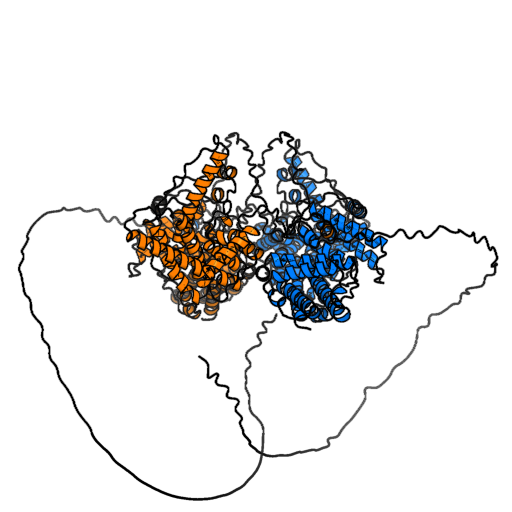CA . ARG B 1 52 ? 19 -48.125 -62.5 1 14.58 52 ARG B CA 1
ATOM 5779 C C . ARG B 1 52 ? 18.719 -48.5 -61.031 1 14.58 52 ARG B C 1
ATOM 5781 O O . ARG B 1 52 ? 17.781 -49.25 -60.75 1 14.58 52 ARG B O 1
ATOM 5788 N N . LEU B 1 53 ? 19.531 -48.5 -59.906 1 14.74 53 LEU B N 1
ATOM 5789 C CA . LEU B 1 53 ? 20.062 -49.75 -59.344 1 14.74 53 LEU B CA 1
ATOM 5790 C C . LEU B 1 53 ? 18.969 -50.469 -58.562 1 14.74 53 LEU B C 1
ATOM 5792 O O . LEU B 1 53 ? 18 -49.875 -58.094 1 14.74 53 LEU B O 1
ATOM 5796 N N . SER B 1 54 ? 19.234 -51.812 -57.781 1 14.72 54 SER B N 1
ATOM 5797 C CA . SER B 1 54 ? 19 -53.25 -57.656 1 14.72 54 SER B CA 1
ATOM 5798 C C . SER B 1 54 ? 18.047 -53.531 -56.5 1 14.72 54 SER B C 1
ATOM 5800 O O . SER B 1 54 ? 17.828 -52.688 -55.625 1 14.72 54 SER B O 1
ATOM 5802 N N . HIS B 1 55 ? 17.703 -55.094 -56 1 15.05 55 HIS B N 1
ATOM 5803 C CA . HIS B 1 55 ? 16.812 -56.25 -55.938 1 15.05 55 HIS B CA 1
ATOM 5804 C C . HIS B 1 55 ? 16.578 -56.719 -54.5 1 15.05 55 HIS B C 1
ATOM 5806 O O . HIS B 1 55 ? 15.484 -57.156 -54.156 1 15.05 55 HIS B O 1
ATOM 5812 N N . PHE B 1 56 ? 17.484 -56.969 -53.5 1 15.23 56 PHE B N 1
ATOM 5813 C CA . PHE B 1 56 ? 17.672 -58.312 -52.969 1 15.23 56 PHE B CA 1
ATOM 5814 C C . PHE B 1 56 ? 16.484 -58.719 -52.125 1 15.23 56 PHE B C 1
ATOM 5816 O O . PHE B 1 56 ? 15.766 -57.875 -51.594 1 15.23 56 PHE B O 1
ATOM 5823 N N . GLN B 1 57 ? 16.344 -60.156 -51.562 1 14.93 57 GLN B N 1
ATOM 5824 C CA . GLN B 1 57 ? 15.703 -61.469 -51.531 1 14.93 57 GLN B CA 1
ATOM 5825 C C . GLN B 1 57 ? 14.969 -61.656 -50.219 1 14.93 57 GLN B C 1
ATOM 5827 O O . GLN B 1 57 ? 13.789 -62.031 -50.188 1 14.93 57 GLN B O 1
ATOM 5832 N N . LEU B 1 58 ? 15.594 -62.469 -49.062 1 14.78 58 LEU B N 1
ATOM 5833 C CA . LEU B 1 58 ? 15.344 -63.875 -48.719 1 14.78 58 LEU B CA 1
ATOM 5834 C C . LEU B 1 58 ? 14.195 -64 -47.719 1 14.78 58 LEU B C 1
ATOM 5836 O O . LEU B 1 58 ? 13.781 -63 -47.156 1 14.78 58 LEU B O 1
ATOM 5840 N N . ARG B 1 59 ? 14.344 -64.938 -46.438 1 15.25 59 ARG B N 1
ATOM 5841 C CA . ARG B 1 59 ? 13.898 -66.312 -46.125 1 15.25 59 ARG B CA 1
ATOM 5842 C C . ARG B 1 59 ? 12.734 -66.25 -45.125 1 15.25 59 ARG B C 1
ATOM 5844 O O . ARG B 1 59 ? 12.469 -65.25 -44.5 1 15.25 59 ARG B O 1
ATOM 5851 N N . ASP B 1 60 ? 12.477 -67.5 -44.188 1 15.34 60 ASP B N 1
ATOM 5852 C CA . ASP B 1 60 ? 11.586 -68.625 -43.906 1 15.34 60 ASP B CA 1
ATOM 5853 C C . ASP B 1 60 ? 10.828 -68.438 -42.594 1 15.34 60 ASP B C 1
ATOM 5855 O O . ASP B 1 60 ? 9.68 -68.812 -42.469 1 15.34 60 ASP B O 1
ATOM 5859 N N . VAL B 1 61 ? 11.375 -68 -41.406 1 16.05 61 VAL B N 1
ATOM 5860 C CA . VAL B 1 61 ? 11.32 -69 -40.344 1 16.05 61 VAL B CA 1
ATOM 5861 C C . VAL B 1 61 ? 9.891 -69.125 -39.812 1 16.05 61 VAL B C 1
ATOM 5863 O O . VAL B 1 61 ? 9.102 -68.188 -39.906 1 16.05 61 VAL B O 1
ATOM 5866 N N . VAL B 1 62 ? 9.688 -70.062 -38.75 1 16.42 62 VAL B N 1
ATOM 5867 C CA . VAL B 1 62 ? 8.867 -71.25 -38.406 1 16.42 62 VAL B CA 1
ATOM 5868 C C . VAL B 1 62 ? 7.637 -70.75 -37.625 1 16.42 62 VAL B C 1
ATOM 5870 O O . VAL B 1 62 ? 7.641 -69.688 -37.031 1 16.42 62 VAL B O 1
ATOM 5873 N N . PRO B 1 63 ? 6.781 -71.75 -37.125 1 16.72 63 PRO B N 1
ATOM 5874 C CA . PRO B 1 63 ? 5.391 -72.25 -37.031 1 16.72 63 PRO B CA 1
ATOM 5875 C C . PRO B 1 63 ? 4.766 -71.875 -35.656 1 16.72 63 PRO B C 1
ATOM 5877 O O . PRO B 1 63 ? 3.539 -71.812 -35.562 1 16.72 63 PRO B O 1
ATOM 5880 N N . VAL B 1 64 ? 5.48 -71.438 -34.594 1 16.78 64 VAL B N 1
ATOM 5881 C CA . VAL B 1 64 ? 5.207 -72.312 -33.438 1 16.78 64 VAL B CA 1
ATOM 5882 C C . VAL B 1 64 ? 3.754 -72.188 -33 1 16.78 64 VAL B C 1
ATOM 5884 O O . VAL B 1 64 ? 3.191 -71.062 -33.094 1 16.78 64 VAL B O 1
ATOM 5887 N N . GLU B 1 65 ? 3.217 -73.188 -32.25 1 15.62 65 GLU B N 1
ATOM 5888 C CA . GLU B 1 65 ? 2.061 -74 -31.969 1 15.62 65 GLU B CA 1
ATOM 5889 C C . GLU B 1 65 ? 1.072 -73.312 -31.047 1 15.62 65 GLU B C 1
ATOM 5891 O O . GLU B 1 65 ? -0.081 -73.062 -31.422 1 15.62 65 GLU B O 1
ATOM 5896 N N . GLU B 1 66 ? 0.796 -74 -29.875 1 15.66 66 GLU B N 1
ATOM 5897 C CA . GLU B 1 66 ? -0.363 -74.812 -29.484 1 15.66 66 GLU B CA 1
ATOM 5898 C C . GLU B 1 66 ? -1.325 -74 -28.625 1 15.66 66 GLU B C 1
ATOM 5900 O O . GLU B 1 66 ? -2.514 -73.875 -28.938 1 15.66 66 GLU B O 1
ATOM 5905 N N . SER B 1 67 ? -1.326 -74.312 -27.25 1 15.72 67 SER B N 1
ATOM 5906 C CA . SER B 1 67 ? -2.381 -75.125 -26.594 1 15.72 67 SER B CA 1
ATOM 5907 C C . SER B 1 67 ? -3.365 -74.188 -25.875 1 15.72 67 SER B C 1
ATOM 5909 O O . SER B 1 67 ? -4.574 -74.25 -26.094 1 15.72 67 SER B O 1
ATOM 5911 N N . LYS B 1 68 ? -3.332 -74.062 -24.391 1 16.34 68 LYS B N 1
ATOM 5912 C CA . LYS B 1 68 ? -4.242 -74.812 -23.531 1 16.34 68 LYS B CA 1
ATOM 5913 C C . LYS B 1 68 ? -5.426 -73.938 -23.109 1 16.34 68 LYS B C 1
ATOM 5915 O O . LYS B 1 68 ? -6.578 -74.312 -23.375 1 16.34 68 LYS B O 1
ATOM 5920 N N . GLU B 1 69 ? -5.609 -73.75 -21.703 1 16.11 69 GLU B N 1
ATOM 5921 C CA . GLU B 1 69 ? -6.566 -74.312 -20.75 1 16.11 69 GLU B CA 1
ATOM 5922 C C . GLU B 1 69 ? -7.691 -73.312 -20.453 1 16.11 69 GLU B C 1
ATOM 5924 O O . GLU B 1 69 ? -7.562 -72.125 -20.734 1 16.11 69 GLU B O 1
ATOM 5929 N N . ASP B 1 70 ? -8.5 -73.5 -19.312 1 16.66 70 ASP B N 1
ATOM 5930 C CA . ASP B 1 70 ? -9.844 -73.812 -18.859 1 16.66 70 ASP B CA 1
ATOM 5931 C C . ASP B 1 70 ? -10.508 -72.625 -18.172 1 16.66 70 ASP B C 1
ATOM 5933 O O . ASP B 1 70 ? -11.648 -72.75 -17.719 1 16.66 70 ASP B O 1
ATOM 5937 N N . LEU B 1 71 ? -9.875 -71.5 -17.969 1 16.12 71 LEU B N 1
ATOM 5938 C CA . LEU B 1 71 ? -10.297 -71 -16.672 1 16.12 71 LEU B CA 1
ATOM 5939 C C . LEU B 1 71 ? -11.789 -70.688 -16.656 1 16.12 71 LEU B C 1
ATOM 5941 O O . LEU B 1 71 ? -12.344 -70.188 -17.641 1 16.12 71 LEU B O 1
ATOM 5945 N N . HIS B 1 72 ? -12.422 -70.938 -15.469 1 16.77 72 HIS B N 1
ATOM 5946 C CA . HIS B 1 72 ? -13.664 -71.312 -14.789 1 16.77 72 HIS B CA 1
ATOM 5947 C C . HIS B 1 72 ? -14.648 -70.125 -14.805 1 16.77 72 HIS B C 1
ATOM 5949 O O . HIS B 1 72 ? -14.258 -69 -15.008 1 16.77 72 HIS B O 1
ATOM 5955 N N . GLU B 1 73 ? -15.867 -70.375 -14.172 1 17.28 73 GLU B N 1
ATOM 5956 C CA . GLU B 1 73 ? -17.328 -70.312 -14.227 1 17.28 73 GLU B CA 1
ATOM 5957 C C . GLU B 1 73 ? -17.875 -69.125 -13.484 1 17.28 73 GLU B C 1
ATOM 5959 O O . GLU B 1 73 ? -19.094 -68.938 -13.367 1 17.28 73 GLU B O 1
ATOM 5964 N N . LEU B 1 74 ? -17.094 -68.062 -13.07 1 16.86 74 LEU B N 1
ATOM 5965 C CA . LEU B 1 74 ? -17.672 -67.438 -11.883 1 16.86 74 LEU B CA 1
ATOM 5966 C C . LEU B 1 74 ? -19.078 -66.938 -12.172 1 16.86 74 LEU B C 1
ATOM 5968 O O . LEU B 1 74 ? -19.328 -66.25 -13.188 1 16.86 74 LEU B O 1
ATOM 5972 N N . SER B 1 75 ? -20.031 -67.312 -11.273 1 16.36 75 SER B N 1
ATOM 5973 C CA . SER B 1 75 ? -21.469 -67.5 -11.016 1 16.36 75 SER B CA 1
ATOM 5974 C C . SER B 1 75 ? -22.203 -66.125 -11.039 1 16.36 75 SER B C 1
ATOM 5976 O O . SER B 1 75 ? -21.562 -65.062 -11.016 1 16.36 75 SER B O 1
ATOM 5978 N N . ASP B 1 76 ? -23.453 -66 -10.266 1 17.31 76 ASP B N 1
ATOM 5979 C CA . ASP B 1 76 ? -24.891 -65.812 -10.406 1 17.31 76 ASP B CA 1
ATOM 5980 C C . ASP B 1 76 ? -25.297 -64.438 -9.883 1 17.31 76 ASP B C 1
ATOM 5982 O O . ASP B 1 76 ? -26.484 -64.062 -9.875 1 17.31 76 ASP B O 1
ATOM 5986 N N . PHE B 1 77 ? -24.484 -63.625 -9.094 1 18.56 77 PHE B N 1
ATOM 5987 C CA . PHE B 1 77 ? -25.172 -62.906 -8.031 1 18.56 77 PHE B CA 1
ATOM 5988 C C . PHE B 1 77 ? -26.219 -61.969 -8.609 1 18.56 77 PHE B C 1
ATOM 5990 O O . PHE B 1 77 ? -25.984 -61.312 -9.625 1 18.56 77 PHE B O 1
ATOM 5997 N N . ASP B 1 78 ? -27.469 -61.969 -8.055 1 18.06 78 ASP B N 1
ATOM 5998 C CA . ASP B 1 78 ? -28.875 -61.594 -8.125 1 18.06 78 ASP B CA 1
ATOM 5999 C C . ASP B 1 78 ? -29.047 -60.094 -8.047 1 18.06 78 ASP B C 1
ATOM 6001 O O . ASP B 1 78 ? -28.281 -59.406 -7.367 1 18.06 78 ASP B O 1
ATOM 6005 N N . GLY B 1 79 ? -29.969 -59.438 -8.914 1 17.98 79 GLY B N 1
ATOM 6006 C CA . GLY B 1 79 ? -30.344 -58.125 -9.461 1 17.98 79 GLY B CA 1
ATOM 6007 C C . GLY B 1 79 ? -31.109 -57.25 -8.477 1 17.98 79 GLY B C 1
ATOM 6008 O O . GLY B 1 79 ? -31.734 -56.281 -8.867 1 17.98 79 GLY B O 1
ATOM 6009 N N . ASN B 1 80 ? -31.188 -57.688 -7.168 1 19.33 80 ASN B N 1
ATOM 6010 C CA . ASN B 1 80 ? -32.344 -57.125 -6.488 1 19.33 80 ASN B CA 1
ATOM 6011 C C . ASN B 1 80 ? -32.375 -55.594 -6.559 1 19.33 80 ASN B C 1
ATOM 6013 O O . ASN B 1 80 ? -31.312 -54.969 -6.414 1 19.33 80 ASN B O 1
ATOM 6017 N N . ARG B 1 81 ? -33.625 -54.938 -6.895 1 18.75 81 ARG B N 1
ATOM 6018 C CA . ARG B 1 81 ? -34.188 -53.688 -7.402 1 18.75 81 ARG B CA 1
ATOM 6019 C C . ARG B 1 81 ? -34.188 -52.625 -6.32 1 18.75 81 ARG B C 1
ATOM 6021 O O . ARG B 1 81 ? -35.031 -51.688 -6.363 1 18.75 81 ARG B O 1
ATOM 6028 N N . THR B 1 82 ? -33.375 -52.75 -5.242 1 19.27 82 THR B N 1
ATOM 6029 C CA . THR B 1 82 ? -33.781 -51.906 -4.113 1 19.27 82 THR B CA 1
ATOM 6030 C C . THR B 1 82 ? -33.969 -50.469 -4.547 1 19.27 82 THR B C 1
ATOM 6032 O O . THR B 1 82 ? -33.156 -49.906 -5.281 1 19.27 82 THR B O 1
ATOM 6035 N N . THR B 1 83 ? -35.312 -50.031 -4.5 1 20 83 THR B N 1
ATOM 6036 C CA . THR B 1 83 ? -36.031 -48.781 -4.77 1 20 83 THR B CA 1
ATOM 6037 C C . THR B 1 83 ? -35.344 -47.594 -4.086 1 20 83 THR B C 1
ATOM 6039 O O . THR B 1 83 ? -35.188 -47.594 -2.859 1 20 83 THR B O 1
ATOM 6042 N N . THR B 1 84 ? -34.312 -47.094 -4.762 1 19.84 84 THR B N 1
ATOM 6043 C CA . THR B 1 84 ? -33.438 -46.031 -4.246 1 19.84 84 THR B CA 1
ATOM 6044 C C . THR B 1 84 ? -34.219 -44.812 -3.842 1 19.84 84 THR B C 1
ATOM 6046 O O . THR B 1 84 ? -34.906 -44.188 -4.68 1 19.84 84 THR B O 1
ATOM 6049 N N . ASP B 1 85 ? -34.969 -45 -2.668 1 20.14 85 ASP B N 1
ATOM 6050 C CA . ASP B 1 85 ? -35.688 -43.906 -2.027 1 20.14 85 ASP B CA 1
ATOM 6051 C C . ASP B 1 85 ? -34.938 -42.562 -2.197 1 20.14 85 ASP B C 1
ATOM 6053 O O . ASP B 1 85 ? -33.75 -42.469 -1.876 1 20.14 85 ASP B O 1
ATOM 6057 N N . ASP B 1 86 ? -35.469 -41.906 -3.174 1 19.67 86 ASP B N 1
ATOM 6058 C CA . ASP B 1 86 ? -35 -40.656 -3.732 1 19.67 86 ASP B CA 1
ATOM 6059 C C . ASP B 1 86 ? -34.812 -39.594 -2.633 1 19.67 86 ASP B C 1
ATOM 6061 O O . ASP B 1 86 ? -35.75 -39.219 -1.94 1 19.67 86 ASP B O 1
ATOM 6065 N N . PRO B 1 87 ? -33.75 -39.938 -1.8 1 21.14 87 PRO B N 1
ATOM 6066 C CA . PRO B 1 87 ? -33.594 -39.062 -0.625 1 21.14 87 PRO B CA 1
ATOM 6067 C C . PRO B 1 87 ? -33.812 -37.594 -0.947 1 21.14 87 PRO B C 1
ATOM 6069 O O . PRO B 1 87 ? -33.25 -37.094 -1.924 1 21.14 87 PRO B O 1
ATOM 6072 N N . ASP B 1 88 ? -35.094 -37.219 -0.777 1 20.7 88 ASP B N 1
ATOM 6073 C CA . ASP B 1 88 ? -35.719 -35.938 -0.964 1 20.7 88 ASP B CA 1
ATOM 6074 C C . ASP B 1 88 ? -34.812 -34.781 -0.508 1 20.7 88 ASP B C 1
ATOM 6076 O O . ASP B 1 88 ? -34.281 -34.844 0.596 1 20.7 88 ASP B O 1
ATOM 6080 N N . LEU B 1 89 ? -34.312 -34.25 -1.558 1 20.66 89 LEU B N 1
ATOM 6081 C CA . LEU B 1 89 ? -33.281 -33.219 -1.696 1 20.66 89 LEU B CA 1
ATOM 6082 C C . LEU B 1 89 ? -33.656 -31.969 -0.918 1 20.66 89 LEU B C 1
ATOM 6084 O O . LEU B 1 89 ? -34.469 -31.156 -1.391 1 20.66 89 LEU B O 1
ATOM 6088 N N . PHE B 1 90 ? -34.219 -32.312 0.341 1 20.8 90 PHE B N 1
ATOM 6089 C CA . PHE B 1 90 ? -34.75 -31.219 1.15 1 20.8 90 PHE B CA 1
ATOM 6090 C C . PHE B 1 90 ? -33.781 -30.031 1.193 1 20.8 90 PHE B C 1
ATOM 6092 O O . PHE B 1 90 ? -32.75 -30.094 1.849 1 20.8 90 PHE B O 1
ATOM 6099 N N . PHE B 1 91 ? -33.719 -29.438 0.013 1 21.91 91 PHE B N 1
ATOM 6100 C CA . PHE B 1 91 ? -32.875 -28.297 -0.339 1 21.91 91 PHE B CA 1
ATOM 6101 C C . PHE B 1 91 ? -33.25 -27.078 0.498 1 21.91 91 PHE B C 1
ATOM 6103 O O . PHE B 1 91 ? -34.281 -26.438 0.254 1 21.91 91 PHE B O 1
ATOM 6110 N N . ASP B 1 92 ? -33.281 -27.25 1.772 1 22.62 92 ASP B N 1
ATOM 6111 C CA . ASP B 1 92 ? -33.719 -26.031 2.441 1 22.62 92 ASP B CA 1
ATOM 6112 C C . ASP B 1 92 ? -32.812 -24.859 2.113 1 22.62 92 ASP B C 1
ATOM 6114 O O . ASP B 1 92 ? -31.609 -24.906 2.375 1 22.62 92 ASP B O 1
ATOM 6118 N N . PRO B 1 93 ? -33.125 -23.969 1.166 1 22.69 93 PRO B N 1
ATOM 6119 C CA . PRO B 1 93 ? -32.375 -22.844 0.626 1 22.69 93 PRO B CA 1
ATOM 6120 C C . PRO B 1 93 ? -31.703 -22.016 1.714 1 22.69 93 PRO B C 1
ATOM 6122 O O . PRO B 1 93 ? -30.828 -21.203 1.417 1 22.69 93 PRO B O 1
ATOM 6125 N N . GLN B 1 94 ? -32.312 -21.969 2.904 1 25.16 94 GLN B N 1
ATOM 6126 C CA . GLN B 1 94 ? -31.922 -21.078 3.99 1 25.16 94 GLN B CA 1
ATOM 6127 C C . GLN B 1 94 ? -30.547 -21.469 4.539 1 25.16 94 GLN B C 1
ATOM 6129 O O . GLN B 1 94 ? -30 -20.797 5.414 1 25.16 94 GLN B O 1
ATOM 6134 N N . LEU B 1 95 ? -30.188 -22.672 4.277 1 21.94 95 LEU B N 1
ATOM 6135 C CA . LEU B 1 95 ? -29.078 -23.422 4.879 1 21.94 95 LEU B CA 1
ATOM 6136 C C . LEU B 1 95 ? -27.75 -22.797 4.512 1 21.94 95 LEU B C 1
ATOM 6138 O O . LEU B 1 95 ? -26.703 -23.172 5.074 1 21.94 95 LEU B O 1
ATOM 6142 N N . PHE B 1 96 ? -27.516 -22.328 3.391 1 21.69 96 PHE B N 1
ATOM 6143 C CA . PHE B 1 96 ? -26.188 -21.812 3.062 1 21.69 96 PHE B CA 1
ATOM 6144 C C . PHE B 1 96 ? -25.844 -20.609 3.941 1 21.69 96 PHE B C 1
ATOM 6146 O O . PHE B 1 96 ? -24.891 -19.875 3.65 1 21.69 96 PHE B O 1
ATOM 6153 N N . MET B 1 97 ? -26.578 -20.188 5.164 1 24.58 97 MET B N 1
ATOM 6154 C CA . MET B 1 97 ? -26.797 -19.297 6.301 1 24.58 97 MET B CA 1
ATOM 6155 C C . MET B 1 97 ? -25.781 -19.547 7.402 1 24.58 97 MET B C 1
ATOM 6157 O O . MET B 1 97 ? -25.266 -18.609 8.008 1 24.58 97 MET B O 1
ATOM 6161 N N . GLN B 1 98 ? -25.672 -20.844 8.336 1 20.78 98 GLN B N 1
ATOM 6162 C CA . GLN B 1 98 ? -25.5 -21.125 9.758 1 20.78 98 GLN B CA 1
ATOM 6163 C C . GLN B 1 98 ? -24.031 -21.062 10.164 1 20.78 98 GLN B C 1
ATOM 6165 O O . GLN B 1 98 ? -23.141 -21.078 9.305 1 20.78 98 GLN B O 1
ATOM 6170 N N . ASP B 1 99 ? -23.734 -21.984 11.57 1 23.27 99 ASP B N 1
ATOM 6171 C CA . ASP B 1 99 ? -23.062 -22.203 12.852 1 23.27 99 ASP B CA 1
ATOM 6172 C C . ASP B 1 99 ? -21.703 -22.844 12.656 1 23.27 99 ASP B C 1
ATOM 6174 O O . ASP B 1 99 ? -20.812 -22.719 13.5 1 23.27 99 ASP B O 1
ATOM 6178 N N . MET B 1 100 ? -21.25 -24.109 12.297 1 23.22 100 MET B N 1
ATOM 6179 C CA . MET B 1 100 ? -21.188 -25.281 13.148 1 23.22 100 MET B CA 1
ATOM 6180 C C . MET B 1 100 ? -19.984 -25.203 14.094 1 23.22 100 MET B C 1
ATOM 6182 O O . MET B 1 100 ? -19.812 -26.062 14.961 1 23.22 100 MET B O 1
ATOM 6186 N N . LEU B 1 101 ? -18.578 -25.078 14.141 1 21.81 101 LEU B N 1
ATOM 6187 C CA . LEU B 1 101 ? -17.844 -25.953 15.023 1 21.81 101 LEU B CA 1
ATOM 6188 C C . LEU B 1 101 ? -18.062 -25.578 16.484 1 21.81 101 LEU B C 1
ATOM 6190 O O . LEU B 1 101 ? -18.328 -24.406 16.797 1 21.81 101 LEU B O 1
ATOM 6194 N N . PRO B 1 102 ? -18.188 -26.703 17.594 1 22.45 102 PRO B N 1
ATOM 6195 C CA . PRO B 1 102 ? -18.391 -26.656 19.047 1 22.45 102 PRO B CA 1
ATOM 6196 C C . PRO B 1 102 ? -17.344 -25.812 19.766 1 22.45 102 PRO B C 1
ATOM 6198 O O . PRO B 1 102 ? -16.234 -25.641 19.25 1 22.45 102 PRO B O 1
ATOM 6201 N N . PRO B 1 103 ? -17.641 -25.172 21 1 23.64 103 PRO B N 1
ATOM 6202 C CA . PRO B 1 103 ? -16.891 -24.297 21.891 1 23.64 103 PRO B CA 1
ATOM 6203 C C . PRO B 1 103 ? -15.703 -25 22.547 1 23.64 103 PRO B C 1
ATOM 6205 O O . PRO B 1 103 ? -14.906 -24.375 23.25 1 23.64 103 PRO B O 1
ATOM 6208 N N . THR B 1 104 ? -15.766 -26.391 22.812 1 21.98 104 THR B N 1
ATOM 6209 C CA . THR B 1 104 ? -15.039 -27.062 23.891 1 21.98 104 THR B CA 1
ATOM 6210 C C . THR B 1 104 ? -13.539 -27.094 23.594 1 21.98 104 THR B C 1
ATOM 6212 O O . THR B 1 104 ? -12.742 -27.422 24.469 1 21.98 104 THR B O 1
ATOM 6215 N N . LEU B 1 105 ? -13.25 -27.547 22.516 1 21.52 105 LEU B N 1
ATOM 6216 C CA . LEU B 1 105 ? -11.961 -28.219 22.594 1 21.52 105 LEU B CA 1
ATOM 6217 C C . LEU B 1 105 ? -10.883 -27.281 23.109 1 21.52 105 LEU B C 1
ATOM 6219 O O . LEU B 1 105 ? -9.75 -27.703 23.359 1 21.52 105 LEU B O 1
ATOM 6223 N N . PHE B 1 106 ? -10.906 -26.062 22.938 1 23.45 106 PHE B N 1
ATOM 6224 C CA . PHE B 1 106 ? -9.711 -25.453 23.5 1 23.45 106 PHE B CA 1
ATOM 6225 C C . PHE B 1 106 ? -9.836 -25.297 25.016 1 23.45 106 PHE B C 1
ATOM 6227 O O . PHE B 1 106 ? -9.914 -24.172 25.531 1 23.45 106 PHE B O 1
ATOM 6234 N N . ASP B 1 107 ? -10.633 -26.266 25.688 1 22.31 107 ASP B N 1
ATOM 6235 C CA . ASP B 1 107 ? -10.773 -26.188 27.125 1 22.31 107 ASP B CA 1
ATOM 6236 C C . ASP B 1 107 ? -9.43 -26.406 27.828 1 22.31 107 ASP B C 1
ATOM 6238 O O . ASP B 1 107 ? -9.352 -26.375 29.062 1 22.31 107 ASP B O 1
ATOM 6242 N N . SER B 1 108 ? -8.602 -27.531 27.5 1 20.34 108 SER B N 1
ATOM 6243 C CA . SER B 1 108 ? -7.727 -28.062 28.531 1 20.34 108 SER B CA 1
ATOM 6244 C C . SER B 1 108 ? -7.027 -26.953 29.297 1 20.34 108 SER B C 1
ATOM 6246 O O . SER B 1 108 ? -6.633 -25.938 28.719 1 20.34 108 SER B O 1
ATOM 6248 N N . ASP B 1 109 ? -7.133 -26.938 30.766 1 22.64 109 ASP B N 1
ATOM 6249 C CA . ASP B 1 109 ? -6.492 -26.5 32 1 22.64 109 ASP B CA 1
ATOM 6250 C C . ASP B 1 109 ? -4.984 -26.734 31.953 1 22.64 109 ASP B C 1
ATOM 6252 O O . ASP B 1 109 ? -4.301 -26.641 32.969 1 22.64 109 ASP B O 1
ATOM 6256 N N . THR B 1 110 ? -4.488 -27.875 31.344 1 21.38 110 THR B N 1
ATOM 6257 C CA . THR B 1 110 ? -3.164 -28.281 31.797 1 21.38 110 THR B CA 1
ATOM 6258 C C . THR B 1 110 ? -2.211 -27.094 31.812 1 21.38 110 THR B C 1
ATOM 6260 O O . THR B 1 110 ? -2.131 -26.344 30.828 1 21.38 110 THR B O 1
ATOM 6263 N N . ASN B 1 111 ? -1.754 -26.719 33 1 21.17 111 ASN B N 1
ATOM 6264 C CA . ASN B 1 111 ? -0.836 -25.859 33.75 1 21.17 111 ASN B CA 1
ATOM 6265 C C . ASN B 1 111 ? 0.567 -25.891 33.156 1 21.17 111 ASN B C 1
ATOM 6267 O O . ASN B 1 111 ? 1.547 -25.594 33.844 1 21.17 111 ASN B O 1
ATOM 6271 N N . VAL B 1 112 ? 0.773 -26.75 32.156 1 21.77 112 VAL B N 1
ATOM 6272 C CA . VAL B 1 112 ? 2.225 -26.906 32.188 1 21.77 112 VAL B CA 1
ATOM 6273 C C . VAL B 1 112 ? 2.889 -25.531 32.188 1 21.77 112 VAL B C 1
ATOM 6275 O O . VAL B 1 112 ? 2.439 -24.609 31.484 1 21.77 112 VAL B O 1
ATOM 6278 N N . PRO B 1 113 ? 3.744 -25.359 33.156 1 19.58 113 PRO B N 1
ATOM 6279 C CA . PRO B 1 113 ? 4.453 -24.125 33.5 1 19.58 113 PRO B CA 1
ATOM 6280 C C . PRO B 1 113 ? 5.156 -23.5 32.312 1 19.58 113 PRO B C 1
ATOM 6282 O O . PRO B 1 113 ? 5.996 -24.141 31.672 1 19.58 113 PRO B O 1
ATOM 6285 N N . PHE B 1 114 ? 4.258 -23.125 31.453 1 19.31 114 PHE B N 1
ATOM 6286 C CA . PHE B 1 114 ? 4.84 -22.547 30.25 1 19.31 114 PHE B CA 1
ATOM 6287 C C . PHE B 1 114 ? 6.055 -21.688 30.578 1 19.31 114 PHE B C 1
ATOM 6289 O O . PHE B 1 114 ? 5.93 -20.656 31.25 1 19.31 114 PHE B O 1
ATOM 6296 N N . THR B 1 115 ? 7.016 -22.484 30.859 1 17.73 115 THR B N 1
ATOM 6297 C CA . THR B 1 115 ? 8.289 -21.812 31.094 1 17.73 115 THR B CA 1
ATOM 6298 C C . THR B 1 115 ? 8.477 -20.656 30.109 1 17.73 115 THR B C 1
ATOM 6300 O O . THR B 1 115 ? 8.234 -20.828 28.906 1 17.73 115 THR B O 1
ATOM 6303 N N . PHE B 1 116 ? 8.203 -19.562 30.578 1 18.38 116 PHE B N 1
ATOM 6304 C CA . PHE B 1 116 ? 8.297 -18.156 30.188 1 18.38 116 PHE B CA 1
ATOM 6305 C C . PHE B 1 116 ? 9.516 -17.922 29.297 1 18.38 116 PHE B C 1
ATOM 6307 O O . PHE B 1 116 ? 10.375 -17.109 29.625 1 18.38 116 PHE B O 1
ATOM 6314 N N . VAL B 1 117 ? 9.859 -19.047 28.531 1 17.77 117 VAL B N 1
ATOM 6315 C CA . VAL B 1 117 ? 11.156 -18.672 27.984 1 17.77 117 VAL B CA 1
ATOM 6316 C C . VAL B 1 117 ? 11.062 -17.312 27.297 1 17.77 117 VAL B C 1
ATOM 6318 O O . VAL B 1 117 ? 10.078 -17.016 26.625 1 17.77 117 VAL B O 1
ATOM 6321 N N . SER B 1 118 ? 11.906 -16.422 27.688 1 19.23 118 SER B N 1
ATOM 6322 C CA . SER B 1 118 ? 12.32 -15.031 27.516 1 19.23 118 SER B CA 1
ATOM 6323 C C . SER B 1 118 ? 12.484 -14.672 26.031 1 19.23 118 SER B C 1
ATOM 6325 O O . SER B 1 118 ? 13.461 -15.086 25.406 1 19.23 118 SER B O 1
ATOM 6327 N N . ALA B 1 119 ? 11.461 -14.844 25.375 1 20.03 119 ALA B N 1
ATOM 6328 C CA . ALA B 1 119 ? 11.398 -14.719 23.922 1 20.03 119 ALA B CA 1
ATOM 6329 C C . ALA B 1 119 ? 12.055 -13.422 23.453 1 20.03 119 ALA B C 1
ATOM 6331 O O . ALA B 1 119 ? 11.375 -12.406 23.281 1 20.03 119 ALA B O 1
ATOM 6332 N N . ARG B 1 120 ? 13.031 -13.008 23.922 1 21.02 120 ARG B N 1
ATOM 6333 C CA . ARG B 1 120 ? 13.789 -11.773 23.703 1 21.02 120 ARG B CA 1
ATOM 6334 C C . ARG B 1 120 ? 14.148 -11.602 22.234 1 21.02 120 ARG B C 1
ATOM 6336 O O . ARG B 1 120 ? 14.992 -10.766 21.891 1 21.02 120 ARG B O 1
ATOM 6343 N N . SER B 1 121 ? 13.844 -12.688 21.453 1 21.17 121 SER B N 1
ATOM 6344 C CA . SER B 1 121 ? 14.648 -12.391 20.266 1 21.17 121 SER B CA 1
ATOM 6345 C C . SER B 1 121 ? 14.141 -11.148 19.547 1 21.17 121 SER B C 1
ATOM 6347 O O . SER B 1 121 ? 12.945 -11.023 19.281 1 21.17 121 SER B O 1
ATOM 6349 N N . GLN B 1 122 ? 14.703 -10.07 19.562 1 22.97 122 GLN B N 1
ATOM 6350 C CA . GLN B 1 122 ? 14.609 -8.695 19.078 1 22.97 122 GLN B CA 1
ATOM 6351 C C . GLN B 1 122 ? 14.312 -8.664 17.578 1 22.97 122 GLN B C 1
ATOM 6353 O O . GLN B 1 122 ? 15 -9.305 16.797 1 22.97 122 GLN B O 1
ATOM 6358 N N . PRO B 1 123 ? 13.008 -8.75 17.188 1 25.33 123 PRO B N 1
ATOM 6359 C CA . PRO B 1 123 ? 12.734 -8.766 15.75 1 25.33 123 PRO B CA 1
ATOM 6360 C C . PRO B 1 123 ? 13.742 -7.945 14.945 1 25.33 123 PRO B C 1
ATOM 6362 O O . PRO B 1 123 ? 14.352 -7.016 15.477 1 25.33 123 PRO B O 1
ATOM 6365 N N . PRO B 1 124 ? 14.289 -8.57 13.906 1 24.98 124 PRO B N 1
ATOM 6366 C CA . PRO B 1 124 ? 15.398 -7.762 13.383 1 24.98 124 PRO B CA 1
ATOM 6367 C C . PRO B 1 124 ? 15.031 -6.285 13.227 1 24.98 124 PRO B C 1
ATOM 6369 O O . PRO B 1 124 ? 13.844 -5.949 13.133 1 24.98 124 PRO B O 1
ATOM 6372 N N . GLY B 1 125 ? 15.773 -5.461 13.609 1 25.02 125 GLY B N 1
ATOM 6373 C CA . GLY B 1 125 ? 15.812 -4.012 13.688 1 25.02 125 GLY B CA 1
ATOM 6374 C C . GLY B 1 125 ? 15.367 -3.334 12.406 1 25.02 125 GLY B C 1
ATOM 6375 O O . GLY B 1 125 ? 15.312 -3.965 11.352 1 25.02 125 GLY B O 1
ATOM 6376 N N . PRO B 1 126 ? 14.555 -2.379 12.445 1 26.62 126 PRO B N 1
ATOM 6377 C CA . PRO B 1 126 ? 13.992 -1.527 11.391 1 26.62 126 PRO B CA 1
ATOM 6378 C C . PRO B 1 126 ? 14.945 -1.344 10.211 1 26.62 126 PRO B C 1
ATOM 6380 O O . PRO B 1 126 ? 16.094 -0.961 10.398 1 26.62 126 PRO B O 1
ATOM 6383 N N . THR B 1 127 ? 14.93 -2.344 9.297 1 26.45 127 THR B N 1
ATOM 6384 C CA . THR B 1 127 ? 15.75 -2.408 8.086 1 26.45 127 THR B CA 1
ATOM 6385 C C . THR B 1 127 ? 15.812 -1.045 7.406 1 26.45 127 THR B C 1
ATOM 6387 O O . THR B 1 127 ? 14.781 -0.462 7.07 1 26.45 127 THR B O 1
ATOM 6390 N N . ASP B 1 128 ? 16.922 -0.418 7.562 1 27.59 128 ASP B N 1
ATOM 6391 C CA . ASP B 1 128 ? 17.375 0.941 7.289 1 27.59 128 ASP B CA 1
ATOM 6392 C C . ASP B 1 128 ? 17.5 1.189 5.785 1 27.59 128 ASP B C 1
ATOM 6394 O O . ASP B 1 128 ? 18.375 0.642 5.125 1 27.59 128 ASP B O 1
ATOM 6398 N N . PHE B 1 129 ? 16.656 0.784 4.859 1 28.58 129 PHE B N 1
ATOM 6399 C CA . PHE B 1 129 ? 16.828 1.291 3.506 1 28.58 129 PHE B CA 1
ATOM 6400 C C . PHE B 1 129 ? 17.609 2.605 3.521 1 28.58 129 PHE B C 1
ATOM 6402 O O . PHE B 1 129 ? 17.438 3.418 4.434 1 28.58 129 PHE B O 1
ATOM 6409 N N . PRO B 1 130 ? 18.516 2.891 2.744 1 33.31 130 PRO B N 1
ATOM 6410 C CA . PRO B 1 130 ? 19.375 4.035 3.02 1 33.31 130 PRO B CA 1
ATOM 6411 C C . PRO B 1 130 ? 18.609 5.273 3.459 1 33.31 130 PRO B C 1
ATOM 6413 O O . PRO B 1 130 ? 17.797 5.809 2.689 1 33.31 130 PRO B O 1
ATOM 6416 N N . HIS B 1 131 ? 18.297 5.488 4.738 1 35.47 131 HIS B N 1
ATOM 6417 C CA . HIS B 1 131 ? 17.328 5.742 5.809 1 35.47 131 HIS B CA 1
ATOM 6418 C C . HIS B 1 131 ? 17.062 7.234 5.965 1 35.47 131 HIS B C 1
ATOM 6420 O O . HIS B 1 131 ? 17.953 8.055 5.758 1 35.47 131 HIS B O 1
ATOM 6426 N N . PHE B 1 132 ? 15.797 7.555 5.746 1 37.62 132 PHE B N 1
ATOM 6427 C CA . PHE B 1 132 ? 15.438 8.891 6.219 1 37.62 132 PHE B CA 1
ATOM 6428 C C . PHE B 1 132 ? 16.141 9.211 7.527 1 37.62 132 PHE B C 1
ATOM 6430 O O . PHE B 1 132 ? 16.141 8.398 8.461 1 37.62 132 PHE B O 1
ATOM 6437 N N . SER B 1 133 ? 17.328 9.773 7.324 1 39.94 133 SER B N 1
ATOM 6438 C CA . SER B 1 133 ? 17.969 10.219 8.562 1 39.94 133 SER B CA 1
ATOM 6439 C C . SER B 1 133 ? 16.922 10.641 9.594 1 39.94 133 SER B C 1
ATOM 6441 O O . SER B 1 133 ? 15.852 11.141 9.234 1 39.94 133 SER B O 1
ATOM 6443 N N . SER B 1 134 ? 16.781 9.875 10.562 1 40.34 134 SER B N 1
ATOM 6444 C CA . SER B 1 134 ? 15.898 10.297 11.641 1 40.34 134 SER B CA 1
ATOM 6445 C C . SER B 1 134 ? 16.219 11.719 12.094 1 40.34 134 SER B C 1
ATOM 6447 O O . SER B 1 134 ? 15.625 12.219 13.055 1 40.34 134 SER B O 1
ATOM 6449 N N . HIS B 1 135 ? 17.359 12.312 11.367 1 42.5 135 HIS B N 1
ATOM 6450 C CA . HIS B 1 135 ? 17.672 13.648 11.867 1 42.5 135 HIS B CA 1
ATOM 6451 C C . HIS B 1 135 ? 17.156 14.727 10.922 1 42.5 135 HIS B C 1
ATOM 6453 O O . HIS B 1 135 ? 17.188 14.555 9.703 1 42.5 135 HIS B O 1
ATOM 6459 N N . LEU B 1 136 ? 16.484 15.539 11.516 1 49.56 136 LEU B N 1
ATOM 6460 C CA . LEU B 1 136 ? 16.031 16.719 10.773 1 49.56 136 LEU B CA 1
ATOM 6461 C C . LEU B 1 136 ? 17.203 17.594 10.352 1 49.56 136 LEU B C 1
ATOM 6463 O O . LEU B 1 136 ? 18.266 17.562 10.992 1 49.56 136 LEU B O 1
ATOM 6467 N N . PRO B 1 137 ? 17.266 18.109 9.227 1 46.09 137 PRO B N 1
ATOM 6468 C CA . PRO B 1 137 ? 18.375 18.891 8.68 1 46.09 137 PRO B CA 1
ATOM 6469 C C . PRO B 1 137 ? 18.859 19.969 9.648 1 46.09 137 PRO B C 1
ATOM 6471 O O . PRO B 1 137 ? 18.062 20.594 10.344 1 46.09 137 PRO B O 1
ATOM 6474 N N . ASP B 1 138 ? 20.141 19.828 10.266 1 45.34 138 ASP B N 1
ATOM 6475 C CA . ASP B 1 138 ? 20.75 20.891 11.062 1 45.34 138 ASP B CA 1
ATOM 6476 C C . ASP B 1 138 ? 21.859 21.594 10.273 1 45.34 138 ASP B C 1
ATOM 6478 O O . ASP B 1 138 ? 22.812 20.953 9.82 1 45.34 138 ASP B O 1
ATOM 6482 N N . LEU B 1 139 ? 21.719 22.781 9.867 1 41.06 139 LEU B N 1
ATOM 6483 C CA . LEU B 1 139 ? 22.719 23.578 9.148 1 41.06 139 LEU B CA 1
ATOM 6484 C C . LEU B 1 139 ? 24 23.672 9.945 1 41.06 139 LEU B C 1
ATOM 6486 O O . LEU B 1 139 ? 25.094 23.672 9.367 1 41.06 139 LEU B O 1
ATOM 6490 N N . ASP B 1 140 ? 24 23.875 11.312 1 46.28 140 ASP B N 1
ATOM 6491 C CA . ASP B 1 140 ? 25.172 24.141 12.148 1 46.28 140 ASP B CA 1
ATOM 6492 C C . ASP B 1 140 ? 26.062 22.891 12.25 1 46.28 140 ASP B C 1
ATOM 6494 O O . ASP B 1 140 ? 27.281 23 12.305 1 46.28 140 ASP B O 1
ATOM 6498 N N . GLY B 1 141 ? 25.641 21.75 12.375 1 40.44 141 GLY B N 1
ATOM 6499 C CA . GLY B 1 141 ? 26.406 20.516 12.422 1 40.44 141 GLY B CA 1
ATOM 6500 C C . GLY B 1 141 ? 27.109 20.188 11.109 1 40.44 141 GLY B C 1
ATOM 6501 O O . GLY B 1 141 ? 28.062 19.438 11.086 1 40.44 141 GLY B O 1
ATOM 6502 N N . ALA B 1 142 ? 26.734 20.734 10.008 1 38.25 142 ALA B N 1
ATOM 6503 C CA . ALA B 1 142 ? 27.422 20.688 8.727 1 38.25 142 ALA B CA 1
ATOM 6504 C C . ALA B 1 142 ? 28.672 21.562 8.742 1 38.25 142 ALA B C 1
ATOM 6506 O O . ALA B 1 142 ? 29.688 21.234 8.109 1 38.25 142 ALA B O 1
ATOM 6507 N N . GLU B 1 143 ? 28.969 22.516 9.617 1 36.09 143 GLU B N 1
ATOM 6508 C CA . GLU B 1 143 ? 30.156 23.344 9.75 1 36.09 143 GLU B CA 1
ATOM 6509 C C . GLU B 1 143 ? 31.219 22.672 10.609 1 36.09 143 GLU B C 1
ATOM 6511 O O . GLU B 1 143 ? 32.406 22.859 10.406 1 36.09 143 GLU B O 1
ATOM 6516 N N . ARG B 1 144 ? 30.969 21.844 11.625 1 36.84 144 ARG B N 1
ATOM 6517 C CA . ARG B 1 144 ? 31.984 21.297 12.516 1 36.84 144 ARG B CA 1
ATOM 6518 C C . ARG B 1 144 ? 32.75 20.156 11.836 1 36.84 144 ARG B C 1
ATOM 6520 O O . ARG B 1 144 ? 33.875 19.828 12.234 1 36.84 144 ARG B O 1
ATOM 6527 N N . GLN B 1 145 ? 32.406 19.297 10.992 1 34.31 145 GLN B N 1
ATOM 6528 C CA . GLN B 1 145 ? 33.156 18.141 10.484 1 34.31 145 GLN B CA 1
ATOM 6529 C C . GLN B 1 145 ? 34.281 18.594 9.539 1 34.31 145 GLN B C 1
ATOM 6531 O O . GLN B 1 145 ? 35.062 17.766 9.086 1 34.31 145 GLN B O 1
ATOM 6536 N N . GLN B 1 146 ? 34.531 19.703 9.125 1 31.11 146 GLN B N 1
ATOM 6537 C CA . GLN B 1 146 ? 35.688 19.953 8.266 1 31.11 146 GLN B CA 1
ATOM 6538 C C . GLN B 1 146 ? 36.969 19.891 9.07 1 31.11 146 GLN B C 1
ATOM 6540 O O . GLN B 1 146 ? 38.062 19.922 8.492 1 31.11 146 GLN B O 1
ATOM 6545 N N . SER B 1 147 ? 37.344 20.078 10.344 1 29.73 147 SER B N 1
ATOM 6546 C CA . SER B 1 147 ? 38.719 20.156 10.75 1 29.73 147 SER B CA 1
ATOM 6547 C C . SER B 1 147 ? 39.375 18.781 10.742 1 29.73 147 SER B C 1
ATOM 6549 O O . SER B 1 147 ? 40.625 18.672 10.781 1 29.73 147 SER B O 1
ATOM 6551 N N . THR B 1 148 ? 39.094 17.703 11.391 1 28.94 148 THR B N 1
ATOM 6552 C CA . THR B 1 148 ? 40 16.547 11.328 1 28.94 148 THR B CA 1
ATOM 6553 C C . THR B 1 148 ? 40 15.953 9.93 1 28.94 148 THR B C 1
ATOM 6555 O O . THR B 1 148 ? 38.969 15.906 9.25 1 28.94 148 THR B O 1
ATOM 6558 N N . ASP B 1 149 ? 41.188 15.781 9.203 1 28.17 149 ASP B N 1
ATOM 6559 C CA . ASP B 1 149 ? 41.75 15.297 7.953 1 28.17 149 ASP B CA 1
ATOM 6560 C C . ASP B 1 149 ? 41.062 14.023 7.492 1 28.17 149 ASP B C 1
ATOM 6562 O O . ASP B 1 149 ? 41.5 13.375 6.539 1 28.17 149 ASP B O 1
ATOM 6566 N N . GLU B 1 150 ? 40.719 13.078 8.391 1 26.78 150 GLU B N 1
ATOM 6567 C CA . GLU B 1 150 ? 40.438 11.797 7.762 1 26.78 150 GLU B CA 1
ATOM 6568 C C . GLU B 1 150 ? 39.312 11.938 6.715 1 26.78 150 GLU B C 1
ATOM 6570 O O . GLU B 1 150 ? 38.406 12.734 6.887 1 26.78 150 GLU B O 1
ATOM 6575 N N . ASP B 1 151 ? 39.562 11.641 5.383 1 26.91 151 ASP B N 1
ATOM 6576 C CA . ASP B 1 151 ? 39 11.508 4.047 1 26.91 151 ASP B CA 1
ATOM 6577 C C . ASP B 1 151 ? 37.531 11.062 4.125 1 26.91 151 ASP B C 1
ATOM 6579 O O . ASP B 1 151 ? 37.156 10.023 3.562 1 26.91 151 ASP B O 1
ATOM 6583 N N . HIS B 1 152 ? 36.969 11.234 5.301 1 26.95 152 HIS B N 1
ATOM 6584 C CA . HIS B 1 152 ? 35.688 10.539 5.246 1 26.95 152 HIS B CA 1
ATOM 6585 C C . HIS B 1 152 ? 34.75 11.219 4.262 1 26.95 152 HIS B C 1
ATOM 6587 O O . HIS B 1 152 ? 34.406 12.398 4.414 1 26.95 152 HIS B O 1
ATOM 6593 N N . GLY B 1 153 ? 34.906 11 2.949 1 25.41 153 GLY B N 1
ATOM 6594 C CA . GLY B 1 153 ? 33.938 11.195 1.88 1 25.41 153 GLY B CA 1
ATOM 6595 C C . GLY B 1 153 ? 32.531 11.297 2.379 1 25.41 153 GLY B C 1
ATOM 6596 O O . GLY B 1 153 ? 32.125 10.555 3.279 1 25.41 153 GLY B O 1
ATOM 6597 N N . GLY B 1 154 ? 32 12.516 2.473 1 28.86 154 GLY B N 1
ATOM 6598 C CA . GLY B 1 154 ? 30.75 13.008 3.039 1 28.86 154 GLY B CA 1
ATOM 6599 C C . GLY B 1 154 ? 29.594 12.062 2.834 1 28.86 154 GLY B C 1
ATOM 6600 O O . GLY B 1 154 ? 28.453 12.5 2.693 1 28.86 154 GLY B O 1
ATOM 6601 N N . ALA B 1 155 ? 29.922 10.891 2.4 1 25.8 155 ALA B N 1
ATOM 6602 C CA . ALA B 1 155 ? 28.984 9.797 2.193 1 25.8 155 ALA B CA 1
ATOM 6603 C C . ALA B 1 155 ? 28.203 9.5 3.469 1 25.8 155 ALA B C 1
ATOM 6605 O O . ALA B 1 155 ? 28.766 9.523 4.566 1 25.8 155 ALA B O 1
ATOM 6606 N N . PHE B 1 156 ? 26.891 9.805 3.553 1 29.42 156 PHE B N 1
ATOM 6607 C CA . PHE B 1 156 ? 25.859 9.344 4.477 1 29.42 156 PHE B CA 1
ATOM 6608 C C . PHE B 1 156 ? 26.266 8.031 5.137 1 29.42 156 PHE B C 1
ATOM 6610 O O . PHE B 1 156 ? 26.344 6.996 4.477 1 29.42 156 PHE B O 1
ATOM 6617 N N . THR B 1 157 ? 27.281 8.078 5.941 1 28.73 157 THR B N 1
ATOM 6618 C CA . THR B 1 157 ? 27.688 6.852 6.633 1 28.73 157 THR B CA 1
ATOM 6619 C C . THR B 1 157 ? 26.5 6.234 7.363 1 28.73 157 THR B C 1
ATOM 6621 O O . THR B 1 157 ? 25.938 6.848 8.273 1 28.73 157 THR B O 1
ATOM 6624 N N . ASP B 1 158 ? 25.609 5.559 6.844 1 32.34 158 ASP B N 1
ATOM 6625 C CA . ASP B 1 158 ? 24.469 4.695 7.105 1 32.34 158 ASP B CA 1
ATOM 6626 C C . ASP B 1 158 ? 24.719 3.795 8.312 1 32.34 158 ASP B C 1
ATOM 6628 O O . ASP B 1 158 ? 25.516 2.852 8.234 1 32.34 158 ASP B O 1
ATOM 6632 N N . HIS B 1 159 ? 25.125 4.293 9.375 1 31.66 159 HIS B N 1
ATOM 6633 C CA . HIS B 1 159 ? 25.219 3.32 10.453 1 31.66 159 HIS B CA 1
ATOM 6634 C C . HIS B 1 159 ? 24.031 2.363 10.438 1 31.66 159 HIS B C 1
ATOM 6636 O O . HIS B 1 159 ? 23.375 2.174 11.461 1 31.66 159 HIS B O 1
ATOM 6642 N N . THR B 1 160 ? 23.125 2.43 9.469 1 36.94 160 THR B N 1
ATOM 6643 C CA . THR B 1 160 ? 22.016 1.556 9.086 1 36.94 160 THR B CA 1
ATOM 6644 C C . THR B 1 160 ? 22.375 0.094 9.344 1 36.94 160 THR B C 1
ATOM 6646 O O . THR B 1 160 ? 23.469 -0.353 9.008 1 36.94 160 THR B O 1
ATOM 6649 N N . ARG B 1 161 ? 21.938 -0.442 10.422 1 40.34 161 ARG B N 1
ATOM 6650 C CA . ARG B 1 161 ? 22.031 -1.895 10.312 1 40.34 161 ARG B CA 1
ATOM 6651 C C . ARG B 1 161 ? 22.281 -2.324 8.875 1 40.34 161 ARG B C 1
ATOM 6653 O O . ARG B 1 161 ? 21.578 -1.871 7.957 1 40.34 161 ARG B O 1
ATOM 6660 N N . ILE B 1 162 ? 23.469 -2.488 8.586 1 53.78 162 ILE B N 1
ATOM 6661 C CA . ILE B 1 162 ? 23.922 -2.961 7.281 1 53.78 162 ILE B CA 1
ATOM 6662 C C . ILE B 1 162 ? 22.891 -3.939 6.699 1 53.78 162 ILE B C 1
ATOM 6664 O O . ILE B 1 162 ? 22.734 -5.047 7.219 1 53.78 162 ILE B O 1
ATOM 6668 N N . LEU B 1 163 ? 21.891 -3.303 6.082 1 73.19 163 LEU B N 1
ATOM 6669 C CA . LEU B 1 163 ? 20.984 -4.172 5.328 1 73.19 163 LEU B CA 1
ATOM 6670 C C . LEU B 1 163 ? 21.766 -5.055 4.363 1 73.19 163 LEU B C 1
ATOM 6672 O O . LEU B 1 163 ? 22.719 -4.594 3.721 1 73.19 163 LEU B O 1
ATOM 6676 N N . PRO B 1 164 ? 21.594 -6.25 4.559 1 78.25 164 PRO B N 1
ATOM 6677 C CA . PRO B 1 164 ? 22.328 -7.227 3.748 1 78.25 164 PRO B CA 1
ATOM 6678 C C . PRO B 1 164 ? 22.359 -6.855 2.268 1 78.25 164 PRO B C 1
ATOM 6680 O O . PRO B 1 164 ? 23.281 -7.266 1.548 1 78.25 164 PRO B O 1
ATOM 6683 N N . TRP B 1 165 ? 21.5 -5.977 1.775 1 86.94 165 TRP B N 1
ATOM 6684 C CA . TRP B 1 165 ? 21.438 -5.676 0.349 1 86.94 165 TRP B CA 1
ATOM 6685 C C . TRP B 1 165 ? 21.969 -4.273 0.062 1 86.94 165 TRP B C 1
ATOM 6687 O O . TRP B 1 165 ? 21.953 -3.822 -1.086 1 86.94 165 TRP B O 1
ATOM 6697 N N . SER B 1 166 ? 22.5 -3.648 1.063 1 87.31 166 SER B N 1
ATOM 6698 C CA . SER B 1 166 ? 23.047 -2.311 0.872 1 87.31 166 SER B CA 1
ATOM 6699 C C . SER B 1 166 ? 24.5 -2.367 0.442 1 87.31 166 SER B C 1
ATOM 6701 O O . SER B 1 166 ? 25.281 -3.193 0.941 1 87.31 166 SER B O 1
ATOM 6703 N N . PHE B 1 167 ? 24.828 -1.57 -0.557 1 90.31 167 PHE B N 1
ATOM 6704 C CA . PHE B 1 167 ? 26.203 -1.487 -1.04 1 90.31 167 PHE B CA 1
ATOM 6705 C C . PHE B 1 167 ? 27 -0.486 -0.218 1 90.31 167 PHE B C 1
ATOM 6707 O O . PHE B 1 167 ? 26.578 0.655 -0.031 1 90.31 167 PHE B O 1
ATOM 6714 N N . SER B 1 168 ? 28.078 -0.981 0.304 1 86.62 168 SER B N 1
ATOM 6715 C CA . SER B 1 168 ? 29.078 -0.025 0.756 1 86.62 168 SER B CA 1
ATOM 6716 C C . SER B 1 168 ? 29.812 0.609 -0.423 1 86.62 168 SER B C 1
ATOM 6718 O O . SER B 1 168 ? 29.688 0.154 -1.561 1 86.62 168 SER B O 1
ATOM 6720 N N . GLU B 1 169 ? 30.578 1.63 -0.248 1 87.69 169 GLU B N 1
ATOM 6721 C CA . GLU B 1 169 ? 31.312 2.291 -1.324 1 87.69 169 GLU B CA 1
ATOM 6722 C C . GLU B 1 169 ? 32.344 1.346 -1.965 1 87.69 169 GLU B C 1
ATOM 6724 O O . GLU B 1 169 ? 32.438 1.278 -3.191 1 87.69 169 GLU B O 1
ATOM 6729 N N . SER B 1 170 ? 33 0.643 -1.119 1 89.88 170 SER B N 1
ATOM 6730 C CA . SER B 1 170 ? 34 -0.281 -1.624 1 89.88 170 SER B CA 1
ATOM 6731 C C . SER B 1 170 ? 33.375 -1.438 -2.385 1 89.88 170 SER B C 1
ATOM 6733 O O . SER B 1 170 ? 33.875 -1.852 -3.432 1 89.88 170 SER B O 1
ATOM 6735 N N . ALA B 1 171 ? 32.281 -1.905 -1.835 1 91.25 171 ALA B N 1
ATOM 6736 C CA . ALA B 1 171 ? 31.578 -3.008 -2.488 1 91.25 171 ALA B CA 1
ATOM 6737 C C . ALA B 1 171 ? 31.031 -2.582 -3.85 1 91.25 171 ALA B C 1
ATOM 6739 O O . ALA B 1 171 ? 31.062 -3.361 -4.805 1 91.25 171 ALA B O 1
ATOM 6740 N N . TYR B 1 172 ? 30.562 -1.344 -3.887 1 94.06 172 TYR B N 1
ATOM 6741 C CA . TYR B 1 172 ? 30.016 -0.829 -5.137 1 94.06 172 TYR B CA 1
ATOM 6742 C C . TYR B 1 172 ? 31.109 -0.646 -6.18 1 94.06 172 TYR B C 1
ATOM 6744 O O . TYR B 1 172 ? 30.922 -0.957 -7.355 1 94.06 172 TYR B O 1
ATOM 6752 N N . GLU B 1 173 ? 32.25 -0.135 -5.781 1 94.06 173 GLU B N 1
ATOM 6753 C CA . GLU B 1 173 ? 33.375 0.025 -6.703 1 94.06 173 GLU B CA 1
ATOM 6754 C C . GLU B 1 173 ? 33.812 -1.322 -7.258 1 94.06 173 GLU B C 1
ATOM 6756 O O . GLU B 1 173 ? 34.125 -1.441 -8.445 1 94.06 173 GLU B O 1
ATOM 6761 N N . GLY B 1 174 ? 33.938 -2.289 -6.344 1 94.25 174 GLY B N 1
ATOM 6762 C CA . GLY B 1 174 ? 34.281 -3.631 -6.789 1 94.25 174 GLY B CA 1
ATOM 6763 C C . GLY B 1 174 ? 33.25 -4.207 -7.762 1 94.25 174 GLY B C 1
ATOM 6764 O O . GLY B 1 174 ? 33.625 -4.836 -8.758 1 94.25 174 GLY B O 1
ATOM 6765 N N . PHE B 1 175 ? 32.062 -3.977 -7.488 1 95.81 175 PHE B N 1
ATOM 6766 C CA . PHE B 1 175 ? 30.953 -4.406 -8.344 1 95.81 175 PHE B CA 1
ATOM 6767 C C . PHE B 1 175 ? 31.062 -3.777 -9.734 1 95.81 175 PHE B C 1
ATOM 6769 O O . PHE B 1 175 ? 30.938 -4.469 -10.742 1 95.81 175 PHE B O 1
ATOM 6776 N N . CYS B 1 176 ? 31.312 -2.473 -9.773 1 95.69 176 CYS B N 1
ATOM 6777 C CA . CYS B 1 176 ? 31.422 -1.748 -11.031 1 95.69 176 CYS B CA 1
ATOM 6778 C C . CYS B 1 176 ? 32.594 -2.271 -11.852 1 95.69 176 CYS B C 1
ATOM 6780 O O . CYS B 1 176 ? 32.469 -2.447 -13.07 1 95.69 176 CYS B O 1
ATOM 6782 N N . LEU B 1 177 ? 33.656 -2.516 -11.133 1 95.44 177 LEU B N 1
ATOM 6783 C CA . LEU B 1 177 ? 34.844 -3.012 -11.812 1 95.44 177 LEU B CA 1
ATOM 6784 C C . LEU B 1 177 ? 34.594 -4.391 -12.414 1 95.44 177 LEU B C 1
ATOM 6786 O O . LEU B 1 177 ? 35.031 -4.684 -13.523 1 95.44 177 LEU B O 1
ATOM 6790 N N . GLU B 1 178 ? 33.938 -5.207 -11.688 1 96.06 178 GLU B N 1
ATOM 6791 C CA . GLU B 1 178 ? 33.625 -6.547 -12.18 1 96.06 178 GLU B CA 1
ATOM 6792 C C . GLU B 1 178 ? 32.688 -6.496 -13.383 1 96.06 178 GLU B C 1
ATOM 6794 O O . GLU B 1 178 ? 32.875 -7.258 -14.344 1 96.06 178 GLU B O 1
ATOM 6799 N N . VAL B 1 179 ? 31.719 -5.652 -13.375 1 96.75 179 VAL B N 1
ATOM 6800 C CA . VAL B 1 179 ? 30.797 -5.516 -14.5 1 96.75 179 VAL B CA 1
ATOM 6801 C C . VAL B 1 179 ? 31.547 -4.996 -15.727 1 96.75 179 VAL B C 1
ATOM 6803 O O . VAL B 1 179 ? 31.297 -5.438 -16.844 1 96.75 179 VAL B O 1
ATOM 6806 N N . GLU B 1 180 ? 32.406 -4.082 -15.445 1 95.5 180 GLU B N 1
ATOM 6807 C CA . GLU B 1 180 ? 33.188 -3.5 -16.547 1 95.5 180 GLU B CA 1
ATOM 6808 C C . GLU B 1 180 ? 34.031 -4.559 -17.234 1 95.5 180 GLU B C 1
ATOM 6810 O O . GLU B 1 180 ? 34.312 -4.445 -18.422 1 95.5 180 GLU B O 1
ATOM 6815 N N . SER B 1 181 ? 34.438 -5.543 -16.469 1 95.19 181 SER B N 1
ATOM 6816 C CA . SER B 1 181 ? 35.219 -6.621 -17.062 1 95.19 181 SER B CA 1
ATOM 6817 C C . SER B 1 181 ? 34.406 -7.387 -18.109 1 95.19 181 SER B C 1
ATOM 6819 O O . SER B 1 181 ? 35 -8.07 -18.953 1 95.19 181 SER B O 1
ATOM 6821 N N . TYR B 1 182 ? 33.125 -7.266 -18.109 1 96.06 182 TYR B N 1
ATOM 6822 C CA . TYR B 1 182 ? 32.281 -7.922 -19.094 1 96.06 182 TYR B CA 1
ATOM 6823 C C . TYR B 1 182 ? 31.812 -6.934 -20.156 1 96.06 182 TYR B C 1
ATOM 6825 O O . TYR B 1 182 ? 30.828 -7.195 -20.875 1 96.06 182 TYR B O 1
ATOM 6833 N N . SER B 1 183 ? 32.406 -5.809 -20.297 1 94.06 183 SER B N 1
ATOM 6834 C CA . SER B 1 183 ? 32 -4.719 -21.188 1 94.06 183 SER B CA 1
ATOM 6835 C C . SER B 1 183 ? 31.875 -5.199 -22.625 1 94.06 183 SER B C 1
ATOM 6837 O O . SER B 1 183 ? 31.062 -4.672 -23.391 1 94.06 183 SER B O 1
ATOM 6839 N N . ALA B 1 184 ? 32.562 -6.215 -22.969 1 93.81 184 ALA B N 1
ATOM 6840 C CA . ALA B 1 184 ? 32.562 -6.707 -24.344 1 93.81 184 ALA B CA 1
ATOM 6841 C C . ALA B 1 184 ? 31.234 -7.352 -24.703 1 93.81 184 ALA B C 1
ATOM 6843 O O . ALA B 1 184 ? 30.828 -7.348 -25.875 1 93.81 184 ALA B O 1
ATOM 6844 N N . VAL B 1 185 ? 30.531 -7.953 -23.75 1 95.12 185 VAL B N 1
ATOM 6845 C CA . VAL B 1 185 ? 29.312 -8.703 -24.031 1 95.12 185 VAL B CA 1
ATOM 6846 C C . VAL B 1 185 ? 28.094 -7.863 -23.656 1 95.12 185 VAL B C 1
ATOM 6848 O O . VAL B 1 185 ? 26.969 -8.188 -24.047 1 95.12 185 VAL B O 1
ATOM 6851 N N . LEU B 1 186 ? 28.312 -6.742 -23 1 95.94 186 LEU B N 1
ATOM 6852 C CA . LEU B 1 186 ? 27.203 -5.91 -22.531 1 95.94 186 LEU B CA 1
ATOM 6853 C C . LEU B 1 186 ? 26.609 -5.109 -23.703 1 95.94 186 LEU B C 1
ATOM 6855 O O . LEU B 1 186 ? 27.266 -4.902 -24.719 1 95.94 186 LEU B O 1
ATOM 6859 N N . PRO B 1 187 ? 25.359 -4.734 -23.562 1 92.5 187 PRO B N 1
ATOM 6860 C CA . PRO B 1 187 ? 24.75 -3.9 -24.594 1 92.5 187 PRO B CA 1
ATOM 6861 C C . PRO B 1 187 ? 25.469 -2.562 -24.781 1 92.5 187 PRO B C 1
ATOM 6863 O O . PRO B 1 187 ? 26.188 -2.123 -23.891 1 92.5 187 PRO B O 1
ATOM 6866 N N . HIS B 1 188 ? 25.344 -1.969 -25.828 1 88.88 188 HIS B N 1
ATOM 6867 C CA . HIS B 1 188 ? 26.062 -0.766 -26.219 1 88.88 188 HIS B CA 1
ATOM 6868 C C . HIS B 1 188 ? 25.797 0.374 -25.234 1 88.88 188 HIS B C 1
ATOM 6870 O O . HIS B 1 188 ? 26.719 1.125 -24.891 1 88.88 188 HIS B O 1
ATOM 6876 N N . ASP B 1 189 ? 24.609 0.548 -24.844 1 87 189 ASP B N 1
ATOM 6877 C CA . ASP B 1 189 ? 24.297 1.696 -24 1 87 189 ASP B CA 1
ATOM 6878 C C . ASP B 1 189 ? 24 1.263 -22.562 1 87 189 ASP B C 1
ATOM 6880 O O . ASP B 1 189 ? 23.094 1.78 -21.922 1 87 189 ASP B O 1
ATOM 6884 N N . TRP B 1 190 ? 25.031 0.369 -22.109 1 89.75 190 TRP B N 1
ATOM 6885 C CA . TRP B 1 190 ? 24.766 -0.101 -20.75 1 89.75 190 TRP B CA 1
ATOM 6886 C C . TRP B 1 190 ? 25.219 0.931 -19.719 1 89.75 190 TRP B C 1
ATOM 6888 O O . TRP B 1 190 ? 26.188 1.651 -19.938 1 89.75 190 TRP B O 1
ATOM 6898 N N . ARG B 1 191 ? 24.422 1.186 -18.703 1 87.44 191 ARG B N 1
ATOM 6899 C CA . ARG B 1 191 ? 24.719 2.088 -17.594 1 87.44 191 ARG B CA 1
ATOM 6900 C C . ARG B 1 191 ? 24.328 1.474 -16.266 1 87.44 191 ARG B C 1
ATOM 6902 O O . ARG B 1 191 ? 23.297 0.81 -16.156 1 87.44 191 ARG B O 1
ATOM 6909 N N . LEU B 1 192 ? 25.25 1.703 -15.312 1 91.56 192 LEU B N 1
ATOM 6910 C CA . LEU B 1 192 ? 24.938 1.225 -13.969 1 91.56 192 LEU B CA 1
ATOM 6911 C C . LEU B 1 192 ? 24.25 2.314 -13.156 1 91.56 192 LEU B C 1
ATOM 6913 O O . LEU B 1 192 ? 24.594 3.49 -13.258 1 91.56 192 LEU B O 1
ATOM 6917 N N . PRO B 1 193 ? 23.234 1.896 -12.469 1 89.38 193 PRO B N 1
ATOM 6918 C CA . PRO B 1 193 ? 22.625 2.873 -11.562 1 89.38 193 PRO B CA 1
ATOM 6919 C C . PRO B 1 193 ? 23.578 3.301 -10.445 1 89.38 193 PRO B C 1
ATOM 6921 O O . PRO B 1 193 ? 24.594 2.658 -10.219 1 89.38 193 PRO B O 1
ATOM 6924 N N . SER B 1 194 ? 23.234 4.398 -9.789 1 86.06 194 SER B N 1
ATOM 6925 C CA . SER B 1 194 ? 24.016 4.859 -8.648 1 86.06 194 SER B CA 1
ATOM 6926 C C . SER B 1 194 ? 23.984 3.838 -7.512 1 86.06 194 SER B C 1
ATOM 6928 O O . SER B 1 194 ? 23.156 2.928 -7.508 1 86.06 194 SER B O 1
ATOM 6930 N N . ARG B 1 195 ? 24.969 3.922 -6.633 1 89.81 195 ARG B N 1
ATOM 6931 C CA . ARG B 1 195 ? 25.062 3.031 -5.484 1 89.81 195 ARG B CA 1
ATOM 6932 C C . ARG B 1 195 ? 23.75 2.984 -4.711 1 89.81 195 ARG B C 1
ATOM 6934 O O . ARG B 1 195 ? 23.266 1.903 -4.383 1 89.81 195 ARG B O 1
ATOM 6941 N N . ASN B 1 196 ? 23.156 4.113 -4.508 1 83.44 196 ASN B N 1
ATOM 6942 C CA . ASN B 1 196 ? 21.906 4.195 -3.752 1 83.44 196 ASN B CA 1
ATOM 6943 C C . ASN B 1 196 ? 20.734 3.604 -4.535 1 83.44 196 ASN B C 1
ATOM 6945 O O . ASN B 1 196 ? 19.875 2.941 -3.957 1 83.44 196 ASN B O 1
ATOM 6949 N N . SER B 1 197 ? 20.766 3.883 -5.781 1 85.94 197 SER B N 1
ATOM 6950 C CA . SER B 1 197 ? 19.703 3.35 -6.617 1 85.94 197 SER B CA 1
ATOM 6951 C C . SER B 1 197 ? 19.766 1.827 -6.688 1 85.94 197 SER B C 1
ATOM 6953 O O . SER B 1 197 ? 18.734 1.157 -6.633 1 85.94 197 SER B O 1
ATOM 6955 N N . LEU B 1 198 ? 20.938 1.346 -6.812 1 92.69 198 LEU B N 1
ATOM 6956 C CA . LEU B 1 198 ? 21.109 -0.102 -6.863 1 92.69 198 LEU B CA 1
ATOM 6957 C C . LEU B 1 198 ? 20.688 -0.747 -5.547 1 92.69 198 LEU B C 1
ATOM 6959 O O . LEU B 1 198 ? 20.016 -1.782 -5.547 1 92.69 198 LEU B O 1
ATOM 6963 N N . SER B 1 199 ? 21.062 -0.146 -4.453 1 90.81 199 SER B N 1
ATOM 6964 C CA . SER B 1 199 ? 20.672 -0.641 -3.135 1 90.81 199 SER B CA 1
ATOM 6965 C C . SER B 1 199 ? 19.156 -0.594 -2.941 1 90.81 199 SER B C 1
ATOM 6967 O O . SER B 1 199 ? 18.578 -1.511 -2.363 1 90.81 199 SER B O 1
ATOM 6969 N N . ARG B 1 200 ? 18.625 0.403 -3.436 1 88.38 200 ARG B N 1
ATOM 6970 C CA . ARG B 1 200 ? 17.172 0.552 -3.338 1 88.38 200 ARG B CA 1
ATOM 6971 C C . ARG B 1 200 ? 16.453 -0.517 -4.156 1 88.38 200 ARG B C 1
ATOM 6973 O O . ARG B 1 200 ? 15.43 -1.055 -3.727 1 88.38 200 ARG B O 1
ATOM 6980 N N . ASN B 1 201 ? 16.953 -0.726 -5.316 1 92.62 201 ASN B N 1
ATOM 6981 C CA . ASN B 1 201 ? 16.359 -1.761 -6.156 1 92.62 201 ASN B CA 1
ATOM 6982 C C . ASN B 1 201 ? 16.469 -3.141 -5.516 1 92.62 201 ASN B C 1
ATOM 6984 O O . ASN B 1 201 ? 15.531 -3.934 -5.555 1 92.62 201 ASN B O 1
ATOM 6988 N N . LEU B 1 202 ? 17.594 -3.402 -4.926 1 94.94 202 LEU B N 1
ATOM 6989 C CA . LEU B 1 202 ? 17.781 -4.68 -4.242 1 94.94 202 LEU B CA 1
ATOM 6990 C C . LEU B 1 202 ? 16.859 -4.777 -3.029 1 94.94 202 LEU B C 1
ATOM 6992 O O . LEU B 1 202 ? 16.297 -5.84 -2.752 1 94.94 202 LEU B O 1
ATOM 6996 N N . GLU B 1 203 ? 16.703 -3.707 -2.396 1 90 203 GLU B N 1
ATOM 6997 C CA . GLU B 1 203 ? 15.781 -3.68 -1.266 1 90 203 GLU B CA 1
ATOM 6998 C C . GLU B 1 203 ? 14.352 -3.992 -1.709 1 90 203 GLU B C 1
ATOM 7000 O O . GLU B 1 203 ? 13.641 -4.75 -1.045 1 90 203 GLU B O 1
ATOM 7005 N N . SER B 1 204 ? 13.977 -3.348 -2.789 1 90.44 204 SER B N 1
ATOM 7006 C CA . SER B 1 204 ? 12.641 -3.598 -3.328 1 90.44 204 SER B CA 1
ATOM 7007 C C . SER B 1 204 ? 12.453 -5.07 -3.674 1 90.44 204 SER B C 1
ATOM 7009 O O . SER B 1 204 ? 11.367 -5.625 -3.484 1 90.44 204 SER B O 1
ATOM 7011 N N . TYR B 1 205 ? 13.438 -5.68 -4.156 1 94.94 205 TYR B N 1
ATOM 7012 C CA . TYR B 1 205 ? 13.352 -7.109 -4.426 1 94.94 205 TYR B CA 1
ATOM 7013 C C . TYR B 1 205 ? 13.133 -7.898 -3.141 1 94.94 205 TYR B C 1
ATOM 7015 O O . TYR B 1 205 ? 12.227 -8.727 -3.061 1 94.94 205 TYR B O 1
ATOM 7023 N N . PHE B 1 206 ? 13.891 -7.684 -2.168 1 92.31 206 PHE B N 1
ATOM 7024 C CA . PHE B 1 206 ? 13.891 -8.508 -0.964 1 92.31 206 PHE B CA 1
ATOM 7025 C C . PHE B 1 206 ? 12.648 -8.234 -0.123 1 92.31 206 PHE B C 1
ATOM 7027 O O . PHE B 1 206 ? 12.133 -9.133 0.548 1 92.31 206 PHE B O 1
ATOM 7034 N N . ARG B 1 207 ? 12.133 -7.082 -0.237 1 84 207 ARG B N 1
ATOM 7035 C CA . ARG B 1 207 ? 11.008 -6.738 0.627 1 84 207 ARG B CA 1
ATOM 7036 C C . ARG B 1 207 ? 9.68 -6.996 -0.076 1 84 207 ARG B C 1
ATOM 7038 O O . ARG B 1 207 ? 8.664 -7.238 0.578 1 84 207 ARG B O 1
ATOM 7045 N N . CYS B 1 208 ? 9.75 -6.984 -1.379 1 85.88 208 CYS B N 1
ATOM 7046 C CA . CYS B 1 208 ? 8.469 -7.047 -2.076 1 85.88 208 CYS B CA 1
ATOM 7047 C C . CYS B 1 208 ? 8.438 -8.211 -3.059 1 85.88 208 CYS B C 1
ATOM 7049 O O . CYS B 1 208 ? 7.719 -9.188 -2.848 1 85.88 208 CYS B O 1
ATOM 7051 N N . ALA B 1 209 ? 9.297 -8.25 -3.945 1 87.62 209 ALA B N 1
ATOM 7052 C CA . ALA B 1 209 ? 9.211 -9.172 -5.07 1 87.62 209 ALA B CA 1
ATOM 7053 C C . ALA B 1 209 ? 9.5 -10.609 -4.625 1 87.62 209 ALA B C 1
ATOM 7055 O O . ALA B 1 209 ? 8.93 -11.555 -5.168 1 87.62 209 ALA B O 1
ATOM 7056 N N . GLN B 1 210 ? 10.312 -10.727 -3.705 1 92.12 210 GLN B N 1
ATOM 7057 C CA . GLN B 1 210 ? 10.773 -12.062 -3.332 1 92.12 210 GLN B CA 1
ATOM 7058 C C . GLN B 1 210 ? 9.656 -12.852 -2.658 1 92.12 210 GLN B C 1
ATOM 7060 O O . GLN B 1 210 ? 9.719 -14.086 -2.59 1 92.12 210 GLN B O 1
ATOM 7065 N N . GLU B 1 211 ? 8.664 -12.258 -2.16 1 88.69 211 GLU B N 1
ATOM 7066 C CA . GLU B 1 211 ? 7.598 -12.93 -1.421 1 88.69 211 GLU B CA 1
ATOM 7067 C C . GLU B 1 211 ? 6.848 -13.922 -2.305 1 88.69 211 GLU B C 1
ATOM 7069 O O . GLU B 1 211 ? 6.293 -14.898 -1.811 1 88.69 211 GLU B O 1
ATOM 7074 N N . SER B 1 212 ? 6.926 -13.719 -3.553 1 89 212 SER B N 1
ATOM 7075 C CA . SER B 1 212 ? 6.238 -14.617 -4.469 1 89 212 SER B CA 1
ATOM 7076 C C . SER B 1 212 ? 7.055 -15.883 -4.719 1 89 212 SER B C 1
ATOM 7078 O O . SER B 1 212 ? 6.5 -16.938 -5.031 1 89 212 SER B O 1
ATOM 7080 N N . LEU B 1 213 ? 8.32 -15.742 -4.711 1 94.12 213 LEU B N 1
ATOM 7081 C CA . LEU B 1 213 ? 9.242 -16.859 -4.844 1 94.12 213 LEU B CA 1
ATOM 7082 C C . LEU B 1 213 ? 10.414 -16.719 -3.875 1 94.12 213 LEU B C 1
ATOM 7084 O O . LEU B 1 213 ? 11.523 -16.359 -4.285 1 94.12 213 LEU B O 1
ATOM 7088 N N . PRO B 1 214 ? 10.156 -17.078 -2.623 1 95.38 214 PRO B N 1
ATOM 7089 C CA . PRO B 1 214 ? 11.164 -16.812 -1.593 1 95.38 214 PRO B CA 1
ATOM 7090 C C . PRO B 1 214 ? 12.281 -17.859 -1.577 1 95.38 214 PRO B C 1
ATOM 7092 O O . PRO B 1 214 ? 12.25 -18.781 -0.768 1 95.38 214 PRO B O 1
ATOM 7095 N N . PHE B 1 215 ? 13.359 -17.672 -2.363 1 97.38 215 PHE B N 1
ATOM 7096 C CA . PHE B 1 215 ? 14.406 -18.688 -2.424 1 97.38 215 PHE B CA 1
ATOM 7097 C C . PHE B 1 215 ? 15.758 -18.094 -2.047 1 97.38 215 PHE B C 1
ATOM 7099 O O . PHE B 1 215 ? 16.734 -18.828 -1.856 1 97.38 215 PHE B O 1
ATOM 7106 N N . LEU B 1 216 ? 15.891 -16.797 -1.973 1 96.69 216 LEU B N 1
ATOM 7107 C CA . LEU B 1 216 ? 17.094 -16.156 -1.438 1 96.69 216 LEU B CA 1
ATOM 7108 C C . LEU B 1 216 ? 16.906 -15.797 0.033 1 96.69 216 LEU B C 1
ATOM 7110 O O . LEU B 1 216 ? 15.93 -15.141 0.397 1 96.69 216 LEU B O 1
ATOM 7114 N N . HIS B 1 217 ? 17.734 -16.281 0.829 1 95.81 217 HIS B N 1
ATOM 7115 C CA . HIS B 1 217 ? 17.609 -16 2.256 1 95.81 217 HIS B CA 1
ATOM 7116 C C . HIS B 1 217 ? 18.047 -14.578 2.582 1 95.81 217 HIS B C 1
ATOM 7118 O O . HIS B 1 217 ? 19.234 -14.25 2.484 1 95.81 217 HIS B O 1
ATOM 7124 N N . SER B 1 218 ? 17.234 -13.789 3.043 1 93.62 218 SER B N 1
ATOM 7125 C CA . SER B 1 218 ? 17.453 -12.359 3.217 1 93.62 218 SER B CA 1
ATOM 7126 C C . SER B 1 218 ? 18.438 -12.086 4.359 1 93.62 218 SER B C 1
ATOM 7128 O O . SER B 1 218 ? 19.297 -11.211 4.258 1 93.62 218 SER B O 1
ATOM 7130 N N . ALA B 1 219 ? 18.344 -12.906 5.438 1 91.69 219 ALA B N 1
ATOM 7131 C CA . ALA B 1 219 ? 19.125 -12.609 6.641 1 91.69 219 ALA B CA 1
ATOM 7132 C C . ALA B 1 219 ? 20.609 -12.898 6.426 1 91.69 219 ALA B C 1
ATOM 7134 O O . ALA B 1 219 ? 21.469 -12.25 7.035 1 91.69 219 ALA B O 1
ATOM 7135 N N . THR B 1 220 ? 20.906 -13.805 5.594 1 91.75 220 THR B N 1
ATOM 7136 C CA . THR B 1 220 ? 22.312 -14.18 5.402 1 91.75 220 THR B CA 1
ATOM 7137 C C . THR B 1 220 ? 22.812 -13.727 4.035 1 91.75 220 THR B C 1
ATOM 7139 O O . THR B 1 220 ? 23.922 -14.078 3.629 1 91.75 220 THR B O 1
ATOM 7142 N N . PHE B 1 221 ? 22.031 -12.93 3.352 1 93.12 221 PHE B N 1
ATOM 7143 C CA . PHE B 1 221 ? 22.422 -12.438 2.035 1 93.12 221 PHE B CA 1
ATOM 7144 C C . PHE B 1 221 ? 23.547 -11.422 2.146 1 93.12 221 PHE B C 1
ATOM 7146 O O . PHE B 1 221 ? 23.594 -10.648 3.105 1 93.12 221 PHE B O 1
ATOM 7153 N N . SER B 1 222 ? 24.453 -11.5 1.199 1 90.56 222 SER B N 1
ATOM 7154 C CA . SER B 1 222 ? 25.547 -10.531 1.148 1 90.56 222 SER B CA 1
ATOM 7155 C C . SER B 1 222 ? 25.844 -10.117 -0.287 1 90.56 222 SER B C 1
ATOM 7157 O O . SER B 1 222 ? 26.078 -10.969 -1.15 1 90.56 222 SER B O 1
ATOM 7159 N N . VAL B 1 223 ? 25.906 -8.836 -0.509 1 92.62 223 VAL B N 1
ATOM 7160 C CA . VAL B 1 223 ? 26.188 -8.305 -1.84 1 92.62 223 VAL B CA 1
ATOM 7161 C C . VAL B 1 223 ? 27.609 -8.664 -2.248 1 92.62 223 VAL B C 1
ATOM 7163 O O . VAL B 1 223 ? 27.875 -8.961 -3.416 1 92.62 223 VAL B O 1
ATOM 7166 N N . ALA B 1 224 ? 28.469 -8.742 -1.289 1 88.25 224 ALA B N 1
ATOM 7167 C CA . ALA B 1 224 ? 29.875 -8.992 -1.551 1 88.25 224 ALA B CA 1
ATOM 7168 C C . ALA B 1 224 ? 30.109 -10.445 -1.96 1 88.25 224 ALA B C 1
ATOM 7170 O O . ALA B 1 224 ? 31.047 -10.742 -2.721 1 88.25 224 ALA B O 1
ATOM 7171 N N . LYS B 1 225 ? 29.25 -11.32 -1.537 1 88.19 225 LYS B N 1
ATOM 7172 C CA . LYS B 1 225 ? 29.469 -12.75 -1.769 1 88.19 225 LYS B CA 1
ATOM 7173 C C . LYS B 1 225 ? 28.641 -13.242 -2.953 1 88.19 225 LYS B C 1
ATOM 7175 O O . LYS B 1 225 ? 28.828 -14.367 -3.416 1 88.19 225 LYS B O 1
ATOM 7180 N N . SER B 1 226 ? 27.797 -12.414 -3.473 1 93.38 226 SER B N 1
ATOM 7181 C CA . SER B 1 226 ? 26.891 -12.836 -4.535 1 93.38 226 SER B CA 1
ATOM 7182 C C . SER B 1 226 ? 27.469 -12.523 -5.91 1 93.38 226 SER B C 1
ATOM 7184 O O . SER B 1 226 ? 28.219 -11.562 -6.074 1 93.38 226 SER B O 1
ATOM 7186 N N . ASP B 1 227 ? 27.125 -13.383 -6.855 1 94.5 227 ASP B N 1
ATOM 7187 C CA . ASP B 1 227 ? 27.531 -13.148 -8.234 1 94.5 227 ASP B CA 1
ATOM 7188 C C . ASP B 1 227 ? 26.906 -11.859 -8.773 1 94.5 227 ASP B C 1
ATOM 7190 O O . ASP B 1 227 ? 25.781 -11.508 -8.422 1 94.5 227 ASP B O 1
ATOM 7194 N N . ILE B 1 228 ? 27.625 -11.172 -9.633 1 96.62 228 ILE B N 1
ATOM 7195 C CA . ILE B 1 228 ? 27.172 -9.875 -10.125 1 96.62 228 ILE B CA 1
ATOM 7196 C C . ILE B 1 228 ? 25.938 -10.055 -10.992 1 96.62 228 ILE B C 1
ATOM 7198 O O . ILE B 1 228 ? 25.031 -9.211 -10.984 1 96.62 228 ILE B O 1
ATOM 7202 N N . GLU B 1 229 ? 25.844 -11.172 -11.797 1 97.56 229 GLU B N 1
ATOM 7203 C CA . GLU B 1 229 ? 24.672 -11.391 -12.625 1 97.56 229 GLU B CA 1
ATOM 7204 C C . GLU B 1 229 ? 23.422 -11.609 -11.773 1 97.56 229 GLU B C 1
ATOM 7206 O O . GLU B 1 229 ? 22.328 -11.227 -12.164 1 97.56 229 GLU B O 1
ATOM 7211 N N . LEU B 1 230 ? 23.594 -12.297 -10.617 1 97.94 230 LEU B N 1
ATOM 7212 C CA . LEU B 1 230 ? 22.469 -12.477 -9.695 1 97.94 230 LEU B CA 1
ATOM 7213 C C . LEU B 1 230 ? 22.031 -11.141 -9.117 1 97.94 230 LEU B C 1
ATOM 7215 O O . LEU B 1 230 ? 20.828 -10.875 -9.023 1 97.94 230 LEU B O 1
ATOM 7219 N N . LEU B 1 231 ? 22.984 -10.297 -8.719 1 97.94 231 LEU B N 1
ATOM 7220 C CA . LEU B 1 231 ? 22.688 -8.977 -8.18 1 97.94 231 LEU B CA 1
ATOM 7221 C C . LEU B 1 231 ? 21.938 -8.125 -9.203 1 97.94 231 LEU B C 1
ATOM 7223 O O . LEU B 1 231 ? 20.969 -7.449 -8.875 1 97.94 231 LEU B O 1
ATOM 7227 N N . LEU B 1 232 ? 22.406 -8.195 -10.438 1 98.44 232 LEU B N 1
ATOM 7228 C CA . LEU B 1 232 ? 21.766 -7.434 -11.508 1 98.44 232 LEU B CA 1
ATOM 7229 C C . LEU B 1 232 ? 20.359 -7.934 -11.773 1 98.44 232 LEU B C 1
ATOM 7231 O O . LEU B 1 232 ? 19.438 -7.133 -11.969 1 98.44 232 LEU B O 1
ATOM 7235 N N . ALA B 1 233 ? 20.141 -9.242 -11.75 1 98.56 233 ALA B N 1
ATOM 7236 C CA . ALA B 1 233 ? 18.812 -9.812 -11.984 1 98.56 233 ALA B CA 1
ATOM 7237 C C . ALA B 1 233 ? 17.844 -9.43 -10.859 1 98.56 233 ALA B C 1
ATOM 7239 O O . ALA B 1 233 ? 16.703 -9.07 -11.117 1 98.56 233 ALA B O 1
ATOM 7240 N N . ALA B 1 234 ? 18.344 -9.57 -9.617 1 98.19 234 ALA B N 1
ATOM 7241 C CA . ALA B 1 234 ? 17.516 -9.188 -8.469 1 98.19 234 ALA B CA 1
ATOM 7242 C C . ALA B 1 234 ? 17.172 -7.703 -8.508 1 98.19 234 ALA B C 1
ATOM 7244 O O . ALA B 1 234 ? 16.031 -7.32 -8.242 1 98.19 234 ALA B O 1
ATOM 7245 N N . ALA B 1 235 ? 18.141 -6.883 -8.844 1 97.94 235 ALA B N 1
ATOM 7246 C CA . ALA B 1 235 ? 17.922 -5.445 -8.953 1 97.94 235 ALA B CA 1
ATOM 7247 C C . ALA B 1 235 ? 16.953 -5.125 -10.086 1 97.94 235 ALA B C 1
ATOM 7249 O O . ALA B 1 235 ? 16.156 -4.184 -9.984 1 97.94 235 ALA B O 1
ATOM 7250 N N . ALA B 1 236 ? 17.047 -5.887 -11.188 1 97.81 236 ALA B N 1
ATOM 7251 C CA . ALA B 1 236 ? 16.109 -5.695 -12.289 1 97.81 236 ALA B CA 1
ATOM 7252 C C . ALA B 1 236 ? 14.672 -5.953 -11.852 1 97.81 236 ALA B C 1
ATOM 7254 O O . ALA B 1 236 ? 13.766 -5.18 -12.172 1 97.81 236 ALA B O 1
ATOM 7255 N N . THR B 1 237 ? 14.469 -7.012 -11.117 1 96.5 237 THR B N 1
ATOM 7256 C CA . THR B 1 237 ? 13.148 -7.344 -10.602 1 96.5 237 THR B CA 1
ATOM 7257 C C . THR B 1 237 ? 12.672 -6.285 -9.617 1 96.5 237 THR B C 1
ATOM 7259 O O . THR B 1 237 ? 11.492 -5.91 -9.617 1 96.5 237 THR B O 1
ATOM 7262 N N . GLY B 1 238 ? 13.609 -5.832 -8.758 1 94.62 238 GLY B N 1
ATOM 7263 C CA . GLY B 1 238 ? 13.273 -4.766 -7.824 1 94.62 238 GLY B CA 1
ATOM 7264 C C . GLY B 1 238 ? 12.891 -3.469 -8.516 1 94.62 238 GLY B C 1
ATOM 7265 O O . GLY B 1 238 ? 11.914 -2.818 -8.133 1 94.62 238 GLY B O 1
ATOM 7266 N N . ALA B 1 239 ? 13.641 -3.1 -9.508 1 93.62 239 ALA B N 1
ATOM 7267 C CA . ALA B 1 239 ? 13.359 -1.886 -10.273 1 93.62 239 ALA B CA 1
ATOM 7268 C C . ALA B 1 239 ? 12.008 -1.977 -10.969 1 93.62 239 ALA B C 1
ATOM 7270 O O . ALA B 1 239 ? 11.281 -0.983 -11.062 1 93.62 239 ALA B O 1
ATOM 7271 N N . LEU B 1 240 ? 11.711 -3.141 -11.43 1 92.75 240 LEU B N 1
ATOM 7272 C CA . LEU B 1 240 ? 10.422 -3.35 -12.078 1 92.75 240 LEU B CA 1
ATOM 7273 C C . LEU B 1 240 ? 9.281 -3.107 -11.094 1 92.75 240 LEU B C 1
ATOM 7275 O O . LEU B 1 240 ? 8.273 -2.496 -11.453 1 92.75 240 LEU B O 1
ATOM 7279 N N . ASN B 1 241 ? 9.453 -3.561 -9.898 1 88.88 241 ASN B N 1
ATOM 7280 C CA . ASN B 1 241 ? 8.438 -3.398 -8.859 1 88.88 241 ASN B CA 1
ATOM 7281 C C . ASN B 1 241 ? 8.305 -1.94 -8.43 1 88.88 241 ASN B C 1
ATOM 7283 O O . ASN B 1 241 ? 7.297 -1.557 -7.824 1 88.88 241 ASN B O 1
ATOM 7287 N N . ARG B 1 242 ? 9.242 -1.212 -8.719 1 87.56 242 ARG B N 1
ATOM 7288 C CA . ARG B 1 242 ? 9.203 0.216 -8.414 1 87.56 242 ARG B CA 1
ATOM 7289 C C . ARG B 1 242 ? 8.789 1.024 -9.641 1 87.56 242 ARG B C 1
ATOM 7291 O O . ARG B 1 242 ? 8.844 2.256 -9.625 1 87.56 242 ARG B O 1
ATOM 7298 N N . PHE B 1 243 ? 8.57 0.384 -10.789 1 86.94 243 PHE B N 1
ATOM 7299 C CA . PHE B 1 243 ? 8.07 0.956 -12.031 1 86.94 243 PHE B CA 1
ATOM 7300 C C . PHE B 1 243 ? 9.164 1.747 -12.742 1 86.94 243 PHE B C 1
ATOM 7302 O O . PHE B 1 243 ? 8.867 2.662 -13.516 1 86.94 243 PHE B O 1
ATOM 7309 N N . GLU B 1 244 ? 10.367 1.453 -12.336 1 88.5 244 GLU B N 1
ATOM 7310 C CA . GLU B 1 244 ? 11.5 1.97 -13.094 1 88.5 244 GLU B CA 1
ATOM 7311 C C . GLU B 1 244 ? 11.805 1.079 -14.297 1 88.5 244 GLU B C 1
ATOM 7313 O O . GLU B 1 244 ? 12.844 0.416 -14.336 1 88.5 244 GLU B O 1
ATOM 7318 N N . THR B 1 245 ? 11.016 1.2 -15.289 1 89.38 245 THR B N 1
ATOM 7319 C CA . THR B 1 245 ? 10.977 0.239 -16.391 1 89.38 245 THR B CA 1
ATOM 7320 C C . THR B 1 245 ? 12.258 0.299 -17.203 1 89.38 245 THR B C 1
ATOM 7322 O O . THR B 1 245 ? 12.789 -0.737 -17.609 1 89.38 245 THR B O 1
ATOM 7325 N N . SER B 1 246 ? 12.734 1.518 -17.469 1 89.06 246 SER B N 1
ATOM 7326 C CA . SER B 1 246 ? 13.945 1.644 -18.281 1 89.06 246 SER B CA 1
ATOM 7327 C C . SER B 1 246 ? 15.156 1.065 -17.562 1 89.06 246 SER B C 1
ATOM 7329 O O . SER B 1 246 ? 15.938 0.314 -18.141 1 89.06 246 SER B O 1
ATOM 7331 N N . CYS B 1 247 ? 15.242 1.435 -16.312 1 90.62 247 CYS B N 1
ATOM 7332 C CA . CYS B 1 247 ? 16.328 0.901 -15.5 1 90.62 247 CYS B CA 1
ATOM 7333 C C . CYS B 1 247 ? 16.219 -0.614 -15.375 1 90.62 247 CYS B C 1
ATOM 7335 O O . CYS B 1 247 ? 17.219 -1.325 -15.5 1 90.62 247 CYS B O 1
ATOM 7337 N N . SER B 1 248 ? 15.062 -1.078 -15.148 1 95 248 SER B N 1
ATOM 7338 C CA . SER B 1 248 ? 14.805 -2.506 -15 1 95 248 SER B CA 1
ATOM 7339 C C . SER B 1 248 ? 15.219 -3.277 -16.25 1 95 248 SER B C 1
ATOM 7341 O O . SER B 1 248 ? 15.898 -4.305 -16.156 1 95 248 SER B O 1
ATOM 7343 N N . SER B 1 249 ? 14.82 -2.791 -17.406 1 94.56 249 SER B N 1
ATOM 7344 C CA . SER B 1 249 ? 15.141 -3.439 -18.672 1 94.56 249 SER B CA 1
ATOM 7345 C C . SER B 1 249 ? 16.656 -3.49 -18.906 1 94.56 249 SER B C 1
ATOM 7347 O O . SER B 1 249 ? 17.188 -4.516 -19.328 1 94.56 249 SER B O 1
ATOM 7349 N N . SER B 1 250 ? 17.297 -2.391 -18.609 1 95.12 250 SER B N 1
ATOM 7350 C CA . SER B 1 250 ? 18.75 -2.34 -18.781 1 95.12 250 SER B CA 1
ATOM 7351 C C . SER B 1 250 ? 19.438 -3.363 -17.875 1 95.12 250 SER B C 1
ATOM 7353 O O . SER B 1 250 ? 20.312 -4.098 -18.344 1 95.12 250 SER B O 1
ATOM 7355 N N . LEU B 1 251 ? 19.078 -3.41 -16.625 1 97.62 251 LEU B N 1
ATOM 7356 C CA . LEU B 1 251 ? 19.672 -4.344 -15.672 1 97.62 251 LEU B CA 1
ATOM 7357 C C . LEU B 1 251 ? 19.406 -5.785 -16.078 1 97.62 251 LEU B C 1
ATOM 7359 O O . LEU B 1 251 ? 20.266 -6.648 -15.945 1 97.62 251 LEU B O 1
ATOM 7363 N N . TYR B 1 252 ? 18.219 -6.078 -16.578 1 97.62 252 TYR B N 1
ATOM 7364 C CA . TYR B 1 252 ? 17.859 -7.406 -17.062 1 97.62 252 TYR B CA 1
ATOM 7365 C C . TYR B 1 252 ? 18.797 -7.855 -18.188 1 97.62 252 TYR B C 1
ATOM 7367 O O . TYR B 1 252 ? 19.328 -8.961 -18.141 1 97.62 252 TYR B O 1
ATOM 7375 N N . HIS B 1 253 ? 18.984 -6.988 -19.188 1 97.62 253 HIS B N 1
ATOM 7376 C CA . HIS B 1 253 ? 19.797 -7.348 -20.344 1 97.62 253 HIS B CA 1
ATOM 7377 C C . HIS B 1 253 ? 21.266 -7.508 -19.969 1 97.62 253 HIS B C 1
ATOM 7379 O O . HIS B 1 253 ? 21.969 -8.352 -20.516 1 97.62 253 HIS B O 1
ATOM 7385 N N . MET B 1 254 ? 21.688 -6.676 -19.031 1 98.12 254 MET B N 1
ATOM 7386 C CA . MET B 1 254 ? 23.062 -6.816 -18.547 1 98.12 254 MET B CA 1
ATOM 7387 C C . MET B 1 254 ? 23.266 -8.148 -17.828 1 98.12 254 MET B C 1
ATOM 7389 O O . MET B 1 254 ? 24.234 -8.859 -18.094 1 98.12 254 MET B O 1
ATOM 7393 N N . SER B 1 255 ? 22.359 -8.477 -16.938 1 98.38 255 SER B N 1
ATOM 7394 C CA . SER B 1 255 ? 22.422 -9.734 -16.203 1 98.38 255 SER B CA 1
ATOM 7395 C C . SER B 1 255 ? 22.406 -10.93 -17.156 1 98.38 255 SER B C 1
ATOM 7397 O O . SER B 1 255 ? 23.203 -11.859 -17 1 98.38 255 SER B O 1
ATOM 7399 N N . LYS B 1 256 ? 21.5 -10.906 -18.109 1 98 256 LYS B N 1
ATOM 7400 C CA . LYS B 1 256 ? 21.375 -11.977 -19.078 1 98 256 LYS B CA 1
ATOM 7401 C C . LYS B 1 256 ? 22.672 -12.172 -19.859 1 98 256 LYS B C 1
ATOM 7403 O O . LYS B 1 256 ? 23.156 -13.297 -20.016 1 98 256 LYS B O 1
ATOM 7408 N N . ALA B 1 257 ? 23.219 -11.055 -20.312 1 97.69 257 ALA B N 1
ATOM 7409 C CA . ALA B 1 257 ? 24.453 -11.117 -21.109 1 97.69 257 ALA B CA 1
ATOM 7410 C C . ALA B 1 257 ? 25.594 -11.727 -20.297 1 97.69 257 ALA B C 1
ATOM 7412 O O . ALA B 1 257 ? 26.328 -12.578 -20.781 1 97.69 257 ALA B O 1
ATOM 7413 N N . ILE B 1 258 ? 25.75 -11.32 -19.078 1 97.69 258 ILE B N 1
ATOM 7414 C CA . ILE B 1 258 ? 26.828 -11.797 -18.219 1 97.69 258 ILE B CA 1
ATOM 7415 C C . ILE B 1 258 ? 26.609 -13.266 -17.875 1 97.69 258 ILE B C 1
ATOM 7417 O O . ILE B 1 258 ? 27.547 -14.062 -17.922 1 97.69 258 ILE B O 1
ATOM 7421 N N . LEU B 1 259 ? 25.406 -13.641 -17.562 1 97.25 259 LEU B N 1
ATOM 7422 C CA . LEU B 1 259 ? 25.078 -15.023 -17.234 1 97.25 259 LEU B CA 1
ATOM 7423 C C . LEU B 1 259 ? 25.391 -15.953 -18.406 1 97.25 259 LEU B C 1
ATOM 7425 O O . LEU B 1 259 ? 26 -17.016 -18.219 1 97.25 259 LEU B O 1
ATOM 7429 N N . LEU B 1 260 ? 24.922 -15.57 -19.578 1 96.19 260 LEU B N 1
ATOM 7430 C CA . LEU B 1 260 ? 25.125 -16.406 -20.766 1 96.19 260 LEU B CA 1
ATOM 7431 C C . LEU B 1 260 ? 26.609 -16.562 -21.062 1 96.19 260 LEU B C 1
ATOM 7433 O O . LEU B 1 260 ? 27.062 -17.625 -21.469 1 96.19 260 LEU B O 1
ATOM 7437 N N . GLU B 1 261 ? 27.344 -15.477 -20.844 1 95.31 261 GLU B N 1
ATOM 7438 C CA . GLU B 1 261 ? 28.797 -15.547 -21 1 95.31 261 GLU B CA 1
ATOM 7439 C C . GLU B 1 261 ? 29.406 -16.516 -20.016 1 95.31 261 GLU B C 1
ATOM 7441 O O . GLU B 1 261 ? 30.25 -17.344 -20.375 1 95.31 261 GLU B O 1
ATOM 7446 N N . ASN B 1 262 ? 29 -16.453 -18.844 1 93.38 262 ASN B N 1
ATOM 7447 C CA . ASN B 1 262 ? 29.531 -17.328 -17.797 1 93.38 262 ASN B CA 1
ATOM 7448 C C . ASN B 1 262 ? 29.141 -18.781 -18.031 1 93.38 262 ASN B C 1
ATOM 7450 O O . ASN B 1 262 ? 29.922 -19.688 -17.766 1 93.38 262 ASN B O 1
ATOM 7454 N N . LEU B 1 263 ? 27.922 -19.016 -18.453 1 91.94 263 LEU B N 1
ATOM 7455 C CA . LEU B 1 263 ? 27.469 -20.359 -18.766 1 91.94 263 LEU B CA 1
ATOM 7456 C C . LEU B 1 263 ? 28.25 -20.938 -19.938 1 91.94 263 LEU B C 1
ATOM 7458 O O . LEU B 1 263 ? 28.594 -22.125 -19.938 1 91.94 263 LEU B O 1
ATOM 7462 N N . GLY B 1 264 ? 28.516 -20.078 -20.891 1 89.5 264 GLY B N 1
ATOM 7463 C CA . GLY B 1 264 ? 29.312 -20.516 -22.031 1 89.5 264 GLY B CA 1
ATOM 7464 C C . GLY B 1 264 ? 30.734 -20.891 -21.656 1 89.5 264 GLY B C 1
ATOM 7465 O O . GLY B 1 264 ? 31.266 -21.891 -22.141 1 89.5 264 GLY B O 1
ATOM 7466 N N . ARG B 1 265 ? 31.297 -20.125 -20.844 1 86.44 265 ARG B N 1
ATOM 7467 C CA . ARG B 1 265 ? 32.625 -20.406 -20.359 1 86.44 265 ARG B CA 1
ATOM 7468 C C . ARG B 1 265 ? 32.688 -21.734 -19.609 1 86.44 265 ARG B C 1
ATOM 7470 O O . ARG B 1 265 ? 33.625 -22.5 -19.75 1 86.44 265 ARG B O 1
ATOM 7477 N N . HIS B 1 266 ? 31.75 -21.953 -18.828 1 82.81 266 HIS B N 1
ATOM 7478 C CA . HIS B 1 266 ? 31.688 -23.188 -18.047 1 82.81 266 HIS B CA 1
ATOM 7479 C C . HIS B 1 266 ? 31.531 -24.406 -18.938 1 82.81 266 HIS B C 1
ATOM 7481 O O . HIS B 1 266 ? 32.125 -25.453 -18.656 1 82.81 266 HIS B O 1
ATOM 7487 N N . GLU B 1 267 ? 30.734 -24.281 -19.922 1 81.62 267 GLU B N 1
ATOM 7488 C CA . GLU B 1 267 ? 30.531 -25.391 -20.859 1 81.62 267 GLU B CA 1
ATOM 7489 C C . GLU B 1 267 ? 31.812 -25.703 -21.625 1 81.62 267 GLU B C 1
ATOM 7491 O O . GLU B 1 267 ? 32.125 -26.875 -21.875 1 81.62 267 GLU B O 1
ATOM 7496 N N . LEU B 1 268 ? 32.469 -24.641 -21.953 1 78.56 268 LEU B N 1
ATOM 7497 C CA . LEU B 1 268 ? 33.719 -24.828 -22.672 1 78.56 268 LEU B CA 1
ATOM 7498 C C . LEU B 1 268 ? 34.781 -25.5 -21.781 1 78.56 268 LEU B C 1
ATOM 7500 O O . LEU B 1 268 ? 35.5 -26.375 -22.234 1 78.56 268 LEU B O 1
ATOM 7504 N N . GLU B 1 269 ? 34.781 -25.109 -20.609 1 77.19 269 GLU B N 1
ATOM 7505 C CA . GLU B 1 269 ? 35.719 -25.703 -19.656 1 77.19 269 GLU B CA 1
ATOM 7506 C C . GLU B 1 269 ? 35.406 -27.172 -19.406 1 77.19 269 GLU B C 1
ATOM 7508 O O . GLU B 1 269 ? 36.312 -28 -19.312 1 77.19 269 GLU B O 1
ATOM 7513 N N . SER B 1 270 ? 34.188 -27.484 -19.234 1 75.19 270 SER B N 1
ATOM 7514 C CA . SER B 1 270 ? 33.75 -28.859 -19.016 1 75.19 270 SER B CA 1
ATOM 7515 C C . SER B 1 270 ? 34.094 -29.734 -20.203 1 75.19 270 SER B C 1
ATOM 7517 O O . SER B 1 270 ? 34.469 -30.891 -20.047 1 75.19 270 SER B O 1
ATOM 7519 N N . SER B 1 271 ? 33.906 -29.156 -21.359 1 71.94 271 SER B N 1
ATOM 7520 C CA . SER B 1 271 ? 34.219 -29.891 -22.578 1 71.94 271 SER B CA 1
ATOM 7521 C C . SER B 1 271 ? 35.75 -30.141 -22.672 1 71.94 271 SER B C 1
ATOM 7523 O O . SER B 1 271 ? 36.156 -31.219 -23.094 1 71.94 271 SER B O 1
ATOM 7525 N N . SER B 1 272 ? 36.438 -29.156 -22.297 1 69.06 272 SER B N 1
ATOM 7526 C CA . SER B 1 272 ? 37.906 -29.281 -22.312 1 69.06 272 SER B CA 1
ATOM 7527 C C . SER B 1 272 ? 38.375 -30.312 -21.297 1 69.06 272 SER B C 1
ATOM 7529 O O . SER B 1 272 ? 39.312 -31.062 -21.562 1 69.06 272 SER B O 1
ATOM 7531 N N . ASP B 1 273 ? 37.688 -30.266 -20.172 1 65.5 273 ASP B N 1
ATOM 7532 C CA . ASP B 1 273 ? 38.031 -31.234 -19.141 1 65.5 273 ASP B CA 1
ATOM 7533 C C . ASP B 1 273 ? 37.781 -32.656 -19.609 1 65.5 273 ASP B C 1
ATOM 7535 O O . ASP B 1 273 ? 38.531 -33.594 -19.312 1 65.5 273 ASP B O 1
ATOM 7539 N N . ILE B 1 274 ? 36.625 -32.812 -20.156 1 59.19 274 ILE B N 1
ATOM 7540 C CA . ILE B 1 274 ? 36.281 -34.125 -20.703 1 59.19 274 ILE B CA 1
ATOM 7541 C C . ILE B 1 274 ? 37.312 -34.531 -21.734 1 59.19 274 ILE B C 1
ATOM 7543 O O . ILE B 1 274 ? 37.719 -35.719 -21.781 1 59.19 274 ILE B O 1
ATOM 7547 N N . LEU B 1 275 ? 37.75 -33.562 -22.516 1 59.59 275 LEU B N 1
ATOM 7548 C CA . LEU B 1 275 ? 38.781 -33.875 -23.516 1 59.59 275 LEU B CA 1
ATOM 7549 C C . LEU B 1 275 ? 40.125 -34.125 -22.875 1 59.59 275 LEU B C 1
ATOM 7551 O O . LEU B 1 275 ? 40.906 -34.906 -23.359 1 59.59 275 LEU B O 1
ATOM 7555 N N . SER B 1 276 ? 40.344 -33.188 -21.875 1 57.38 276 SER B N 1
ATOM 7556 C CA . SER B 1 276 ? 41.656 -33.344 -21.25 1 57.38 276 SER B CA 1
ATOM 7557 C C . SER B 1 276 ? 41.656 -34.438 -20.203 1 57.38 276 SER B C 1
ATOM 7559 O O . SER B 1 276 ? 42.688 -34.812 -19.641 1 57.38 276 SER B O 1
ATOM 7561 N N . SER B 1 277 ? 41.188 -35.719 -20.281 1 50.81 277 SER B N 1
ATOM 7562 C CA . SER B 1 277 ? 41.188 -36.906 -19.422 1 50.81 277 SER B CA 1
ATOM 7563 C C . SER B 1 277 ? 41.25 -36.5 -17.953 1 50.81 277 SER B C 1
ATOM 7565 O O . SER B 1 277 ? 41.438 -37.375 -17.078 1 50.81 277 SER B O 1
ATOM 7567 N N . GLN B 1 278 ? 41.594 -35.375 -17.484 1 43.88 278 GLN B N 1
ATOM 7568 C CA . GLN B 1 278 ? 41.844 -35.094 -16.078 1 43.88 278 GLN B CA 1
ATOM 7569 C C . GLN B 1 278 ? 40.531 -34.969 -15.32 1 43.88 278 GLN B C 1
ATOM 7571 O O . GLN B 1 278 ? 39.656 -34.188 -15.688 1 43.88 278 GLN B O 1
ATOM 7576 N N . ASN B 1 279 ? 40 -36.031 -14.625 1 40.78 279 ASN B N 1
ATOM 7577 C CA . ASN B 1 279 ? 38.875 -36.281 -13.703 1 40.78 279 ASN B CA 1
ATOM 7578 C C . ASN B 1 279 ? 38.781 -35.156 -12.656 1 40.78 279 ASN B C 1
ATOM 7580 O O . ASN B 1 279 ? 38.656 -35.438 -11.461 1 40.78 279 ASN B O 1
ATOM 7584 N N . GLN B 1 280 ? 39.594 -34.156 -12.555 1 40.97 280 GLN B N 1
ATOM 7585 C CA . GLN B 1 280 ? 39.438 -33.375 -11.32 1 40.97 280 GLN B CA 1
ATOM 7586 C C . GLN B 1 280 ? 38 -32.906 -11.164 1 40.97 280 GLN B C 1
ATOM 7588 O O . GLN B 1 280 ? 37.406 -32.344 -12.102 1 40.97 280 GLN B O 1
ATOM 7593 N N . PRO B 1 281 ? 37.312 -33.469 -10.195 1 41.41 281 PRO B N 1
ATOM 7594 C CA . PRO B 1 281 ? 35.969 -32.969 -9.828 1 41.41 281 PRO B CA 1
ATOM 7595 C C . PRO B 1 281 ? 35.906 -31.453 -9.805 1 41.41 281 PRO B C 1
ATOM 7597 O O . PRO B 1 281 ? 36.75 -30.797 -9.195 1 41.41 281 PRO B O 1
ATOM 7600 N N . ALA B 1 282 ? 35.719 -30.812 -10.758 1 38.06 282 ALA B N 1
ATOM 7601 C CA . ALA B 1 282 ? 35.562 -29.359 -10.812 1 38.06 282 ALA B CA 1
ATOM 7602 C C . ALA B 1 282 ? 34.906 -28.828 -9.562 1 38.06 282 ALA B C 1
ATOM 7604 O O . ALA B 1 282 ? 33.781 -29.234 -9.227 1 38.06 282 ALA B O 1
ATOM 7605 N N . PRO B 1 283 ? 35.5 -28.484 -8.469 1 40.34 283 PRO B N 1
ATOM 7606 C CA . PRO B 1 283 ? 35 -27.859 -7.254 1 40.34 283 PRO B CA 1
ATOM 7607 C C . PRO B 1 283 ? 33.844 -26.906 -7.523 1 40.34 283 PRO B C 1
ATOM 7609 O O . PRO B 1 283 ? 33.406 -26.188 -6.625 1 40.34 283 PRO B O 1
ATOM 7612 N N . GLN B 1 284 ? 33.469 -26.438 -8.633 1 41.5 284 GLN B N 1
ATOM 7613 C CA . GLN B 1 284 ? 32.688 -25.234 -8.914 1 41.5 284 GLN B CA 1
ATOM 7614 C C . GLN B 1 284 ? 31.188 -25.469 -8.633 1 41.5 284 GLN B C 1
ATOM 7616 O O . GLN B 1 284 ? 30.328 -24.891 -9.297 1 41.5 284 GLN B O 1
ATOM 7621 N N . ARG B 1 285 ? 30.891 -26.516 -7.875 1 42.22 285 ARG B N 1
ATOM 7622 C CA . ARG B 1 285 ? 29.516 -26.859 -7.531 1 42.22 285 ARG B CA 1
ATOM 7623 C C . ARG B 1 285 ? 28.781 -25.656 -6.938 1 42.22 285 ARG B C 1
ATOM 7625 O O . ARG B 1 285 ? 27.547 -25.578 -6.996 1 42.22 285 ARG B O 1
ATOM 7632 N N . ARG B 1 286 ? 29.531 -24.969 -5.949 1 45.22 286 ARG B N 1
ATOM 7633 C CA . ARG B 1 286 ? 28.922 -23.812 -5.285 1 45.22 286 ARG B CA 1
ATOM 7634 C C . ARG B 1 286 ? 28.391 -22.812 -6.305 1 45.22 286 ARG B C 1
ATOM 7636 O O . ARG B 1 286 ? 27.375 -22.141 -6.055 1 45.22 286 ARG B O 1
ATOM 7643 N N . ASN B 1 287 ? 29.016 -22.938 -7.559 1 58.72 287 ASN B N 1
ATOM 7644 C CA . ASN B 1 287 ? 28.875 -21.922 -8.602 1 58.72 287 ASN B CA 1
ATOM 7645 C C . ASN B 1 287 ? 27.641 -22.188 -9.469 1 58.72 287 ASN B C 1
ATOM 7647 O O . ASN B 1 287 ? 27.109 -21.266 -10.094 1 58.72 287 ASN B O 1
ATOM 7651 N N . GLY B 1 288 ? 26.953 -23.312 -9.023 1 84.75 288 GLY B N 1
ATOM 7652 C CA . GLY B 1 288 ? 25.828 -23.641 -9.883 1 84.75 288 GLY B CA 1
ATOM 7653 C C . GLY B 1 288 ? 24.5 -23.078 -9.375 1 84.75 288 GLY B C 1
ATOM 7654 O O . GLY B 1 288 ? 23.656 -22.656 -10.164 1 84.75 288 GLY B O 1
ATOM 7655 N N . LEU B 1 289 ? 24.438 -23 -8.023 1 92.31 289 LEU B N 1
ATOM 7656 C CA . LEU B 1 289 ? 23.188 -22.531 -7.449 1 92.31 289 LEU B CA 1
ATOM 7657 C C . LEU B 1 289 ? 22.906 -21.078 -7.816 1 92.31 289 LEU B C 1
ATOM 7659 O O . LEU B 1 289 ? 21.781 -20.703 -8.117 1 92.31 289 LEU B O 1
ATOM 7663 N N . GLY B 1 290 ? 24 -20.297 -7.793 1 94.56 290 GLY B N 1
ATOM 7664 C CA . GLY B 1 290 ? 23.875 -18.891 -8.156 1 94.56 290 GLY B CA 1
ATOM 7665 C C . GLY B 1 290 ? 23.375 -18.688 -9.57 1 94.56 290 GLY B C 1
ATOM 7666 O O . GLY B 1 290 ? 22.594 -17.781 -9.836 1 94.56 290 GLY B O 1
ATOM 7667 N N . LYS B 1 291 ? 23.844 -19.562 -10.453 1 95.88 291 LYS B N 1
ATOM 7668 C CA . LYS B 1 291 ? 23.406 -19.484 -11.844 1 95.88 291 LYS B CA 1
ATOM 7669 C C . LYS B 1 291 ? 21.938 -19.859 -11.977 1 95.88 291 LYS B C 1
ATOM 7671 O O . LYS B 1 291 ? 21.188 -19.234 -12.742 1 95.88 291 LYS B O 1
ATOM 7676 N N . ILE B 1 292 ? 21.531 -20.891 -11.25 1 97.31 292 ILE B N 1
ATOM 7677 C CA . ILE B 1 292 ? 20.125 -21.297 -11.258 1 97.31 292 ILE B CA 1
ATOM 7678 C C . ILE B 1 292 ? 19.25 -20.188 -10.703 1 97.31 292 ILE B C 1
ATOM 7680 O O . ILE B 1 292 ? 18.203 -19.859 -11.273 1 97.31 292 ILE B O 1
ATOM 7684 N N . GLN B 1 293 ? 19.734 -19.609 -9.609 1 98.06 293 GLN B N 1
ATOM 7685 C CA . GLN B 1 293 ? 19 -18.516 -8.984 1 98.06 293 GLN B CA 1
ATOM 7686 C C . GLN B 1 293 ? 18.859 -17.328 -9.938 1 98.06 293 GLN B C 1
ATOM 7688 O O . GLN B 1 293 ? 17.797 -16.719 -10.031 1 98.06 293 GLN B O 1
ATOM 7693 N N . THR B 1 294 ? 19.906 -17.016 -10.641 1 98.31 294 THR B N 1
ATOM 7694 C CA . THR B 1 294 ? 19.875 -15.93 -11.617 1 98.31 294 THR B CA 1
ATOM 7695 C C . THR B 1 294 ? 18.891 -16.234 -12.742 1 98.31 294 THR B C 1
ATOM 7697 O O . THR B 1 294 ? 18.094 -15.383 -13.148 1 98.31 294 THR B O 1
ATOM 7700 N N . LEU B 1 295 ? 18.922 -17.469 -13.203 1 98.31 295 LEU B N 1
ATOM 7701 C CA . LEU B 1 295 ? 18.031 -17.891 -14.273 1 98.31 295 LEU B CA 1
ATOM 7702 C C . LEU B 1 295 ? 16.562 -17.812 -13.82 1 98.31 295 LEU B C 1
ATOM 7704 O O . LEU B 1 295 ? 15.703 -17.391 -14.594 1 98.31 295 LEU B O 1
ATOM 7708 N N . ILE B 1 296 ? 16.266 -18.219 -12.594 1 98.44 296 ILE B N 1
ATOM 7709 C CA . ILE B 1 296 ? 14.898 -18.141 -12.07 1 98.44 296 ILE B CA 1
ATOM 7710 C C . ILE B 1 296 ? 14.391 -16.703 -12.164 1 98.44 296 ILE B C 1
ATOM 7712 O O . ILE B 1 296 ? 13.281 -16.453 -12.648 1 98.44 296 ILE B O 1
ATOM 7716 N N . LEU B 1 297 ? 15.18 -15.781 -11.734 1 98.38 297 LEU B N 1
ATOM 7717 C CA . LEU B 1 297 ? 14.773 -14.383 -11.727 1 98.38 297 LEU B CA 1
ATOM 7718 C C . LEU B 1 297 ? 14.586 -13.867 -13.148 1 98.38 297 LEU B C 1
ATOM 7720 O O . LEU B 1 297 ? 13.617 -13.156 -13.43 1 98.38 297 LEU B O 1
ATOM 7724 N N . LEU B 1 298 ? 15.516 -14.227 -14.055 1 98.56 298 LEU B N 1
ATOM 7725 C CA . LEU B 1 298 ? 15.43 -13.75 -15.43 1 98.56 298 LEU B CA 1
ATOM 7726 C C . LEU B 1 298 ? 14.219 -14.352 -16.141 1 98.56 298 LEU B C 1
ATOM 7728 O O . LEU B 1 298 ? 13.516 -13.648 -16.859 1 98.56 298 LEU B O 1
ATOM 7732 N N . VAL B 1 299 ? 13.969 -15.602 -15.93 1 98.25 299 VAL B N 1
ATOM 7733 C CA . VAL B 1 299 ? 12.82 -16.25 -16.547 1 98.25 299 VAL B CA 1
ATOM 7734 C C . VAL B 1 299 ? 11.531 -15.656 -15.984 1 98.25 299 VAL B C 1
ATOM 7736 O O . VAL B 1 299 ? 10.602 -15.367 -16.734 1 98.25 299 VAL B O 1
ATOM 7739 N N . ALA B 1 300 ? 11.453 -15.516 -14.664 1 96.69 300 ALA B N 1
ATOM 7740 C CA . ALA B 1 300 ? 10.273 -14.922 -14.039 1 96.69 300 ALA B CA 1
ATOM 7741 C C . ALA B 1 300 ? 10.023 -13.516 -14.57 1 96.69 300 ALA B C 1
ATOM 7743 O O . ALA B 1 300 ? 8.875 -13.109 -14.75 1 96.69 300 ALA B O 1
ATOM 7744 N N . TYR B 1 301 ? 11.086 -12.758 -14.758 1 96.5 301 TYR B N 1
ATOM 7745 C CA . TYR B 1 301 ? 11.008 -11.398 -15.281 1 96.5 301 TYR B CA 1
ATOM 7746 C C . TYR B 1 301 ? 10.492 -11.398 -16.719 1 96.5 301 TYR B C 1
ATOM 7748 O O . TYR B 1 301 ? 9.555 -10.664 -17.047 1 96.5 301 TYR B O 1
ATOM 7756 N N . ALA B 1 302 ? 10.961 -12.227 -17.578 1 97.25 302 ALA B N 1
ATOM 7757 C CA . ALA B 1 302 ? 10.711 -12.188 -19.016 1 97.25 302 ALA B CA 1
ATOM 7758 C C . ALA B 1 302 ? 9.383 -12.852 -19.359 1 97.25 302 ALA B C 1
ATOM 7760 O O . ALA B 1 302 ? 8.742 -12.492 -20.344 1 97.25 302 ALA B O 1
ATOM 7761 N N . SER B 1 303 ? 8.93 -13.781 -18.625 1 96.44 303 SER B N 1
ATOM 7762 C CA . SER B 1 303 ? 7.766 -14.594 -18.953 1 96.44 303 SER B CA 1
ATOM 7763 C C . SER B 1 303 ? 6.504 -13.742 -19.047 1 96.44 303 SER B C 1
ATOM 7765 O O . SER B 1 303 ? 5.578 -14.07 -19.797 1 96.44 303 SER B O 1
ATOM 7767 N N . TRP B 1 304 ? 6.445 -12.695 -18.297 1 94.56 304 TRP B N 1
ATOM 7768 C CA . TRP B 1 304 ? 5.199 -11.938 -18.188 1 94.56 304 TRP B CA 1
ATOM 7769 C C . TRP B 1 304 ? 5.379 -10.508 -18.672 1 94.56 304 TRP B C 1
ATOM 7771 O O . TRP B 1 304 ? 4.516 -9.656 -18.453 1 94.56 304 TRP B O 1
ATOM 7781 N N . ALA B 1 305 ? 6.547 -10.211 -19.203 1 92.75 305 ALA B N 1
ATOM 7782 C CA . ALA B 1 305 ? 6.863 -8.883 -19.719 1 92.75 305 ALA B CA 1
ATOM 7783 C C . ALA B 1 305 ? 6.25 -8.672 -21.109 1 92.75 305 ALA B C 1
ATOM 7785 O O . ALA B 1 305 ? 5.211 -9.25 -21.422 1 92.75 305 ALA B O 1
ATOM 7786 N N . GLN B 1 306 ? 6.781 -7.828 -21.922 1 91.31 306 GLN B N 1
ATOM 7787 C CA . GLN B 1 306 ? 6.27 -7.496 -23.234 1 91.31 306 GLN B CA 1
ATOM 7788 C C . GLN B 1 306 ? 6.445 -8.664 -24.203 1 91.31 306 GLN B C 1
ATOM 7790 O O . GLN B 1 306 ? 7.277 -9.547 -23.984 1 91.31 306 GLN B O 1
ATOM 7795 N N . LYS B 1 307 ? 5.73 -8.641 -25.219 1 91 307 LYS B N 1
ATOM 7796 C CA . LYS B 1 307 ? 5.684 -9.719 -26.203 1 91 307 LYS B CA 1
ATOM 7797 C C . LYS B 1 307 ? 7.078 -10.039 -26.734 1 91 307 LYS B C 1
ATOM 7799 O O . LYS B 1 307 ? 7.418 -11.203 -26.938 1 91 307 LYS B 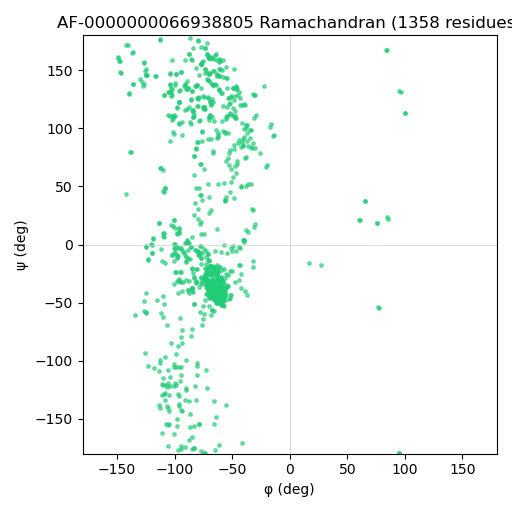O 1
ATOM 7804 N N . ASP B 1 308 ? 7.879 -9.039 -26.891 1 92.56 308 ASP B N 1
ATOM 7805 C CA . ASP B 1 308 ? 9.195 -9.219 -27.484 1 92.56 308 ASP B CA 1
ATOM 7806 C C . ASP B 1 308 ? 10.133 -9.977 -26.547 1 92.56 308 ASP B C 1
ATOM 7808 O O . ASP B 1 308 ? 11.164 -10.5 -26.969 1 92.56 308 ASP B O 1
ATOM 7812 N N . MET B 1 309 ? 9.781 -10.125 -25.312 1 94.81 309 MET B N 1
ATOM 7813 C CA . MET B 1 309 ? 10.656 -10.773 -24.344 1 94.81 309 MET B CA 1
ATOM 7814 C C . MET B 1 309 ? 10.273 -12.242 -24.156 1 94.81 309 MET B C 1
ATOM 7816 O O . MET B 1 309 ? 11.023 -13.008 -23.547 1 94.81 309 MET B O 1
ATOM 7820 N N . LEU B 1 310 ? 9.188 -12.703 -24.672 1 93.62 310 LEU B N 1
ATOM 7821 C CA . LEU B 1 310 ? 8.672 -14.047 -24.438 1 93.62 310 LEU B CA 1
ATOM 7822 C C . LEU B 1 310 ? 9.617 -15.102 -25 1 93.62 310 LEU B C 1
ATOM 7824 O O . LEU B 1 310 ? 9.875 -16.125 -24.359 1 93.62 310 LEU B O 1
ATOM 7828 N N . PRO B 1 311 ? 10.156 -14.859 -26.188 1 93.88 311 PRO B N 1
ATOM 7829 C CA . PRO B 1 311 ? 11.117 -15.852 -26.672 1 93.88 311 PRO B CA 1
ATOM 7830 C C . PRO B 1 311 ? 12.312 -16.031 -25.75 1 93.88 311 PRO B C 1
ATOM 7832 O O . PRO B 1 311 ? 12.789 -17.141 -25.547 1 93.88 311 PRO B O 1
ATOM 7835 N N . ASP B 1 312 ? 12.75 -14.859 -25.219 1 94.75 312 ASP B N 1
ATOM 7836 C CA . ASP B 1 312 ? 13.828 -14.93 -24.234 1 94.75 312 ASP B CA 1
ATOM 7837 C C . ASP B 1 312 ? 13.414 -15.758 -23.016 1 94.75 312 ASP B C 1
ATOM 7839 O O . ASP B 1 312 ? 14.211 -16.531 -22.484 1 94.75 312 ASP B O 1
ATOM 7843 N N . ALA B 1 313 ? 12.25 -15.617 -22.609 1 96.44 313 ALA B N 1
ATOM 7844 C CA . ALA B 1 313 ? 11.734 -16.328 -21.438 1 96.44 313 ALA B CA 1
ATOM 7845 C C . ALA B 1 313 ? 11.727 -17.844 -21.688 1 96.44 313 ALA B C 1
ATOM 7847 O O . ALA B 1 313 ? 12.109 -18.625 -20.812 1 96.44 313 ALA B O 1
ATOM 7848 N N . ILE B 1 314 ? 11.312 -18.25 -22.875 1 95.81 314 ILE B N 1
ATOM 7849 C CA . ILE B 1 314 ? 11.227 -19.656 -23.219 1 95.81 314 ILE B CA 1
ATOM 7850 C C . ILE B 1 314 ? 12.633 -20.25 -23.359 1 95.81 314 ILE B C 1
ATOM 7852 O O . ILE B 1 314 ? 12.922 -21.328 -22.828 1 95.81 314 ILE B O 1
ATOM 7856 N N . PHE B 1 315 ? 13.508 -19.5 -24.047 1 96.69 315 PHE B N 1
ATOM 7857 C CA . PHE B 1 315 ? 14.891 -19.922 -24.219 1 96.69 315 PHE B CA 1
ATOM 7858 C C . PHE B 1 315 ? 15.586 -20.094 -22.875 1 96.69 315 PHE B C 1
ATOM 7860 O O . PHE B 1 315 ? 16.203 -21.141 -22.609 1 96.69 315 PHE B O 1
ATOM 7867 N N . LEU B 1 316 ? 15.516 -19.078 -22.016 1 97.81 316 LEU B N 1
ATOM 7868 C CA . LEU B 1 316 ? 16.141 -19.125 -20.688 1 97.81 316 LEU B CA 1
ATOM 7869 C C . LEU B 1 316 ? 15.484 -20.188 -19.812 1 97.81 316 LEU B C 1
ATOM 7871 O O . LEU B 1 316 ? 16.156 -20.812 -18.984 1 97.81 316 LEU B O 1
ATOM 7875 N N . GLY B 1 317 ? 14.18 -20.359 -20.016 1 97.44 317 GLY B N 1
ATOM 7876 C CA . GLY B 1 317 ? 13.477 -21.406 -19.281 1 97.44 317 GLY B CA 1
ATOM 7877 C C . GLY B 1 317 ? 14 -22.797 -19.594 1 97.44 317 GLY B C 1
ATOM 7878 O O . GLY B 1 317 ? 14.125 -23.625 -18.688 1 97.44 317 GLY B O 1
ATOM 7879 N N . GLN B 1 318 ? 14.32 -23 -20.781 1 95.62 318 GLN B N 1
ATOM 7880 C CA . GLN B 1 318 ? 14.898 -24.281 -21.172 1 95.62 318 GLN B CA 1
ATOM 7881 C C . GLN B 1 318 ? 16.281 -24.469 -20.562 1 95.62 318 GLN B C 1
ATOM 7883 O O . GLN B 1 318 ? 16.625 -25.562 -20.109 1 95.62 318 GLN B O 1
ATOM 7888 N N . ARG B 1 319 ? 17.016 -23.406 -20.641 1 94.94 319 ARG B N 1
ATOM 7889 C CA . ARG B 1 319 ? 18.344 -23.453 -20.016 1 94.94 319 ARG B CA 1
ATOM 7890 C C . ARG B 1 319 ? 18.234 -23.734 -18.531 1 94.94 319 ARG B C 1
ATOM 7892 O O . ARG B 1 319 ? 19.078 -24.438 -17.953 1 94.94 319 ARG B O 1
ATOM 7899 N N . LEU B 1 320 ? 17.281 -23.141 -17.906 1 97.06 320 LEU B N 1
ATOM 7900 C CA . LEU B 1 320 ? 17.047 -23.344 -16.484 1 97.06 320 LEU B CA 1
ATOM 7901 C C . LEU B 1 320 ? 16.734 -24.797 -16.172 1 97.06 320 LEU B C 1
ATOM 7903 O O . LEU B 1 320 ? 17.328 -25.391 -15.266 1 97.06 320 LEU B O 1
ATOM 7907 N N 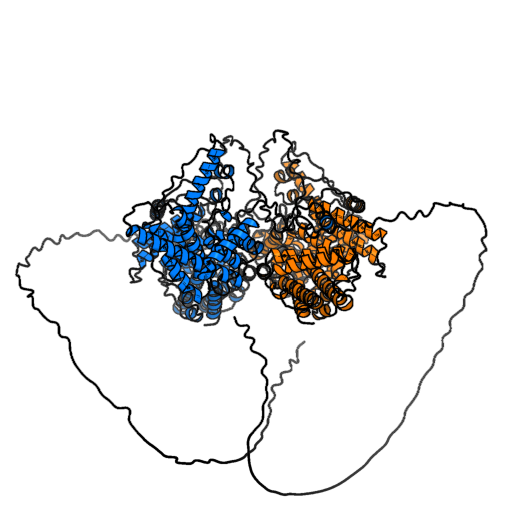. SER B 1 321 ? 15.844 -25.438 -16.922 1 95.75 321 SER B N 1
ATOM 7908 C CA . SER B 1 321 ? 15.477 -26.828 -16.703 1 95.75 321 SER B CA 1
ATOM 7909 C C . SER B 1 321 ? 16.672 -27.75 -16.875 1 95.75 321 SER B C 1
ATOM 7911 O O . SER B 1 321 ? 16.875 -28.672 -16.078 1 95.75 321 SER B O 1
ATOM 7913 N N . THR B 1 322 ? 17.438 -27.422 -17.875 1 93.12 322 THR B N 1
ATOM 7914 C CA . THR B 1 322 ? 18.625 -28.234 -18.125 1 93.12 322 THR B CA 1
ATOM 7915 C C . THR B 1 322 ? 19.609 -28.141 -16.969 1 93.12 322 THR B C 1
ATOM 7917 O O . THR B 1 322 ? 20.141 -29.156 -16.516 1 93.12 322 THR B O 1
ATOM 7920 N N . LEU B 1 323 ? 19.844 -26.953 -16.531 1 93.12 323 LEU B N 1
ATOM 7921 C CA . LEU B 1 323 ? 20.797 -26.75 -15.445 1 93.12 323 LEU B CA 1
ATOM 7922 C C . LEU B 1 323 ? 20.297 -27.391 -14.156 1 93.12 323 LEU B C 1
ATOM 7924 O O . LEU B 1 323 ? 21.094 -27.922 -13.375 1 93.12 323 LEU B O 1
ATOM 7928 N N . VAL B 1 324 ? 19.047 -27.312 -13.867 1 95.38 324 VAL B N 1
ATOM 7929 C CA . VAL B 1 324 ? 18.453 -27.891 -12.664 1 95.38 324 VAL B CA 1
ATOM 7930 C C . VAL B 1 324 ? 18.625 -29.406 -12.68 1 95.38 324 VAL B C 1
ATOM 7932 O O . VAL B 1 324 ? 18.969 -30.016 -11.664 1 95.38 324 VAL B O 1
ATOM 7935 N N . ILE B 1 325 ? 18.375 -30.031 -13.805 1 92.88 325 ILE B N 1
ATOM 7936 C CA . ILE B 1 325 ? 18.531 -31.469 -13.945 1 92.88 325 ILE B CA 1
ATOM 7937 C C . ILE B 1 325 ? 19.984 -31.875 -13.734 1 92.88 325 ILE B C 1
ATOM 7939 O O . ILE B 1 325 ? 20.281 -32.844 -13.031 1 92.88 325 ILE B O 1
ATOM 7943 N N . GLN B 1 326 ? 20.922 -31.078 -14.281 1 87.88 326 GLN B N 1
ATOM 7944 C CA . GLN B 1 326 ? 22.344 -31.344 -14.125 1 87.88 326 GLN B CA 1
ATOM 7945 C C . GLN B 1 326 ? 22.781 -31.172 -12.68 1 87.88 326 GLN B C 1
ATOM 7947 O O . GLN B 1 326 ? 23.641 -31.906 -12.195 1 87.88 326 GLN B O 1
ATOM 7952 N N . PHE B 1 327 ? 22.234 -30.156 -12.062 1 88.38 327 PHE B N 1
ATOM 7953 C CA . PHE B 1 327 ? 22.562 -29.844 -10.68 1 88.38 327 PHE B CA 1
ATOM 7954 C C . PHE B 1 327 ? 22.062 -30.938 -9.742 1 88.38 327 PHE B C 1
ATOM 7956 O O . PHE B 1 327 ? 22.656 -31.188 -8.695 1 88.38 327 PHE B O 1
ATOM 7963 N N . GLY B 1 328 ? 20.969 -31.625 -10.078 1 88.5 328 GLY B N 1
ATOM 7964 C CA . GLY B 1 328 ? 20.391 -32.688 -9.266 1 88.5 328 GLY B CA 1
ATOM 7965 C C . GLY B 1 328 ? 19.25 -32.188 -8.383 1 88.5 328 GLY B C 1
ATOM 7966 O O . GLY B 1 328 ? 19.406 -31.188 -7.672 1 88.5 328 GLY B O 1
ATOM 7967 N N . ILE B 1 329 ? 18.188 -32.812 -8.367 1 90.56 329 ILE B N 1
ATOM 7968 C CA . ILE B 1 329 ? 17 -32.438 -7.609 1 90.56 329 ILE B CA 1
ATOM 7969 C C . ILE B 1 329 ? 16.797 -33.406 -6.457 1 90.56 329 ILE B C 1
ATOM 7971 O O . ILE B 1 329 ? 15.711 -33.969 -6.305 1 90.56 329 ILE B O 1
ATOM 7975 N N . THR B 1 330 ? 17.859 -33.719 -5.738 1 87 330 THR B N 1
ATOM 7976 C CA . THR B 1 330 ? 17.844 -34.625 -4.582 1 87 330 THR B CA 1
ATOM 7977 C C . THR B 1 330 ? 18.438 -33.906 -3.359 1 87 330 THR B C 1
ATOM 7979 O O . THR B 1 330 ? 19.266 -33 -3.494 1 87 330 THR B O 1
ATOM 7982 N N . ASP B 1 331 ? 17.875 -34.25 -2.203 1 79.75 331 ASP B N 1
ATOM 7983 C CA . ASP B 1 331 ? 18.391 -33.656 -0.972 1 79.75 331 ASP B CA 1
ATOM 7984 C C . ASP B 1 331 ? 19.781 -34.188 -0.634 1 79.75 331 ASP B C 1
ATOM 7986 O O . ASP B 1 331 ? 19.969 -35.406 -0.485 1 79.75 331 ASP B O 1
ATOM 7990 N N . THR B 1 332 ? 20.688 -33.438 -0.754 1 65.06 332 THR B N 1
ATOM 7991 C CA . THR B 1 332 ? 22.047 -33.844 -0.467 1 65.06 332 THR B CA 1
ATOM 7992 C C . THR B 1 332 ? 22.484 -33.406 0.929 1 65.06 332 THR B C 1
ATOM 7994 O O . THR B 1 332 ? 23.391 -34 1.526 1 65.06 332 THR B O 1
ATOM 7997 N N . LEU B 1 333 ? 21.812 -32.375 1.396 1 60.28 333 LEU B N 1
ATOM 7998 C CA . LEU B 1 333 ? 22.297 -31.812 2.646 1 60.28 333 LEU B CA 1
ATOM 7999 C C . LEU B 1 333 ? 21.422 -32.25 3.816 1 60.28 333 LEU B C 1
ATOM 8001 O O . LEU B 1 333 ? 20.188 -32.219 3.719 1 60.28 333 LEU B O 1
ATOM 8005 N N . GLU B 1 334 ? 21.859 -33.156 4.719 1 56.28 334 GLU B N 1
ATOM 8006 C CA . GLU B 1 334 ? 21.141 -33.625 5.898 1 56.28 334 GLU B CA 1
ATOM 8007 C C . GLU B 1 334 ? 20.859 -32.5 6.883 1 56.28 334 GLU B C 1
ATOM 8009 O O . GLU B 1 334 ? 21.766 -31.75 7.238 1 56.28 334 GLU B O 1
ATOM 8014 N N . SER B 1 335 ? 19.719 -31.875 6.891 1 56.06 335 SER B N 1
ATOM 8015 C CA . SER B 1 335 ? 19.438 -30.906 7.949 1 56.06 335 SER B CA 1
ATOM 8016 C C . SER B 1 335 ? 19.219 -31.609 9.289 1 56.06 335 SER B C 1
ATOM 8018 O O . SER B 1 335 ? 18.359 -32.469 9.406 1 56.06 335 SER B O 1
ATOM 8020 N N . THR B 1 336 ? 20.281 -31.781 10.047 1 53.28 336 THR B N 1
ATOM 8021 C CA . THR B 1 336 ? 20.188 -32.406 11.359 1 53.28 336 THR B CA 1
ATOM 8022 C C . THR B 1 336 ? 19.453 -31.516 12.344 1 53.28 336 THR B C 1
ATOM 8024 O O . THR B 1 336 ? 19.703 -30.312 12.414 1 53.28 336 THR B O 1
ATOM 8027 N N . TYR B 1 337 ? 18.266 -31.984 12.711 1 54.88 337 TYR B N 1
ATOM 8028 C CA . TYR B 1 337 ? 17.656 -31.328 13.867 1 54.88 337 TYR B CA 1
ATOM 8029 C C . TYR B 1 337 ? 18.641 -31.188 15.008 1 54.88 337 TYR B C 1
ATOM 8031 O O . TYR B 1 337 ? 19.344 -32.125 15.352 1 54.88 337 TYR B O 1
ATOM 8039 N N . VAL B 1 338 ? 19.094 -29.984 15.289 1 57.62 338 VAL B N 1
ATOM 8040 C CA . VAL B 1 338 ? 20.031 -29.797 16.391 1 57.62 338 VAL B CA 1
ATOM 8041 C C . VAL B 1 338 ? 19.297 -29.297 17.625 1 57.62 338 VAL B C 1
ATOM 8043 O O . VAL B 1 338 ? 18.484 -28.375 17.547 1 57.62 338 VAL B O 1
ATOM 8046 N N . ASP B 1 339 ? 19.188 -30.125 18.656 1 57.62 339 ASP B N 1
ATOM 8047 C CA . ASP B 1 339 ? 18.75 -29.672 19.969 1 57.62 339 ASP B CA 1
ATOM 8048 C C . ASP B 1 339 ? 19.641 -28.531 20.484 1 57.62 339 ASP B C 1
ATOM 8050 O O . ASP B 1 339 ? 20.828 -28.75 20.75 1 57.62 339 ASP B O 1
ATOM 8054 N N . GLY B 1 340 ? 19.25 -27.312 20.312 1 57.47 340 GLY B N 1
ATOM 8055 C CA . GLY B 1 340 ? 19.969 -26.062 20.578 1 57.47 340 GLY B CA 1
ATOM 8056 C C . GLY B 1 340 ? 20.344 -25.875 22.031 1 57.47 340 GLY B C 1
ATOM 8057 O O . GLY B 1 340 ? 21.094 -24.969 22.375 1 57.47 340 GLY B O 1
ATOM 8058 N N . SER B 1 341 ? 19.703 -26.594 23.016 1 59.28 341 SER B N 1
ATOM 8059 C CA . SER B 1 341 ? 19.875 -26.25 24.422 1 59.28 341 SER B CA 1
ATOM 8060 C C . SER B 1 341 ? 21.328 -26.438 24.859 1 59.28 341 SER B C 1
ATOM 8062 O O . SER B 1 341 ? 21.828 -25.672 25.672 1 59.28 341 SER B O 1
ATOM 8064 N N . LEU B 1 342 ? 22.016 -27.312 24.25 1 67.12 342 LEU B N 1
ATOM 8065 C CA . LEU B 1 342 ? 23.344 -27.594 24.781 1 67.12 342 LEU B CA 1
ATOM 8066 C C . LEU B 1 342 ? 24.422 -27.141 23.797 1 67.12 342 LEU B C 1
ATOM 8068 O O . LEU B 1 342 ? 25.609 -27.375 24.031 1 67.12 342 LEU B O 1
ATOM 8072 N N . MET B 1 343 ? 23.984 -26.297 22.922 1 72.62 343 MET B N 1
ATOM 8073 C CA . MET B 1 343 ? 24.953 -25.969 21.891 1 72.62 343 MET B CA 1
ATOM 8074 C C . MET B 1 343 ? 25.641 -24.625 22.188 1 72.62 343 MET B C 1
ATOM 8076 O O . MET B 1 343 ? 25.016 -23.734 22.75 1 72.62 343 MET B O 1
ATOM 8080 N N . SER B 1 344 ? 26.906 -24.609 21.984 1 80.38 344 SER B N 1
ATOM 8081 C CA . SER B 1 344 ? 27.641 -23.359 22.031 1 80.38 344 SER B CA 1
ATOM 8082 C C . SER B 1 344 ? 27.094 -22.359 21.016 1 80.38 344 SER B C 1
ATOM 8084 O O . SER B 1 344 ? 26.375 -22.75 20.094 1 80.38 344 SER B O 1
ATOM 8086 N N . VAL B 1 345 ? 27.375 -21.172 21.266 1 82.31 345 VAL B N 1
ATOM 8087 C CA . VAL B 1 345 ? 26.938 -20.109 20.359 1 82.31 345 VAL B CA 1
ATOM 8088 C C . VAL B 1 345 ? 27.469 -20.359 18.953 1 82.31 345 VAL B C 1
ATOM 8090 O O . VAL B 1 345 ? 26.75 -20.203 17.969 1 82.31 345 VAL B O 1
ATOM 8093 N N . THR B 1 346 ? 28.672 -20.797 18.906 1 85.69 346 THR B N 1
ATOM 8094 C CA . THR B 1 346 ? 29.297 -21.062 17.609 1 85.69 346 THR B CA 1
ATOM 8095 C C . THR B 1 346 ? 28.656 -22.281 16.953 1 85.69 346 THR B C 1
ATOM 8097 O O . THR B 1 346 ? 28.484 -22.297 15.727 1 85.69 346 THR B O 1
ATOM 8100 N N . ALA B 1 347 ? 28.359 -23.172 17.719 1 85.12 347 ALA B N 1
ATOM 8101 C CA . ALA B 1 347 ? 27.703 -24.359 17.188 1 85.12 347 ALA B CA 1
ATOM 8102 C C . ALA B 1 347 ? 26.312 -24.047 16.688 1 85.12 347 ALA B C 1
ATOM 8104 O O . ALA B 1 347 ? 25.875 -24.578 15.664 1 85.12 347 ALA B O 1
ATOM 8105 N N . LYS B 1 348 ? 25.688 -23.188 17.391 1 86.12 348 LYS B N 1
ATOM 8106 C CA . LYS B 1 348 ? 24.359 -22.734 16.969 1 86.12 348 LYS B CA 1
ATOM 8107 C C . LYS B 1 348 ? 24.422 -21.984 15.641 1 86.12 348 LYS B C 1
ATOM 8109 O O . LYS B 1 348 ? 23.578 -22.188 14.766 1 86.12 348 LYS B O 1
ATOM 8114 N N . GLU B 1 349 ? 25.391 -21.219 15.531 1 89.5 349 GLU B N 1
ATOM 8115 C CA . GLU B 1 349 ? 25.578 -20.453 14.305 1 89.5 349 GLU B CA 1
ATOM 8116 C C . GLU B 1 349 ? 25.891 -21.359 13.117 1 89.5 349 GLU B C 1
ATOM 8118 O O . GLU B 1 349 ? 25.375 -21.156 12.016 1 89.5 349 GLU B O 1
ATOM 8123 N N . GLN B 1 350 ? 26.734 -22.297 13.375 1 88.31 350 GLN B N 1
ATOM 8124 C CA . GLN B 1 350 ? 27.078 -23.219 12.312 1 88.31 350 GLN B CA 1
ATOM 8125 C C . GLN B 1 350 ? 25.875 -24.062 11.891 1 88.31 350 GLN B C 1
ATOM 8127 O O . GLN B 1 350 ? 25.703 -24.344 10.703 1 88.31 350 GLN B O 1
ATOM 8132 N N . ALA B 1 351 ? 25.141 -24.453 12.836 1 88.38 351 ALA B N 1
ATOM 8133 C CA . ALA B 1 351 ? 23.938 -25.234 12.539 1 88.38 351 ALA B CA 1
ATOM 8134 C C . ALA B 1 351 ? 22.938 -24.406 11.727 1 88.38 351 ALA B C 1
ATOM 8136 O O . ALA B 1 351 ? 22.312 -24.922 10.789 1 88.38 351 ALA B O 1
ATOM 8137 N N . TRP B 1 352 ? 22.812 -23.203 12.141 1 91.56 352 TRP B N 1
ATOM 8138 C CA . TRP B 1 352 ? 21.922 -22.312 11.422 1 91.56 352 TRP B CA 1
ATOM 8139 C C . TRP B 1 352 ? 22.375 -22.109 9.984 1 91.56 352 TRP B C 1
ATOM 8141 O O . TRP B 1 352 ? 21.578 -22.188 9.055 1 91.56 352 TRP B O 1
ATOM 8151 N N . CYS B 1 353 ? 23.625 -21.938 9.781 1 90.94 353 CYS B N 1
ATOM 8152 C CA . CYS B 1 353 ? 24.156 -21.688 8.445 1 90.94 353 CYS B CA 1
ATOM 8153 C C . CYS B 1 353 ? 24 -22.922 7.562 1 90.94 353 CYS B C 1
ATOM 8155 O O . CYS B 1 353 ? 23.688 -22.797 6.379 1 90.94 353 CYS B O 1
ATOM 8157 N N . LYS B 1 354 ? 24.203 -24.031 8.109 1 90 354 LYS B N 1
ATOM 8158 C CA . LYS B 1 354 ? 24.031 -25.266 7.359 1 90 354 LYS B CA 1
ATOM 8159 C C . LYS B 1 354 ? 22.578 -25.484 6.969 1 90 354 LYS B C 1
ATOM 8161 O O . LYS B 1 354 ? 22.281 -25.906 5.848 1 90 354 LYS B O 1
ATOM 8166 N N . TRP B 1 355 ? 21.719 -25.188 7.91 1 91.56 355 TRP B N 1
ATOM 8167 C CA . TRP B 1 355 ? 20.281 -25.312 7.613 1 91.56 355 TRP B CA 1
ATOM 8168 C C . TRP B 1 355 ? 19.875 -24.344 6.504 1 91.56 355 TRP B C 1
ATOM 8170 O O . TRP B 1 355 ? 19.141 -24.703 5.59 1 91.56 355 TRP B O 1
ATOM 8180 N N . VAL B 1 356 ? 20.359 -23.125 6.598 1 93.19 356 VAL B N 1
ATOM 8181 C CA . VAL B 1 356 ? 20.031 -22.094 5.613 1 93.19 356 VAL B CA 1
ATOM 8182 C C . VAL B 1 356 ? 20.5 -22.531 4.23 1 93.19 356 VAL B C 1
ATOM 8184 O O . VAL B 1 356 ? 19.781 -22.375 3.244 1 93.19 356 VAL B O 1
ATOM 8187 N N . ALA B 1 357 ? 21.672 -23.062 4.156 1 92.5 357 ALA B N 1
ATOM 8188 C CA . ALA B 1 357 ? 22.203 -23.5 2.873 1 92.5 357 ALA B CA 1
ATOM 8189 C C . ALA B 1 357 ? 21.359 -24.609 2.268 1 92.5 357 ALA B C 1
ATOM 8191 O O . ALA B 1 357 ? 21.062 -24.594 1.068 1 92.5 357 ALA B O 1
ATOM 8192 N N . ALA B 1 358 ? 20.922 -25.5 3.053 1 91.75 358 ALA B N 1
ATOM 8193 C CA . ALA B 1 358 ? 20.109 -26.609 2.584 1 91.75 358 ALA B CA 1
ATOM 8194 C C . ALA B 1 358 ? 18.719 -26.125 2.16 1 91.75 358 ALA B C 1
ATOM 8196 O O . ALA B 1 358 ? 18.203 -26.531 1.118 1 91.75 358 ALA B O 1
ATOM 8197 N N . GLU B 1 359 ? 18.125 -25.266 3.053 1 93.94 359 GLU B N 1
ATOM 8198 C CA . GLU B 1 359 ? 16.797 -24.75 2.76 1 93.94 359 GLU B CA 1
ATOM 8199 C C . GLU B 1 359 ? 16.797 -23.859 1.523 1 93.94 359 GLU B C 1
ATOM 8201 O O . GLU B 1 359 ? 15.867 -23.875 0.724 1 93.94 359 GLU B O 1
ATOM 8206 N N . GLU B 1 360 ? 17.828 -23.078 1.373 1 95.19 360 GLU B N 1
ATOM 8207 C CA . GLU B 1 360 ? 17.953 -22.219 0.198 1 95.19 360 GLU B CA 1
ATOM 8208 C C . GLU B 1 360 ? 18.047 -23.047 -1.081 1 95.19 360 GLU B C 1
ATOM 8210 O O . GLU B 1 360 ? 17.469 -22.703 -2.105 1 95.19 360 GLU B O 1
ATOM 8215 N N . ARG B 1 361 ? 18.812 -24.078 -1.018 1 94.56 361 ARG B N 1
ATOM 8216 C CA . ARG B 1 361 ? 18.922 -24.969 -2.164 1 94.56 361 ARG B CA 1
ATOM 8217 C C . ARG B 1 361 ? 17.562 -25.562 -2.508 1 94.56 361 ARG B C 1
ATOM 8219 O O . ARG B 1 361 ? 17.141 -25.562 -3.67 1 94.56 361 ARG B O 1
ATOM 8226 N N . ARG B 1 362 ? 16.875 -26.062 -1.559 1 94.75 362 ARG B N 1
ATOM 8227 C CA . ARG B 1 362 ? 15.562 -26.672 -1.761 1 94.75 362 ARG B CA 1
ATOM 8228 C C . ARG B 1 362 ? 14.578 -25.656 -2.354 1 94.75 362 ARG B C 1
ATOM 8230 O O . ARG B 1 362 ? 13.906 -25.953 -3.34 1 94.75 362 ARG B O 1
ATOM 8237 N N . ARG B 1 363 ? 14.477 -24.469 -1.742 1 96.56 363 ARG B N 1
ATOM 8238 C CA . ARG B 1 363 ? 13.555 -23.422 -2.193 1 96.56 363 ARG B CA 1
ATOM 8239 C C . ARG B 1 363 ? 13.883 -22.984 -3.613 1 96.56 363 ARG B C 1
ATOM 8241 O O . ARG B 1 363 ? 12.984 -22.672 -4.398 1 96.56 363 ARG B O 1
ATOM 8248 N N . THR B 1 364 ? 15.18 -22.953 -3.881 1 97.31 364 THR B N 1
ATOM 8249 C CA . THR B 1 364 ? 15.602 -22.578 -5.223 1 97.31 364 THR B CA 1
ATOM 8250 C C . THR B 1 364 ? 15.125 -23.594 -6.254 1 97.31 364 THR B C 1
ATOM 8252 O O . THR B 1 364 ? 14.547 -23.219 -7.277 1 97.31 364 THR B O 1
ATOM 8255 N N . LEU B 1 365 ? 15.328 -24.844 -5.977 1 96.75 365 LEU B N 1
ATOM 8256 C CA . LEU B 1 365 ? 14.945 -25.891 -6.91 1 96.75 365 LEU B CA 1
ATOM 8257 C C . LEU B 1 365 ? 13.43 -25.953 -7.07 1 96.75 365 LEU B C 1
ATOM 8259 O O . LEU B 1 365 ? 12.922 -26.109 -8.188 1 96.75 365 LEU B O 1
ATOM 8263 N N . PHE B 1 366 ? 12.695 -25.781 -5.984 1 97.25 366 PHE B N 1
ATOM 8264 C CA . PHE B 1 366 ? 11.234 -25.75 -6.066 1 97.25 366 PHE B CA 1
ATOM 8265 C C . PHE B 1 366 ? 10.758 -24.516 -6.82 1 97.25 366 PHE B C 1
ATOM 8267 O O . PHE B 1 366 ? 9.75 -24.578 -7.531 1 97.25 366 PHE B O 1
ATOM 8274 N N . SER B 1 367 ? 11.438 -23.391 -6.641 1 97.62 367 SER B N 1
ATOM 8275 C CA . SER B 1 367 ? 11.07 -22.188 -7.379 1 97.62 367 SER B CA 1
ATOM 8276 C C . SER B 1 367 ? 11.25 -22.391 -8.883 1 97.62 367 SER B C 1
ATOM 8278 O O . SER B 1 367 ? 10.438 -21.906 -9.672 1 97.62 367 SER B O 1
ATOM 8280 N N . ALA B 1 368 ? 12.312 -23.078 -9.25 1 97.44 368 ALA B N 1
ATOM 8281 C CA . ALA B 1 368 ? 12.5 -23.406 -10.664 1 97.44 368 ALA B CA 1
ATOM 8282 C C . ALA B 1 368 ? 11.383 -24.312 -11.172 1 97.44 368 ALA B C 1
ATOM 8284 O O . ALA B 1 368 ? 10.852 -24.094 -12.258 1 97.44 368 ALA B O 1
ATOM 8285 N N . TYR B 1 369 ? 11.039 -25.25 -10.398 1 97.38 369 TYR B N 1
ATOM 8286 C CA . TYR B 1 369 ? 9.992 -26.203 -10.734 1 97.38 369 TYR B CA 1
ATOM 8287 C C . TYR B 1 369 ? 8.656 -25.484 -10.945 1 97.38 369 TYR B C 1
ATOM 8289 O O . TYR B 1 369 ? 7.969 -25.719 -11.945 1 97.38 369 TYR B O 1
ATOM 8297 N N . VAL B 1 370 ? 8.266 -24.594 -9.992 1 97.12 370 VAL B N 1
ATOM 8298 C CA . VAL B 1 370 ? 6.969 -23.922 -10.07 1 97.12 370 VAL B CA 1
ATOM 8299 C C . VAL B 1 370 ? 6.953 -22.969 -11.25 1 97.12 370 VAL B C 1
ATOM 8301 O O . VAL B 1 370 ? 5.941 -22.844 -11.945 1 97.12 370 VAL B O 1
ATOM 8304 N N . LEU B 1 371 ? 8.062 -22.281 -11.438 1 96.94 371 LEU B N 1
ATOM 8305 C CA . LEU B 1 371 ? 8.156 -21.375 -12.57 1 96.94 371 LEU B CA 1
ATOM 8306 C C . LEU B 1 371 ? 8.008 -22.125 -13.891 1 96.94 371 LEU B C 1
ATOM 8308 O O . LEU B 1 371 ? 7.34 -21.641 -14.812 1 96.94 371 LEU B O 1
ATOM 8312 N N . HIS B 1 372 ? 8.633 -23.234 -13.969 1 96.31 372 HIS B N 1
ATOM 8313 C CA . HIS B 1 372 ? 8.508 -24.078 -15.148 1 96.31 372 HIS B CA 1
ATOM 8314 C C . HIS B 1 372 ? 7.062 -24.5 -15.375 1 96.31 372 HIS B C 1
ATOM 8316 O O . HIS B 1 372 ? 6.582 -24.516 -16.516 1 96.31 372 HIS B O 1
ATOM 8322 N N . ASN B 1 373 ? 6.402 -24.875 -14.359 1 95.19 373 ASN B N 1
ATOM 8323 C CA . ASN B 1 373 ? 4.992 -25.25 -14.453 1 95.19 373 ASN B CA 1
ATOM 8324 C C . ASN B 1 373 ? 4.141 -24.078 -14.93 1 95.19 373 ASN B C 1
ATOM 8326 O O . ASN B 1 373 ? 3.24 -24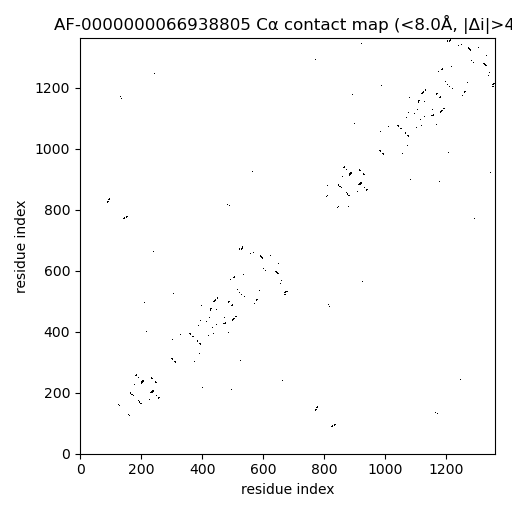.25 -15.758 1 95.19 373 ASN B O 1
ATOM 8330 N N . LEU B 1 374 ? 4.402 -22.922 -14.398 1 95.06 374 LEU B N 1
ATOM 8331 C CA . LEU B 1 374 ? 3.635 -21.734 -14.789 1 95.06 374 LEU B CA 1
ATOM 8332 C C . LEU B 1 374 ? 3.799 -21.453 -16.281 1 95.06 374 LEU B C 1
ATOM 8334 O O . LEU B 1 374 ? 2.832 -21.094 -16.953 1 95.06 374 LEU B O 1
ATOM 8338 N N . GLN B 1 375 ? 5 -21.578 -16.797 1 94.44 375 GLN B N 1
ATOM 8339 C CA . GLN B 1 375 ? 5.227 -21.406 -18.219 1 94.44 375 GLN B CA 1
ATOM 8340 C C . GLN B 1 375 ? 4.453 -22.438 -19.031 1 94.44 375 GLN B C 1
ATOM 8342 O O . GLN B 1 375 ? 3.934 -22.125 -20.109 1 94.44 375 GLN B O 1
ATOM 8347 N N . HIS B 1 376 ? 4.441 -23.609 -18.5 1 92.12 376 HIS B N 1
ATOM 8348 C CA . HIS B 1 376 ? 3.682 -24.656 -19.172 1 92.12 376 HIS B CA 1
ATOM 8349 C C . HIS B 1 376 ? 2.193 -24.328 -19.203 1 92.12 376 HIS B C 1
ATOM 8351 O O . HIS B 1 376 ? 1.549 -24.438 -20.25 1 92.12 376 HIS B O 1
ATOM 8357 N N . PHE B 1 377 ? 1.663 -23.938 -18.094 1 88.25 377 PHE B N 1
ATOM 8358 C CA . PHE B 1 377 ? 0.237 -23.656 -17.984 1 88.25 377 PHE B CA 1
ATOM 8359 C C . PHE B 1 377 ? -0.15 -22.453 -18.828 1 88.25 377 PHE B C 1
ATOM 8361 O O . PHE B 1 377 ? -1.246 -22.422 -19.391 1 88.25 377 PHE B O 1
ATOM 8368 N N . ALA B 1 378 ? 0.687 -21.453 -18.906 1 91 378 ALA B N 1
ATOM 8369 C CA . ALA B 1 378 ? 0.368 -20.203 -19.594 1 91 378 ALA B CA 1
ATOM 8370 C C . ALA B 1 378 ? 0.648 -20.312 -21.094 1 91 378 ALA B C 1
ATOM 8372 O O . ALA B 1 378 ? -0.099 -19.766 -21.906 1 91 378 ALA B O 1
ATOM 8373 N N . TYR B 1 379 ? 1.753 -21.031 -21.484 1 91.44 379 TYR B N 1
ATOM 8374 C CA . TYR B 1 379 ? 2.223 -20.969 -22.859 1 91.44 379 TYR B CA 1
ATOM 8375 C C . TYR B 1 379 ? 2.326 -22.359 -23.484 1 91.44 379 TYR B C 1
ATOM 8377 O O . TYR B 1 379 ? 2.746 -22.5 -24.625 1 91.44 379 TYR B O 1
ATOM 8385 N N . ASP B 1 380 ? 2.049 -23.391 -22.781 1 87.94 380 ASP B N 1
ATOM 8386 C CA . ASP B 1 380 ? 2.066 -24.781 -23.234 1 87.94 380 ASP B CA 1
ATOM 8387 C C . ASP B 1 380 ? 3.482 -25.219 -23.609 1 87.94 380 ASP B C 1
ATOM 8389 O O . ASP B 1 380 ? 3.686 -25.875 -24.625 1 87.94 380 ASP B O 1
ATOM 8393 N N . VAL B 1 381 ? 4.383 -24.719 -22.828 1 90.88 381 VAL B N 1
ATOM 8394 C CA . VAL B 1 381 ? 5.762 -25.172 -22.984 1 90.88 381 VAL B CA 1
ATOM 8395 C C . VAL B 1 381 ? 5.895 -26.625 -22.516 1 90.88 381 VAL B C 1
ATOM 8397 O O . VAL B 1 381 ? 5.215 -27.031 -21.578 1 90.88 381 VAL B O 1
ATOM 8400 N N . PRO B 1 382 ? 6.762 -27.375 -23.156 1 89.25 382 PRO B N 1
ATOM 8401 C CA . PRO B 1 382 ? 6.93 -28.766 -22.734 1 89.25 382 PRO B CA 1
ATOM 8402 C C . PRO B 1 382 ? 7.395 -28.906 -21.297 1 89.25 382 PRO B C 1
ATOM 8404 O O . PRO B 1 382 ? 8.211 -28.109 -20.828 1 89.25 382 PRO B O 1
ATOM 8407 N N . LEU B 1 383 ? 6.918 -29.906 -20.688 1 90.62 383 LEU B N 1
ATOM 8408 C CA . LEU B 1 383 ? 7.25 -30.156 -19.297 1 90.62 383 LEU B CA 1
ATOM 8409 C C . LEU B 1 383 ? 8.547 -30.953 -19.172 1 90.62 383 LEU B C 1
ATOM 8411 O O . LEU B 1 383 ? 8.547 -32.188 -19.359 1 90.62 383 LEU B O 1
ATOM 8415 N N . GLU B 1 384 ? 9.57 -30.281 -18.828 1 91.94 384 GLU B N 1
ATOM 8416 C CA . GLU B 1 384 ? 10.867 -30.922 -18.656 1 91.94 384 GLU B CA 1
ATOM 8417 C C . GLU B 1 384 ? 11.102 -31.344 -17.219 1 91.94 384 GLU B C 1
ATOM 8419 O O . GLU B 1 384 ? 11.797 -32.344 -16.953 1 91.94 384 GLU B O 1
ATOM 8424 N N . LEU B 1 385 ? 10.57 -30.609 -16.297 1 93.88 385 LEU B N 1
ATOM 8425 C CA . LEU B 1 385 ? 10.688 -30.922 -14.883 1 93.88 385 LEU B CA 1
ATOM 8426 C C . LEU B 1 385 ? 9.406 -31.547 -14.359 1 93.88 385 LEU B C 1
ATOM 8428 O O . LEU B 1 385 ? 8.398 -30.859 -14.172 1 93.88 385 LEU B O 1
ATOM 8432 N N . LYS B 1 386 ? 9.484 -32.812 -14.047 1 93.06 386 LYS B N 1
ATOM 8433 C CA . LYS B 1 386 ? 8.312 -33.531 -13.578 1 93.06 386 LYS B CA 1
ATOM 8434 C C . LYS B 1 386 ? 8.375 -33.75 -12.07 1 93.06 386 LYS B C 1
ATOM 8436 O O . LYS B 1 386 ? 9.461 -33.906 -11.508 1 93.06 386 LYS B O 1
ATOM 8441 N N . SER B 1 387 ? 7.184 -33.75 -11.484 1 93.12 387 SER B N 1
ATOM 8442 C CA . SER B 1 387 ? 7.105 -33.906 -10.039 1 93.12 387 SER B CA 1
ATOM 8443 C C . SER B 1 387 ? 7.707 -35.25 -9.617 1 93.12 387 SER B C 1
ATOM 8445 O O . SER B 1 387 ? 8.281 -35.375 -8.531 1 93.12 387 SER B O 1
ATOM 8447 N N . GLY B 1 388 ? 7.605 -36.25 -10.469 1 90.19 388 GLY B N 1
ATOM 8448 C CA . GLY B 1 388 ? 8.094 -37.562 -10.148 1 90.19 388 GLY B CA 1
ATOM 8449 C C . GLY B 1 388 ? 9.609 -37.656 -10.039 1 90.19 388 GLY B C 1
ATOM 8450 O O . GLY B 1 388 ? 10.148 -38.531 -9.367 1 90.19 388 GLY B O 1
ATOM 8451 N N . ASP B 1 389 ? 10.281 -36.719 -10.625 1 89.94 389 ASP B N 1
ATOM 8452 C CA . ASP B 1 389 ? 11.742 -36.719 -10.641 1 89.94 389 ASP B CA 1
ATOM 8453 C C . ASP B 1 389 ? 12.305 -35.969 -9.438 1 89.94 389 ASP B C 1
ATOM 8455 O O . ASP B 1 389 ? 13.516 -36 -9.188 1 89.94 389 ASP B O 1
ATOM 8459 N N . ILE B 1 390 ? 11.438 -35.281 -8.734 1 93.44 390 ILE B N 1
ATOM 8460 C CA . ILE B 1 390 ? 11.906 -34.438 -7.645 1 93.44 390 ILE B CA 1
ATOM 8461 C C . ILE B 1 390 ? 11.961 -35.25 -6.344 1 93.44 390 ILE B C 1
ATOM 8463 O O . ILE B 1 390 ? 10.938 -35.75 -5.883 1 93.44 390 ILE B O 1
ATOM 8467 N N . CYS B 1 391 ? 13.156 -35.406 -5.816 1 92.38 391 CYS B N 1
ATOM 8468 C CA . CYS B 1 391 ? 13.367 -36.094 -4.547 1 92.38 391 CYS B CA 1
ATOM 8469 C C . CYS B 1 391 ? 13.852 -35.125 -3.477 1 92.38 391 CYS B C 1
ATOM 8471 O O . CYS B 1 391 ? 14.961 -35.25 -2.961 1 92.38 391 CYS B O 1
ATOM 8473 N N . LEU B 1 392 ? 13.039 -34.219 -3.121 1 94.06 392 LEU B N 1
ATOM 8474 C CA . LEU B 1 392 ? 13.352 -33.188 -2.139 1 94.06 392 LEU B CA 1
ATOM 8475 C C . LEU B 1 392 ? 12.312 -33.188 -1.021 1 94.06 392 LEU B C 1
ATOM 8477 O O . LEU B 1 392 ? 11.148 -33.531 -1.241 1 94.06 392 LEU B O 1
ATOM 8481 N N . ALA B 1 393 ? 12.781 -32.781 0.12 1 93.12 393 ALA B N 1
ATOM 8482 C CA . ALA B 1 393 ? 11.844 -32.469 1.194 1 93.12 393 ALA B CA 1
ATOM 8483 C C . ALA B 1 393 ? 11.117 -31.156 0.917 1 93.12 393 ALA B C 1
ATOM 8485 O O . ALA B 1 393 ? 11.656 -30.266 0.261 1 93.12 393 ALA B O 1
ATOM 8486 N N . LEU B 1 394 ? 9.906 -31.094 1.363 1 94.62 394 LEU B N 1
ATOM 8487 C CA . LEU B 1 394 ? 9.117 -29.875 1.168 1 94.62 394 LEU B CA 1
ATOM 8488 C C . LEU B 1 394 ? 9.711 -28.703 1.952 1 94.62 394 LEU B C 1
ATOM 8490 O O . LEU B 1 394 ? 10.352 -28.922 2.988 1 94.62 394 LEU B O 1
ATOM 8494 N N . PRO B 1 395 ? 9.562 -27.469 1.449 1 93.81 395 PRO B N 1
ATOM 8495 C CA . PRO B 1 395 ? 10.125 -26.297 2.131 1 93.81 395 PRO B CA 1
ATOM 8496 C C . PRO B 1 395 ? 9.547 -26.094 3.531 1 93.81 395 PRO B C 1
ATOM 8498 O O . PRO B 1 395 ? 8.375 -26.391 3.768 1 93.81 395 PRO B O 1
ATOM 8501 N N . SER B 1 396 ? 10.312 -25.516 4.383 1 92.38 396 SER B N 1
ATOM 8502 C CA . SER B 1 396 ? 9.93 -25.266 5.77 1 92.38 396 SER B CA 1
ATOM 8503 C C . SER B 1 396 ? 9.031 -24.047 5.883 1 92.38 396 SER B C 1
ATOM 8505 O O . SER B 1 396 ? 8.773 -23.359 4.887 1 92.38 396 SER B O 1
ATOM 8507 N N . CYS B 1 397 ? 8.562 -23.797 7.086 1 91.06 397 CYS B N 1
ATOM 8508 C CA . CYS B 1 397 ? 7.648 -22.703 7.359 1 91.06 397 CYS B CA 1
ATOM 8509 C C . CYS B 1 397 ? 8.359 -21.359 7.25 1 91.06 397 CYS B C 1
ATOM 8511 O O . CYS B 1 397 ? 9.586 -21.297 7.34 1 91.06 397 CYS B O 1
ATOM 8513 N N . GLU B 1 398 ? 7.598 -20.375 7.098 1 90.75 398 GLU B N 1
ATOM 8514 C CA . GLU B 1 398 ? 8.117 -19.016 6.914 1 90.75 398 GLU B CA 1
ATOM 8515 C C . GLU B 1 398 ? 8.805 -18.516 8.18 1 90.75 398 GLU B C 1
ATOM 8517 O O . GLU B 1 398 ? 9.773 -17.75 8.102 1 90.75 398 GLU B O 1
ATOM 8522 N N . GLU B 1 399 ? 8.344 -18.938 9.328 1 89.38 399 GLU B N 1
ATOM 8523 C CA . GLU B 1 399 ? 8.914 -18.469 10.594 1 89.38 399 GLU B CA 1
ATOM 8524 C C . GLU B 1 399 ? 10.391 -18.844 10.703 1 89.38 399 GLU B C 1
ATOM 8526 O O . GLU B 1 399 ? 11.219 -18 11.062 1 89.38 399 GLU B O 1
ATOM 8531 N N . SER B 1 400 ? 10.727 -20.047 10.383 1 91.12 400 SER B N 1
ATOM 8532 C CA . SER B 1 400 ? 12.117 -20.5 10.438 1 91.12 400 SER B CA 1
ATOM 8533 C C . SER B 1 400 ? 12.945 -19.859 9.328 1 91.12 400 SER B C 1
ATOM 8535 O O . SER B 1 400 ? 14.117 -19.516 9.539 1 91.12 400 SER B O 1
ATOM 8537 N N . TRP B 1 401 ? 12.359 -19.672 8.18 1 93.25 401 TRP B N 1
ATOM 8538 C CA . TRP B 1 401 ? 13.062 -19.141 7.023 1 93.25 401 TRP B CA 1
ATOM 8539 C C . TRP B 1 401 ? 13.383 -17.656 7.219 1 93.25 401 TRP B C 1
ATOM 8541 O O . TRP B 1 401 ? 14.438 -17.188 6.801 1 93.25 401 TRP B O 1
ATOM 8551 N N . LYS B 1 402 ? 12.508 -16.938 7.898 1 91.5 402 LYS B N 1
ATOM 8552 C CA . LYS B 1 402 ? 12.664 -15.492 8.07 1 91.5 402 LYS B CA 1
ATOM 8553 C C . LYS B 1 402 ? 13.453 -15.164 9.336 1 91.5 402 LYS B C 1
ATOM 8555 O O . LYS B 1 402 ? 13.703 -13.992 9.633 1 91.5 402 LYS B O 1
ATOM 8560 N N . ALA B 1 403 ? 13.898 -16.234 10.055 1 92.44 403 ALA B N 1
ATOM 8561 C CA . ALA B 1 403 ? 14.68 -15.992 11.258 1 92.44 403 ALA B CA 1
ATOM 8562 C C . ALA B 1 403 ? 15.977 -15.25 10.938 1 92.44 403 ALA B C 1
ATOM 8564 O O . ALA B 1 403 ? 16.688 -15.625 10.008 1 92.44 403 ALA B O 1
ATOM 8565 N N . SER B 1 404 ? 16.297 -14.227 11.68 1 90.19 404 SER B N 1
ATOM 8566 C CA . SER B 1 404 ? 17.438 -13.383 11.398 1 90.19 404 SER B CA 1
ATOM 8567 C C . SER B 1 404 ? 18.641 -13.75 12.266 1 90.19 404 SER B C 1
ATOM 8569 O O . SER B 1 404 ? 19.688 -13.133 12.18 1 90.19 404 SER B O 1
ATOM 8571 N N . SER B 1 405 ? 18.438 -14.695 13.172 1 90.81 405 SER B N 1
ATOM 8572 C CA . SER B 1 405 ? 19.5 -15.133 14.07 1 90.81 405 SER B CA 1
ATOM 8573 C C . SER B 1 405 ? 19.375 -16.609 14.414 1 90.81 405 SER B C 1
ATOM 8575 O O . SER B 1 405 ? 18.281 -17.188 14.297 1 90.81 405 SER B O 1
ATOM 8577 N N . PRO B 1 406 ? 20.484 -17.188 14.82 1 90.06 406 PRO B N 1
ATOM 8578 C CA . PRO B 1 406 ? 20.438 -18.594 15.211 1 90.06 406 PRO B CA 1
ATOM 8579 C C . PRO B 1 406 ? 19.484 -18.844 16.375 1 90.06 406 PRO B C 1
ATOM 8581 O O . PRO B 1 406 ? 18.797 -19.875 16.422 1 90.06 406 PRO B O 1
ATOM 8584 N N . SER B 1 407 ? 19.422 -17.859 17.297 1 88 407 SER B N 1
ATOM 8585 C CA . SER B 1 407 ? 18.547 -18.016 18.453 1 88 407 SER B CA 1
ATOM 8586 C C . SER B 1 407 ? 17.078 -18 18.031 1 88 407 SER B C 1
ATOM 8588 O O . SER B 1 407 ? 16.281 -18.797 18.531 1 88 407 SER B O 1
ATOM 8590 N N . GLN B 1 408 ? 16.766 -17.125 17.109 1 89.81 408 GLN B N 1
ATOM 8591 C CA . GLN B 1 408 ? 15.391 -17.062 16.609 1 89.81 408 GLN B CA 1
ATOM 8592 C C . GLN B 1 408 ? 15.031 -18.312 15.836 1 89.81 408 GLN B C 1
ATOM 8594 O O . GLN B 1 408 ? 13.891 -18.797 15.906 1 89.81 408 GLN B O 1
ATOM 8599 N N . TRP B 1 409 ? 16 -18.812 15.148 1 90.5 409 TRP B N 1
ATOM 8600 C CA . TRP B 1 409 ? 15.812 -20.016 14.344 1 90.5 409 TRP B CA 1
ATOM 8601 C C . TRP B 1 409 ? 15.547 -21.234 15.234 1 90.5 409 TRP B C 1
ATOM 8603 O O . TRP B 1 409 ? 14.664 -22.047 14.945 1 90.5 409 TRP B O 1
ATOM 8613 N N . LEU B 1 410 ? 16.188 -21.328 16.328 1 87.06 410 LEU B N 1
ATOM 8614 C CA . LEU B 1 410 ? 16.047 -22.469 17.234 1 87.06 410 LEU B CA 1
ATOM 8615 C C . LEU B 1 410 ? 14.695 -22.438 17.938 1 87.06 410 LEU B C 1
ATOM 8617 O O . LEU B 1 410 ? 14.156 -23.484 18.297 1 87.06 410 LEU B O 1
ATOM 8621 N N . ARG B 1 411 ? 14.133 -21.266 18.016 1 84.56 411 ARG B N 1
ATOM 8622 C CA . ARG B 1 411 ? 12.844 -21.125 18.688 1 84.56 411 ARG B CA 1
ATOM 8623 C C . ARG B 1 411 ? 11.695 -21.359 17.719 1 84.56 411 ARG B C 1
ATOM 8625 O O . ARG B 1 411 ? 10.547 -21.547 18.141 1 84.56 411 ARG B O 1
ATOM 8632 N N . SER B 1 412 ? 12.039 -21.406 16.484 1 84.75 412 SER B N 1
ATOM 8633 C CA . SER B 1 412 ? 10.992 -21.531 15.477 1 84.75 412 SER B CA 1
ATOM 8634 C C . SER B 1 412 ? 10.469 -22.953 15.391 1 84.75 412 SER B C 1
ATOM 8636 O O . SER B 1 412 ? 11.133 -23.891 15.836 1 84.75 412 SER B O 1
ATOM 8638 N N . ASN B 1 413 ? 9.227 -23.047 14.914 1 71.69 413 ASN B N 1
ATOM 8639 C CA . ASN B 1 413 ? 8.57 -24.328 14.758 1 71.69 413 ASN B CA 1
ATOM 8640 C C . ASN B 1 413 ? 9.109 -25.094 13.547 1 71.69 413 ASN B C 1
ATOM 8642 O O . ASN B 1 413 ? 9.148 -24.547 12.438 1 71.69 413 ASN B O 1
ATOM 8646 N N . PHE B 1 414 ? 9.672 -26.203 13.898 1 68.31 414 PHE B N 1
ATOM 8647 C CA . PHE B 1 414 ? 10.164 -27.047 12.805 1 68.31 414 PHE B CA 1
ATOM 8648 C C . PHE B 1 414 ? 9.195 -28.188 12.523 1 68.31 414 PHE B C 1
ATOM 8650 O O . PHE B 1 414 ? 8.805 -28.922 13.43 1 68.31 414 PHE B O 1
ATOM 8657 N N . HIS B 1 415 ? 8.328 -27.984 11.57 1 62.19 415 HIS B N 1
ATOM 8658 C CA . HIS B 1 415 ? 7.52 -29.125 11.188 1 62.19 415 HIS B CA 1
ATOM 8659 C C . HIS B 1 415 ? 8.375 -30.219 10.547 1 62.19 415 HIS B C 1
ATOM 8661 O O . HIS B 1 415 ? 9.406 -29.938 9.953 1 62.19 415 HIS B O 1
ATOM 8667 N N . GLY B 1 416 ? 8.109 -31.422 10.922 1 64.88 416 GLY B N 1
ATOM 8668 C CA . GLY B 1 416 ? 8.773 -32.562 10.297 1 64.88 416 GLY B CA 1
ATOM 8669 C C . GLY B 1 416 ? 8.844 -32.469 8.781 1 64.88 416 GLY B C 1
ATOM 8670 O O . GLY B 1 416 ? 7.898 -32 8.141 1 64.88 416 GLY B O 1
ATOM 8671 N N . ARG B 1 417 ? 10.023 -32.656 8.289 1 75.56 417 ARG B N 1
ATOM 8672 C CA . ARG B 1 417 ? 10.266 -32.5 6.859 1 75.56 417 ARG B CA 1
ATOM 8673 C C . ARG B 1 417 ? 9.766 -33.719 6.09 1 75.56 417 ARG B C 1
ATOM 8675 O O . ARG B 1 417 ? 10.234 -34.844 6.312 1 75.56 417 ARG B O 1
ATOM 8682 N N . ARG B 1 418 ? 8.703 -33.594 5.391 1 86.94 418 ARG B N 1
ATOM 8683 C CA . ARG B 1 418 ? 8.164 -34.656 4.52 1 86.94 418 ARG B CA 1
ATOM 8684 C C . ARG B 1 418 ? 8.578 -34.406 3.07 1 86.94 418 ARG B C 1
ATOM 8686 O O . ARG B 1 418 ? 8.766 -33.281 2.645 1 86.94 418 ARG B O 1
ATOM 8693 N N . GLY B 1 419 ? 8.766 -35.562 2.396 1 92.12 419 GLY B N 1
ATOM 8694 C CA . GLY B 1 419 ? 9.125 -35.469 0.991 1 92.12 419 GLY B CA 1
ATOM 8695 C C . GLY B 1 419 ? 7.957 -35.094 0.094 1 92.12 419 GLY B C 1
ATOM 8696 O O . GLY B 1 419 ? 6.805 -35.375 0.438 1 92.12 419 GLY B O 1
ATOM 8697 N N . LEU B 1 420 ? 8.258 -34.594 -1 1 95.44 420 LEU B N 1
ATOM 8698 C CA . LEU B 1 420 ? 7.234 -34.188 -1.958 1 95.44 420 LEU B CA 1
ATOM 8699 C C . LEU B 1 420 ? 6.398 -35.375 -2.402 1 95.44 420 LEU B C 1
ATOM 8701 O O . LEU B 1 420 ? 5.168 -35.344 -2.332 1 95.44 420 LEU B O 1
ATOM 8705 N N . GLN B 1 421 ? 7.035 -36.5 -2.799 1 93.06 421 GLN B N 1
ATOM 8706 C CA . GLN B 1 421 ? 6.344 -37.656 -3.35 1 93.06 421 GLN B CA 1
ATOM 8707 C C . GLN B 1 421 ? 5.473 -38.344 -2.295 1 93.06 421 GLN B C 1
ATOM 8709 O O . GLN B 1 421 ? 4.34 -38.75 -2.578 1 93.06 421 GLN B O 1
ATOM 8714 N N . ALA B 1 422 ? 6.023 -38.438 -1.191 1 92.94 422 ALA B N 1
ATOM 8715 C CA . ALA B 1 422 ? 5.27 -39.062 -0.107 1 92.94 422 ALA B CA 1
ATOM 8716 C C . ALA B 1 422 ? 4.031 -38.219 0.242 1 92.94 422 ALA B C 1
ATOM 8718 O O . ALA B 1 422 ? 2.965 -38.781 0.503 1 92.94 422 ALA B O 1
ATOM 8719 N N . THR B 1 423 ? 4.191 -36.969 0.27 1 95.06 423 THR B N 1
ATOM 8720 C CA . THR B 1 423 ? 3.066 -36.125 0.606 1 95.06 423 THR B CA 1
ATOM 8721 C C . THR B 1 423 ? 2.031 -36.125 -0.515 1 95.06 423 THR B C 1
ATOM 8723 O O . THR B 1 423 ? 0.827 -36.062 -0.255 1 95.06 423 THR B O 1
ATOM 8726 N N . LEU B 1 424 ? 2.496 -36.125 -1.75 1 94.31 424 LEU B N 1
ATOM 8727 C CA . LEU B 1 424 ? 1.588 -36.188 -2.891 1 94.31 424 LEU B CA 1
ATOM 8728 C C . LEU B 1 424 ? 0.764 -37.469 -2.85 1 94.31 424 LEU B C 1
ATOM 8730 O O . LEU B 1 424 ? -0.443 -37.469 -3.102 1 94.31 424 LEU B O 1
ATOM 8734 N N . MET B 1 425 ? 1.388 -38.531 -2.525 1 93.31 425 MET B N 1
ATOM 8735 C CA . MET B 1 425 ? 0.695 -39.812 -2.412 1 93.31 425 MET B CA 1
ATOM 8736 C C . MET B 1 425 ? -0.335 -39.75 -1.287 1 93.31 425 MET B C 1
ATOM 8738 O O . MET B 1 425 ? -1.423 -40.344 -1.417 1 93.31 425 MET B O 1
ATOM 8742 N N . SER B 1 426 ? 0.046 -39.125 -0.256 1 94.25 426 SER B N 1
ATOM 8743 C CA . SER B 1 426 ? -0.887 -38.969 0.857 1 94.25 426 SER B CA 1
ATOM 8744 C C . SER B 1 426 ? -2.123 -38.188 0.443 1 94.25 426 SER B C 1
ATOM 8746 O O . SER B 1 426 ? -3.238 -38.5 0.861 1 94.25 426 SER B O 1
ATOM 8748 N N . LEU B 1 427 ? -1.972 -37.156 -0.317 1 94.31 427 LEU B N 1
ATOM 8749 C CA . LEU B 1 427 ? -3.096 -36.344 -0.802 1 94.31 427 LEU B CA 1
ATOM 8750 C C . LEU B 1 427 ? -4.02 -37.188 -1.675 1 94.31 427 LEU B C 1
ATOM 8752 O O . LEU B 1 427 ? -5.242 -37.094 -1.56 1 94.31 427 LEU B O 1
ATOM 8756 N N . LEU B 1 428 ? -3.441 -38.062 -2.529 1 91.94 428 LEU B N 1
ATOM 8757 C CA . LEU B 1 428 ? -4.215 -38.938 -3.422 1 91.94 428 LEU B CA 1
ATOM 8758 C C . LEU B 1 428 ? -5.031 -39.938 -2.631 1 91.94 428 LEU B C 1
ATOM 8760 O O . LEU B 1 428 ? -6.094 -40.375 -3.082 1 91.94 428 LEU B O 1
ATOM 8764 N N . HIS B 1 429 ? -4.566 -40.219 -1.395 1 92.19 429 HIS B N 1
ATOM 8765 C CA . HIS B 1 429 ? -5.238 -41.219 -0.562 1 92.19 429 HIS B CA 1
ATOM 8766 C C . HIS B 1 429 ? -6.137 -40.562 0.474 1 92.19 429 HIS B C 1
ATOM 8768 O O . HIS B 1 429 ? -6.664 -41.219 1.367 1 92.19 429 HIS B O 1
ATOM 8774 N N . GLY B 1 430 ? -6.188 -39.25 0.471 1 92.5 430 GLY B N 1
ATOM 8775 C CA . GLY B 1 430 ? -7.113 -38.531 1.333 1 92.5 430 GLY B CA 1
ATOM 8776 C C . GLY B 1 430 ? -6.566 -38.312 2.729 1 92.5 430 GLY B C 1
ATOM 8777 O O . GLY B 1 430 ? -7.332 -38.156 3.684 1 92.5 430 GLY B O 1
ATOM 8778 N N . ARG B 1 431 ? -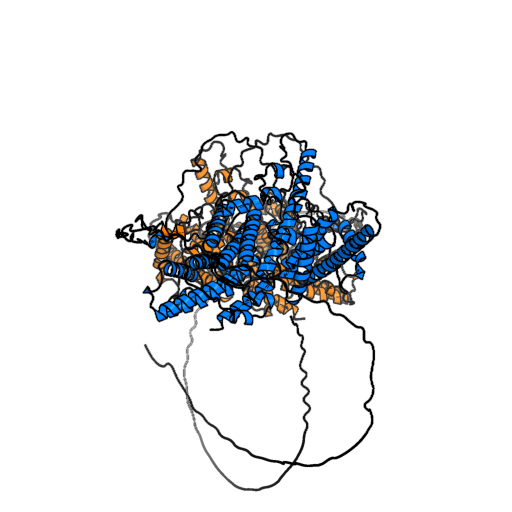5.266 -38.312 2.916 1 93.38 431 ARG B N 1
ATOM 8779 C CA . ARG B 1 431 ? -4.637 -38.094 4.211 1 93.38 431 ARG B CA 1
ATOM 8780 C C . ARG B 1 431 ? -4.02 -36.688 4.273 1 93.38 431 ARG B C 1
ATOM 8782 O O . ARG B 1 431 ? -3.283 -36.281 3.369 1 93.38 431 ARG B O 1
ATOM 8789 N N . VAL B 1 432 ? -4.32 -36 5.352 1 91.56 432 VAL B N 1
ATOM 8790 C CA . VAL B 1 432 ? -3.871 -34.594 5.488 1 91.56 432 VAL B CA 1
ATOM 8791 C C . VAL B 1 432 ? -2.684 -34.531 6.445 1 91.56 432 VAL B C 1
ATOM 8793 O O . VAL B 1 432 ? -2.709 -35.156 7.516 1 91.56 432 VAL B O 1
ATOM 8796 N N . TYR B 1 433 ? -1.668 -33.875 6.047 1 86.75 433 TYR B N 1
ATOM 8797 C CA . TYR B 1 433 ? -0.523 -33.594 6.902 1 86.75 433 TYR B CA 1
ATOM 8798 C C . TYR B 1 433 ? -0.249 -32.094 6.953 1 86.75 433 TYR B C 1
ATOM 8800 O O . TYR B 1 433 ? -0.451 -31.391 5.965 1 86.75 433 TYR B O 1
ATOM 8808 N N . PRO B 1 434 ? 0.186 -31.734 8.07 1 85.75 434 PRO B N 1
ATOM 8809 C CA . PRO B 1 434 ? 0.53 -30.312 8.156 1 85.75 434 PRO B CA 1
ATOM 8810 C C . PRO B 1 434 ? 1.785 -29.953 7.363 1 85.75 434 PRO B C 1
ATOM 8812 O O . PRO B 1 434 ? 2.793 -30.672 7.449 1 85.75 434 PRO B O 1
ATOM 8815 N N . VAL B 1 435 ? 1.682 -29 6.52 1 91.88 435 VAL B N 1
ATOM 8816 C CA . VAL B 1 435 ? 2.812 -28.547 5.723 1 91.88 435 VAL B CA 1
ATOM 8817 C C . VAL B 1 435 ? 2.83 -27.016 5.691 1 91.88 435 VAL B C 1
ATOM 8819 O O . VAL B 1 435 ? 1.867 -26.359 6.109 1 91.88 435 VAL B O 1
ATOM 8822 N N . SER B 1 436 ? 3.943 -26.422 5.281 1 92.56 436 SER B N 1
ATOM 8823 C CA . SER B 1 436 ? 4.074 -24.969 5.168 1 92.56 436 SER B CA 1
ATOM 8824 C C . SER B 1 436 ? 3.266 -24.438 3.988 1 92.56 436 SER B C 1
ATOM 8826 O O . SER B 1 436 ? 2.787 -25.203 3.156 1 92.56 436 SER B O 1
ATOM 8828 N N . SER B 1 437 ? 3.027 -23.141 3.951 1 93.12 437 SER B N 1
ATOM 8829 C CA . SER B 1 437 ? 2.314 -22.516 2.842 1 93.12 437 SER B CA 1
ATOM 8830 C C . SER B 1 437 ? 3.064 -22.703 1.526 1 93.12 437 SER B C 1
ATOM 8832 O O . SER B 1 437 ? 2.449 -22.953 0.485 1 93.12 437 SER B O 1
ATOM 8834 N N . PHE B 1 438 ? 4.395 -22.625 1.541 1 95.38 438 PHE B N 1
ATOM 8835 C CA . PHE B 1 438 ? 5.184 -22.875 0.338 1 95.38 438 PHE B CA 1
ATOM 8836 C C . PHE B 1 438 ? 5.043 -24.312 -0.117 1 95.38 438 PHE B C 1
ATOM 8838 O O . PHE B 1 438 ? 4.988 -24.594 -1.316 1 95.38 438 PHE B O 1
ATOM 8845 N N . ALA B 1 439 ? 5.012 -25.188 0.828 1 95.56 439 ALA B N 1
ATOM 8846 C CA . ALA B 1 439 ? 4.816 -26.594 0.508 1 95.56 439 ALA B CA 1
ATOM 8847 C C . ALA B 1 439 ? 3.471 -26.828 -0.178 1 95.56 439 ALA B C 1
ATOM 8849 O O . ALA B 1 439 ? 3.389 -27.547 -1.176 1 95.56 439 ALA B O 1
ATOM 8850 N N . ASN B 1 440 ? 2.449 -26.219 0.395 1 95.62 440 ASN B N 1
ATOM 8851 C CA . ASN B 1 440 ? 1.132 -26.344 -0.22 1 95.62 440 ASN B CA 1
ATOM 8852 C C . ASN B 1 440 ? 1.115 -25.75 -1.628 1 95.62 440 ASN B C 1
ATOM 8854 O O . ASN B 1 440 ? 0.406 -26.25 -2.506 1 95.62 440 ASN B O 1
ATOM 8858 N N . TYR B 1 441 ? 1.826 -24.703 -1.776 1 96.94 441 TYR B N 1
ATOM 8859 C CA . TYR B 1 441 ? 1.96 -24.078 -3.09 1 96.94 441 TYR B CA 1
ATOM 8860 C C . TYR B 1 441 ? 2.605 -25.047 -4.082 1 96.94 441 TYR B C 1
ATOM 8862 O O . TYR B 1 441 ? 2.135 -25.188 -5.215 1 96.94 441 TYR B O 1
ATOM 8870 N N . VAL B 1 442 ? 3.629 -25.703 -3.693 1 97.19 442 VAL B N 1
ATOM 8871 C CA . VAL B 1 442 ? 4.324 -26.672 -4.539 1 97.19 442 VAL B CA 1
ATOM 8872 C C . VAL B 1 442 ? 3.416 -27.859 -4.82 1 97.19 442 VAL B C 1
ATOM 8874 O O . VAL B 1 442 ? 3.359 -28.359 -5.953 1 97.19 442 VAL B O 1
ATOM 8877 N N . LEU B 1 443 ? 2.734 -28.297 -3.844 1 96.94 443 LEU B N 1
ATOM 8878 C CA . LEU B 1 443 ? 1.89 -29.484 -3.961 1 96.94 443 LEU B CA 1
ATOM 8879 C C . LEU B 1 443 ? 0.774 -29.25 -4.977 1 96.94 443 LEU B C 1
ATOM 8881 O O . LEU B 1 443 ? 0.448 -30.156 -5.758 1 96.94 443 LEU B O 1
ATOM 8885 N N . ILE B 1 444 ? 0.16 -28.047 -4.922 1 96.94 444 ILE B N 1
ATOM 8886 C CA . ILE B 1 444 ? -0.924 -27.797 -5.867 1 96.94 444 ILE B CA 1
ATOM 8887 C C . ILE B 1 444 ? -0.366 -27.719 -7.285 1 96.94 444 ILE B C 1
ATOM 8889 O O . ILE B 1 444 ? -1.032 -28.125 -8.242 1 96.94 444 ILE B O 1
ATOM 8893 N N . HIS B 1 445 ? 0.819 -27.219 -7.465 1 96.75 445 HIS B N 1
ATOM 8894 C CA . HIS B 1 445 ? 1.474 -27.281 -8.766 1 96.75 445 HIS B CA 1
ATOM 8895 C C . HIS B 1 445 ? 1.644 -28.719 -9.234 1 96.75 445 HIS B C 1
ATOM 8897 O O . HIS B 1 445 ? 1.419 -29.016 -10.406 1 96.75 445 HIS B O 1
ATOM 8903 N N . SER B 1 446 ? 2.061 -29.562 -8.352 1 96.25 446 SER B N 1
ATOM 8904 C CA . SER B 1 446 ? 2.277 -30.969 -8.68 1 96.25 446 SER B CA 1
ATOM 8905 C C . SER B 1 446 ? 0.97 -31.656 -9.07 1 96.25 446 SER B C 1
ATOM 8907 O O . SER B 1 446 ? 0.937 -32.438 -10.008 1 96.25 446 SER B O 1
ATOM 8909 N N . LEU B 1 447 ? -0.073 -31.344 -8.359 1 93.69 447 LEU B N 1
ATOM 8910 C CA . LEU B 1 447 ? -1.375 -31.906 -8.688 1 93.69 447 LEU B CA 1
ATOM 8911 C C . LEU B 1 447 ? -1.839 -31.438 -10.062 1 93.69 447 LEU B C 1
ATOM 8913 O O . LEU B 1 447 ? -2.363 -32.25 -10.852 1 93.69 447 LEU B O 1
ATOM 8917 N N . LEU B 1 448 ? -1.644 -30.172 -10.312 1 91.56 448 LEU B N 1
ATOM 8918 C CA . LEU B 1 448 ? -2.021 -29.625 -11.609 1 91.56 448 LEU B CA 1
ATOM 8919 C C . LEU B 1 448 ? -1.21 -30.266 -12.727 1 91.56 448 LEU B C 1
ATOM 8921 O O . LEU B 1 448 ? -1.729 -30.5 -13.82 1 91.56 448 LEU B O 1
ATOM 8925 N N . GLN B 1 449 ? 0.022 -30.453 -12.445 1 90.44 449 GLN B N 1
ATOM 8926 C CA . GLN B 1 449 ? 0.862 -31.125 -13.438 1 90.44 449 GLN B CA 1
ATOM 8927 C C . GLN B 1 449 ? 0.363 -32.531 -13.711 1 90.44 449 GLN B C 1
ATOM 8929 O O . GLN B 1 449 ? 0.365 -33 -14.859 1 90.44 449 GLN B O 1
ATOM 8934 N N . GLU B 1 450 ? -0.044 -33.219 -12.703 1 84.19 450 GLU B N 1
ATOM 8935 C CA . GLU B 1 450 ? -0.601 -34.562 -12.859 1 84.19 450 GLU B CA 1
ATOM 8936 C C . GLU B 1 450 ? -1.859 -34.531 -13.727 1 84.19 450 GLU B C 1
ATOM 8938 O O . GLU B 1 450 ? -2.08 -35.438 -14.539 1 84.19 450 GLU B O 1
ATOM 8943 N N . PHE B 1 451 ? -2.609 -33.5 -13.555 1 80.25 451 PHE B N 1
ATOM 8944 C CA . PHE B 1 451 ? -3.809 -33.312 -14.359 1 80.25 451 PHE B CA 1
ATOM 8945 C C . PHE B 1 451 ? -3.453 -33.188 -15.836 1 80.25 451 PHE B C 1
ATOM 8947 O O . PHE B 1 451 ? -4.09 -33.812 -16.688 1 80.25 451 PHE B O 1
ATOM 8954 N N . THR B 1 452 ? -2.49 -32.469 -16.094 1 78.06 452 THR B N 1
ATOM 8955 C CA . THR B 1 452 ? -2.104 -32.188 -17.469 1 78.06 452 THR B CA 1
ATOM 8956 C C . THR B 1 452 ? -1.488 -33.406 -18.125 1 78.06 452 THR B C 1
ATOM 8958 O O . THR B 1 452 ? -1.68 -33.656 -19.312 1 78.06 452 THR B O 1
ATOM 8961 N N . LEU B 1 453 ? -0.785 -34.156 -17.375 1 78.12 453 LEU B N 1
ATOM 8962 C CA . LEU B 1 453 ? -0.141 -35.344 -17.906 1 78.12 453 LEU B CA 1
ATOM 8963 C C . LEU B 1 453 ? -1.173 -36.438 -18.234 1 78.12 453 LEU B C 1
ATOM 8965 O O . LEU B 1 453 ? -0.999 -37.188 -19.188 1 78.12 453 LEU B O 1
ATOM 8969 N N . LEU B 1 454 ? -2.16 -36.406 -17.484 1 75.56 454 LEU B N 1
ATOM 8970 C CA . LEU B 1 454 ? -3.223 -37.406 -17.703 1 75.56 454 LEU B CA 1
ATOM 8971 C C . LEU B 1 454 ? -4.07 -37 -18.906 1 75.56 454 LEU B C 1
ATOM 8973 O O . LEU B 1 454 ? -4.57 -37.875 -19.625 1 75.56 454 LEU B O 1
ATOM 8977 N N . ASN B 1 455 ? -4.258 -35.656 -19.125 1 67.31 455 ASN B N 1
ATOM 8978 C CA . ASN B 1 455 ? -5.039 -35.156 -20.266 1 67.31 455 ASN B CA 1
ATOM 8979 C C . ASN B 1 455 ? -4.223 -35.188 -21.547 1 67.31 455 ASN B C 1
ATOM 8981 O O . ASN B 1 455 ? -4.777 -35.062 -22.641 1 67.31 455 ASN B O 1
ATOM 8985 N N . GLY B 1 456 ? -2.971 -34.938 -21.594 1 58.09 456 GLY B N 1
ATOM 8986 C CA . GLY B 1 456 ? -2.064 -34.719 -22.703 1 58.09 456 GLY B CA 1
ATOM 8987 C C . GLY B 1 456 ? -2.031 -35.875 -23.688 1 58.09 456 GLY B C 1
ATOM 8988 O O . GLY B 1 456 ? -1.277 -35.844 -24.672 1 58.09 456 GLY B O 1
ATOM 8989 N N . ASP B 1 457 ? -2.408 -37.094 -23.391 1 46.44 457 ASP B N 1
ATOM 8990 C CA . ASP B 1 457 ? -2.279 -37.938 -24.562 1 46.44 457 ASP B CA 1
ATOM 8991 C C . ASP B 1 457 ? -3.084 -37.375 -25.734 1 46.44 457 ASP B C 1
ATOM 8993 O O . ASP B 1 457 ? -3.377 -38.094 -26.688 1 46.44 457 ASP B O 1
ATOM 8997 N N . GLY B 1 458 ? -3.135 -36.062 -25.938 1 44.69 458 GLY B N 1
ATOM 8998 C CA . GLY B 1 458 ? -3.662 -35.438 -27.141 1 44.69 458 GLY B CA 1
ATOM 8999 C C . GLY B 1 458 ? -5.18 -35.406 -27.188 1 44.69 458 GLY B C 1
ATOM 9000 O O . GLY B 1 458 ? -5.77 -34.531 -27.828 1 44.69 458 GLY B O 1
ATOM 9001 N N . ILE B 1 459 ? -5.785 -36.531 -27.047 1 44.03 459 ILE B N 1
ATOM 9002 C CA . ILE B 1 459 ? -7.223 -36.688 -27.25 1 44.03 459 ILE B CA 1
ATOM 9003 C C . ILE B 1 459 ? -7.973 -36.25 -26 1 44.03 459 ILE B C 1
ATOM 9005 O O . ILE B 1 459 ? -7.859 -36.875 -24.953 1 44.03 459 ILE B O 1
ATOM 9009 N N . ARG B 1 460 ? -8.211 -34.875 -25.812 1 53.06 460 ARG B N 1
ATOM 9010 C CA . ARG B 1 460 ? -9.023 -34.25 -24.781 1 53.06 460 ARG B CA 1
ATOM 9011 C C . ARG B 1 460 ? -10.219 -35.156 -24.422 1 53.06 460 ARG B C 1
ATOM 9013 O O . ARG B 1 460 ? -11.32 -34.938 -24.922 1 53.06 460 ARG B O 1
ATOM 9020 N N . ARG B 1 461 ? -9.977 -36.375 -24.125 1 55.5 461 ARG B N 1
ATOM 9021 C CA . ARG B 1 461 ? -11.031 -37.312 -23.719 1 55.5 461 ARG B CA 1
ATOM 9022 C C . ARG B 1 461 ? -11.383 -37.125 -22.25 1 55.5 461 ARG B C 1
ATOM 9024 O O . ARG B 1 461 ? -10.523 -36.781 -21.438 1 55.5 461 ARG B O 1
ATOM 9031 N N . PRO B 1 462 ? -12.633 -36.938 -22.062 1 63.62 462 PRO B N 1
ATOM 9032 C CA . PRO B 1 462 ? -13.086 -36.906 -20.672 1 63.62 462 PRO B CA 1
ATOM 9033 C C . PRO B 1 462 ? -12.367 -37.938 -19.781 1 63.62 462 PRO B C 1
ATOM 9035 O O . PRO B 1 462 ? -12.109 -39.062 -20.219 1 63.62 462 PRO B O 1
ATOM 9038 N N . LEU B 1 463 ? -11.68 -37.5 -18.75 1 72.38 463 LEU B N 1
ATOM 9039 C CA . LEU B 1 463 ? -10.992 -38.375 -17.781 1 72.38 463 LEU B CA 1
ATOM 9040 C C . LEU B 1 463 ? -11.891 -39.5 -17.328 1 72.38 463 LEU B C 1
ATOM 9042 O O . LEU B 1 463 ? -13.102 -39.344 -17.203 1 72.38 463 LEU B O 1
ATOM 9046 N N . ASP B 1 464 ? -11.312 -40.625 -17.281 1 77.75 464 ASP B N 1
ATOM 9047 C CA . ASP B 1 464 ? -12.039 -41.75 -16.672 1 77.75 464 ASP B CA 1
ATOM 9048 C C . ASP B 1 464 ? -12.609 -41.344 -15.305 1 77.75 464 ASP B C 1
ATOM 9050 O O . ASP B 1 464 ? -11.953 -40.656 -14.531 1 77.75 464 ASP B O 1
ATOM 9054 N N . PRO B 1 465 ? -13.82 -41.688 -15.078 1 79.44 465 PRO B N 1
ATOM 9055 C CA . PRO B 1 465 ? -14.477 -41.281 -13.828 1 79.44 465 PRO B CA 1
ATOM 9056 C C . PRO B 1 465 ? -13.68 -41.688 -12.586 1 79.44 465 PRO B C 1
ATOM 9058 O O . PRO B 1 465 ? -13.672 -40.938 -11.594 1 79.44 465 PRO B O 1
ATOM 9061 N N . GLY B 1 466 ? -13.023 -42.812 -12.617 1 82.75 466 GLY B N 1
ATOM 9062 C CA . GLY B 1 466 ? -12.211 -43.219 -11.484 1 82.75 466 GLY B CA 1
ATOM 9063 C C . GLY B 1 466 ? -11.047 -42.312 -11.203 1 82.75 466 GLY B C 1
ATOM 9064 O O . GLY B 1 466 ? -10.82 -41.906 -10.062 1 82.75 466 GLY B O 1
ATOM 9065 N N . THR B 1 467 ? -10.367 -42 -12.25 1 84.88 467 THR B N 1
ATOM 9066 C CA . THR B 1 467 ? -9.227 -41.094 -12.141 1 84.88 467 THR B CA 1
ATOM 9067 C C . THR B 1 467 ? -9.688 -39.719 -11.727 1 84.88 467 THR B C 1
ATOM 9069 O O . THR B 1 467 ? -9.039 -39.062 -10.898 1 84.88 467 THR B O 1
ATOM 9072 N N . ALA B 1 468 ? -10.812 -39.312 -12.258 1 83.88 468 ALA B N 1
ATOM 9073 C CA . ALA B 1 468 ? -11.359 -38 -11.93 1 83.88 468 ALA B CA 1
ATOM 9074 C C . ALA B 1 468 ? -11.711 -37.906 -10.445 1 83.88 468 ALA B C 1
ATOM 9076 O O . ALA B 1 468 ? -11.461 -36.875 -9.805 1 83.88 468 ALA B O 1
ATOM 9077 N N . ASN B 1 469 ? -12.242 -38.938 -9.961 1 86.31 469 ASN B N 1
ATOM 9078 C CA . ASN B 1 469 ? -12.617 -38.969 -8.547 1 86.31 469 ASN B CA 1
ATOM 9079 C C . ASN B 1 469 ? -11.391 -38.938 -7.645 1 86.31 469 ASN B C 1
ATOM 9081 O O . ASN B 1 469 ? -11.414 -38.312 -6.578 1 86.31 469 ASN B O 1
ATOM 9085 N N . THR B 1 470 ? -10.414 -39.656 -8.078 1 88.69 470 THR B N 1
ATOM 9086 C CA . THR B 1 470 ? -9.172 -39.656 -7.305 1 88.69 470 THR B CA 1
ATOM 9087 C C . THR B 1 470 ? -8.562 -38.25 -7.258 1 88.69 470 THR B C 1
ATOM 9089 O O . THR B 1 470 ? -8.07 -37.844 -6.215 1 88.69 470 THR B O 1
ATOM 9092 N N . LEU B 1 471 ? -8.57 -37.594 -8.359 1 87.81 471 LEU B N 1
ATOM 9093 C CA . LEU B 1 471 ? -8.016 -36.25 -8.438 1 87.81 471 LEU B CA 1
ATOM 9094 C C . LEU B 1 471 ? -8.852 -35.281 -7.617 1 87.81 471 LEU B C 1
ATOM 9096 O O . LEU B 1 471 ? -8.305 -34.375 -6.984 1 87.81 471 LEU B O 1
ATOM 9100 N N . GLU B 1 472 ? -10.109 -35.469 -7.594 1 87.88 472 GLU B N 1
ATOM 9101 C CA . GLU B 1 472 ? -10.992 -34.625 -6.785 1 87.88 472 GLU B CA 1
ATOM 9102 C C . GLU B 1 472 ? -10.734 -34.844 -5.297 1 87.88 472 GLU B C 1
ATOM 9104 O O . GLU B 1 472 ? -10.773 -33.875 -4.516 1 87.88 472 GLU B O 1
ATOM 9109 N N . THR B 1 473 ? -10.562 -36.062 -4.992 1 90.56 473 THR B N 1
ATOM 9110 C CA . THR B 1 473 ? -10.234 -36.375 -3.604 1 90.56 473 THR B CA 1
ATOM 9111 C C . THR B 1 473 ? -8.922 -35.688 -3.201 1 90.56 473 THR B C 1
ATOM 9113 O O . THR B 1 473 ? -8.812 -35.156 -2.096 1 90.56 473 THR B O 1
ATOM 9116 N N . ALA B 1 474 ? -7.973 -35.781 -4.082 1 94.25 474 ALA B N 1
ATOM 9117 C CA . ALA B 1 474 ? -6.688 -35.125 -3.816 1 94.25 474 ALA B CA 1
ATOM 9118 C C . ALA B 1 474 ? -6.855 -33.625 -3.617 1 94.25 474 ALA B C 1
ATOM 9120 O O . ALA B 1 474 ? -6.238 -33.031 -2.723 1 94.25 474 ALA B O 1
ATOM 9121 N N . LEU B 1 475 ? -7.684 -32.938 -4.418 1 93.12 475 LEU B N 1
ATOM 9122 C CA . LEU B 1 475 ? -7.914 -31.5 -4.32 1 93.12 475 LEU B CA 1
ATOM 9123 C C . LEU B 1 475 ? -8.617 -31.156 -3.016 1 93.12 475 LEU B C 1
ATOM 9125 O O . LEU B 1 475 ? -8.281 -30.156 -2.371 1 93.12 475 LEU B O 1
ATOM 9129 N N . ARG B 1 476 ? -9.539 -31.969 -2.646 1 91.56 476 ARG B N 1
ATOM 9130 C CA . ARG B 1 476 ? -10.242 -31.75 -1.386 1 91.56 476 ARG B CA 1
ATOM 9131 C C . ARG B 1 476 ? -9.297 -31.906 -0.199 1 91.56 476 ARG B C 1
ATOM 9133 O O . ARG B 1 476 ? -9.352 -31.125 0.754 1 91.56 476 ARG B O 1
ATOM 9140 N N . THR B 1 477 ? -8.531 -32.938 -0.296 1 94.25 477 THR B N 1
ATOM 9141 C CA . THR B 1 477 ? -7.559 -33.156 0.764 1 94.25 477 THR B CA 1
ATOM 9142 C C . THR B 1 477 ? -6.562 -32 0.839 1 94.25 477 THR B C 1
ATOM 9144 O O . THR B 1 477 ? -6.168 -31.594 1.931 1 94.25 477 THR B O 1
ATOM 9147 N N . TRP B 1 478 ? -6.105 -31.578 -0.291 1 95.75 478 TRP B N 1
ATOM 9148 C CA . TRP B 1 478 ? -5.215 -30.422 -0.342 1 95.75 478 TRP B CA 1
ATOM 9149 C C . TRP B 1 478 ? -5.863 -29.203 0.309 1 95.75 478 TRP B C 1
ATOM 9151 O O . TRP B 1 478 ? -5.207 -28.469 1.05 1 95.75 478 TRP B O 1
ATOM 9161 N N . GLN B 1 479 ? -7.133 -28.984 0.023 1 92.5 479 GLN B N 1
ATOM 9162 C CA . GLN B 1 479 ? -7.871 -27.859 0.596 1 92.5 479 GLN B CA 1
ATOM 9163 C C . GLN B 1 479 ? -7.895 -27.938 2.119 1 92.5 479 GLN B C 1
ATOM 9165 O O . GLN B 1 479 ? -7.742 -26.922 2.801 1 92.5 479 GLN B O 1
ATOM 9170 N N . LEU B 1 480 ? -8.055 -29.109 2.59 1 91.06 480 LEU B N 1
ATOM 9171 C CA . LEU B 1 480 ? -8.055 -29.312 4.035 1 91.06 480 LEU B CA 1
ATOM 9172 C C . LEU B 1 480 ? -6.684 -29 4.625 1 91.06 480 LEU B C 1
ATOM 9174 O O . LEU B 1 480 ? -6.586 -28.391 5.699 1 91.06 480 LEU B O 1
ATOM 9178 N N . SER B 1 481 ? -5.688 -29.438 3.922 1 92.31 481 SER B N 1
ATOM 9179 C CA . SER B 1 481 ? -4.328 -29.125 4.352 1 92.31 481 SER B CA 1
ATOM 9180 C C . SER B 1 481 ? -4.09 -27.625 4.375 1 92.31 481 SER B C 1
ATOM 9182 O O . SER B 1 481 ? -3.504 -27.094 5.32 1 92.31 481 SER B O 1
ATOM 9184 N N . TRP B 1 482 ? -4.527 -26.906 3.33 1 93 482 TRP B N 1
ATOM 9185 C CA . TRP B 1 482 ? -4.398 -25.453 3.217 1 93 482 TRP B CA 1
ATOM 9186 C C . TRP B 1 482 ? -5.102 -24.766 4.371 1 93 482 TRP B C 1
ATOM 9188 O O . TRP B 1 482 ? -4.559 -23.828 4.961 1 93 482 TRP B O 1
ATOM 9198 N N . GLU B 1 483 ? -6.234 -25.219 4.797 1 87.69 483 GLU B N 1
ATOM 9199 C CA . GLU B 1 483 ? -7.035 -24.594 5.852 1 87.69 483 GLU B CA 1
ATOM 9200 C C . GLU B 1 483 ? -6.387 -24.797 7.219 1 87.69 483 GLU B C 1
ATOM 9202 O O . GLU B 1 483 ? -6.555 -23.969 8.117 1 87.69 483 GLU B O 1
ATOM 9207 N N . ARG B 1 484 ? -5.598 -25.812 7.301 1 85.94 484 ARG B N 1
ATOM 9208 C CA . ARG B 1 484 ? -4.969 -26.125 8.578 1 85.94 484 ARG B CA 1
ATOM 9209 C C . ARG B 1 484 ? -3.627 -25.422 8.719 1 85.94 484 ARG B C 1
ATOM 9211 O O . ARG B 1 484 ? -3.068 -25.359 9.812 1 85.94 484 ARG B O 1
ATOM 9218 N N . THR B 1 485 ? -3.172 -24.953 7.648 1 87.25 485 THR B N 1
ATOM 9219 C CA . THR B 1 485 ? -1.875 -24.297 7.66 1 87.25 485 THR B CA 1
ATOM 9220 C C . THR B 1 485 ? -2.008 -22.859 8.188 1 87.25 485 THR B C 1
ATOM 9222 O O . THR B 1 485 ? -2.764 -22.062 7.633 1 87.25 485 THR B O 1
ATOM 9225 N N . TYR B 1 486 ? -1.278 -22.5 9.188 1 81.19 486 TYR B N 1
ATOM 9226 C CA . TYR B 1 486 ? -1.344 -21.203 9.852 1 81.19 486 TYR B CA 1
ATOM 9227 C C . TYR B 1 486 ? -1.02 -20.078 8.883 1 81.19 486 TYR B C 1
ATOM 9229 O O . TYR B 1 486 ? -1.633 -19 8.938 1 81.19 486 TYR B O 1
ATOM 9237 N N . GLU B 1 487 ? -0.152 -20.297 7.969 1 86.38 487 GLU B N 1
ATOM 9238 C CA . GLU B 1 487 ? 0.355 -19.266 7.07 1 86.38 487 GLU B CA 1
ATOM 9239 C C . GLU B 1 487 ? -0.637 -18.984 5.945 1 86.38 487 GLU B C 1
ATOM 9241 O O . GLU B 1 487 ? -0.459 -18.031 5.18 1 86.38 487 GLU B O 1
ATOM 9246 N N . SER B 1 488 ? -1.634 -19.766 5.844 1 85.25 488 SER B N 1
ATOM 9247 C CA . SER B 1 488 ? -2.57 -19.625 4.734 1 85.25 488 SER B CA 1
ATOM 9248 C C . SER B 1 488 ? -3.639 -18.578 5.047 1 85.25 488 SER B C 1
ATOM 9250 O O . SER B 1 488 ? -4.125 -18.5 6.176 1 85.25 488 SER B O 1
ATOM 9252 N N . THR B 1 489 ? -3.863 -17.641 4.055 1 82.5 489 THR B N 1
ATOM 9253 C CA . THR B 1 489 ? -4.898 -16.625 4.211 1 82.5 489 THR B CA 1
ATOM 9254 C C . THR B 1 489 ? -5.52 -16.266 2.863 1 82.5 489 THR B C 1
ATOM 9256 O O . THR B 1 489 ? -4.867 -16.391 1.823 1 82.5 489 THR B O 1
ATOM 9259 N N . LEU B 1 490 ? -6.762 -15.922 2.893 1 79.56 490 LEU B N 1
ATOM 9260 C CA . LEU B 1 490 ? -7.449 -15.453 1.694 1 79.56 490 LEU B CA 1
ATOM 9261 C C . LEU B 1 490 ? -7.426 -13.93 1.615 1 79.56 490 LEU B C 1
ATOM 9263 O O . LEU B 1 490 ? -7.848 -13.352 0.612 1 79.56 490 LEU B O 1
ATOM 9267 N N . ASP B 1 491 ? -6.875 -13.336 2.643 1 74.25 491 ASP B N 1
ATOM 9268 C CA . ASP B 1 491 ? -6.777 -11.875 2.695 1 74.25 491 ASP B CA 1
ATOM 9269 C C . ASP B 1 491 ? -5.543 -11.383 1.946 1 74.25 491 ASP B C 1
ATOM 9271 O O . ASP B 1 491 ? -4.414 -11.633 2.367 1 74.25 491 ASP B O 1
ATOM 9275 N N . PRO B 1 492 ? -5.797 -10.664 0.915 1 77.19 492 PRO B N 1
ATOM 9276 C CA . PRO B 1 492 ? -4.648 -10.18 0.143 1 77.19 492 PRO B CA 1
ATOM 9277 C C . PRO B 1 492 ? -3.787 -9.188 0.926 1 77.19 492 PRO B C 1
ATOM 9279 O O . PRO B 1 492 ? -2.633 -8.953 0.563 1 77.19 492 PRO B O 1
ATOM 9282 N N . LEU B 1 493 ? -4.336 -8.594 1.927 1 69.75 493 LEU B N 1
ATOM 9283 C CA . LEU B 1 493 ? -3.611 -7.566 2.67 1 69.75 493 LEU B CA 1
ATOM 9284 C C . LEU B 1 493 ? -2.947 -8.164 3.908 1 69.75 493 LEU B C 1
ATOM 9286 O O . LEU B 1 493 ? -2.332 -7.438 4.695 1 69.75 493 LEU B O 1
ATOM 9290 N N . SER B 1 494 ? -2.969 -9.484 3.941 1 73.69 494 SER B N 1
ATOM 9291 C CA . SER B 1 494 ? -2.4 -10.148 5.109 1 73.69 494 SER B CA 1
ATOM 9292 C C . SER B 1 494 ? -0.876 -10.086 5.094 1 73.69 494 SER B C 1
ATOM 9294 O O . SER B 1 494 ? -0.259 -10.102 4.027 1 73.69 494 SER B O 1
ATOM 9296 N N . GLU B 1 495 ? -0.282 -10.086 6.262 1 74.31 495 GLU B N 1
ATOM 9297 C CA . GLU B 1 495 ? 1.17 -10.062 6.41 1 74.31 495 GLU B CA 1
ATOM 9298 C C . GLU B 1 495 ? 1.767 -11.445 6.199 1 74.31 495 GLU B C 1
ATOM 9300 O O . GLU B 1 495 ? 2.986 -11.594 6.086 1 74.31 495 GLU B O 1
ATOM 9305 N N . LYS B 1 496 ? 0.908 -12.438 6.043 1 80.5 496 LYS B N 1
ATOM 9306 C CA . LYS B 1 496 ? 1.375 -13.812 5.914 1 80.5 496 LYS B CA 1
ATOM 9307 C C . LYS B 1 496 ? 1.912 -14.078 4.508 1 80.5 496 LYS B C 1
ATOM 9309 O O . LYS B 1 496 ? 2.469 -15.148 4.246 1 80.5 496 LYS B O 1
ATOM 9314 N N . GLY B 1 497 ? 1.883 -13.156 3.627 1 80.88 497 GLY B N 1
ATOM 9315 C CA . GLY B 1 497 ? 2.459 -13.305 2.299 1 80.88 497 GLY B CA 1
ATOM 9316 C C . GLY B 1 497 ? 1.451 -13.75 1.258 1 80.88 497 GLY B C 1
ATOM 9317 O O . GLY B 1 497 ? 0.33 -14.141 1.597 1 80.88 497 GLY B O 1
ATOM 9318 N N . PRO B 1 498 ? 1.891 -13.906 0.081 1 88.75 498 PRO B N 1
ATOM 9319 C CA . PRO B 1 498 ? 0.94 -14.148 -1.008 1 88.75 498 PRO B CA 1
ATOM 9320 C C . PRO B 1 498 ? 0.804 -15.625 -1.355 1 88.75 498 PRO B C 1
ATOM 9322 O O . PRO B 1 498 ? -0.108 -16.016 -2.092 1 88.75 498 PRO B O 1
ATOM 9325 N N . LEU B 1 499 ? 1.604 -16.516 -0.913 1 91.75 499 LEU B N 1
ATOM 9326 C CA . LEU B 1 499 ? 1.662 -17.891 -1.378 1 91.75 499 LEU B CA 1
ATOM 9327 C C . LEU B 1 499 ? 0.347 -18.609 -1.103 1 91.75 499 LEU B C 1
ATOM 9329 O O . LEU B 1 499 ? -0.097 -19.438 -1.908 1 91.75 499 LEU B O 1
ATOM 9333 N N . GLY B 1 500 ? -0.27 -18.359 0.081 1 89.69 500 GLY B N 1
ATOM 9334 C CA . GLY B 1 500 ? -1.561 -18.969 0.369 1 89.69 500 GLY B CA 1
ATOM 9335 C C . GLY B 1 500 ? -2.627 -18.609 -0.647 1 89.69 500 GLY B C 1
ATOM 9336 O O . GLY B 1 500 ? -3.348 -19.484 -1.135 1 89.69 500 GLY B O 1
ATOM 9337 N N . LEU B 1 501 ? -2.689 -17.406 -0.981 1 89.44 501 LEU B N 1
ATOM 9338 C CA . LEU B 1 501 ? -3.662 -16.922 -1.958 1 89.44 501 LEU B CA 1
ATOM 9339 C C . LEU B 1 501 ? -3.328 -17.438 -3.354 1 89.44 501 LEU B C 1
ATOM 9341 O O . LEU B 1 501 ? -4.227 -17.812 -4.113 1 89.44 501 LEU B O 1
ATOM 9345 N N . ASN B 1 502 ? -2.055 -17.438 -3.703 1 92.69 502 ASN B N 1
ATOM 9346 C CA . ASN B 1 502 ? -1.627 -17.953 -5.004 1 92.69 502 ASN B CA 1
ATOM 9347 C C . ASN B 1 502 ? -1.993 -19.422 -5.176 1 92.69 502 ASN B C 1
ATOM 9349 O O . ASN B 1 502 ? -2.391 -19.844 -6.262 1 92.69 502 ASN B O 1
ATOM 9353 N N . ALA B 1 503 ? -1.82 -20.109 -4.113 1 94.56 503 ALA B N 1
ATOM 9354 C CA . ALA B 1 503 ? -2.148 -21.531 -4.168 1 94.56 503 ALA B CA 1
ATOM 9355 C C . ALA B 1 503 ? -3.641 -21.734 -4.41 1 94.56 503 ALA B C 1
ATOM 9357 O O . ALA B 1 503 ? -4.035 -22.672 -5.113 1 94.56 503 ALA B O 1
ATOM 9358 N N . THR B 1 504 ? -4.504 -20.891 -3.852 1 92.81 504 THR B N 1
ATOM 9359 C CA . THR B 1 504 ? -5.941 -21.016 -4.059 1 92.81 504 THR B CA 1
ATOM 9360 C C . THR B 1 504 ? -6.312 -20.703 -5.504 1 92.81 504 THR B C 1
ATOM 9362 O O . THR B 1 504 ? -7.25 -21.281 -6.055 1 92.81 504 THR B O 1
ATOM 9365 N N . ALA B 1 505 ? -5.574 -19.766 -6.066 1 93.5 505 ALA B N 1
ATOM 9366 C CA . ALA B 1 505 ? -5.789 -19.484 -7.48 1 93.5 505 ALA B CA 1
ATOM 9367 C C . ALA B 1 505 ? -5.508 -20.719 -8.344 1 93.5 505 ALA B C 1
ATOM 9369 O O . ALA B 1 505 ? -6.23 -20.984 -9.305 1 93.5 505 ALA B O 1
ATOM 9370 N N . LEU B 1 506 ? -4.492 -21.406 -8 1 94.88 506 LEU B N 1
ATOM 9371 C CA . LEU B 1 506 ? -4.152 -22.625 -8.734 1 94.88 506 LEU B CA 1
ATOM 9372 C C . LEU B 1 506 ? -5.184 -23.719 -8.484 1 94.88 506 LEU B C 1
ATOM 9374 O O . LEU B 1 506 ? -5.473 -24.516 -9.367 1 94.88 506 LEU B O 1
ATOM 9378 N N . LEU B 1 507 ? -5.727 -23.734 -7.273 1 93.56 507 LEU B N 1
ATOM 9379 C CA . LEU B 1 507 ? -6.812 -24.672 -6.984 1 93.56 507 LEU B CA 1
ATOM 9380 C C . LEU B 1 507 ? -7.996 -24.422 -7.914 1 93.56 507 LEU B C 1
ATOM 9382 O O . LEU B 1 507 ? -8.578 -25.375 -8.445 1 93.56 507 LEU B O 1
ATOM 9386 N N . ARG B 1 508 ? -8.312 -23.188 -8.062 1 91.56 508 ARG B N 1
ATOM 9387 C CA . ARG B 1 508 ? -9.398 -22.828 -8.977 1 91.56 508 ARG B CA 1
ATOM 9388 C C . ARG B 1 508 ? -9.102 -23.297 -10.391 1 91.56 508 ARG B C 1
ATOM 9390 O O . ARG B 1 508 ? -9.984 -23.812 -11.086 1 91.56 508 ARG B O 1
ATOM 9397 N N . TRP B 1 509 ? -7.93 -23.109 -10.727 1 89.69 509 TRP B N 1
ATOM 9398 C CA . TRP B 1 509 ? -7.5 -23.547 -12.055 1 89.69 509 TRP B CA 1
ATOM 9399 C C . TRP B 1 509 ? -7.645 -25.047 -12.203 1 89.69 509 TRP B C 1
ATOM 9401 O O . TRP B 1 509 ? -8.039 -25.547 -13.266 1 89.69 509 TRP B O 1
ATOM 9411 N N . ALA B 1 510 ? -7.285 -25.75 -11.195 1 89.06 510 ALA B N 1
ATOM 9412 C CA . ALA B 1 510 ? -7.402 -27.219 -11.234 1 89.06 510 ALA B CA 1
ATOM 9413 C C . ALA B 1 510 ? -8.852 -27.641 -11.438 1 89.06 510 ALA B C 1
ATOM 9415 O O . ALA B 1 510 ? -9.141 -28.531 -12.234 1 89.06 510 ALA B O 1
ATOM 9416 N N . TYR B 1 511 ? -9.773 -27 -10.789 1 88 511 TYR B N 1
ATOM 9417 C CA . TYR B 1 511 ? -11.18 -27.328 -10.938 1 88 511 TYR B CA 1
ATOM 9418 C C . TYR B 1 511 ? -11.688 -26.969 -12.328 1 88 511 TYR B C 1
ATOM 9420 O O . TYR B 1 511 ? -12.516 -27.672 -12.906 1 88 511 TYR B O 1
ATOM 9428 N N . ILE B 1 512 ? -11.219 -25.891 -12.852 1 87.31 512 ILE B N 1
ATOM 9429 C CA . ILE B 1 512 ? -11.617 -25.484 -14.195 1 87.31 512 ILE B CA 1
ATOM 9430 C C . ILE B 1 512 ? -11.117 -26.5 -15.219 1 87.31 512 ILE B C 1
ATOM 9432 O O . ILE B 1 512 ? -11.859 -26.906 -16.109 1 87.31 512 ILE B O 1
ATOM 9436 N N . ARG B 1 513 ? -9.953 -26.984 -15.031 1 81.75 513 ARG B N 1
ATOM 9437 C CA . ARG B 1 513 ? -9.367 -27.938 -15.969 1 81.75 513 ARG B CA 1
ATOM 9438 C C . ARG B 1 513 ? -10.055 -29.297 -15.852 1 81.75 513 ARG B C 1
ATOM 9440 O O . ARG B 1 513 ? -10.164 -30.031 -16.844 1 81.75 513 ARG B O 1
ATOM 9447 N N . LEU B 1 514 ? -10.453 -29.609 -14.688 1 80.56 514 LEU B N 1
ATOM 9448 C CA . LEU B 1 514 ? -11.148 -30.875 -14.477 1 80.56 514 LEU B CA 1
ATOM 9449 C C . LEU B 1 514 ? -12.531 -30.844 -15.117 1 80.56 514 LEU B C 1
ATOM 9451 O O . LEU B 1 514 ? -13.047 -31.891 -15.523 1 80.56 514 LEU B O 1
ATOM 9455 N N . SER B 1 515 ? -13.078 -29.656 -15.156 1 78.88 515 SER B N 1
ATOM 9456 C CA . SER B 1 515 ? -14.469 -29.562 -15.586 1 78.88 515 SER B CA 1
ATOM 9457 C C . SER B 1 515 ? -14.562 -29.219 -17.062 1 78.88 515 SER B C 1
ATOM 9459 O O . SER B 1 515 ? -15.594 -29.438 -17.703 1 78.88 515 SER B O 1
ATOM 9461 N N . SER B 1 516 ? -13.586 -28.531 -17.453 1 69.25 516 SER B N 1
ATOM 9462 C CA . SER B 1 516 ? -13.695 -28.031 -18.812 1 69.25 516 SER B CA 1
ATOM 9463 C C . SER B 1 516 ? -12.438 -28.344 -19.609 1 69.25 516 SER B C 1
ATOM 9465 O O . SER B 1 516 ? -11.391 -28.656 -19.047 1 69.25 516 SER B O 1
ATOM 9467 N N . ASN B 1 517 ? -12.633 -28.656 -20.812 1 65.75 517 ASN B N 1
ATOM 9468 C CA . ASN B 1 517 ? -11.5 -28.844 -21.703 1 65.75 517 ASN B CA 1
ATOM 9469 C C . ASN B 1 517 ? -10.922 -27.516 -22.172 1 65.75 517 ASN B C 1
ATOM 9471 O O . ASN B 1 517 ? -10.703 -27.312 -23.359 1 65.75 517 ASN B O 1
ATOM 9475 N N . MET B 1 518 ? -10.844 -26.688 -21.25 1 65.75 518 MET B N 1
ATOM 9476 C CA . MET B 1 518 ? -10.359 -25.359 -21.672 1 65.75 518 MET B CA 1
ATOM 9477 C C . MET B 1 518 ? -8.852 -25.391 -21.922 1 65.75 518 MET B C 1
ATOM 9479 O O . MET B 1 518 ? -8.102 -26 -21.141 1 65.75 518 MET B O 1
ATOM 9483 N N . ALA B 1 519 ? -8.469 -24.922 -23.109 1 68.44 519 ALA B N 1
ATOM 9484 C CA . ALA B 1 519 ? -7.066 -24.75 -23.469 1 68.44 519 ALA B CA 1
ATOM 9485 C C . ALA B 1 519 ? -6.543 -23.391 -22.984 1 68.44 519 ALA B C 1
ATOM 9487 O O . ALA B 1 519 ? -7.324 -22.516 -22.609 1 68.44 519 ALA B O 1
ATOM 9488 N N . PRO B 1 520 ? -5.18 -23.344 -22.891 1 74.19 520 PRO B N 1
ATOM 9489 C CA . PRO B 1 520 ? -4.625 -22.031 -22.516 1 74.19 520 PRO B CA 1
ATOM 9490 C C . PRO B 1 520 ? -5.09 -20.922 -23.453 1 74.19 520 PRO B C 1
ATOM 9492 O O . PRO B 1 520 ? -5.242 -21.141 -24.656 1 74.19 520 PRO B O 1
ATOM 9495 N N . CYS B 1 521 ? -5.32 -19.797 -22.906 1 78.81 521 CYS B N 1
ATOM 9496 C CA . CYS B 1 521 ? -5.852 -18.672 -23.641 1 78.81 521 CYS B CA 1
ATOM 9497 C C . CYS B 1 521 ? -4.82 -18.125 -24.625 1 78.81 521 CYS B C 1
ATOM 9499 O O . CYS B 1 521 ? -3.717 -17.75 -24.234 1 78.81 521 CYS B O 1
ATOM 9501 N N . ARG B 1 522 ? -5.148 -18.078 -25.812 1 78.38 522 ARG B N 1
ATOM 9502 C CA . ARG B 1 522 ? -4.254 -17.656 -26.891 1 78.38 522 ARG B CA 1
ATOM 9503 C C . ARG B 1 522 ? -3.762 -16.219 -26.672 1 78.38 522 ARG B C 1
ATOM 9505 O O . ARG B 1 522 ? -2.668 -15.867 -27.109 1 78.38 522 ARG B O 1
ATOM 9512 N N . ILE B 1 523 ? -4.555 -15.461 -26.047 1 86.44 523 ILE B N 1
ATOM 9513 C CA . ILE B 1 523 ? -4.23 -14.055 -25.844 1 86.44 523 ILE B CA 1
ATOM 9514 C C . ILE B 1 523 ? -2.928 -13.938 -25.062 1 86.44 523 ILE B C 1
ATOM 9516 O O . ILE B 1 523 ? -2.199 -12.953 -25.203 1 86.44 523 ILE B O 1
ATOM 9520 N N . LEU B 1 524 ? -2.617 -14.891 -24.266 1 88.31 524 LEU B N 1
ATOM 9521 C CA . LEU B 1 524 ? -1.419 -14.836 -23.438 1 88.31 524 LEU B CA 1
ATOM 9522 C C . LEU B 1 524 ? -0.161 -14.891 -24.297 1 88.31 524 LEU B C 1
ATOM 9524 O O . LEU B 1 524 ? 0.809 -14.172 -24.031 1 88.31 524 LEU B O 1
ATOM 9528 N N . TRP B 1 525 ? -0.264 -15.695 -25.328 1 86.62 525 TRP B N 1
ATOM 9529 C CA . TRP B 1 525 ? 0.874 -15.844 -26.234 1 86.62 525 TRP B CA 1
ATOM 9530 C C . TRP B 1 525 ? 0.9 -14.727 -27.266 1 86.62 525 TRP B C 1
ATOM 9532 O O . TRP B 1 525 ? 1.945 -14.117 -27.5 1 86.62 525 TRP B O 1
ATOM 9542 N N . SER B 1 526 ? -0.221 -14.516 -27.922 1 87.94 526 SER B N 1
ATOM 9543 C CA . SER B 1 526 ? -0.291 -13.586 -29.047 1 87.94 526 SER B CA 1
ATOM 9544 C C . SER B 1 526 ? -0.265 -12.141 -28.562 1 87.94 526 SER B C 1
ATOM 9546 O O . SER B 1 526 ? 0.202 -11.25 -29.281 1 87.94 526 SER B O 1
ATOM 9548 N N . ARG B 1 527 ? -0.743 -11.82 -27.406 1 89.25 527 ARG B N 1
ATOM 9549 C CA . ARG B 1 527 ? -0.917 -10.492 -26.828 1 89.25 527 ARG B CA 1
ATOM 9550 C C . ARG B 1 527 ? -1.844 -9.633 -27.688 1 89.25 527 ARG B C 1
ATOM 9552 O O . ARG B 1 527 ? -1.747 -8.406 -27.688 1 89.25 527 ARG B O 1
ATOM 9559 N N . GLU B 1 528 ? -2.621 -10.359 -28.469 1 87.38 528 GLU B N 1
ATOM 9560 C CA . GLU B 1 528 ? -3.639 -9.695 -29.281 1 87.38 528 GLU B CA 1
ATOM 9561 C C . GLU B 1 528 ? -5.008 -9.766 -28.609 1 87.38 528 GLU B C 1
ATOM 9563 O O . GLU B 1 528 ? -5.59 -10.844 -28.5 1 87.38 528 GLU B O 1
ATOM 9568 N N . VAL B 1 529 ? -5.488 -8.695 -28.328 1 87.5 529 VAL B N 1
ATOM 9569 C CA . VAL B 1 529 ? -6.688 -8.57 -27.516 1 87.5 529 VAL B CA 1
ATOM 9570 C C . VAL B 1 529 ? -7.875 -9.211 -28.219 1 87.5 529 VAL B C 1
ATOM 9572 O O . VAL B 1 529 ? -8.766 -9.773 -27.578 1 87.5 529 VAL B O 1
ATOM 9575 N N . ASN B 1 530 ? -7.832 -9.281 -29.516 1 85.44 530 ASN B N 1
ATOM 9576 C CA . ASN B 1 530 ? -8.953 -9.805 -30.297 1 85.44 530 ASN B CA 1
ATOM 9577 C C . ASN B 1 530 ? -9.07 -11.32 -30.156 1 85.44 530 ASN B C 1
ATOM 9579 O O . ASN B 1 530 ? -10.125 -11.891 -30.438 1 85.44 530 ASN B O 1
ATOM 9583 N N . ASP B 1 531 ? -8.016 -11.961 -29.766 1 86 531 ASP B N 1
ATOM 9584 C CA . ASP B 1 531 ? -8.023 -13.406 -29.609 1 86 531 ASP B CA 1
ATOM 9585 C C . ASP B 1 531 ? -8.938 -13.836 -28.469 1 86 531 ASP B C 1
ATOM 9587 O O . ASP B 1 531 ? -9.398 -14.977 -28.422 1 86 531 ASP B O 1
ATOM 9591 N N . LEU B 1 532 ? -9.203 -12.922 -27.594 1 85.75 532 LEU B N 1
ATOM 9592 C CA . LEU B 1 532 ? -10.039 -13.258 -26.438 1 85.75 532 LEU B CA 1
ATOM 9593 C C . LEU B 1 532 ? -11.508 -13.312 -26.844 1 85.75 532 LEU B C 1
ATOM 9595 O O . LEU B 1 532 ? -12.281 -14.078 -26.266 1 85.75 532 LEU B O 1
ATOM 9599 N N . VAL B 1 533 ? -11.891 -12.578 -27.828 1 78.38 533 VAL B N 1
ATOM 9600 C CA . VAL B 1 533 ? -13.281 -12.492 -28.25 1 78.38 533 VAL B CA 1
ATOM 9601 C C . VAL B 1 533 ? -13.703 -13.805 -28.906 1 78.38 533 VAL B C 1
ATOM 9603 O O . VAL B 1 533 ? -14.859 -14.219 -28.781 1 78.38 533 VAL B O 1
ATOM 9606 N N . LEU B 1 534 ? -12.758 -14.492 -29.375 1 71.38 534 LEU B N 1
ATOM 9607 C CA . LEU B 1 534 ? -13.055 -15.711 -30.125 1 71.38 534 LEU B CA 1
ATOM 9608 C C . LEU B 1 534 ? -13.055 -16.922 -29.219 1 71.38 534 LEU B C 1
ATOM 9610 O O . LEU B 1 534 ? -13.531 -18 -29.594 1 71.38 534 LEU B O 1
ATOM 9614 N N . GLU B 1 535 ? -12.695 -16.703 -28.078 1 72.5 535 GLU B N 1
ATOM 9615 C CA . GLU B 1 535 ? -12.531 -17.844 -27.172 1 72.5 535 GLU B CA 1
ATOM 9616 C C . GLU B 1 535 ? -13.859 -18.234 -26.531 1 72.5 535 GLU B C 1
ATOM 9618 O O . GLU B 1 535 ? -14.555 -17.391 -25.969 1 72.5 535 GLU B O 1
ATOM 9623 N N . ARG B 1 536 ? -14.312 -19.438 -26.875 1 71.25 536 ARG B N 1
ATOM 9624 C CA . ARG B 1 536 ? -15.523 -19.953 -26.25 1 71.25 536 ARG B CA 1
ATOM 9625 C C . ARG B 1 536 ? -15.281 -21.344 -25.656 1 71.25 536 ARG B C 1
ATOM 9627 O O . ARG B 1 536 ? -14.523 -22.141 -26.219 1 71.25 536 ARG B O 1
ATOM 9634 N N . SER B 1 537 ? -15.812 -21.484 -24.469 1 71.75 537 SER B N 1
ATOM 9635 C CA . SER B 1 537 ? -15.664 -22.781 -23.797 1 71.75 537 SER B CA 1
ATOM 9636 C C . SER B 1 537 ? -16.891 -23.656 -24.031 1 71.75 537 SER B C 1
ATOM 9638 O O . SER B 1 537 ? -18.016 -23.172 -24.125 1 71.75 537 SER B O 1
ATOM 9640 N N . CYS B 1 538 ? -16.578 -24.844 -24.375 1 74.19 538 CYS B N 1
ATOM 9641 C CA . CYS B 1 538 ? -17.656 -25.828 -24.438 1 74.19 538 CYS B CA 1
ATOM 9642 C C . CYS B 1 538 ? -17.938 -26.422 -23.062 1 74.19 538 CYS B C 1
ATOM 9644 O O . CYS B 1 538 ? -17.094 -27.109 -22.5 1 74.19 538 CYS B O 1
ATOM 9646 N N . LEU B 1 539 ? -19.125 -26.016 -22.562 1 85.19 539 LEU B N 1
ATOM 9647 C CA . LEU B 1 539 ? -19.422 -26.438 -21.188 1 85.19 539 LEU B CA 1
ATOM 9648 C C . LEU B 1 539 ? -20.531 -27.484 -21.172 1 85.19 539 LEU B C 1
ATOM 9650 O O . LEU B 1 539 ? -21.484 -27.406 -21.953 1 85.19 539 LEU B O 1
ATOM 9654 N N . ASP B 1 540 ? -20.234 -28.531 -20.5 1 84 540 ASP B N 1
ATOM 9655 C CA . ASP B 1 540 ? -21.25 -29.547 -20.25 1 84 540 ASP B CA 1
ATOM 9656 C C . ASP B 1 540 ? -21.75 -29.453 -18.812 1 84 540 ASP B C 1
ATOM 9658 O O . ASP B 1 540 ? -20.953 -29.312 -17.875 1 84 540 ASP B O 1
ATOM 9662 N N . ARG B 1 541 ? -23.078 -29.609 -18.766 1 88.44 541 ARG B N 1
ATOM 9663 C CA . ARG B 1 541 ? -23.688 -29.516 -17.438 1 88.44 541 ARG B CA 1
ATOM 9664 C C . ARG B 1 541 ? -23.297 -30.719 -16.594 1 88.44 541 ARG B C 1
ATOM 9666 O O . ARG B 1 541 ? -23.562 -31.875 -16.969 1 88.44 541 ARG B O 1
ATOM 9673 N N . SER B 1 542 ? -22.5 -30.484 -15.57 1 86.19 542 SER B N 1
ATOM 9674 C CA . SER B 1 542 ? -22.031 -31.531 -14.672 1 86.19 542 SER B CA 1
ATOM 9675 C C . SER B 1 542 ? -21.797 -31 -13.266 1 86.19 542 SER B C 1
ATOM 9677 O O . SER B 1 542 ? -21.734 -29.781 -13.062 1 86.19 542 SER B O 1
ATOM 9679 N N . SER B 1 543 ? -21.766 -31.891 -12.328 1 85.44 543 SER B N 1
ATOM 9680 C CA . SER B 1 543 ? -21.453 -31.516 -10.953 1 85.44 543 SER B CA 1
ATOM 9681 C C . SER B 1 543 ? -20.047 -30.922 -10.844 1 85.44 543 SER B C 1
ATOM 9683 O O . SER B 1 543 ? -19.797 -30.062 -9.992 1 85.44 543 SER B O 1
ATOM 9685 N N . ARG B 1 544 ? -19.203 -31.375 -11.719 1 84.69 544 ARG B N 1
ATOM 9686 C CA . ARG B 1 544 ? -17.844 -30.844 -11.727 1 84.69 544 ARG B CA 1
ATOM 9687 C C . ARG B 1 544 ? -17.812 -29.391 -12.18 1 84.69 544 ARG B C 1
ATOM 9689 O O . ARG B 1 544 ? -17.078 -28.578 -11.633 1 84.69 544 ARG B O 1
ATOM 9696 N N . LEU B 1 545 ? -18.609 -29.141 -13.141 1 89.88 545 LEU B N 1
ATOM 9697 C CA . LEU B 1 545 ? -18.703 -27.766 -13.609 1 89.88 545 LEU B CA 1
ATOM 9698 C C . LEU B 1 545 ? -19.266 -26.859 -12.516 1 89.88 545 LEU B C 1
ATOM 9700 O O . LEU B 1 545 ? -18.828 -25.703 -12.383 1 89.88 545 LEU B O 1
ATOM 9704 N N . ASP B 1 546 ? -20.203 -27.391 -11.727 1 91.31 546 ASP B N 1
ATOM 9705 C CA . ASP B 1 546 ? -20.766 -26.609 -10.625 1 91.31 546 ASP B CA 1
ATOM 9706 C C . ASP B 1 546 ? -19.688 -26.172 -9.641 1 91.31 546 ASP B C 1
ATOM 9708 O O . ASP B 1 546 ? -19.688 -25.047 -9.164 1 91.31 546 ASP B O 1
ATOM 9712 N N . ARG B 1 547 ? -18.812 -27.062 -9.383 1 88.88 547 ARG B N 1
ATOM 9713 C CA . ARG B 1 547 ? -17.719 -26.766 -8.453 1 88.88 547 ARG B CA 1
ATOM 9714 C C . ARG B 1 547 ? -16.797 -25.703 -9.031 1 88.88 547 ARG B C 1
ATOM 9716 O O . ARG B 1 547 ? -16.344 -24.797 -8.312 1 88.88 547 ARG B O 1
ATOM 9723 N N . ALA B 1 548 ? -16.469 -25.859 -10.273 1 91.25 548 ALA B N 1
ATOM 9724 C CA . ALA B 1 548 ? -15.625 -24.875 -10.945 1 91.25 548 ALA B CA 1
ATOM 9725 C C . ALA B 1 548 ? -16.266 -23.5 -10.914 1 91.25 548 ALA B C 1
ATOM 9727 O O . ALA B 1 548 ? -15.578 -22.5 -10.672 1 91.25 548 ALA B O 1
ATOM 9728 N N . ILE B 1 549 ? -17.609 -23.438 -11.117 1 93.62 549 ILE B N 1
ATOM 9729 C CA . ILE B 1 549 ? -18.328 -22.172 -11.133 1 93.62 549 ILE B CA 1
ATOM 9730 C C . ILE B 1 549 ? -18.328 -21.562 -9.727 1 93.62 549 ILE B C 1
ATOM 9732 O O . ILE B 1 549 ? -18.188 -20.344 -9.57 1 93.62 549 ILE B O 1
ATOM 9736 N N . LEU B 1 550 ? -18.484 -22.391 -8.773 1 91.81 550 LEU B N 1
ATOM 9737 C CA . LEU B 1 550 ? -18.438 -21.922 -7.391 1 91.81 550 LEU B CA 1
ATOM 9738 C C . LEU B 1 550 ? -17.094 -21.266 -7.082 1 91.81 550 LEU B C 1
ATOM 9740 O O . LEU B 1 550 ? -17.047 -20.188 -6.48 1 91.81 550 LEU B O 1
ATOM 9744 N N . HIS B 1 551 ? -16.031 -21.891 -7.492 1 90.81 551 HIS B N 1
ATOM 9745 C CA . HIS B 1 551 ? -14.688 -21.359 -7.266 1 90.81 551 HIS B CA 1
ATOM 9746 C C . HIS B 1 551 ? -14.477 -20.062 -8.047 1 90.81 551 HIS B C 1
ATOM 9748 O O . HIS B 1 551 ? -13.82 -19.141 -7.559 1 90.81 551 HIS B O 1
ATOM 9754 N N . ALA B 1 552 ? -14.992 -20.031 -9.234 1 93.25 552 ALA B N 1
ATOM 9755 C CA . ALA B 1 552 ? -14.883 -18.812 -10.031 1 93.25 552 ALA B CA 1
ATOM 9756 C C . ALA B 1 552 ? -15.641 -17.672 -9.391 1 93.25 552 ALA B C 1
ATOM 9758 O O . ALA B 1 552 ? -15.148 -16.531 -9.352 1 93.25 552 ALA B O 1
ATOM 9759 N N . ALA B 1 553 ? -16.859 -17.969 -8.906 1 92.81 553 ALA B N 1
ATOM 9760 C CA . ALA B 1 553 ? -17.641 -16.953 -8.211 1 92.81 553 ALA B CA 1
ATOM 9761 C C . ALA B 1 553 ? -16.906 -16.469 -6.961 1 92.81 553 ALA B C 1
ATOM 9763 O O . ALA B 1 553 ? -16.906 -15.273 -6.668 1 92.81 553 ALA B O 1
ATOM 9764 N N . HIS B 1 554 ? -16.328 -17.375 -6.309 1 89.38 554 HIS B N 1
ATOM 9765 C CA . HIS B 1 554 ? -15.57 -17.016 -5.117 1 89.38 554 HIS B CA 1
ATOM 9766 C C . HIS B 1 554 ? -14.391 -16.125 -5.457 1 89.38 554 HIS B C 1
ATOM 9768 O O . HIS B 1 554 ? -14.078 -15.188 -4.711 1 89.38 554 HIS B O 1
ATOM 9774 N N . ALA B 1 555 ? -13.742 -16.438 -6.496 1 91.5 555 ALA B N 1
ATOM 9775 C CA . ALA B 1 555 ? -12.617 -15.609 -6.93 1 91.5 555 ALA B CA 1
ATOM 9776 C C . ALA B 1 555 ? -13.055 -14.164 -7.137 1 91.5 555 ALA B C 1
ATOM 9778 O O . ALA B 1 555 ? -12.328 -13.234 -6.777 1 91.5 555 ALA B O 1
ATOM 9779 N N . LEU B 1 556 ? -14.219 -13.969 -7.66 1 92.19 556 LEU B N 1
ATOM 9780 C CA . LEU B 1 556 ? -14.742 -12.633 -7.926 1 92.19 556 LEU B CA 1
ATOM 9781 C C . LEU B 1 556 ? -15.156 -11.938 -6.633 1 92.19 556 LEU B C 1
ATOM 9783 O O . LEU B 1 556 ? -15.086 -10.711 -6.527 1 92.19 556 LEU B O 1
ATOM 9787 N N . SER B 1 557 ? -15.539 -12.711 -5.672 1 88.56 557 SER B N 1
ATOM 9788 C CA . SER B 1 557 ? -16.016 -12.148 -4.414 1 88.56 557 SER B CA 1
ATOM 9789 C C . SER B 1 557 ? -14.883 -11.469 -3.65 1 88.56 557 SER B C 1
ATOM 9791 O O . SER B 1 557 ? -15.117 -10.539 -2.873 1 88.56 557 SER B O 1
ATOM 9793 N N . ILE B 1 558 ? -13.648 -11.883 -3.879 1 85.62 558 ILE B N 1
ATOM 9794 C CA . ILE B 1 558 ? -12.508 -11.383 -3.125 1 85.62 558 ILE B CA 1
ATOM 9795 C C . ILE B 1 558 ? -12.273 -9.906 -3.461 1 85.62 558 ILE B C 1
ATOM 9797 O O . ILE B 1 558 ? -12.305 -9.055 -2.574 1 85.62 558 ILE B O 1
ATOM 9801 N N . PRO B 1 559 ? -12.086 -9.57 -4.719 1 86.62 559 PRO B N 1
ATOM 9802 C CA . PRO B 1 559 ? -11.898 -8.148 -5.016 1 86.62 559 PRO B CA 1
ATOM 9803 C C . PRO B 1 559 ? -13.141 -7.312 -4.695 1 86.62 559 PRO B C 1
ATOM 9805 O O . PRO B 1 559 ? -13.023 -6.141 -4.328 1 86.62 559 PRO B O 1
ATOM 9808 N N . VAL B 1 560 ? -14.352 -7.879 -4.84 1 87.12 560 VAL B N 1
ATOM 9809 C CA . VAL B 1 560 ? -15.578 -7.152 -4.551 1 87.12 560 VAL B CA 1
ATOM 9810 C C . VAL B 1 560 ? -15.641 -6.809 -3.064 1 87.12 560 VAL B C 1
ATOM 9812 O O . VAL B 1 560 ? -16.031 -5.699 -2.693 1 87.12 560 VAL B O 1
ATOM 9815 N N . ARG B 1 561 ? -15.219 -7.703 -2.316 1 80.56 561 ARG B N 1
ATOM 9816 C CA . ARG B 1 561 ? -15.219 -7.477 -0.875 1 80.56 561 ARG B CA 1
ATOM 9817 C C . ARG B 1 561 ? -14.195 -6.414 -0.492 1 80.56 561 ARG B C 1
ATOM 9819 O O . ARG B 1 561 ? -14.398 -5.66 0.463 1 80.56 561 ARG B O 1
ATOM 9826 N N . LEU B 1 562 ? -13.125 -6.41 -1.139 1 79 562 LEU B N 1
ATOM 9827 C CA . LEU B 1 562 ? -12.094 -5.406 -0.881 1 79 562 LEU B CA 1
ATOM 9828 C C . LEU B 1 562 ? -12.539 -4.035 -1.373 1 79 562 LEU B C 1
ATOM 9830 O O . LEU B 1 562 ? -12.148 -3.01 -0.808 1 79 562 LEU B O 1
ATOM 9834 N N . GLY B 1 563 ? -13.406 -3.973 -2.352 1 82.62 563 GLY B N 1
ATOM 9835 C CA . GLY B 1 563 ? -13.812 -2.746 -3.02 1 82.62 563 GLY B CA 1
ATOM 9836 C C . GLY B 1 563 ? -13.117 -2.535 -4.352 1 82.62 563 GLY B C 1
ATOM 9837 O O . GLY B 1 563 ? -11.922 -2.268 -4.395 1 82.62 563 GLY B O 1
ATOM 9838 N N . LEU B 1 564 ? -13.805 -2.592 -5.367 1 86 564 LEU B N 1
ATOM 9839 C CA . LEU B 1 564 ? -13.258 -2.559 -6.719 1 86 564 LEU B CA 1
ATOM 9840 C C . LEU B 1 564 ? -12.625 -1.203 -7.016 1 86 564 LEU B C 1
ATOM 9842 O O . LEU B 1 564 ? -11.625 -1.124 -7.742 1 86 564 LEU B O 1
ATOM 9846 N N . GLU B 1 565 ? -13.172 -0.18 -6.414 1 83.25 565 GLU B N 1
ATOM 9847 C CA . GLU B 1 565 ? -12.586 1.143 -6.625 1 83.25 565 GLU B CA 1
ATOM 9848 C C . GLU B 1 565 ? -11.195 1.235 -6.008 1 83.25 565 GLU B C 1
ATOM 9850 O O . GLU B 1 565 ? -10.281 1.819 -6.602 1 83.25 565 GLU B O 1
ATOM 9855 N N . LEU B 1 566 ? -11.102 0.692 -4.895 1 80.88 566 LEU B N 1
ATOM 9856 C CA . LEU B 1 566 ? -9.797 0.686 -4.23 1 80.88 566 LEU B CA 1
ATOM 9857 C C . LEU B 1 566 ? -8.781 -0.111 -5.039 1 80.88 566 LEU B C 1
ATOM 9859 O O . LEU B 1 566 ? -7.652 0.345 -5.246 1 80.88 566 LEU B O 1
ATOM 9863 N N . ILE B 1 567 ? -9.156 -1.245 -5.488 1 80.38 567 ILE B N 1
ATOM 9864 C CA . ILE B 1 567 ? -8.273 -2.156 -6.207 1 80.38 567 ILE B CA 1
ATOM 9865 C C . ILE B 1 567 ? -7.801 -1.503 -7.504 1 80.38 567 ILE B C 1
ATOM 9867 O O . ILE B 1 567 ? -6.66 -1.703 -7.93 1 80.38 567 ILE B O 1
ATOM 9871 N N . SER B 1 568 ? -8.625 -0.73 -8.047 1 79.38 568 SER B N 1
ATOM 9872 C CA . SER B 1 568 ? -8.328 -0.12 -9.336 1 79.38 568 SER B CA 1
ATOM 9873 C C . SER B 1 568 ? -7.34 1.033 -9.188 1 79.38 568 SER B C 1
ATOM 9875 O O . SER B 1 568 ? -6.801 1.525 -10.18 1 79.38 568 SER B O 1
ATOM 9877 N N . HIS B 1 569 ? -7.043 1.382 -7.941 1 76.69 569 HIS B N 1
ATOM 9878 C CA . HIS B 1 569 ? -6.203 2.564 -7.77 1 76.69 569 HIS B CA 1
ATOM 9879 C C . HIS B 1 569 ? -4.906 2.223 -7.047 1 76.69 569 HIS B C 1
ATOM 9881 O O . HIS B 1 569 ? -3.998 3.053 -6.965 1 76.69 569 HIS B O 1
ATOM 9887 N N . ILE B 1 570 ? -4.855 1.041 -6.602 1 70 570 ILE B N 1
ATOM 9888 C CA . ILE B 1 570 ? -3.668 0.748 -5.805 1 70 570 ILE B CA 1
ATOM 9889 C C . ILE B 1 570 ? -2.971 -0.492 -6.359 1 70 570 ILE B C 1
ATOM 9891 O O . ILE B 1 570 ? -3.592 -1.312 -7.039 1 70 570 ILE B O 1
ATOM 9895 N N . ARG B 1 571 ? -1.752 -0.493 -6.051 1 70.94 571 ARG B N 1
ATOM 9896 C CA . ARG B 1 571 ? -0.995 -1.711 -6.32 1 70.94 571 ARG B CA 1
ATOM 9897 C C . ARG B 1 571 ? -1.235 -2.758 -5.238 1 70.94 571 ARG B C 1
ATOM 9899 O O . ARG B 1 571 ? -1.07 -2.477 -4.051 1 70.94 571 ARG B O 1
ATOM 9906 N N . LEU B 1 572 ? -1.725 -3.805 -5.66 1 63.72 572 LEU B N 1
ATOM 9907 C CA . LEU B 1 572 ? -2.041 -4.832 -4.676 1 63.72 572 LEU B CA 1
ATOM 9908 C C . LEU B 1 572 ? -0.981 -5.93 -4.676 1 63.72 572 LEU B C 1
ATOM 9910 O O . LEU B 1 572 ? -0.521 -6.355 -5.738 1 63.72 572 LEU B O 1
ATOM 9914 N N . PRO B 1 573 ? -0.538 -6.316 -3.506 1 60.09 573 PRO B N 1
ATOM 9915 C CA . PRO B 1 573 ? 0.468 -7.379 -3.4 1 60.09 573 PRO B CA 1
ATOM 9916 C C . PRO B 1 573 ? -0.022 -8.711 -3.955 1 60.09 573 PRO B C 1
ATOM 9918 O O . PRO B 1 573 ? 0.788 -9.562 -4.336 1 60.09 573 PRO B O 1
ATOM 9921 N N . PHE B 1 574 ? -1.305 -8.883 -3.984 1 55.53 574 PHE B N 1
ATOM 9922 C CA . PHE B 1 574 ? -1.841 -10.172 -4.387 1 55.53 574 PHE B CA 1
ATOM 9923 C C . PHE B 1 574 ? -1.881 -10.297 -5.902 1 55.53 574 PHE B C 1
ATOM 9925 O O . PHE B 1 574 ? -2.197 -11.367 -6.438 1 55.53 574 PHE B O 1
ATOM 9932 N N . ARG B 1 575 ? -1.538 -9.258 -6.473 1 73.62 575 ARG B N 1
ATOM 9933 C CA . ARG B 1 575 ? -1.583 -9.344 -7.926 1 73.62 575 ARG B CA 1
ATOM 9934 C C . ARG B 1 575 ? -0.377 -10.109 -8.461 1 73.62 575 ARG B C 1
ATOM 9936 O O . ARG B 1 575 ? 0.524 -9.516 -9.062 1 73.62 575 ARG B O 1
ATOM 9943 N N . SER B 1 576 ? -0.482 -11.414 -8.109 1 88 576 SER B N 1
ATOM 9944 C CA . SER B 1 576 ? 0.493 -12.359 -8.641 1 88 576 SER B CA 1
ATOM 9945 C C . SER B 1 576 ? 0.053 -12.914 -9.992 1 88 576 SER B C 1
ATOM 9947 O O . SER B 1 576 ? -1.087 -12.703 -10.414 1 88 576 SER B O 1
ATOM 9949 N N . ILE B 1 577 ? 0.933 -13.484 -10.695 1 92.5 577 ILE B N 1
ATOM 9950 C CA . ILE B 1 577 ? 0.644 -14.016 -12.023 1 92.5 577 ILE B CA 1
ATOM 9951 C C . ILE B 1 577 ? -0.375 -15.148 -11.922 1 92.5 577 ILE B C 1
ATOM 9953 O O . ILE B 1 577 ? -1.211 -15.32 -12.812 1 92.5 577 ILE B O 1
ATOM 9957 N N . GLU B 1 578 ? -0.354 -15.922 -10.828 1 93.81 578 GLU B N 1
ATOM 9958 C CA . GLU B 1 578 ? -1.332 -16.984 -10.617 1 93.81 578 GLU B CA 1
ATOM 9959 C C . GLU B 1 578 ? -2.748 -16.422 -10.531 1 93.81 578 GLU B C 1
ATOM 9961 O O . GLU B 1 578 ? -3.678 -16.969 -11.125 1 93.81 578 GLU B O 1
ATOM 9966 N N . TYR B 1 579 ? -2.822 -15.344 -9.828 1 89.75 579 TYR B N 1
ATOM 9967 C CA . TYR B 1 579 ? -4.125 -14.703 -9.672 1 89.75 579 TYR B CA 1
ATOM 9968 C C . TYR B 1 579 ? -4.621 -14.148 -11 1 89.75 579 TYR B C 1
ATOM 9970 O O . TYR B 1 579 ? -5.809 -14.258 -11.32 1 89.75 579 TYR B O 1
ATOM 9978 N N . SER B 1 580 ? -3.73 -13.57 -11.75 1 92.06 580 SER B N 1
ATOM 9979 C CA . SER B 1 580 ? -4.102 -12.977 -13.023 1 92.06 580 SER B CA 1
ATOM 9980 C C . SER B 1 580 ? -4.562 -14.031 -14.023 1 92.06 580 SER B C 1
ATOM 9982 O O . SER B 1 580 ? -5.605 -13.875 -14.664 1 92.06 580 SER B O 1
ATOM 9984 N N . LEU B 1 581 ? -3.805 -15.07 -14.109 1 92 581 LEU B N 1
ATOM 9985 C CA . LEU B 1 581 ? -4.137 -16.141 -15.047 1 92 581 LEU B CA 1
ATOM 9986 C C . LEU B 1 581 ? -5.438 -16.828 -14.648 1 92 581 LEU B C 1
ATOM 9988 O O . LEU B 1 581 ? -6.281 -17.125 -15.5 1 92 581 LEU B O 1
ATOM 9992 N N . SER B 1 582 ? -5.551 -17.094 -13.391 1 92.25 582 SER B N 1
ATOM 9993 C CA . SER B 1 582 ? -6.766 -17.734 -12.883 1 92.25 582 SER B CA 1
ATOM 9994 C C . SER B 1 582 ? -7.984 -16.828 -13.094 1 92.25 582 SER B C 1
ATOM 9996 O O . SER B 1 582 ? -9.062 -17.312 -13.453 1 92.25 582 SER B O 1
ATOM 9998 N N . SER B 1 583 ? -7.824 -15.516 -12.828 1 92.62 583 SER B N 1
ATOM 9999 C CA . SER B 1 583 ? -8.922 -14.57 -12.992 1 92.62 583 SER B CA 1
ATOM 10000 C C . SER B 1 583 ? -9.406 -14.523 -14.438 1 92.62 583 SER B C 1
ATOM 10002 O O . SER B 1 583 ? -10.602 -14.398 -14.695 1 92.62 583 SER B O 1
ATOM 10004 N N . LEU B 1 584 ? -8.484 -14.578 -15.352 1 93.19 584 LEU B N 1
ATOM 10005 C CA . LEU B 1 584 ? -8.844 -14.586 -16.766 1 93.19 584 LEU B CA 1
ATOM 10006 C C . LEU B 1 584 ? -9.727 -15.781 -17.094 1 93.19 584 LEU B C 1
ATOM 10008 O O . LEU B 1 584 ? -10.789 -15.625 -17.703 1 93.19 584 LEU B O 1
ATOM 10012 N N . GLU B 1 585 ? -9.344 -16.906 -16.672 1 91.94 585 GLU B N 1
ATOM 10013 C CA . GLU B 1 585 ? -10.109 -18.109 -16.953 1 91.94 585 GLU B CA 1
ATOM 10014 C C . GLU B 1 585 ? -11.43 -18.125 -16.188 1 91.94 585 GLU B C 1
ATOM 10016 O O . GLU B 1 585 ? -12.438 -18.625 -16.703 1 91.94 585 GLU B O 1
ATOM 10021 N N . CYS B 1 586 ? -11.422 -17.625 -14.992 1 93.19 586 CYS B N 1
ATOM 10022 C CA . CYS B 1 586 ? -12.656 -17.516 -14.227 1 93.19 586 CYS B CA 1
ATOM 10023 C C . CYS B 1 586 ? -13.656 -16.594 -14.914 1 93.19 586 CYS B C 1
ATOM 10025 O O . CYS B 1 586 ? -14.852 -16.875 -14.938 1 93.19 586 CYS B O 1
ATOM 10027 N N . ALA B 1 587 ? -13.164 -15.516 -15.422 1 94.31 587 ALA B N 1
ATOM 10028 C CA . ALA B 1 587 ? -14.023 -14.562 -16.125 1 94.31 587 ALA B CA 1
ATOM 10029 C C . ALA B 1 587 ? -14.688 -15.211 -17.344 1 94.31 587 ALA B C 1
ATOM 10031 O O . ALA B 1 587 ? -15.898 -15.086 -17.531 1 94.31 587 ALA B O 1
ATOM 10032 N N . LEU B 1 588 ? -13.914 -15.945 -18.094 1 92.38 588 LEU B N 1
ATOM 10033 C CA . LEU B 1 588 ? -14.438 -16.609 -19.297 1 92.38 588 LEU B CA 1
ATOM 10034 C C . LEU B 1 588 ? -15.398 -17.719 -18.922 1 92.38 588 LEU B C 1
ATOM 10036 O O . LEU B 1 588 ? -16.438 -17.891 -19.562 1 92.38 588 LEU B O 1
ATOM 10040 N N . LEU B 1 589 ? -15.047 -18.438 -17.891 1 92.62 589 LEU B N 1
ATOM 10041 C CA . LEU B 1 589 ? -15.891 -19.547 -17.438 1 92.62 589 LEU B CA 1
ATOM 10042 C C . LEU B 1 589 ? -17.25 -19.031 -16.984 1 92.62 589 LEU B C 1
ATOM 10044 O O . LEU B 1 589 ? -18.281 -19.594 -17.344 1 92.62 589 LEU B O 1
ATOM 10048 N N . LEU B 1 590 ? -17.266 -18.016 -16.172 1 94 590 LEU B N 1
ATOM 10049 C CA . LEU B 1 590 ? -18.516 -17.453 -15.656 1 94 590 LEU B CA 1
ATOM 10050 C C . LEU B 1 590 ? -19.359 -16.875 -16.781 1 94 590 LEU B C 1
ATOM 10052 O O . LEU B 1 590 ? -20.578 -17.062 -16.812 1 94 590 LEU B O 1
ATOM 10056 N N . ARG B 1 591 ? -18.734 -16.188 -17.656 1 93.5 591 ARG B N 1
ATOM 10057 C CA . ARG B 1 591 ? -19.453 -15.641 -18.812 1 93.5 591 ARG B CA 1
ATOM 10058 C C . ARG B 1 591 ? -20.141 -16.75 -19.594 1 93.5 591 ARG B C 1
ATOM 10060 O O . ARG B 1 591 ? -21.344 -16.656 -19.891 1 93.5 591 ARG B O 1
ATOM 10067 N N . ASP B 1 592 ? -19.391 -17.75 -19.953 1 92.69 592 ASP B N 1
ATOM 10068 C CA . ASP B 1 592 ? -19.906 -18.828 -20.781 1 92.69 592 ASP B CA 1
ATOM 10069 C C . ASP B 1 592 ? -20.969 -19.641 -20.031 1 92.69 592 ASP B C 1
ATOM 10071 O O . ASP B 1 592 ? -21.938 -20.109 -20.641 1 92.69 592 ASP B O 1
ATOM 10075 N N . TRP B 1 593 ? -20.766 -19.859 -18.766 1 94.94 593 TRP B N 1
ATOM 10076 C CA . TRP B 1 593 ? -21.734 -20.594 -17.969 1 94.94 593 TRP B CA 1
ATOM 10077 C C . TRP B 1 593 ? -23.047 -19.828 -17.875 1 94.94 593 TRP B C 1
ATOM 10079 O O . TRP B 1 593 ? -24.125 -20.406 -18.031 1 94.94 593 TRP B O 1
ATOM 10089 N N . LEU B 1 594 ? -22.984 -18.531 -17.578 1 96 594 LEU B N 1
ATOM 10090 C CA . LEU B 1 594 ? -24.188 -17.719 -17.484 1 96 594 LEU B CA 1
ATOM 10091 C C . LEU B 1 594 ? -24.906 -17.641 -18.828 1 96 594 LEU B C 1
ATOM 10093 O O . LEU B 1 594 ? -26.141 -17.672 -18.891 1 96 594 LEU B O 1
ATOM 10097 N N . ALA B 1 595 ? -24.125 -17.578 -19.922 1 92.94 595 ALA B N 1
ATOM 10098 C CA . ALA B 1 595 ? -24.734 -17.609 -21.25 1 92.94 595 ALA B CA 1
ATOM 10099 C C . ALA B 1 595 ? -25.438 -18.938 -21.5 1 92.94 595 ALA B C 1
ATOM 10101 O O . ALA B 1 595 ? -26.516 -18.969 -22.109 1 92.94 595 ALA B O 1
ATOM 10102 N N . MET B 1 596 ? -24.828 -20 -21.078 1 93.5 596 MET B N 1
ATOM 10103 C CA . MET B 1 596 ? -25.422 -21.312 -21.219 1 93.5 596 MET B CA 1
ATOM 10104 C C . MET B 1 596 ? -26.719 -21.422 -20.422 1 93.5 596 MET B C 1
ATOM 10106 O O . MET B 1 596 ? -27.734 -21.906 -20.938 1 93.5 596 MET B O 1
ATOM 10110 N N . ILE B 1 597 ? -26.719 -20.938 -19.203 1 95.69 597 ILE B N 1
ATOM 10111 C CA . ILE B 1 597 ? -27.891 -20.969 -18.344 1 95.69 597 ILE B CA 1
ATOM 10112 C C . ILE B 1 597 ? -29 -20.109 -18.938 1 95.69 597 ILE B C 1
ATOM 10114 O O . ILE B 1 597 ? -30.172 -20.469 -18.875 1 95.69 597 ILE B O 1
ATOM 10118 N N . ALA B 1 598 ? -28.578 -18.969 -19.516 1 95.25 598 ALA B N 1
ATOM 10119 C CA . ALA B 1 598 ? -29.547 -18.094 -20.172 1 95.25 598 ALA B CA 1
ATOM 10120 C C . ALA B 1 598 ? -30.219 -18.797 -21.344 1 95.25 598 ALA B C 1
ATOM 10122 O O . ALA B 1 598 ? -31.438 -18.703 -21.516 1 95.25 598 ALA B O 1
ATOM 10123 N N . THR B 1 599 ? -29.484 -19.5 -22.125 1 93.62 599 THR B N 1
ATOM 10124 C CA . THR B 1 599 ? -30 -20.219 -23.281 1 93.62 599 THR B CA 1
ATOM 10125 C C . THR B 1 599 ? -30.938 -21.344 -22.844 1 93.62 599 THR B C 1
ATOM 10127 O O . THR B 1 599 ? -31.984 -21.547 -23.453 1 93.62 599 THR B O 1
ATOM 10130 N N . ILE B 1 600 ? -30.609 -22.031 -21.812 1 94.69 600 ILE B N 1
ATOM 10131 C CA . ILE B 1 600 ? -31.422 -23.125 -21.297 1 94.69 600 ILE B CA 1
ATOM 10132 C C . ILE B 1 600 ? -32.75 -22.578 -20.766 1 94.69 600 ILE B C 1
ATOM 10134 O O . ILE B 1 600 ? -33.812 -23.156 -20.984 1 94.69 600 ILE B O 1
ATOM 10138 N N . THR B 1 601 ? -32.656 -21.5 -20.078 1 94.94 601 THR B N 1
ATOM 10139 C CA . THR B 1 601 ? -33.844 -20.891 -19.5 1 94.94 601 THR B CA 1
ATOM 10140 C C . THR B 1 601 ? -34.75 -20.359 -20.594 1 94.94 601 THR B C 1
ATOM 10142 O O . THR B 1 601 ? -35.969 -20.391 -20.469 1 94.94 601 THR B O 1
ATOM 10145 N N . LYS B 1 602 ? -34.156 -19.859 -21.641 1 94.19 602 LYS B N 1
ATOM 10146 C CA . LYS B 1 602 ? -34.938 -19.375 -22.781 1 94.19 602 LYS B CA 1
ATOM 10147 C C . LYS B 1 602 ? -35.656 -20.516 -23.484 1 94.19 602 LYS B C 1
ATOM 10149 O O . LYS B 1 602 ? -36.812 -20.391 -23.859 1 94.19 602 LYS B O 1
ATOM 10154 N N . SER B 1 603 ? -35 -21.641 -23.625 1 93.94 603 SER B N 1
ATOM 10155 C CA . SER B 1 603 ? -35.531 -22.766 -24.391 1 93.94 603 SER B CA 1
ATOM 10156 C C . SER B 1 603 ? -36.438 -23.625 -23.547 1 93.94 603 SER B C 1
ATOM 10158 O O . SER B 1 603 ? -37.469 -24.094 -24.031 1 93.94 603 SER B O 1
ATOM 10160 N N . CYS B 1 604 ? -36.156 -23.906 -22.25 1 93.38 604 CYS B N 1
ATOM 10161 C CA . CYS B 1 604 ? -36.875 -24.891 -21.453 1 93.38 604 CYS B CA 1
ATOM 10162 C C . CYS B 1 604 ? -37.531 -24.25 -20.234 1 93.38 604 CYS B C 1
ATOM 10164 O O . CYS B 1 604 ? -38.188 -24.922 -19.453 1 93.38 604 CYS B O 1
ATOM 10166 N N . GLY B 1 605 ? -37.344 -22.969 -20.094 1 89.5 605 GLY B N 1
ATOM 10167 C CA . GLY B 1 605 ? -37.938 -22.281 -18.938 1 89.5 605 GLY B CA 1
ATOM 10168 C C . GLY B 1 605 ? -37.062 -22.375 -17.688 1 89.5 605 GLY B C 1
ATOM 10169 O O . GLY B 1 605 ? -36.125 -23.188 -17.641 1 89.5 605 GLY B O 1
ATOM 10170 N N . PRO B 1 606 ? -37.281 -21.656 -16.656 1 88.19 606 PRO B N 1
ATOM 10171 C CA . PRO B 1 606 ? -36.469 -21.609 -15.43 1 88.19 606 PRO B CA 1
ATOM 10172 C C . PRO B 1 606 ? -36.562 -22.906 -14.609 1 88.19 606 PRO B C 1
ATOM 10174 O O . PRO B 1 606 ? -35.656 -23.203 -13.82 1 88.19 606 PRO B O 1
ATOM 10177 N N . ASP B 1 607 ? -37.625 -23.641 -14.781 1 90 607 ASP B N 1
ATOM 10178 C CA . ASP B 1 607 ? -37.812 -24.859 -14.023 1 90 607 ASP B CA 1
ATOM 10179 C C . ASP B 1 607 ? -36.875 -25.969 -14.492 1 90 607 ASP B C 1
ATOM 10181 O O . ASP B 1 607 ? -36.688 -26.969 -13.812 1 90 607 ASP B O 1
ATOM 10185 N N . ALA B 1 608 ? -36.25 -25.688 -15.633 1 92.94 608 ALA B N 1
ATOM 10186 C CA . ALA B 1 608 ? -35.281 -26.656 -16.172 1 92.94 608 ALA B CA 1
ATOM 10187 C C . ALA B 1 608 ? -33.969 -26.609 -15.43 1 92.94 608 ALA B C 1
ATOM 10189 O O . ALA B 1 608 ? -33.156 -27.531 -15.539 1 92.94 608 ALA B O 1
ATOM 10190 N N . LEU B 1 609 ? -33.75 -25.641 -14.625 1 94.19 609 LEU B N 1
ATOM 10191 C CA . LEU B 1 609 ? -32.469 -25.469 -13.906 1 94.19 609 LEU B CA 1
ATOM 10192 C C . LEU B 1 609 ? -32.438 -26.375 -12.68 1 94.19 609 LEU B C 1
ATOM 10194 O O . LEU B 1 609 ? -33.438 -26.547 -11.992 1 94.19 609 LEU B O 1
ATOM 10198 N N . ARG B 1 610 ? -31.312 -26.969 -12.508 1 93.5 610 ARG B N 1
ATOM 10199 C CA . ARG B 1 610 ? -31.078 -27.766 -11.312 1 93.5 610 ARG B CA 1
ATOM 10200 C C . ARG B 1 610 ? -31.016 -26.891 -10.062 1 93.5 610 ARG B C 1
ATOM 10202 O O . ARG B 1 610 ? -30.797 -25.688 -10.164 1 93.5 610 ARG B O 1
ATOM 10209 N N . LYS B 1 611 ? -31.203 -27.469 -8.883 1 91.44 611 LYS B N 1
ATOM 10210 C CA . LYS B 1 611 ? -31.156 -26.75 -7.609 1 91.44 611 LYS B CA 1
ATOM 10211 C C . LYS B 1 611 ? -29.812 -26.094 -7.398 1 91.44 611 LYS B C 1
ATOM 10213 O O . LYS B 1 611 ? -29.734 -24.953 -6.93 1 91.44 611 LYS B O 1
ATOM 10218 N N . THR B 1 612 ? -28.734 -26.828 -7.719 1 91.62 612 THR B N 1
ATOM 10219 C CA . THR B 1 612 ? -27.375 -26.312 -7.543 1 91.62 612 THR B CA 1
ATOM 10220 C C . THR B 1 612 ? -27.141 -25.094 -8.438 1 91.62 612 THR B C 1
ATOM 10222 O O . THR B 1 612 ? -26.5 -24.125 -8.023 1 91.62 612 THR B O 1
ATOM 10225 N N . GLU B 1 613 ? -27.688 -25.172 -9.633 1 93.81 613 GLU B N 1
ATOM 10226 C CA . GLU B 1 613 ? -27.516 -24.078 -10.578 1 93.81 613 GLU B CA 1
ATOM 10227 C C . GLU B 1 613 ? -28.234 -22.812 -10.086 1 93.81 613 GLU B C 1
ATOM 10229 O O . GLU B 1 613 ? -27.734 -21.703 -10.234 1 93.81 613 GLU B O 1
ATOM 10234 N N . ARG B 1 614 ? -29.391 -22.969 -9.5 1 93.44 614 ARG B N 1
ATOM 10235 C CA . ARG B 1 614 ? -30.125 -21.844 -8.945 1 93.44 614 ARG B CA 1
ATOM 10236 C C . ARG B 1 614 ? -29.375 -21.219 -7.777 1 93.44 614 ARG B C 1
ATOM 10238 O O . ARG B 1 614 ? -29.344 -20 -7.637 1 93.44 614 ARG B O 1
ATOM 10245 N N . LYS B 1 615 ? -28.766 -22.062 -7.008 1 90.88 615 LYS B N 1
ATOM 10246 C CA . LYS B 1 615 ? -27.984 -21.578 -5.887 1 90.88 615 LYS B CA 1
ATOM 10247 C C . LYS B 1 615 ? -26.781 -20.766 -6.371 1 90.88 615 LYS B C 1
ATOM 10249 O O . LYS B 1 615 ? -26.438 -19.734 -5.781 1 90.88 615 LYS B O 1
ATOM 10254 N N . LEU B 1 616 ? -26.141 -21.266 -7.355 1 93.31 616 LEU B N 1
ATOM 10255 C CA . LEU B 1 616 ? -25 -20.562 -7.926 1 93.31 616 LEU B CA 1
ATOM 10256 C C . LEU B 1 616 ? -25.406 -19.203 -8.469 1 93.31 616 LEU B C 1
ATOM 10258 O O . LEU B 1 616 ? -24.688 -18.219 -8.297 1 93.31 616 LEU B O 1
ATOM 10262 N N . LEU B 1 617 ? -26.578 -19.203 -9.117 1 94.12 617 LEU B N 1
ATOM 10263 C CA . LEU B 1 617 ? -27.094 -17.938 -9.641 1 94.12 617 LEU B CA 1
ATOM 10264 C C . LEU B 1 617 ? -27.344 -16.953 -8.508 1 94.12 617 LEU B C 1
ATOM 10266 O O . LEU B 1 617 ? -27.062 -15.758 -8.648 1 94.12 617 LEU B O 1
ATOM 10270 N N . ASP B 1 618 ? -27.766 -17.438 -7.395 1 89.88 618 ASP B N 1
ATOM 10271 C CA . ASP B 1 618 ? -28 -16.578 -6.227 1 89.88 618 ASP B CA 1
ATOM 10272 C C . ASP B 1 618 ? -26.703 -16.016 -5.684 1 89.88 618 ASP B C 1
ATOM 10274 O O . ASP B 1 618 ? -26.641 -14.852 -5.281 1 89.88 618 ASP B O 1
ATOM 10278 N N . ILE B 1 619 ? -25.688 -16.828 -5.656 1 90.31 619 ILE B N 1
ATOM 10279 C CA . ILE B 1 619 ? -24.375 -16.422 -5.16 1 90.31 619 ILE B CA 1
ATOM 10280 C C . ILE B 1 619 ? -23.828 -15.312 -6.047 1 90.31 619 ILE B C 1
ATOM 10282 O O . ILE B 1 619 ? -23.375 -14.273 -5.551 1 90.31 619 ILE B O 1
ATOM 10286 N N . ILE B 1 620 ? -23.922 -15.539 -7.301 1 93.38 620 ILE B N 1
ATOM 10287 C CA . ILE B 1 620 ? -23.375 -14.57 -8.242 1 93.38 620 ILE B CA 1
ATOM 10288 C C . ILE B 1 620 ? -24.172 -13.273 -8.164 1 93.38 620 ILE B C 1
ATOM 10290 O O . ILE B 1 620 ? -23.594 -12.18 -8.188 1 93.38 620 ILE B O 1
ATOM 10294 N N . SER B 1 621 ? -25.516 -13.398 -8.055 1 92.44 621 SER B N 1
ATOM 10295 C CA . SER B 1 621 ? -26.359 -12.219 -7.895 1 92.44 621 SER B CA 1
ATOM 10296 C C . SER B 1 621 ? -26 -11.453 -6.625 1 92.44 621 SER B C 1
ATOM 10298 O O . SER B 1 621 ? -26 -10.219 -6.613 1 92.44 621 SER B O 1
ATOM 10300 N N . GLY B 1 622 ? -25.672 -12.195 -5.578 1 87.06 622 GLY B N 1
ATOM 10301 C CA . GLY B 1 622 ? -25.266 -11.578 -4.328 1 87.06 622 GLY B CA 1
ATOM 10302 C C . GLY B 1 622 ? -23.969 -10.805 -4.449 1 87.06 622 GLY B C 1
ATOM 10303 O O . GLY B 1 622 ? -23.812 -9.742 -3.846 1 87.06 622 GLY B O 1
ATOM 10304 N N . ILE B 1 623 ? -23.031 -11.297 -5.199 1 89.31 623 ILE B N 1
ATOM 10305 C CA . ILE B 1 623 ? -21.75 -10.633 -5.426 1 89.31 623 ILE B CA 1
ATOM 10306 C C . ILE B 1 623 ? -21.969 -9.328 -6.191 1 89.31 623 ILE B C 1
ATOM 10308 O O . ILE B 1 623 ? -21.422 -8.289 -5.832 1 89.31 623 ILE B O 1
ATOM 10312 N N . ILE B 1 624 ? -22.875 -9.367 -7.191 1 91.25 624 ILE B N 1
ATOM 10313 C CA . ILE B 1 624 ? -23.156 -8.203 -8.016 1 91.25 624 ILE B CA 1
ATOM 10314 C C . ILE B 1 624 ? -23.859 -7.133 -7.168 1 91.25 624 ILE B C 1
ATOM 10316 O O . ILE B 1 624 ? -23.562 -5.938 -7.309 1 91.25 624 ILE B O 1
ATOM 10320 N N . LYS B 1 625 ? -24.609 -7.551 -6.242 1 84.81 625 LYS B N 1
ATOM 10321 C CA . LYS B 1 625 ? -25.375 -6.629 -5.41 1 84.81 625 LYS B CA 1
ATOM 10322 C C . LYS B 1 625 ? -24.453 -5.777 -4.539 1 84.81 625 LYS B C 1
ATOM 10324 O O . LYS B 1 625 ? -24.828 -4.676 -4.121 1 84.81 625 LYS B O 1
ATOM 10329 N N . GLU B 1 626 ? -23.25 -6.266 -4.316 1 82 626 GLU B N 1
ATOM 10330 C CA . GLU B 1 626 ? -22.297 -5.578 -3.453 1 82 626 GLU B CA 1
ATOM 10331 C C . GLU B 1 626 ? -21.453 -4.582 -4.246 1 82 626 GLU B C 1
ATOM 10333 O O . GLU B 1 626 ? -20.578 -3.916 -3.686 1 82 626 GLU B O 1
ATOM 10338 N N . THR B 1 627 ? -21.719 -4.449 -5.422 1 86 627 THR B N 1
ATOM 10339 C CA . THR B 1 627 ? -20.906 -3.576 -6.262 1 86 627 THR B CA 1
ATOM 10340 C C . THR B 1 627 ? -21.703 -2.363 -6.719 1 86 627 THR B C 1
ATOM 10342 O O . THR B 1 627 ? -22.906 -2.256 -6.422 1 86 627 THR B O 1
ATOM 10345 N N . SER B 1 628 ? -21.109 -1.433 -7.422 1 82 628 SER B N 1
ATOM 10346 C CA . SER B 1 628 ? -21.766 -0.247 -7.965 1 82 628 SER B CA 1
ATOM 10347 C C . SER B 1 628 ? -22.703 -0.61 -9.109 1 82 628 SER B C 1
ATOM 10349 O O . SER B 1 628 ? -23.5 0.221 -9.555 1 82 628 SER B O 1
ATOM 10351 N N . LEU B 1 629 ? -22.641 -1.917 -9.547 1 87.5 629 LEU B N 1
ATOM 10352 C CA . LEU B 1 629 ? -23.484 -2.359 -10.656 1 87.5 629 LEU B CA 1
ATOM 10353 C C . LEU B 1 629 ? -24.703 -3.115 -10.148 1 87.5 629 LEU B C 1
ATOM 10355 O O . LEU B 1 629 ? -25.328 -3.863 -10.898 1 87.5 629 LEU B O 1
ATOM 10359 N N . ALA B 1 630 ? -25.047 -2.918 -8.953 1 85.06 630 ALA B N 1
ATOM 10360 C CA . ALA B 1 630 ? -26.188 -3.596 -8.336 1 85.06 630 ALA B CA 1
ATOM 10361 C C . ALA B 1 630 ? -27.469 -3.287 -9.086 1 85.06 630 ALA B C 1
ATOM 10363 O O . ALA B 1 630 ? -28.359 -4.133 -9.172 1 85.06 630 ALA B O 1
ATOM 10364 N N . GLU B 1 631 ? -27.562 -2.123 -9.672 1 86 631 GLU B N 1
ATOM 10365 C CA . GLU B 1 631 ? -28.781 -1.672 -10.352 1 86 631 GLU B CA 1
ATOM 10366 C C . GLU B 1 631 ? -29.062 -2.512 -11.594 1 86 631 GLU B C 1
ATOM 10368 O O . GLU B 1 631 ? -30.203 -2.562 -12.062 1 86 631 GLU B O 1
ATOM 10373 N N . THR B 1 632 ? -28.031 -3.186 -12.102 1 87.75 632 THR B N 1
ATOM 10374 C CA . THR B 1 632 ? -28.219 -3.992 -13.305 1 87.75 632 THR B CA 1
ATOM 10375 C C . THR B 1 632 ? -29.094 -5.203 -13.023 1 87.75 632 THR B C 1
ATOM 10377 O O . THR B 1 632 ? -29.641 -5.809 -13.945 1 87.75 632 THR B O 1
ATOM 10380 N N . LEU B 1 633 ? -29.25 -5.578 -11.766 1 88.06 633 LEU B N 1
ATOM 10381 C CA . LEU B 1 633 ? -30.062 -6.73 -11.375 1 88.06 633 LEU B CA 1
ATOM 10382 C C . LEU B 1 633 ? -31.547 -6.367 -11.336 1 88.06 633 LEU B C 1
ATOM 10384 O O . LEU B 1 633 ? -32.406 -7.246 -11.383 1 88.06 633 LEU B O 1
ATOM 10388 N N . ASP B 1 634 ? -31.875 -5.055 -11.211 1 85.5 634 ASP B N 1
ATOM 10389 C CA . ASP B 1 634 ? -33.25 -4.621 -10.969 1 85.5 634 ASP B CA 1
ATOM 10390 C C . ASP B 1 634 ? -33.938 -4.23 -12.273 1 85.5 634 ASP B C 1
ATOM 10392 O O . ASP B 1 634 ? -35.062 -3.73 -12.258 1 85.5 634 ASP B O 1
ATOM 10396 N N . VAL B 1 635 ? -33.469 -4.531 -13.383 1 86.94 635 VAL B N 1
ATOM 10397 C CA . VAL B 1 635 ? -34.094 -4.246 -14.664 1 86.94 635 VAL B CA 1
ATOM 10398 C C . VAL B 1 635 ? -35.281 -5.207 -14.891 1 86.94 635 VAL B C 1
ATOM 10400 O O . VAL B 1 635 ? -35.125 -6.422 -14.75 1 86.94 635 VAL B O 1
ATOM 10403 N N . PRO B 1 636 ? -36.469 -4.645 -15.008 1 88.81 636 PRO B N 1
ATOM 10404 C CA . PRO B 1 636 ? -37.625 -5.516 -15.234 1 88.81 636 PRO B CA 1
ATOM 10405 C C . PRO B 1 636 ? -37.531 -6.266 -16.562 1 88.81 636 PRO B C 1
ATOM 10407 O O . PRO B 1 636 ? -37.844 -5.691 -17.609 1 88.81 636 PRO B O 1
ATOM 10410 N N . GLU B 1 637 ? -37 -7.445 -16.672 1 89 637 GLU B N 1
ATOM 10411 C CA . GLU B 1 637 ? -36.844 -8.289 -17.844 1 89 637 GLU B CA 1
ATOM 10412 C C . GLU B 1 637 ? -37.094 -9.758 -17.516 1 89 637 GLU B C 1
ATOM 10414 O O . GLU B 1 637 ? -37.375 -10.102 -16.359 1 89 637 GLU B O 1
ATOM 10419 N N . ASP B 1 638 ? -37.125 -10.523 -18.562 1 90.94 638 ASP B N 1
ATOM 10420 C CA . ASP B 1 638 ? -37.281 -11.961 -18.359 1 90.94 638 ASP B CA 1
ATOM 10421 C C . ASP B 1 638 ? -36 -12.562 -17.734 1 90.94 638 ASP B C 1
ATOM 10423 O O . ASP B 1 638 ? -34.938 -11.961 -17.797 1 90.94 638 ASP B O 1
ATOM 10427 N N . GLU B 1 639 ? -36.125 -13.703 -17.156 1 91.25 639 GLU B N 1
ATOM 10428 C CA . GLU B 1 639 ? -35.031 -14.344 -16.438 1 91.25 639 GLU B CA 1
ATOM 10429 C C . GLU B 1 639 ? -33.875 -14.625 -17.375 1 91.25 639 GLU B C 1
ATOM 10431 O O . GLU B 1 639 ? -32.719 -14.484 -16.984 1 91.25 639 GLU B O 1
ATOM 10436 N N . SER B 1 640 ? -34.188 -15.117 -18.562 1 93.62 640 SER B N 1
ATOM 10437 C CA . SER B 1 640 ? -33.125 -15.391 -19.531 1 93.62 640 SER B CA 1
ATOM 10438 C C . SER B 1 640 ? -32.312 -14.141 -19.828 1 93.62 640 SER B C 1
ATOM 10440 O O . SER B 1 640 ? -31.078 -14.188 -19.875 1 93.62 640 SER B O 1
ATOM 10442 N N . SER B 1 641 ? -33 -13.031 -20.047 1 93.75 641 SER B N 1
ATOM 10443 C CA . SER B 1 641 ? -32.344 -11.766 -20.312 1 93.75 641 SER B CA 1
ATOM 10444 C C . SER B 1 641 ? -31.547 -11.289 -19.109 1 93.75 641 SER B C 1
ATOM 10446 O O . SER B 1 641 ? -30.484 -10.688 -19.25 1 93.75 641 SER B O 1
ATOM 10448 N N . ARG B 1 642 ? -32.031 -11.594 -17.938 1 94.25 642 ARG B N 1
ATOM 10449 C CA . ARG B 1 642 ? -31.344 -11.227 -16.719 1 94.25 642 ARG B CA 1
ATOM 10450 C C . ARG B 1 642 ? -30.016 -11.969 -16.578 1 94.25 642 ARG B C 1
ATOM 10452 O O . ARG B 1 642 ? -29 -11.383 -16.219 1 94.25 642 ARG B O 1
ATOM 10459 N N . TYR B 1 643 ? -30.078 -13.258 -16.891 1 95.38 643 TYR B N 1
ATOM 10460 C CA . TYR B 1 643 ? -28.859 -14.062 -16.781 1 95.38 643 TYR B CA 1
ATOM 10461 C C . TYR B 1 643 ? -27.828 -13.633 -17.828 1 95.38 643 TYR B C 1
ATOM 10463 O O . TYR B 1 643 ? -26.625 -13.641 -17.547 1 95.38 643 TYR B O 1
ATOM 10471 N N . GLN B 1 644 ? -28.297 -13.273 -19.031 1 94 644 GLN B N 1
ATOM 10472 C CA . GLN B 1 644 ? -27.391 -12.758 -20.062 1 94 644 GLN B CA 1
ATOM 10473 C C . GLN B 1 644 ? -26.75 -11.445 -19.609 1 94 644 GLN B C 1
ATOM 10475 O O . GLN B 1 644 ? -25.562 -11.211 -19.859 1 94 644 GLN B O 1
ATOM 10480 N N . ARG B 1 645 ? -27.516 -10.641 -18.984 1 94.75 645 ARG B N 1
ATOM 10481 C CA . ARG B 1 645 ? -26.984 -9.383 -18.453 1 94.75 645 ARG B CA 1
ATOM 10482 C C . ARG B 1 645 ? -26 -9.625 -17.328 1 94.75 645 ARG B C 1
ATOM 10484 O O . ARG B 1 645 ? -25.016 -8.906 -17.188 1 94.75 645 ARG B O 1
ATOM 10491 N N . MET B 1 646 ? -26.297 -10.609 -16.5 1 96.06 646 MET B N 1
ATOM 10492 C CA . MET B 1 646 ? -25.375 -10.977 -15.43 1 96.06 646 MET B CA 1
ATOM 10493 C C . MET B 1 646 ? -24.031 -11.398 -16 1 96.06 646 MET B C 1
ATOM 10495 O O . MET B 1 646 ? -22.984 -11.109 -15.406 1 96.06 646 MET B O 1
ATOM 10499 N N . ALA B 1 647 ? -24.031 -12.07 -17.125 1 95 647 ALA B N 1
ATOM 10500 C CA . ALA B 1 647 ? -22.797 -12.469 -17.797 1 95 647 ALA B CA 1
ATOM 10501 C C . ALA B 1 647 ? -21.953 -11.25 -18.188 1 95 647 ALA B C 1
ATOM 10503 O O . ALA B 1 647 ? -20.75 -11.211 -17.938 1 95 647 ALA B O 1
ATOM 10504 N N . THR B 1 648 ? -22.625 -10.258 -18.734 1 94.56 648 THR B N 1
ATOM 10505 C CA . THR B 1 648 ? -21.938 -9.039 -19.125 1 94.56 648 THR B CA 1
ATOM 10506 C C . THR B 1 648 ? -21.469 -8.25 -17.906 1 94.56 648 THR B C 1
ATOM 10508 O O . THR B 1 648 ? -20.391 -7.672 -17.906 1 94.56 648 THR B O 1
ATOM 10511 N N . THR B 1 649 ? -22.297 -8.258 -16.891 1 95.81 649 THR B N 1
ATOM 10512 C CA . THR B 1 649 ? -21.969 -7.523 -15.672 1 95.81 649 THR B CA 1
ATOM 10513 C C . THR B 1 649 ? -20.75 -8.133 -14.984 1 95.81 649 THR B C 1
ATOM 10515 O O . THR B 1 649 ? -19.859 -7.414 -14.523 1 95.81 649 THR B O 1
ATOM 10518 N N . THR B 1 650 ? -20.703 -9.469 -14.883 1 96.12 650 THR B N 1
ATOM 10519 C CA . THR B 1 650 ? -19.562 -10.117 -14.266 1 96.12 650 THR B CA 1
ATOM 10520 C C . THR B 1 650 ? -18.281 -9.836 -15.055 1 96.12 650 THR B C 1
ATOM 10522 O O . THR B 1 650 ? -17.219 -9.648 -14.469 1 96.12 650 THR B O 1
ATOM 10525 N N . LEU B 1 651 ? -18.375 -9.812 -16.375 1 95.12 651 LEU B N 1
ATOM 10526 C CA . LEU B 1 651 ? -17.219 -9.484 -17.219 1 95.12 651 LEU B CA 1
ATOM 10527 C C . LEU B 1 651 ? -16.75 -8.055 -16.953 1 95.12 651 LEU B C 1
ATOM 10529 O O . LEU B 1 651 ? -15.547 -7.793 -16.922 1 95.12 651 LEU B O 1
ATOM 10533 N N . ARG B 1 652 ? -17.688 -7.184 -16.781 1 95.19 652 ARG B N 1
ATOM 10534 C CA . ARG B 1 652 ? -17.344 -5.797 -16.469 1 95.19 652 ARG B CA 1
ATOM 10535 C C . ARG B 1 652 ? -16.625 -5.695 -15.125 1 95.19 652 ARG B C 1
ATOM 10537 O O . ARG B 1 652 ? -15.703 -4.902 -14.977 1 95.19 652 ARG B O 1
ATOM 10544 N N . LEU B 1 653 ? -17.125 -6.449 -14.188 1 94.31 653 LEU B N 1
ATOM 10545 C CA . LEU B 1 653 ? -16.484 -6.461 -12.875 1 94.31 653 LEU B CA 1
ATOM 10546 C C . LEU B 1 653 ? -15.047 -6.961 -12.969 1 94.31 653 LEU B C 1
ATOM 10548 O O . LEU B 1 653 ? -14.141 -6.371 -12.375 1 94.31 653 LEU B O 1
ATOM 10552 N N . TRP B 1 654 ? -14.812 -8 -13.703 1 94.38 654 TRP B N 1
ATOM 10553 C CA . TRP B 1 654 ? -13.461 -8.523 -13.898 1 94.38 654 TRP B CA 1
ATOM 10554 C C . TRP B 1 654 ? -12.586 -7.5 -14.609 1 94.38 654 TRP B C 1
ATOM 10556 O O . TRP B 1 654 ? -11.406 -7.348 -14.281 1 94.38 654 TRP B O 1
ATOM 10566 N N . ALA B 1 655 ? -13.148 -6.836 -15.609 1 93.69 655 ALA B N 1
ATOM 10567 C CA . ALA B 1 655 ? -12.406 -5.797 -16.312 1 93.69 655 ALA B CA 1
ATOM 10568 C C . ALA B 1 655 ? -11.992 -4.676 -15.367 1 93.69 655 ALA B C 1
ATOM 10570 O O . ALA B 1 655 ? -10.883 -4.141 -15.484 1 93.69 655 ALA B O 1
ATOM 10571 N N . GLN B 1 656 ? -12.867 -4.355 -14.469 1 91.25 656 GLN B N 1
ATOM 10572 C CA . GLN B 1 656 ? -12.562 -3.316 -13.492 1 91.25 656 GLN B CA 1
ATOM 10573 C C . GLN B 1 656 ? -11.414 -3.74 -12.578 1 91.25 656 GLN B C 1
ATOM 10575 O O . GLN B 1 656 ? -10.602 -2.906 -12.164 1 91.25 656 GLN B O 1
ATOM 10580 N N . VAL B 1 657 ? -11.367 -5.012 -12.211 1 89.69 657 VAL B N 1
ATOM 10581 C CA . VAL B 1 657 ? -10.312 -5.551 -11.359 1 89.69 657 VAL B CA 1
ATOM 10582 C C . VAL B 1 657 ? -8.953 -5.328 -12.023 1 89.69 657 VAL B C 1
ATOM 10584 O O . VAL B 1 657 ? -7.965 -5.047 -11.344 1 89.69 657 VAL B O 1
ATOM 10587 N N . PHE B 1 658 ? -8.859 -5.324 -13.344 1 90.81 658 PHE B N 1
ATOM 10588 C CA . PHE B 1 658 ? -7.594 -5.238 -14.062 1 90.81 658 PHE B CA 1
ATOM 10589 C C . PHE B 1 658 ? -7.32 -3.805 -14.5 1 90.81 658 PHE B C 1
ATOM 10591 O O . PHE B 1 658 ? -6.387 -3.551 -15.266 1 90.81 658 PHE B O 1
ATOM 10598 N N . GLN B 1 659 ? -8.062 -2.812 -14.078 1 83.19 659 GLN B N 1
ATOM 10599 C CA . GLN B 1 659 ? -7.84 -1.411 -14.414 1 83.19 659 GLN B CA 1
ATOM 10600 C C . GLN B 1 659 ? -6.84 -0.767 -13.461 1 83.19 659 GLN B C 1
ATOM 10602 O O . GLN B 1 659 ? -6.34 0.329 -13.727 1 83.19 659 GLN B O 1
ATOM 10607 N N . GLY B 1 660 ? -6.359 -1.368 -12.555 1 76.5 660 GLY B N 1
ATOM 10608 C CA . GLY B 1 660 ? -5.453 -0.789 -11.57 1 76.5 660 GLY B CA 1
ATOM 10609 C C . GLY B 1 660 ? -4.012 -0.741 -12.047 1 76.5 660 GLY B C 1
ATOM 10610 O O . GLY B 1 660 ? -3.744 -0.836 -13.242 1 76.5 660 GLY B O 1
ATOM 10611 N N . VAL B 1 661 ? -3.164 -0.328 -11.164 1 78.19 661 VAL B N 1
ATOM 10612 C CA . VAL B 1 661 ? -1.731 -0.215 -11.414 1 78.19 661 VAL B CA 1
ATOM 10613 C C . VAL B 1 661 ? -1.097 -1.604 -11.422 1 78.19 661 VAL B C 1
ATOM 10615 O O . VAL B 1 661 ? -1.226 -2.359 -10.461 1 78.19 661 VAL B O 1
ATOM 10618 N N . HIS B 1 662 ? -0.549 -1.943 -12.625 1 83.44 662 HIS B N 1
ATOM 10619 C CA . HIS B 1 662 ? 0.049 -3.268 -12.75 1 83.44 662 HIS B CA 1
ATOM 10620 C C . HIS B 1 662 ? 1.548 -3.172 -13.016 1 83.44 662 HIS B C 1
ATOM 10622 O O . HIS B 1 662 ? 1.999 -2.268 -13.727 1 83.44 662 HIS B O 1
ATOM 10628 N N . VAL B 1 663 ? 2.217 -4.102 -12.461 1 84.69 663 VAL B N 1
ATOM 10629 C CA . VAL B 1 663 ? 3.656 -4.195 -12.68 1 84.69 663 VAL B CA 1
ATOM 10630 C C . VAL B 1 663 ? 3.939 -5.047 -13.914 1 84.69 663 VAL B C 1
ATOM 10632 O O . VAL B 1 663 ? 4.805 -4.707 -14.727 1 84.69 663 VAL B O 1
ATOM 10635 N N . LEU B 1 664 ? 3.154 -6.098 -14.055 1 88.44 664 LEU B N 1
ATOM 10636 C CA . LEU B 1 664 ? 3.375 -7.039 -15.148 1 88.44 664 LEU B CA 1
ATOM 10637 C C . LEU B 1 664 ? 2.596 -6.617 -16.391 1 88.44 664 LEU B C 1
ATOM 10639 O O . LEU B 1 664 ? 1.397 -6.34 -16.312 1 88.44 664 LEU B O 1
ATOM 10643 N N . GLU B 1 665 ? 3.211 -6.625 -17.547 1 89.44 665 GLU B N 1
ATOM 10644 C CA . GLU B 1 665 ? 2.59 -6.211 -18.812 1 89.44 665 GLU B CA 1
ATOM 10645 C C . GLU B 1 665 ? 1.423 -7.125 -19.172 1 89.44 665 GLU B C 1
ATOM 10647 O O . GLU B 1 665 ? 0.444 -6.68 -19.781 1 89.44 665 GLU B O 1
ATOM 10652 N N . ILE B 1 666 ? 1.513 -8.32 -18.859 1 92 666 ILE B N 1
ATOM 10653 C CA . ILE B 1 666 ? 0.491 -9.305 -19.188 1 92 666 ILE B CA 1
ATOM 10654 C C . ILE B 1 666 ? -0.847 -8.891 -18.594 1 92 666 ILE B C 1
ATOM 10656 O O . ILE B 1 666 ? -1.906 -9.164 -19.156 1 92 666 ILE B O 1
ATOM 10660 N N . ASP B 1 667 ? -0.869 -8.258 -17.438 1 91.81 667 ASP B N 1
ATOM 10661 C CA . ASP B 1 667 ? -2.096 -7.816 -16.781 1 91.81 667 ASP B CA 1
ATOM 10662 C C . ASP B 1 667 ? -2.789 -6.727 -17.594 1 91.81 667 ASP B C 1
ATOM 10664 O O . ASP B 1 667 ? -4.02 -6.664 -17.625 1 91.81 667 ASP B O 1
ATOM 10668 N N . THR B 1 668 ? -1.98 -5.898 -18.172 1 90.44 668 THR B N 1
ATOM 10669 C CA . THR B 1 668 ? -2.539 -4.855 -19.031 1 90.44 668 THR B CA 1
ATOM 10670 C C . THR B 1 668 ? -3.209 -5.469 -20.25 1 90.44 668 THR B C 1
ATOM 10672 O O . THR B 1 668 ? -4.266 -5.004 -20.688 1 90.44 668 THR B O 1
ATOM 10675 N N . VAL B 1 669 ? -2.6 -6.492 -20.781 1 92.75 669 VAL B N 1
ATOM 10676 C CA . VAL B 1 669 ? -3.141 -7.18 -21.953 1 92.75 669 VAL B CA 1
ATOM 10677 C C . VAL B 1 669 ? -4.453 -7.867 -21.578 1 92.75 669 VAL B C 1
ATOM 10679 O O . VAL B 1 669 ? -5.441 -7.766 -22.312 1 92.75 669 VAL B O 1
ATOM 10682 N N . ILE B 1 670 ? -4.445 -8.531 -20.438 1 92.75 670 ILE B N 1
ATOM 10683 C CA . ILE B 1 670 ? -5.645 -9.219 -19.969 1 92.75 670 ILE B CA 1
ATOM 10684 C C . ILE B 1 670 ? -6.762 -8.203 -19.75 1 92.75 670 ILE B C 1
ATOM 10686 O O . ILE B 1 670 ? -7.898 -8.414 -20.172 1 92.75 670 ILE B O 1
ATOM 10690 N N . GLY B 1 671 ? -6.418 -7.086 -19.094 1 93.06 671 GLY B N 1
ATOM 10691 C CA . GLY B 1 671 ? -7.398 -6.043 -18.844 1 93.06 671 GLY B CA 1
ATOM 10692 C C . GLY B 1 671 ? -8 -5.473 -20.125 1 93.06 671 GLY B C 1
ATOM 10693 O O . GLY B 1 671 ? -9.219 -5.305 -20.219 1 93.06 671 GLY B O 1
ATOM 10694 N N . SER B 1 672 ? -7.168 -5.207 -21.094 1 92.19 672 SER B N 1
ATOM 10695 C CA . SER B 1 672 ? -7.633 -4.688 -22.375 1 92.19 672 SER B CA 1
ATOM 10696 C C . SER B 1 672 ? -8.508 -5.707 -23.094 1 92.19 672 SER B C 1
ATOM 10698 O O . SER B 1 672 ? -9.492 -5.34 -23.734 1 92.19 672 SER B O 1
ATOM 10700 N N . GLY B 1 673 ? -8.07 -6.906 -23 1 92.88 673 GLY B N 1
ATOM 10701 C CA . GLY B 1 673 ? -8.867 -7.965 -23.594 1 92.88 673 GLY B CA 1
ATOM 10702 C C . GLY B 1 673 ? -10.25 -8.094 -22.984 1 92.88 673 GLY B C 1
ATOM 10703 O O . GLY B 1 673 ? -11.242 -8.227 -23.703 1 92.88 673 GLY B O 1
ATOM 10704 N N . LEU B 1 674 ? -10.344 -8.047 -21.688 1 93.5 674 LEU B N 1
ATOM 10705 C CA . LEU B 1 674 ? -11.625 -8.156 -20.984 1 93.5 674 LEU B CA 1
ATOM 10706 C C . LEU B 1 674 ? -12.508 -6.953 -21.297 1 93.5 674 LEU B C 1
ATOM 10708 O O . LEU B 1 674 ? -13.727 -7.094 -21.438 1 93.5 674 LEU B O 1
ATOM 10712 N N . ARG B 1 675 ? -11.922 -5.797 -21.406 1 93.31 675 ARG B N 1
ATOM 10713 C CA . ARG B 1 675 ? -12.688 -4.602 -21.75 1 93.31 675 ARG B CA 1
ATOM 10714 C C . ARG B 1 675 ? -13.297 -4.727 -23.156 1 93.31 675 ARG B C 1
ATOM 10716 O O . ARG B 1 675 ? -14.445 -4.328 -23.375 1 93.31 675 ARG B O 1
ATOM 10723 N N . LEU B 1 676 ? -12.531 -5.242 -24.047 1 92.12 676 LEU B N 1
ATOM 10724 C CA . LEU B 1 676 ? -13.023 -5.457 -25.406 1 92.12 676 LEU B CA 1
ATOM 10725 C C . LEU B 1 676 ? -14.164 -6.473 -25.406 1 92.12 676 LEU B C 1
ATOM 10727 O O . LEU B 1 676 ? -15.141 -6.312 -26.141 1 92.12 676 LEU B O 1
ATOM 10731 N N . LEU B 1 677 ? -13.992 -7.48 -24.641 1 90.81 677 LEU B N 1
ATOM 10732 C CA . LEU B 1 677 ? -15.008 -8.523 -24.547 1 90.81 677 LEU B CA 1
ATOM 10733 C C . LEU B 1 677 ? -16.328 -7.961 -24.047 1 90.81 677 LEU B C 1
ATOM 10735 O O . LEU B 1 677 ? -17.406 -8.43 -24.438 1 90.81 677 LEU B O 1
ATOM 10739 N N . VAL B 1 678 ? -16.281 -7.02 -23.125 1 91.31 678 VAL B N 1
ATOM 10740 C CA . VAL B 1 678 ? -17.469 -6.383 -22.578 1 91.31 678 VAL B CA 1
ATOM 10741 C C . VAL B 1 678 ? -18.188 -5.605 -23.672 1 91.31 678 VAL B C 1
ATOM 10743 O O . VAL B 1 678 ? -19.422 -5.531 -23.688 1 91.31 678 VAL B O 1
ATOM 10746 N N . GLN B 1 679 ? -17.469 -5.078 -24.578 1 87.69 679 GLN B N 1
ATOM 10747 C CA . GLN B 1 679 ? -18.047 -4.238 -25.625 1 87.69 679 GLN B CA 1
ATOM 10748 C C . GLN B 1 679 ? -18.562 -5.082 -26.797 1 87.69 679 GLN B C 1
ATOM 10750 O O . GLN B 1 679 ? -19.297 -4.586 -27.641 1 87.69 679 GLN B O 1
ATOM 10755 N N . THR B 1 680 ? -18.078 -6.277 -26.906 1 78.44 680 THR B N 1
ATOM 10756 C CA . THR B 1 680 ? -18.469 -7.121 -28.031 1 78.44 680 THR B CA 1
ATOM 10757 C C . THR B 1 680 ? -19.609 -8.062 -27.641 1 78.44 680 THR B C 1
ATOM 10759 O O . THR B 1 680 ? -19.438 -8.922 -26.766 1 78.44 680 THR B O 1
ATOM 10762 N N . PRO B 1 681 ? -20.922 -7.742 -28.094 1 60.47 681 PRO B N 1
ATOM 10763 C CA . PRO B 1 681 ? -22.031 -8.633 -27.75 1 60.47 681 PRO B CA 1
ATOM 10764 C C . PRO B 1 681 ? -21.859 -10.039 -28.328 1 60.47 681 PRO B C 1
ATOM 10766 O O . PRO B 1 681 ? -21.219 -10.211 -29.359 1 60.47 681 PRO B O 1
#

Foldseek 3Di:
DDDDPDDDDDDDDDDDDDDDDDDDDDDDDDDYDYDDDDDDDDYDDDDDDDDDDDDPDDDDDDDDDDDDDDDDDPDDDDDPPPPPPPPPCCPVVCVVPDDDDDPPPVPDPPPPVPPPPDPPPPPPPPQPPLPDPPDDDDPVVVVPPPPDPDPPDPPSPSPRPPQQLQDDPVLVVVLVVVLVVLVVQADPPADDDDSVLLSQLLVQLVVAVCLQQPQDQRLPHHSNPADSLLSLLSSLSSCLSVVVPVSSVSSLRSSVRVLVVVVVVVVVVVVVCVVVVDPPPPPCLVVLLNSLSSLLSSLQQQCQADLVSNVVNLVSLVVSLVSLVVNAQAQPQPLDPDPCPPDDQVRLQVSLVSVLVRLSSNSSSLSSQLSLLVCCQAPVRDRSDALVRHHDWAHFAPQLSNDNGSVSNNPDDGDDTDTLVVVLVCLLVLHADAGYLRRLLSSLSNLLVVLCVQCPVPPNDQPDPVVLVSSVSSLVSSVVNLVPHPLADCALPDPSGQSNVLSLLSSLVSLCVNFWVDGRQCCSNVLDLVSLLPDATDGDDDPSLLVSLVSLLVLLLNCLVVALVVLLADDTSNPDPSSLRSNLSSLRSLLNVLLVLLVCCVVPNPVPDDPSRVSSVVSLLVSCCSHPNNVLQVPPDDPSVSSNSSSLSSLVSSLSNLNHDDSGVNSVSSSSSSVVNSVPD/DDPPVPDDDDCDQDDDDDYDDDDDDDDDYDDYDYDYYDDDYDDDDDDDDDDDDDDDDDDDDDDDDDYDDDDDDDDDDDDDPPPPPPPPCPPVVCPVPDDDDDPPDVPDPPPPVPPPPPLPPDQPDDQALVHPPPDDDDPVVVPPPPPDPDPPPPPSPCPGPPQQLQDDPVLVVVLVVVLVVLVVQADPPADDDDSSLLSQLLVQLVVAVCLQQPQDQRLPHHSNPADSLLSLLSSLSSCLSVVVPVSSVSSLRSSVRVLVVVVVVVVVVVVVCVVVVPPPPPPCLVVLLNSLSSLLSSLQQQCQADLVSNVVNLVSLVVNLVSLVVNAQAQPQPLDPDPCPPDDQVRLQVSLVSVLVRLSSNSSSLSSQLSQLVCCQQPVRDRSDALVRHHDWAHFAPQLSNDNGSVSNNPDDGDDTDTLVVVLVCLLVLHADAGYLSRLLSSLSNLLVVLCVQCPVPPNDQPDPVVLVSSVSSLVSSVVNLVPHPLADCALPDPSGQSNVLSLLSSLVSLCVNFWVDGRQCCSNVLDLVSLLPDATDGDDDPSLLVSLVSLLVLLLRCLVVALVVLLEDDTSNPDPSSLRSNLSSLRSLLNVLLVLLVCCVVPNNVPDDPSRVSSVVSLLVSCCSHPNNVLQVPPDDPSVNSNSSSLSSLVSSLSNLNHDDSGVNSVSSSSSSVVNSVPD

Radius of gyration: 40.01 Å; Cα contacts (8 Å, |Δi|>4): 1582; chains: 2; bounding box: 93×154×133 Å